Protein AF-0000000068938867 (afdb_homodimer)

Solvent-accessible surface area (backbone atoms only — not comparable to full-atom values): 76776 Å² total; per-residue (Å²): 139,78,79,73,75,76,78,74,71,77,74,72,67,78,72,73,71,65,71,64,71,57,72,64,73,64,85,66,65,51,74,52,27,45,55,46,37,55,18,51,47,44,48,50,47,48,51,47,53,62,70,43,59,88,51,83,60,43,69,61,43,55,37,26,50,50,14,27,51,52,25,36,41,35,75,65,38,91,63,57,52,56,63,55,34,38,8,50,51,53,60,66,67,47,57,41,65,38,52,48,64,66,39,43,43,48,44,40,26,39,58,28,38,71,41,58,48,70,58,45,66,44,36,40,61,42,26,47,46,48,20,45,61,30,34,52,48,29,12,53,48,38,12,51,52,42,53,74,67,52,92,75,79,59,52,70,50,56,25,34,29,54,15,19,38,66,42,19,32,40,35,66,54,48,47,53,50,37,59,72,61,42,48,59,67,64,59,47,46,49,55,51,45,24,25,58,45,15,40,28,42,21,52,53,51,25,51,51,30,47,42,43,50,70,63,44,82,84,49,69,71,52,51,52,49,52,51,50,45,30,54,53,47,10,42,50,52,11,48,52,54,33,53,53,48,53,57,53,51,72,71,54,75,92,46,58,63,56,54,48,45,49,58,54,19,47,36,46,41,48,23,44,44,28,39,72,72,67,67,20,46,25,56,40,13,25,33,38,23,14,42,44,40,26,60,55,42,66,60,67,36,52,72,69,50,40,52,46,46,50,52,48,41,51,43,53,30,49,53,40,50,48,50,48,34,24,49,49,15,24,46,37,30,45,43,48,60,73,32,41,78,57,58,66,41,68,61,52,56,53,50,42,55,49,49,46,49,44,54,53,49,26,38,46,48,36,52,58,70,43,38,70,57,38,40,66,32,55,89,42,54,51,73,69,55,47,51,50,55,48,54,44,64,17,34,38,67,67,28,44,35,52,24,48,43,44,36,68,64,24,66,43,96,68,37,48,50,64,57,16,51,48,42,35,41,48,43,35,46,41,28,48,48,29,34,54,53,39,47,47,42,47,63,56,49,40,57,73,69,58,68,69,64,75,52,72,67,56,49,30,51,46,53,33,50,50,50,50,48,50,53,49,36,49,49,47,55,56,65,64,45,65,41,89,78,50,43,67,58,58,68,68,62,35,44,68,66,30,58,70,55,54,73,47,73,59,79,86,54,61,57,71,63,75,54,61,99,82,70,73,56,68,66,56,53,36,51,50,50,48,26,43,49,32,16,28,52,32,39,50,49,51,35,44,72,50,46,63,44,54,52,73,54,49,52,54,52,50,50,17,45,53,56,23,62,71,38,40,88,81,40,70,83,46,40,55,67,64,45,45,68,64,56,48,79,62,71,60,59,45,59,53,68,37,89,78,50,60,63,67,58,49,53,50,51,51,51,51,47,52,49,51,25,50,50,48,37,46,51,49,47,49,20,48,51,51,22,46,52,51,49,40,68,71,64,44,96,37,70,66,54,52,52,54,46,50,42,52,52,59,55,40,46,59,42,51,50,49,51,52,51,39,50,72,72,40,48,65,59,37,35,52,50,35,31,51,33,50,38,39,37,29,52,50,50,47,52,50,48,55,51,47,38,41,56,42,22,67,42,55,70,52,58,47,51,53,54,50,49,45,53,47,52,40,51,48,45,46,72,73,54,56,85,75,79,78,69,73,72,64,71,62,47,53,75,65,38,69,92,45,47,88,81,138,76,78,74,75,77,77,74,73,76,74,72,67,76,72,72,72,66,72,65,72,59,71,64,73,65,84,67,66,52,74,51,27,46,55,49,38,54,19,51,45,44,47,51,45,48,51,48,52,63,70,43,59,88,53,81,59,43,70,60,45,55,36,25,51,50,13,27,50,53,25,35,41,35,75,65,38,89,62,58,54,56,61,54,33,38,8,50,51,54,60,64,66,49,56,40,65,37,52,48,64,66,40,44,42,50,44,39,26,40,58,28,38,71,43,59,48,70,57,45,65,44,37,40,60,42,26,48,46,48,19,47,61,29,35,52,49,30,12,52,48,39,12,50,52,43,54,74,68,51,89,75,78,58,52,72,50,57,24,34,29,55,16,20,36,66,42,19,31,40,36,65,56,47,45,52,50,37,58,73,60,43,46,60,68,66,60,48,46,48,55,52,44,24,24,57,44,14,40,29,42,23,51,52,51,24,52,50,31,49,42,42,50,70,64,45,83,84,49,70,70,54,52,52,50,52,51,48,44,29,55,52,47,10,41,50,51,10,47,53,53,34,52,54,49,54,56,53,51,71,71,55,76,92,44,59,63,57,55,47,46,49,57,54,20,48,34,47,40,48,24,45,45,27,40,72,73,67,66,19,47,25,57,39,13,25,34,38,23,15,42,44,40,28,60,53,42,65,60,68,36,53,71,70,49,39,51,48,45,49,53,46,39,51,43,52,30,50,53,40,49,48,49,48,33,23,49,50,15,23,45,36,31,46,44,47,61,72,31,40,78,58,58,67,39,66,61,51,57,54,50,44,56,48,48,47,50,43,56,52,49,26,39,46,48,36,52,59,70,43,38,70,56,38,40,66,33,56,89,41,57,51,72,70,54,48,52,50,54,47,54,44,64,16,34,36,67,67,28,42,36,52,26,48,45,44,36,68,64,25,66,44,96,65,37,48,52,66,55,16,52,49,42,34,41,46,45,36,49,42,27,49,49,30,35,54,52,37,46,46,42,46,63,56,49,40,56,73,68,58,68,68,64,74,52,70,67,57,48,31,49,48,53,33,50,50,48,50,47,50,52,50,36,49,48,46,55,57,66,63,45,65,42,87,80,51,43,67,60,58,66,69,61,35,42,68,66,30,58,72,55,53,73,45,73,59,79,84,52,62,56,72,63,75,55,61,100,81,71,75,56,68,64,56,53,36,50,51,49,49,27,42,50,31,16,27,50,32,39,49,49,52,34,44,72,51,46,62,44,54,54,73,55,49,52,55,52,50,50,17,45,53,56,26,62,72,36,40,86,82,40,70,86,44,41,55,68,64,44,46,70,65,56,47,79,63,71,61,60,46,58,53,67,36,89,80,49,60,64,68,58,48,52,49,52,49,49,50,46,51,49,51,24,50,50,49,37,47,49,49,48,51,19,50,52,51,22,46,52,50,49,40,68,71,64,45,97,38,69,66,54,51,50,54,46,49,42,51,52,60,56,39,46,60,42,50,51,49,52,51,52,39,51,73,72,40,46,65,59,37,35,52,51,37,31,52,32,48,39,39,36,31,51,51,50,48,52,50,49,54,50,47,37,41,56,41,23,67,40,57,70,52,58,46,50,54,52,50,48,46,53,49,51,39,52,48,46,46,71,71,54,57,86,74,78,78,69,73,73,63,71,63,47,52,74,66,38,69,92,46,46,88,81

Structure (mmCIF, N/CA/C/O backbone):
data_AF-0000000068938867-model_v1
#
loop_
_entity.id
_entity.type
_entity.pdbx_description
1 polymer '(rape) hypothetical protein'
#
loop_
_atom_site.group_PDB
_atom_site.id
_atom_site.type_symbol
_atom_site.label_atom_id
_atom_site.label_alt_id
_atom_site.label_comp_id
_atom_site.label_asym_id
_atom_site.label_entity_id
_atom_site.label_seq_id
_atom_site.pdbx_PDB_ins_code
_atom_site.Cartn_x
_atom_site.Cartn_y
_atom_site.Cartn_z
_atom_site.occupancy
_atom_site.B_iso_or_equiv
_atom_site.auth_seq_id
_atom_site.auth_comp_id
_atom_site.auth_asym_id
_atom_site.auth_atom_id
_atom_site.pdbx_PDB_model_num
ATOM 1 N N . MET A 1 1 ? 41.25 73.312 55.906 1 23.7 1 MET A N 1
ATOM 2 C CA . MET A 1 1 ? 41.688 72.188 55.125 1 23.7 1 MET A CA 1
ATOM 3 C C . MET A 1 1 ? 40.594 71.062 55.094 1 23.7 1 MET A C 1
ATOM 5 O O . MET A 1 1 ? 40.438 70.312 56.062 1 23.7 1 MET A O 1
ATOM 9 N N . THR A 1 2 ? 39.469 71.438 54.562 1 24.66 2 THR A N 1
ATOM 10 C CA . THR A 1 2 ? 38.062 71.062 54.375 1 24.66 2 THR A CA 1
ATOM 11 C C . THR A 1 2 ? 38 69.75 53.625 1 24.66 2 THR A C 1
ATOM 13 O O . THR A 1 2 ? 38.562 69.562 52.531 1 24.66 2 THR A O 1
ATOM 16 N N . SER A 1 3 ? 37.969 68.625 54.406 1 24.36 3 SER A N 1
ATOM 17 C CA . SER A 1 3 ? 37.969 67.188 54.125 1 24.36 3 SER A CA 1
ATOM 18 C C . SER A 1 3 ? 36.938 66.812 53.062 1 24.36 3 SER A C 1
ATOM 20 O O . SER A 1 3 ? 35.75 67 53.25 1 24.36 3 SER A O 1
ATOM 22 N N . ILE A 1 4 ? 37.188 67.25 51.844 1 25.28 4 ILE A N 1
ATOM 23 C CA . ILE A 1 4 ? 36.375 67.125 50.656 1 25.28 4 ILE A CA 1
ATOM 24 C C . ILE A 1 4 ? 36.031 65.625 50.469 1 25.28 4 ILE A C 1
ATOM 26 O O . ILE A 1 4 ? 36.938 64.812 50.219 1 25.28 4 ILE A O 1
ATOM 30 N N . THR A 1 5 ? 35.125 65.125 51.312 1 25.34 5 THR A N 1
ATOM 31 C CA . THR A 1 5 ? 34.625 63.781 51.375 1 25.34 5 THR A CA 1
ATOM 32 C C . THR A 1 5 ? 34.219 63.281 49.969 1 25.34 5 THR A C 1
ATOM 34 O O . THR A 1 5 ? 33.344 63.875 49.312 1 25.34 5 THR A O 1
ATOM 37 N N . GLU A 1 6 ? 35.219 62.844 49.188 1 24.58 6 GLU A N 1
ATOM 38 C CA . GLU A 1 6 ? 35.156 62.344 47.812 1 24.58 6 GLU A CA 1
ATOM 39 C C . GLU A 1 6 ? 34.031 61.312 47.656 1 24.58 6 GLU A C 1
ATOM 41 O O . GLU A 1 6 ? 33.969 60.312 48.406 1 24.58 6 GLU A O 1
ATOM 46 N N . ALA A 1 7 ? 32.812 61.75 47.281 1 28.41 7 ALA A N 1
ATOM 47 C CA . ALA A 1 7 ? 31.562 61.094 46.938 1 28.41 7 ALA A CA 1
ATOM 48 C C . ALA A 1 7 ? 31.797 59.938 45.969 1 28.41 7 ALA A C 1
ATOM 50 O O . ALA A 1 7 ? 32.219 60.125 44.844 1 28.41 7 ALA A O 1
ATOM 51 N N . ALA A 1 8 ? 32.344 58.812 46.5 1 27.91 8 ALA A N 1
ATOM 52 C CA . ALA A 1 8 ? 32.625 57.531 45.844 1 27.91 8 ALA A CA 1
ATOM 53 C C . ALA A 1 8 ? 31.438 57.094 45 1 27.91 8 ALA A C 1
ATOM 55 O O . ALA A 1 8 ? 30.328 56.938 45.5 1 27.91 8 ALA A O 1
ATOM 56 N N . LEU A 1 9 ? 31.344 57.562 43.781 1 26.31 9 LEU A N 1
ATOM 57 C CA . LEU A 1 9 ? 30.328 57.188 42.781 1 26.31 9 LEU A CA 1
ATOM 58 C C . LEU A 1 9 ? 30.172 55.688 42.688 1 26.31 9 LEU A C 1
ATOM 60 O O . LEU A 1 9 ? 31.156 54.969 42.469 1 26.31 9 LEU A O 1
ATOM 64 N N . PRO A 1 10 ? 29.219 55.094 43.469 1 26.73 10 PRO A N 1
ATOM 65 C CA . PRO A 1 10 ? 29 53.656 43.5 1 26.73 10 PRO A CA 1
ATOM 66 C C . PRO A 1 10 ? 28.969 53.031 42.094 1 26.73 10 PRO A C 1
ATOM 68 O O . PRO A 1 10 ? 28.297 53.594 41.188 1 26.73 10 PRO A O 1
ATOM 71 N N . TYR A 1 11 ? 30.141 52.625 41.531 1 25.41 11 TYR A N 1
ATOM 72 C CA . TYR A 1 11 ? 30.266 51.875 40.312 1 25.41 11 TYR A CA 1
ATOM 73 C C . TYR A 1 11 ? 29.188 50.781 40.219 1 25.41 11 TYR A C 1
ATOM 75 O O . TYR A 1 11 ? 29.141 49.875 41.031 1 25.41 11 TYR A O 1
ATOM 83 N N . MET A 1 12 ? 27.953 51.219 39.938 1 24.48 12 MET A N 1
ATOM 84 C CA . MET A 1 12 ? 26.859 50.281 39.625 1 24.48 12 MET A CA 1
ATOM 85 C C . MET A 1 12 ? 27.344 49.125 38.75 1 24.48 12 MET A C 1
ATOM 87 O O . MET A 1 12 ? 27.875 49.375 37.688 1 24.48 12 MET A O 1
ATOM 91 N N . SER A 1 13 ? 27.953 48.156 39.406 1 25.36 13 SER A N 1
ATOM 92 C CA . SER A 1 13 ? 28.359 46.938 38.719 1 25.36 13 SER A CA 1
ATOM 93 C C . SER A 1 13 ? 27.344 46.531 37.656 1 25.36 13 SER A C 1
ATOM 95 O O . SER A 1 13 ? 26.141 46.531 37.938 1 25.36 13 SER A O 1
ATOM 97 N N . PRO A 1 14 ? 27.688 46.812 36.375 1 25.5 14 PRO A N 1
ATOM 98 C CA . PRO A 1 14 ? 26.766 46.375 35.312 1 25.5 14 PRO A CA 1
ATOM 99 C C . PRO A 1 14 ? 26.156 45 35.562 1 25.5 14 PRO A C 1
ATOM 101 O O . PRO A 1 14 ? 26.891 44.062 35.906 1 25.5 14 PRO A O 1
ATOM 104 N N . GLU A 1 15 ? 25.125 44.938 36.375 1 24.48 15 GLU A N 1
ATOM 105 C CA . GLU A 1 15 ? 24.328 43.719 36.5 1 24.48 15 GLU A CA 1
ATOM 106 C C . GLU A 1 15 ? 24.297 42.969 35.156 1 24.48 15 GLU A C 1
ATOM 108 O O . GLU A 1 15 ? 23.969 43.531 34.125 1 24.48 15 GLU A O 1
ATOM 113 N N . LYS A 1 16 ? 25.266 42.062 35.031 1 27.06 16 LYS A N 1
ATOM 114 C CA . LYS A 1 16 ? 25.312 41.031 34 1 27.06 16 LYS A CA 1
ATOM 115 C C . LYS A 1 16 ? 23.922 40.531 33.656 1 27.06 16 LYS A C 1
ATOM 117 O O . LYS A 1 16 ? 23.281 39.812 34.469 1 27.06 16 LYS A O 1
ATOM 122 N N . THR A 1 17 ? 23.078 41.469 33.219 1 24.31 17 THR A N 1
ATOM 123 C CA . THR A 1 17 ? 21.875 40.906 32.594 1 24.31 17 THR A CA 1
ATOM 124 C C . THR A 1 17 ? 22.219 39.625 31.812 1 24.31 17 THR A C 1
ATOM 126 O O . THR A 1 17 ? 22.906 39.688 30.797 1 24.31 17 THR A O 1
ATOM 129 N N . SER A 1 18 ? 22.781 38.688 32.625 1 22.91 18 SER A N 1
ATOM 130 C CA . SER A 1 18 ? 22.781 37.344 32.062 1 22.91 18 SER A CA 1
ATOM 131 C C . SER A 1 18 ? 21.578 37.125 31.125 1 22.91 18 SER A C 1
ATOM 133 O O . SER A 1 18 ? 20.438 37.188 31.578 1 22.91 18 SER A O 1
ATOM 135 N N . LEU A 1 19 ? 21.578 37.812 30.094 1 22.56 19 LEU A N 1
ATOM 136 C CA . LEU A 1 19 ? 20.688 37.375 29.016 1 22.56 19 LEU A CA 1
ATOM 137 C C . LEU A 1 19 ? 20.516 35.875 29 1 22.56 19 LEU A C 1
ATOM 139 O O . LEU A 1 19 ? 21.422 35.156 28.578 1 22.56 19 LEU A O 1
ATOM 143 N N . SER A 1 20 ? 20.266 35.281 30.234 1 23.83 20 SER A N 1
ATOM 144 C CA . SER A 1 20 ? 19.625 33.969 30.188 1 23.83 20 SER A CA 1
ATOM 145 C C . SER A 1 20 ? 18.797 33.812 28.922 1 23.83 20 SER A C 1
ATOM 147 O O . SER A 1 20 ? 17.766 34.5 28.75 1 23.83 20 SER A O 1
ATOM 149 N N . LEU A 1 21 ? 19.391 33.906 27.891 1 24.53 21 LEU A N 1
ATOM 150 C CA . LEU A 1 21 ? 18.766 33.281 26.75 1 24.53 21 LEU A CA 1
ATOM 151 C C . LEU A 1 21 ? 17.891 32.125 27.188 1 24.53 21 LEU A C 1
ATOM 153 O O . LEU A 1 21 ? 18.391 31.031 27.469 1 24.53 21 LEU A O 1
ATOM 157 N N . SER A 1 22 ? 17.188 32.312 28.344 1 24.19 22 SER A N 1
ATOM 158 C CA . SER A 1 22 ? 16.047 31.469 28.625 1 24.19 22 SER A CA 1
ATOM 159 C C . SER A 1 22 ? 15.445 30.906 27.328 1 24.19 22 SER A C 1
ATOM 161 O O . SER A 1 22 ? 14.891 31.656 26.516 1 24.19 22 SER A O 1
ATOM 163 N N . TYR A 1 23 ? 16.203 30.141 26.781 1 27.12 23 TYR A N 1
ATOM 164 C CA . TYR A 1 23 ? 15.391 29.172 26.078 1 27.12 23 TYR A CA 1
ATOM 165 C C . TYR A 1 23 ? 14.039 28.984 26.766 1 27.12 23 TYR A C 1
ATOM 167 O O . TYR A 1 23 ? 13.961 28.422 27.844 1 27.12 23 TYR A O 1
ATOM 175 N N . SER A 1 24 ? 13.398 30.125 27.188 1 27.84 24 SER A N 1
ATOM 176 C CA . SER A 1 24 ? 12 30.016 27.594 1 27.84 24 SER A CA 1
ATOM 177 C C . SER A 1 24 ? 11.422 28.656 27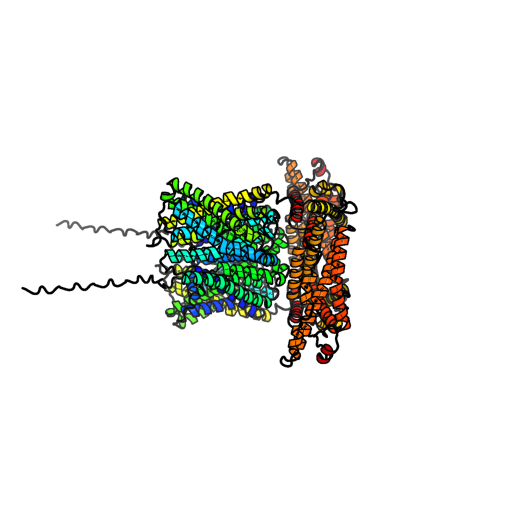.203 1 27.84 24 SER A C 1
ATOM 179 O O . SER A 1 24 ? 11.477 28.266 26.047 1 27.84 24 SER A O 1
ATOM 181 N N . ALA A 1 25 ? 11.508 27.797 28.031 1 33.53 25 ALA A N 1
ATOM 182 C CA . ALA A 1 25 ? 10.688 26.594 28.203 1 33.53 25 ALA A CA 1
ATOM 183 C C . ALA A 1 25 ? 9.266 26.828 27.703 1 33.53 25 ALA A C 1
ATOM 185 O O . ALA A 1 25 ? 8.312 26.766 28.484 1 33.53 25 ALA A O 1
ATOM 186 N N . GLU A 1 26 ? 8.969 28.016 27.344 1 33.62 26 GLU A N 1
ATOM 187 C CA . GLU A 1 26 ? 7.605 28.156 26.844 1 33.62 26 GLU A CA 1
ATOM 188 C C . GLU A 1 26 ? 7.109 26.844 26.219 1 33.62 26 GLU A C 1
ATOM 190 O O . GLU A 1 26 ? 7.871 26.141 25.562 1 33.62 26 GLU A O 1
ATOM 195 N N . SER A 1 27 ? 6.223 26.219 26.922 1 39.31 27 SER A N 1
ATOM 196 C CA . SER A 1 27 ? 5.293 25.125 26.688 1 39.31 27 SER A CA 1
ATOM 197 C C . SER A 1 27 ? 5.047 24.906 25.188 1 39.31 27 SER A C 1
ATOM 199 O O . SER A 1 27 ? 3.941 25.156 24.703 1 39.31 27 SER A O 1
ATOM 201 N N . ASP A 1 28 ? 5.711 25.578 24.281 1 43.09 28 ASP A N 1
ATOM 202 C CA . ASP A 1 28 ? 5.531 25.828 22.844 1 43.09 28 ASP A CA 1
ATOM 203 C C . ASP A 1 28 ? 5.309 24.531 22.078 1 43.09 28 ASP A C 1
ATOM 205 O O . ASP A 1 28 ? 6.18 23.656 22.062 1 43.09 28 ASP A O 1
ATOM 209 N N . SER A 1 29 ? 4.172 24.141 22.219 1 55.78 29 SER A N 1
ATOM 210 C CA . SER A 1 29 ? 3.557 23.109 21.375 1 55.78 29 SER A CA 1
ATOM 211 C C . SER A 1 29 ? 4.121 23.141 19.969 1 55.78 29 SER A C 1
ATOM 213 O O . SER A 1 29 ? 3.902 24.109 19.219 1 55.78 29 SER A O 1
ATOM 215 N N . ARG A 1 30 ? 5.391 22.578 19.734 1 67.38 30 ARG A N 1
ATOM 216 C CA . ARG A 1 30 ? 6 22.484 18.422 1 67.38 30 ARG A CA 1
ATOM 217 C C . ARG A 1 30 ? 5.137 21.656 17.469 1 67.38 30 ARG A C 1
ATOM 219 O O . ARG A 1 30 ? 4.547 20.656 17.875 1 67.38 30 ARG A O 1
ATOM 226 N N . PRO A 1 31 ? 4.875 22.141 16.328 1 74.06 31 PRO A N 1
ATOM 227 C CA . PRO A 1 31 ? 4.059 21.422 15.344 1 74.06 31 PRO A CA 1
ATOM 228 C C . PRO A 1 31 ? 4.547 20 15.102 1 74.06 31 PRO A C 1
ATOM 230 O O . PRO A 1 31 ? 3.77 19.141 14.656 1 74.06 31 PRO A O 1
ATOM 233 N N . VAL A 1 32 ? 5.805 19.734 15.602 1 74.19 32 VAL A N 1
ATOM 234 C CA . VAL A 1 32 ? 6.371 18.406 15.383 1 74.19 32 VAL A CA 1
ATOM 235 C C . VAL A 1 32 ? 5.715 17.406 16.328 1 74.19 32 VAL A C 1
ATOM 237 O O . VAL A 1 32 ? 5.703 16.203 16.062 1 74.19 32 VAL A O 1
ATOM 240 N N . ASP A 1 33 ? 5.074 17.922 17.375 1 74.44 33 ASP A N 1
ATOM 241 C CA . ASP A 1 33 ? 4.438 17.062 18.359 1 74.44 33 ASP A CA 1
ATOM 242 C C . ASP A 1 33 ? 3.168 16.422 17.797 1 74.44 33 ASP A C 1
ATOM 244 O O . ASP A 1 33 ? 2.693 15.406 18.297 1 74.44 33 ASP A O 1
ATOM 248 N N . ALA A 1 34 ? 2.664 17.078 16.719 1 76.38 34 ALA A N 1
ATOM 249 C CA . ALA A 1 34 ? 1.502 16.484 16.062 1 76.38 34 ALA A CA 1
ATOM 250 C C . ALA A 1 34 ? 1.867 15.18 15.375 1 76.38 34 ALA A C 1
ATOM 252 O O . ALA A 1 34 ? 1.06 14.242 15.336 1 76.38 34 ALA A O 1
ATOM 253 N N . VAL A 1 35 ? 3.09 15.117 14.977 1 78.44 35 VAL A N 1
ATOM 254 C CA . VAL A 1 35 ? 3.541 13.93 14.258 1 78.44 35 VAL A CA 1
ATOM 255 C C . VAL A 1 35 ? 3.766 12.781 15.242 1 78.44 35 VAL A C 1
ATOM 257 O O . VAL A 1 35 ? 3.504 11.625 14.922 1 78.44 35 VAL A O 1
ATOM 260 N N . ILE A 1 36 ? 4.086 13.148 16.469 1 80.75 36 ILE A N 1
ATOM 261 C CA . ILE A 1 36 ? 4.344 12.109 17.453 1 80.75 36 ILE A CA 1
ATOM 262 C C . ILE A 1 36 ? 3.025 11.477 17.906 1 80.75 36 ILE A C 1
ATOM 264 O O . ILE A 1 36 ? 2.969 10.281 18.188 1 80.75 36 ILE A O 1
ATOM 268 N N . PHE A 1 37 ? 2.07 12.336 17.969 1 82.44 37 PHE A N 1
ATOM 269 C CA . PHE A 1 37 ? 0.763 11.797 18.328 1 82.44 37 PHE A CA 1
ATOM 270 C C . PHE A 1 37 ? 0.304 10.758 17.312 1 82.44 37 PHE A C 1
ATOM 272 O O . PHE A 1 37 ? -0.214 9.703 17.703 1 82.44 37 PHE A O 1
ATOM 279 N N . ALA A 1 38 ? 0.525 11.078 16.062 1 83.38 38 ALA A N 1
ATOM 280 C CA . ALA A 1 38 ? 0.125 10.148 15.016 1 83.38 38 ALA A CA 1
ATOM 281 C C . ALA A 1 38 ? 0.934 8.859 15.086 1 83.38 38 ALA A C 1
ATOM 283 O O . ALA A 1 38 ? 0.388 7.766 14.914 1 83.38 38 ALA A O 1
ATOM 284 N N . GLY A 1 39 ? 2.246 9 15.367 1 83.81 39 GLY A N 1
ATOM 285 C CA . GLY A 1 39 ? 3.098 7.828 15.477 1 83.81 39 GLY A CA 1
ATOM 286 C C . GLY A 1 39 ? 2.756 6.953 16.672 1 83.81 39 GLY A C 1
ATOM 287 O O . GLY A 1 39 ? 2.639 5.734 16.531 1 83.81 39 GLY A O 1
ATOM 288 N N . VAL A 1 40 ? 2.455 7.543 17.766 1 84.12 40 VAL A N 1
ATOM 289 C CA . VAL A 1 40 ? 2.143 6.812 19 1 84.12 40 VAL A CA 1
ATOM 290 C C . VAL A 1 40 ? 0.775 6.145 18.859 1 84.12 40 VAL A C 1
ATOM 292 O O . VAL A 1 40 ? 0.583 5.012 19.312 1 84.12 40 VAL A O 1
ATOM 295 N N . SER A 1 41 ? -0.136 6.891 18.25 1 88.06 41 SER A N 1
ATOM 296 C CA . SER A 1 41 ? -1.474 6.344 18.047 1 88.06 41 SER A CA 1
ATOM 297 C C . SER A 1 41 ? -1.435 5.102 17.172 1 88.06 41 SER A C 1
ATOM 299 O O . SER A 1 41 ? -2.156 4.133 17.422 1 88.06 41 SER A O 1
ATOM 301 N N . LEU A 1 42 ? -0.582 5.145 16.188 1 88.56 42 LEU A N 1
ATOM 302 C CA . LEU A 1 42 ? -0.492 4.004 15.281 1 88.56 42 LEU A CA 1
ATOM 303 C C . LEU A 1 42 ? 0.146 2.809 15.977 1 88.56 42 LEU A C 1
ATOM 305 O O . LEU A 1 42 ? -0.265 1.666 15.758 1 88.56 42 LEU A O 1
ATOM 309 N N . VAL A 1 43 ? 1.125 3.043 16.875 1 86.75 43 VAL A N 1
ATOM 310 C CA . VAL A 1 43 ? 1.774 1.963 17.609 1 86.75 43 VAL A CA 1
ATOM 311 C C . VAL A 1 43 ? 0.781 1.33 18.578 1 86.75 43 VAL A C 1
ATOM 313 O O . VAL A 1 43 ? 0.675 0.104 18.656 1 86.75 43 VAL A O 1
ATOM 316 N N . LEU A 1 44 ? 0.033 2.229 19.203 1 87.38 44 LEU A N 1
ATOM 317 C CA . LEU A 1 44 ? -0.948 1.731 20.172 1 87.38 44 LEU A CA 1
ATOM 318 C C . LEU A 1 44 ? -2.074 0.987 19.453 1 87.38 44 LEU A C 1
ATOM 320 O O . LEU A 1 44 ? -2.553 -0.038 19.953 1 87.38 44 LEU A O 1
ATOM 324 N N . GLY A 1 45 ? -2.51 1.549 18.359 1 87.25 45 GLY A N 1
ATOM 325 C CA . GLY A 1 45 ? -3.551 0.887 17.594 1 87.25 45 GLY A CA 1
ATOM 326 C C . GLY A 1 45 ? -3.145 -0.488 17.094 1 87.25 45 GLY A C 1
ATOM 327 O O . GLY A 1 45 ? -3.928 -1.438 17.172 1 87.25 45 GLY A O 1
ATOM 328 N N . THR A 1 46 ? -1.901 -0.621 16.641 1 86.75 46 THR A N 1
ATOM 329 C CA . THR A 1 46 ? -1.415 -1.897 16.125 1 86.75 46 THR A CA 1
ATOM 330 C C . THR A 1 46 ? -1.222 -2.896 17.266 1 86.75 46 THR A C 1
ATOM 332 O O . THR A 1 46 ? -1.49 -4.09 17.109 1 86.75 46 THR A O 1
ATOM 335 N N . ALA A 1 47 ? -0.732 -2.426 18.375 1 86.06 47 ALA A N 1
ATOM 336 C CA . ALA A 1 47 ? -0.561 -3.291 19.547 1 86.06 47 ALA A CA 1
ATOM 337 C C . ALA A 1 47 ? -1.903 -3.83 20.031 1 86.06 47 ALA A C 1
ATOM 339 O O . ALA A 1 47 ? -2.018 -5.008 20.375 1 86.06 47 ALA A O 1
ATOM 340 N N . CYS A 1 48 ? -2.924 -2.998 19.969 1 86.12 48 CYS A N 1
ATOM 341 C CA . CYS A 1 48 ? -4.254 -3.41 20.391 1 86.12 48 CYS A CA 1
ATOM 342 C C . CYS A 1 48 ? -4.863 -4.406 19.406 1 86.12 48 CYS A C 1
ATOM 344 O O . CYS A 1 48 ? -5.527 -5.359 19.812 1 86.12 48 CYS A O 1
ATOM 346 N N . ARG A 1 49 ? -4.641 -4.148 18.156 1 82.56 49 ARG A N 1
ATOM 347 C CA . ARG A 1 49 ? -5.16 -5.066 17.156 1 82.56 49 ARG A CA 1
ATOM 348 C C . ARG A 1 49 ? -4.555 -6.457 17.312 1 82.56 49 ARG A C 1
ATOM 350 O O . ARG A 1 49 ? -5.246 -7.465 17.141 1 82.56 49 ARG A O 1
ATOM 357 N N . GLN A 1 50 ? -3.303 -6.52 17.719 1 78.5 50 GLN A N 1
ATOM 358 C CA . GLN A 1 50 ? -2.619 -7.797 17.891 1 78.5 50 GLN A CA 1
ATOM 359 C C . GLN A 1 50 ? -3.078 -8.492 19.172 1 78.5 50 GLN A C 1
ATOM 361 O O . GLN A 1 50 ? -3.258 -9.711 19.203 1 78.5 50 GLN A O 1
ATOM 366 N N . LEU A 1 51 ? -3.244 -7.656 20.156 1 78.12 51 LEU A N 1
ATOM 367 C CA . LEU A 1 51 ? -3.592 -8.219 21.469 1 78.12 51 LEU A CA 1
ATOM 368 C C . LEU A 1 51 ? -5.039 -8.703 21.469 1 78.12 51 LEU A C 1
ATOM 370 O O . LEU A 1 51 ? -5.352 -9.711 22.109 1 78.12 51 LEU A O 1
ATOM 374 N N . PHE A 1 52 ? -5.863 -8.008 20.734 1 75.12 52 PHE A N 1
ATOM 375 C CA . PHE A 1 52 ? -7.281 -8.328 20.781 1 75.12 52 PHE A CA 1
ATOM 376 C C . PHE A 1 52 ? -7.707 -9.133 19.562 1 75.12 52 PHE A C 1
ATOM 378 O O . PHE A 1 52 ? -8.898 -9.219 19.25 1 75.12 52 PHE A O 1
ATOM 385 N N . ASN A 1 53 ? -6.598 -9.609 18.922 1 69.75 53 ASN A N 1
ATOM 386 C CA . ASN A 1 53 ? -6.914 -10.469 17.781 1 69.75 53 ASN A CA 1
ATOM 387 C C . ASN A 1 53 ? -7.609 -11.75 18.219 1 69.75 53 ASN A C 1
ATOM 389 O O . ASN A 1 53 ? -7.109 -12.469 19.094 1 69.75 53 ASN A O 1
ATOM 393 N N . GLY A 1 54 ? -8.859 -11.953 17.922 1 62.47 54 GLY A N 1
ATOM 394 C CA . GLY A 1 54 ? -9.594 -13.148 18.297 1 62.47 54 GLY A CA 1
ATOM 395 C C . GLY A 1 54 ? -10.648 -12.883 19.359 1 62.47 54 GLY A C 1
ATOM 396 O O . GLY A 1 54 ? -11.492 -13.75 19.625 1 62.47 54 GLY A O 1
ATOM 397 N N . THR A 1 55 ? -10.5 -11.672 19.938 1 67.94 55 THR A N 1
ATOM 398 C CA . THR A 1 55 ? -11.5 -11.375 20.969 1 67.94 55 THR A CA 1
ATOM 399 C C . THR A 1 55 ? -12.766 -10.805 20.328 1 67.94 55 THR A C 1
ATOM 401 O O . THR A 1 55 ? -12.758 -10.398 19.172 1 67.94 55 THR A O 1
ATOM 404 N N . ARG A 1 56 ? -13.828 -10.781 21.156 1 68.94 56 ARG A N 1
ATOM 405 C CA . ARG A 1 56 ? -15.156 -10.367 20.703 1 68.94 56 ARG A CA 1
ATOM 406 C C . ARG A 1 56 ? -15.305 -8.852 20.781 1 68.94 56 ARG A C 1
ATOM 408 O O . ARG A 1 56 ? -16.344 -8.305 20.391 1 68.94 56 ARG A O 1
ATOM 415 N N . VAL A 1 57 ? -14.328 -8.117 21.078 1 75 57 VAL A N 1
ATOM 416 C CA . VAL A 1 57 ? -14.438 -6.672 21.203 1 75 57 VAL A CA 1
ATOM 417 C C . VAL A 1 57 ? -14 -6.008 19.906 1 75 57 VAL A C 1
ATOM 419 O O . VAL A 1 57 ? -12.906 -6.289 19.391 1 75 57 VAL A O 1
ATOM 422 N N . PRO A 1 58 ? -14.969 -5.184 19.406 1 77.25 58 PRO A N 1
ATOM 423 C CA . PRO A 1 58 ? -14.602 -4.508 18.156 1 77.25 58 PRO A CA 1
ATOM 424 C C . PRO A 1 58 ? -13.383 -3.598 18.312 1 77.25 58 PRO A C 1
ATOM 426 O O . PRO A 1 58 ? -13.234 -2.934 19.344 1 77.25 58 PRO A O 1
ATOM 429 N N . TYR A 1 59 ? -12.531 -3.596 17.406 1 80.62 59 TYR A N 1
ATOM 430 C CA . TYR A 1 59 ? -11.281 -2.842 17.375 1 80.62 59 TYR A CA 1
ATOM 431 C C . TYR A 1 59 ? -11.539 -1.354 17.578 1 80.62 59 TYR A C 1
ATOM 433 O O . TYR A 1 59 ? -10.797 -0.685 18.312 1 80.62 59 TYR A O 1
ATOM 441 N N . SER A 1 60 ? -12.609 -0.78 17.062 1 80.25 60 SER A N 1
ATOM 442 C CA . SER A 1 60 ? -12.914 0.646 17.125 1 80.25 60 SER A CA 1
ATOM 443 C C . SER A 1 60 ? -13.242 1.074 18.547 1 80.25 60 SER A C 1
ATOM 445 O O . SER A 1 60 ? -12.891 2.182 18.969 1 80.25 60 SER A O 1
ATOM 447 N N . VAL A 1 61 ? -13.852 0.208 19.328 1 82.06 61 VAL A N 1
ATOM 448 C CA . VAL A 1 61 ? -14.219 0.516 20.719 1 82.06 61 VAL A CA 1
ATOM 449 C C . VAL A 1 61 ? -12.953 0.623 21.578 1 82.06 61 VAL A C 1
ATOM 451 O O . VAL A 1 61 ? -12.836 1.527 22.406 1 82.06 61 VAL A O 1
ATOM 454 N N . VAL A 1 62 ? -12.094 -0.263 21.344 1 86.19 62 VAL A N 1
ATOM 455 C CA . VAL A 1 62 ? -10.859 -0.269 22.125 1 86.19 62 VAL A CA 1
ATOM 456 C C . VAL A 1 62 ? -10.062 1.006 21.828 1 86.19 62 VAL A C 1
ATOM 458 O O . VAL A 1 62 ? -9.5 1.606 22.75 1 86.19 62 VAL A O 1
ATOM 461 N N . LEU A 1 63 ? -10.07 1.404 20.625 1 87.75 63 LEU A N 1
ATOM 462 C CA . LEU A 1 63 ? -9.336 2.609 20.25 1 87.75 63 LEU A CA 1
ATOM 463 C C . LEU A 1 63 ? -9.953 3.844 20.891 1 87.75 63 LEU A C 1
ATOM 465 O O . LEU A 1 63 ? -9.242 4.746 21.328 1 87.75 63 LEU A O 1
ATOM 469 N N . LEU A 1 64 ? -11.25 3.861 20.875 1 85.56 64 LEU A N 1
ATOM 470 C CA . LEU A 1 64 ? -11.945 4.984 21.484 1 85.56 64 LEU A CA 1
ATOM 471 C C . LEU A 1 64 ? -11.625 5.07 22.984 1 85.56 64 LEU A C 1
ATOM 473 O O . LEU A 1 64 ? -11.406 6.16 23.516 1 85.56 64 LEU A O 1
ATOM 477 N N . VAL A 1 65 ? -11.586 3.934 23.609 1 87.12 65 VAL A N 1
ATOM 478 C CA . VAL A 1 65 ? -11.297 3.889 25.047 1 87.12 65 VAL A CA 1
ATOM 479 C C . VAL A 1 65 ? -9.859 4.344 25.297 1 87.12 65 VAL A C 1
ATOM 481 O O . VAL A 1 65 ? -9.594 5.074 26.25 1 87.12 65 VAL A O 1
ATOM 484 N N . ILE A 1 66 ? -9.008 3.934 24.453 1 89 66 ILE A N 1
ATOM 485 C CA . ILE A 1 66 ? -7.617 4.359 24.578 1 89 66 ILE A CA 1
ATOM 486 C C . ILE A 1 66 ? -7.523 5.875 24.406 1 89 66 ILE A C 1
ATOM 488 O O . ILE A 1 66 ? -6.777 6.539 25.141 1 89 66 ILE A O 1
ATOM 492 N N . GLY A 1 67 ? -8.242 6.418 23.469 1 88.19 67 GLY A N 1
ATOM 493 C CA . GLY A 1 67 ? -8.273 7.859 23.281 1 88.19 67 GLY A CA 1
ATOM 494 C C . GLY A 1 67 ? -8.789 8.609 24.484 1 88.19 67 GLY A C 1
ATOM 495 O O . GLY A 1 67 ? -8.242 9.656 24.859 1 88.19 67 GLY A O 1
ATOM 496 N N . ILE A 1 68 ? -9.805 8.039 25.109 1 85.69 68 ILE A N 1
ATOM 497 C CA . ILE A 1 68 ? -10.383 8.648 26.297 1 85.69 68 ILE A CA 1
ATOM 498 C C . ILE A 1 68 ? -9.375 8.609 27.438 1 85.69 68 ILE A C 1
ATOM 500 O O . ILE A 1 68 ? -9.211 9.586 28.172 1 85.69 68 ILE A O 1
ATOM 504 N N . VAL A 1 69 ? -8.672 7.508 27.516 1 86.81 69 VAL A N 1
ATOM 505 C CA . VAL A 1 69 ? -7.684 7.348 28.578 1 86.81 69 VAL A CA 1
ATOM 506 C C . VAL A 1 69 ? -6.527 8.32 28.344 1 86.81 69 VAL A C 1
ATOM 508 O O . VAL A 1 69 ? -6.055 8.961 29.297 1 86.81 69 VAL A O 1
ATOM 511 N N . LEU A 1 70 ? -6.098 8.477 27.156 1 85.44 70 LEU A N 1
ATOM 512 C CA . LEU A 1 70 ? -5.016 9.398 26.844 1 85.44 70 LEU A CA 1
ATOM 513 C C . LEU A 1 70 ? -5.434 10.844 27.094 1 85.44 70 LEU A C 1
ATOM 515 O O . LEU A 1 70 ? -4.648 11.641 27.625 1 85.44 70 LEU A O 1
ATOM 519 N N . GLY A 1 71 ? -6.625 11.172 26.656 1 83.31 71 GLY A N 1
ATOM 520 C CA . GLY A 1 71 ? -7.133 12.508 26.891 1 83.31 71 GLY A CA 1
ATOM 521 C C . GLY A 1 71 ? -7.32 12.82 28.375 1 83.31 71 GLY A C 1
ATOM 522 O O . GLY A 1 71 ? -7.027 13.93 28.812 1 83.31 71 GLY A O 1
ATOM 523 N N . SER A 1 72 ? -7.766 11.781 29.141 1 81.62 72 SER A N 1
ATOM 524 C CA . SER A 1 72 ? -7.984 11.961 30.562 1 81.62 72 SER A CA 1
ATOM 525 C C . SER A 1 72 ? -6.66 12.094 31.312 1 81.62 72 SER A C 1
ATOM 527 O O . SER A 1 72 ? -6.57 12.812 32.312 1 81.62 72 SER A O 1
ATOM 529 N N . LEU A 1 73 ? -5.738 11.383 30.859 1 79.44 73 LEU A N 1
ATOM 530 C CA . LEU A 1 73 ? -4.43 11.453 31.5 1 79.44 73 LEU A CA 1
ATOM 531 C C . LEU A 1 73 ? -3.785 12.812 31.25 1 79.44 73 LEU A C 1
ATOM 533 O O . LEU A 1 73 ? -3.123 13.359 32.156 1 79.44 73 LEU A O 1
ATOM 537 N N . GLU A 1 74 ? -3.947 13.367 30.141 1 76.19 74 GLU A N 1
ATOM 538 C CA . GLU A 1 74 ? -3.338 14.656 29.812 1 76.19 74 GLU A CA 1
ATOM 539 C C . GLU A 1 74 ? -4.062 15.797 30.516 1 76.19 74 GLU A C 1
ATOM 541 O O . GLU A 1 74 ? -3.422 16.688 31.094 1 76.19 74 GLU A O 1
ATOM 546 N N . TYR A 1 75 ? -5.383 15.812 30.391 1 68.62 75 TYR A N 1
ATOM 547 C CA . TYR A 1 75 ? -6.137 16.953 30.906 1 68.62 75 TYR A CA 1
ATOM 548 C C . TYR A 1 75 ? -6.516 16.734 32.375 1 68.62 75 TYR A C 1
ATOM 550 O O . TYR A 1 75 ? -6.785 17.703 33.094 1 68.62 75 TYR A O 1
ATOM 558 N N . GLY A 1 76 ? -6.621 15.453 32.781 1 62.88 76 GLY A N 1
ATOM 559 C CA . GLY A 1 76 ? -7.055 15.188 34.125 1 62.88 76 GLY A CA 1
ATOM 560 C C . GLY A 1 76 ? -5.918 15.203 35.125 1 62.88 76 GLY A C 1
ATOM 561 O O . GLY A 1 76 ? -6.125 15.523 36.312 1 62.88 76 GLY A O 1
ATOM 562 N N . THR A 1 77 ? -4.754 14.547 34.75 1 61.69 77 THR A N 1
ATOM 563 C CA . THR A 1 77 ? -3.717 14.375 35.75 1 61.69 77 THR A CA 1
ATOM 564 C C . THR A 1 77 ? -2.689 15.5 35.656 1 61.69 77 THR A C 1
ATOM 566 O O . THR A 1 77 ? -2.527 16.125 34.594 1 61.69 77 THR A O 1
ATOM 569 N N . ASN A 1 78 ? -2.373 16.062 36.688 1 55.69 78 ASN A N 1
ATOM 570 C CA . ASN A 1 78 ? -1.326 17.062 36.844 1 55.69 78 ASN A CA 1
ATOM 571 C C . ASN A 1 78 ? -0.054 16.656 36.094 1 55.69 78 ASN A C 1
ATOM 573 O O . ASN A 1 78 ? 0.866 17.453 35.938 1 55.69 78 ASN A O 1
ATOM 577 N N . HIS A 1 79 ? 0.082 15.359 35.812 1 54.28 79 HIS A N 1
ATOM 578 C CA . HIS A 1 79 ? 1.332 14.906 35.219 1 54.28 79 HIS A CA 1
ATOM 579 C C . HIS A 1 79 ? 1.258 14.945 33.688 1 54.28 79 HIS A C 1
ATOM 581 O O . HIS A 1 79 ? 0.49 14.203 33.094 1 54.28 79 HIS A O 1
ATOM 587 N N . ASN A 1 80 ? 1.495 15.977 33.094 1 61.22 80 ASN A N 1
ATOM 588 C CA . ASN A 1 80 ? 1.489 16.344 31.672 1 61.22 80 ASN A CA 1
ATOM 589 C C . ASN A 1 80 ? 2.242 15.32 30.828 1 61.22 80 ASN A C 1
ATOM 591 O O . ASN A 1 80 ? 3.322 14.867 31.219 1 61.22 80 ASN A O 1
ATOM 595 N N . LEU A 1 81 ? 1.493 14.414 30.156 1 64.81 81 LEU A N 1
ATOM 596 C CA . LEU A 1 81 ? 2.139 13.453 29.266 1 64.81 81 LEU A CA 1
ATOM 597 C C . LEU A 1 81 ? 3.232 14.125 28.438 1 64.81 81 LEU A C 1
ATOM 599 O O . LEU A 1 81 ? 3.631 13.617 27.391 1 64.81 81 LEU A O 1
ATOM 603 N N . GLY A 1 82 ? 3.809 15.18 29.016 1 63.41 82 GLY A N 1
ATOM 604 C CA . GLY A 1 82 ? 4.945 15.875 28.422 1 63.41 82 GLY A CA 1
ATOM 605 C C . GLY A 1 82 ? 4.727 16.25 26.969 1 63.41 82 GLY A C 1
ATOM 606 O O . GLY A 1 82 ? 3.754 16.922 26.641 1 63.41 82 GLY A O 1
ATOM 607 N N . LYS A 1 83 ? 5.434 15.75 26.109 1 67.62 83 LYS A N 1
ATOM 608 C CA . LYS A 1 83 ? 5.449 16.078 24.688 1 67.62 83 LYS A CA 1
ATOM 609 C C . LYS A 1 83 ? 4.293 15.398 23.953 1 67.62 83 LYS A C 1
ATOM 611 O O . LYS A 1 83 ? 3.738 15.961 23 1 67.62 83 LYS A O 1
ATOM 616 N N . ILE A 1 84 ? 3.85 14.281 24.484 1 71.69 84 ILE A N 1
ATOM 617 C CA . ILE A 1 84 ? 2.697 13.602 23.906 1 71.69 84 ILE A CA 1
ATOM 618 C C . ILE A 1 84 ? 1.424 14.383 24.219 1 71.69 84 ILE A C 1
ATOM 620 O O . ILE A 1 84 ? 0.514 14.461 23.391 1 71.69 84 ILE A O 1
ATOM 624 N N . GLY A 1 85 ? 1.509 15.047 25.375 1 72.44 85 GLY A N 1
ATOM 625 C CA . GLY A 1 85 ? 0.371 15.859 25.781 1 72.44 85 GLY A CA 1
ATOM 626 C C . GLY A 1 85 ? 0.18 17.094 24.906 1 72.44 85 GLY A C 1
ATOM 627 O O . GLY A 1 85 ? -0.951 17.438 24.562 1 72.44 85 GLY A O 1
ATOM 628 N N . HIS A 1 86 ? 1.352 17.609 24.438 1 73.75 86 HIS A N 1
ATOM 629 C CA . HIS A 1 86 ? 1.285 18.766 23.547 1 73.75 86 HIS A CA 1
ATOM 630 C C . HIS A 1 86 ? 0.711 18.375 22.188 1 73.75 86 HIS A C 1
ATOM 632 O O . HIS A 1 86 ? -0.051 19.141 21.594 1 73.75 86 HIS A O 1
ATOM 638 N N . GLY A 1 87 ? 1.115 17.203 21.781 1 72.94 87 GLY A N 1
ATOM 639 C CA . GLY A 1 87 ? 0.557 16.703 20.547 1 72.94 87 GLY A CA 1
ATOM 640 C C . GLY A 1 87 ? -0.948 16.516 20.594 1 72.94 87 GLY A C 1
ATOM 641 O O . GLY A 1 87 ? -1.651 16.828 19.625 1 72.94 87 GLY A O 1
ATOM 642 N N . ILE A 1 88 ? -1.38 16.094 21.797 1 75 88 ILE A N 1
ATOM 643 C CA . ILE A 1 88 ? -2.807 15.867 22 1 75 88 ILE A CA 1
ATOM 644 C C . ILE A 1 88 ? -3.551 17.203 21.984 1 75 88 ILE A C 1
ATOM 646 O O . ILE A 1 88 ? -4.648 17.297 21.422 1 75 88 ILE A O 1
ATOM 650 N N . ARG A 1 89 ? -2.91 18.219 22.422 1 73.31 89 ARG A N 1
ATOM 651 C CA . ARG A 1 89 ? -3.541 19.531 22.469 1 73.31 89 ARG A CA 1
ATOM 652 C C . ARG A 1 89 ? -3.666 20.141 21.078 1 73.31 89 ARG A C 1
ATOM 654 O O . ARG A 1 89 ? -4.68 20.75 20.75 1 73.31 89 ARG A O 1
ATOM 661 N N . ILE A 1 90 ? -2.656 19.875 20.25 1 73.38 90 ILE A N 1
ATOM 662 C CA . ILE A 1 90 ? -2.66 20.406 18.875 1 73.38 90 ILE A CA 1
ATOM 663 C C . ILE A 1 90 ? -3.779 19.734 18.078 1 73.38 90 ILE A C 1
ATOM 665 O O . ILE A 1 90 ? -4.508 20.406 17.344 1 73.38 90 ILE A O 1
ATOM 669 N N . TRP A 1 91 ? -3.912 18.484 18.312 1 72.81 91 TRP A N 1
ATOM 670 C CA . TRP A 1 91 ? -4.922 17.734 17.578 1 72.81 91 TRP A CA 1
ATOM 671 C C . TRP A 1 91 ? -6.32 18.062 18.078 1 72.81 91 TRP A C 1
ATOM 673 O O . TRP A 1 91 ? -7.293 18 17.328 1 72.81 91 TRP A O 1
ATOM 683 N N . ASN A 1 92 ? -6.402 18.344 19.344 1 71.06 92 ASN A N 1
ATOM 684 C CA . ASN A 1 92 ? -7.691 18.719 19.922 1 71.06 92 ASN A CA 1
ATOM 685 C C . ASN A 1 92 ? -8.188 20.047 19.375 1 71.06 92 ASN A C 1
ATOM 687 O O . ASN A 1 92 ? -9.398 20.266 19.25 1 71.06 92 ASN A O 1
ATOM 691 N N . ASP A 1 93 ? -7.203 20.875 18.953 1 71.12 93 ASP A N 1
ATOM 692 C CA . ASP A 1 93 ? -7.586 22.203 18.453 1 71.12 93 ASP A CA 1
ATOM 693 C C . ASP A 1 93 ? -7.602 22.234 16.938 1 71.12 93 ASP A C 1
ATOM 695 O O . ASP A 1 93 ? -7.555 23.312 16.328 1 71.12 93 ASP A O 1
ATOM 699 N N . ILE A 1 94 ? -7.68 21.078 16.422 1 73.81 94 ILE A N 1
ATOM 700 C CA . ILE A 1 94 ? -7.652 21 14.961 1 73.81 94 ILE A CA 1
ATOM 701 C C . ILE A 1 94 ? -8.969 21.516 14.391 1 73.81 94 ILE A C 1
ATOM 703 O O . ILE A 1 94 ? -10.023 21.391 15.023 1 73.81 94 ILE A O 1
ATOM 707 N N . ASN A 1 95 ? -8.883 22.266 13.297 1 77.44 95 ASN A N 1
ATOM 708 C CA . ASN A 1 95 ? -10.078 22.688 12.57 1 77.44 95 ASN A CA 1
ATOM 709 C C . ASN A 1 95 ? -10.891 21.5 12.094 1 77.44 95 ASN A C 1
ATOM 711 O O . ASN A 1 95 ? -10.367 20.609 11.414 1 77.44 95 ASN A O 1
ATOM 715 N N . PRO A 1 96 ? -12.188 21.391 12.617 1 78.06 96 PRO A N 1
ATOM 716 C CA . PRO A 1 96 ? -13.039 20.266 12.234 1 78.06 96 PRO A CA 1
ATOM 717 C C . PRO A 1 96 ? -13.125 20.078 10.719 1 78.06 96 PRO A C 1
ATOM 719 O O . PRO A 1 96 ? -13.203 18.938 10.242 1 78.06 96 PRO A O 1
ATOM 722 N N . ASP A 1 97 ? -13.055 21.141 9.969 1 77.44 97 ASP A N 1
ATOM 723 C CA . ASP A 1 97 ? -13.109 21.031 8.516 1 77.44 97 ASP A CA 1
ATOM 724 C C . ASP A 1 97 ? -11.859 20.344 7.969 1 77.44 97 ASP A C 1
ATOM 726 O O . ASP A 1 97 ? -11.922 19.625 6.973 1 77.44 97 ASP A O 1
ATOM 730 N N . LEU A 1 98 ? -10.75 20.594 8.672 1 79.06 98 LEU A N 1
ATOM 731 C CA . LEU A 1 98 ? -9.5 19.953 8.273 1 79.06 98 LEU A CA 1
ATOM 732 C C . LEU A 1 98 ? -9.547 18.453 8.562 1 79.06 98 LEU A C 1
ATOM 734 O O . LEU A 1 98 ? -9.062 17.641 7.762 1 79.06 98 LEU A O 1
ATOM 738 N N . LEU A 1 99 ? -10.156 18.172 9.648 1 79.69 99 LEU A N 1
ATOM 739 C CA . LEU A 1 99 ? -10.281 16.781 10.031 1 79.69 99 LEU A CA 1
ATOM 740 C C . LEU A 1 99 ? -11.117 16 9.016 1 79.69 99 LEU A C 1
ATOM 742 O O . LEU A 1 99 ? -10.727 14.922 8.586 1 79.69 99 LEU A O 1
ATOM 746 N N . LEU A 1 100 ? -12.203 16.625 8.625 1 79.62 100 LEU A N 1
ATOM 747 C CA . LEU A 1 100 ? -13.094 15.992 7.66 1 79.62 100 LEU A CA 1
ATOM 748 C C . LEU A 1 100 ? -12.422 15.898 6.289 1 79.62 100 LEU A C 1
ATOM 750 O O . LEU A 1 100 ? -12.523 14.875 5.613 1 79.62 100 LEU A O 1
ATOM 754 N N . ALA A 1 101 ? -11.711 16.938 5.98 1 83.88 101 ALA A N 1
ATOM 755 C CA . ALA A 1 101 ? -11.109 17 4.652 1 83.88 101 ALA A CA 1
ATOM 756 C C . ALA A 1 101 ? -9.945 16.016 4.523 1 83.88 101 ALA A C 1
ATOM 758 O O . ALA A 1 101 ? -9.664 15.523 3.434 1 83.88 101 ALA A O 1
ATOM 759 N N . VAL A 1 102 ? -9.289 15.711 5.602 1 85 102 VAL A N 1
ATOM 760 C CA . VAL A 1 102 ? -8.086 14.891 5.547 1 85 102 VAL A CA 1
ATOM 761 C C . VAL A 1 102 ? -8.461 13.414 5.625 1 85 102 VAL A C 1
ATOM 763 O O . VAL A 1 102 ? -7.922 12.586 4.887 1 85 102 VAL A O 1
ATOM 766 N N . PHE A 1 103 ? -9.414 13 6.426 1 86.06 103 PHE A N 1
ATOM 767 C CA . PHE A 1 103 ? -9.617 11.586 6.727 1 86.06 103 PHE A CA 1
ATOM 768 C C . PHE A 1 103 ? -10.836 11.039 5.992 1 86.06 103 PHE A C 1
ATOM 770 O O . PHE A 1 103 ? -10.867 9.867 5.617 1 86.06 103 PHE A O 1
ATOM 777 N N . LEU A 1 104 ? -11.797 11.82 5.719 1 85.38 104 LEU A N 1
ATOM 778 C CA . LEU A 1 104 ? -13.078 11.32 5.219 1 85.38 104 LEU A CA 1
ATOM 779 C C . LEU A 1 104 ? -12.945 10.844 3.775 1 85.38 104 LEU A C 1
ATOM 781 O O . LEU A 1 104 ? -13.508 9.812 3.404 1 85.38 104 LEU A O 1
ATOM 785 N N . PRO A 1 105 ? -12.219 11.617 2.959 1 88.44 105 PRO A N 1
ATOM 786 C CA . PRO A 1 105 ? -12.109 11.117 1.586 1 88.44 105 PRO A CA 1
ATOM 787 C C . PRO A 1 105 ? -11.477 9.727 1.512 1 88.44 105 PRO A C 1
ATOM 789 O O . PRO A 1 105 ? -11.898 8.891 0.709 1 88.44 105 PRO A O 1
ATOM 792 N N . ALA A 1 106 ? -10.508 9.5 2.354 1 88.44 106 ALA A N 1
ATOM 793 C CA . ALA A 1 106 ? -9.836 8.203 2.357 1 88.44 106 ALA A CA 1
ATOM 794 C C . ALA A 1 106 ? -10.766 7.105 2.859 1 88.44 106 ALA A C 1
ATOM 796 O O . ALA A 1 106 ? -10.82 6.016 2.283 1 88.44 106 ALA A O 1
ATOM 797 N N . LEU A 1 107 ? -11.516 7.375 3.855 1 86.44 107 LEU A N 1
ATOM 798 C CA . LEU A 1 107 ? -12.398 6.383 4.461 1 86.44 107 LEU A CA 1
ATOM 799 C C . LEU A 1 107 ? -13.586 6.086 3.551 1 86.44 107 LEU A C 1
ATOM 801 O O . LEU A 1 107 ? -13.945 4.922 3.352 1 86.44 107 LEU A O 1
ATOM 805 N N . LEU A 1 108 ? -14.133 7.109 2.967 1 88.62 108 LEU A N 1
ATOM 806 C CA . LEU A 1 108 ? -15.312 6.973 2.115 1 88.62 108 LEU A CA 1
ATOM 807 C C . LEU A 1 108 ? -14.953 6.273 0.806 1 88.62 108 LEU A C 1
ATOM 809 O O . LEU A 1 108 ? -15.711 5.43 0.321 1 88.62 108 LEU A O 1
ATOM 813 N N . PHE A 1 109 ? -13.828 6.625 0.256 1 90.31 109 PHE A N 1
ATOM 814 C CA . PHE A 1 109 ? -13.43 6.008 -1.002 1 90.31 109 PHE A CA 1
ATOM 815 C C . PHE A 1 109 ? -13.156 4.52 -0.814 1 90.31 109 PHE A C 1
ATOM 817 O O . PHE A 1 109 ? -13.586 3.697 -1.623 1 90.31 109 PHE A O 1
ATOM 824 N N . GLU A 1 110 ? -12.43 4.188 0.245 1 88.31 110 GLU A N 1
ATOM 825 C CA . GLU A 1 110 ? -12.117 2.783 0.497 1 88.31 110 GLU A CA 1
ATOM 826 C C . GLU A 1 110 ? -13.383 1.963 0.721 1 88.31 110 GLU A C 1
ATOM 828 O O . GLU A 1 110 ? -13.508 0.854 0.198 1 88.31 110 GLU A O 1
ATOM 833 N N . SER A 1 111 ? -14.305 2.48 1.494 1 84.69 111 SER A N 1
ATOM 834 C CA . SER A 1 111 ? -15.547 1.762 1.783 1 84.69 111 SER A CA 1
ATOM 835 C C . SER A 1 111 ? -16.391 1.582 0.524 1 84.69 111 SER A C 1
ATOM 837 O O . SER A 1 111 ? -16.938 0.505 0.289 1 84.69 111 SER A O 1
ATOM 839 N N . SER A 1 112 ? -16.422 2.621 -0.28 1 87.12 112 SER A N 1
ATOM 840 C CA . SER A 1 112 ? -17.203 2.559 -1.506 1 87.12 112 SER A CA 1
ATOM 841 C C . SER A 1 112 ? -16.531 1.671 -2.549 1 87.12 112 SER A C 1
ATOM 843 O O . SER A 1 112 ? -17.219 0.95 -3.285 1 87.12 112 SER A O 1
ATOM 845 N N . PHE A 1 113 ? -15.242 1.697 -2.543 1 84.56 113 PHE A N 1
ATOM 846 C CA . PHE A 1 113 ? -14.477 0.944 -3.525 1 84.56 113 PHE A CA 1
ATOM 847 C C . PHE A 1 113 ? -14.523 -0.549 -3.227 1 84.56 113 PHE A C 1
ATOM 849 O O . PHE A 1 113 ? -14.461 -1.374 -4.141 1 84.56 113 PHE A O 1
ATOM 856 N N . SER A 1 114 ? -14.68 -0.9 -2.031 1 80.75 114 SER A N 1
ATOM 857 C CA . SER A 1 114 ? -14.648 -2.301 -1.627 1 80.75 114 SER A CA 1
ATOM 858 C C . SER A 1 114 ? -16.016 -2.947 -1.78 1 80.75 114 SER A C 1
ATOM 860 O O . SER A 1 114 ? -16.156 -4.164 -1.627 1 80.75 114 SER A O 1
ATOM 862 N N . MET A 1 115 ? -17.031 -2.227 -2.191 1 82.12 115 MET A N 1
ATOM 863 C CA . MET A 1 115 ? -18.391 -2.754 -2.318 1 82.12 115 MET A CA 1
ATOM 864 C C . MET A 1 115 ? -18.594 -3.393 -3.688 1 82.12 115 MET A C 1
ATOM 866 O O . MET A 1 115 ? -17.922 -3.031 -4.656 1 82.12 115 MET A O 1
ATOM 870 N N . ASP A 1 116 ? -19.469 -4.414 -3.703 1 79.81 116 ASP A N 1
ATOM 871 C CA . ASP A 1 116 ? -19.844 -5.059 -4.961 1 79.81 116 ASP A CA 1
ATOM 872 C C . ASP A 1 116 ? -20.859 -4.211 -5.73 1 79.81 116 ASP A C 1
ATOM 874 O O . ASP A 1 116 ? -21.938 -3.92 -5.227 1 79.81 116 ASP A O 1
ATOM 878 N N . VAL A 1 117 ? -20.609 -3.898 -6.891 1 79.12 117 VAL A N 1
ATOM 879 C CA . VAL A 1 117 ? -21.391 -2.969 -7.688 1 79.12 117 VAL A CA 1
ATOM 880 C C . VAL A 1 117 ? -22.781 -3.557 -7.945 1 79.12 117 VAL A C 1
ATOM 882 O O . VAL A 1 117 ? -23.781 -2.832 -7.957 1 79.12 117 VAL A O 1
ATOM 885 N N . HIS A 1 118 ? -22.812 -4.828 -8.195 1 80.12 118 HIS A N 1
ATOM 886 C CA . HIS A 1 118 ? -24.094 -5.449 -8.492 1 80.12 118 HIS A CA 1
ATOM 887 C C . HIS A 1 118 ? -25.031 -5.379 -7.289 1 80.12 118 HIS A C 1
ATOM 889 O O . HIS A 1 118 ? -26.219 -5.086 -7.438 1 80.12 118 HIS A O 1
ATOM 895 N N . GLN A 1 119 ? -24.484 -5.566 -6.195 1 82.56 119 GLN A N 1
ATOM 896 C CA . GLN A 1 119 ? -25.281 -5.488 -4.984 1 82.56 119 GLN A CA 1
ATOM 897 C C . GLN A 1 119 ? -25.734 -4.055 -4.711 1 82.56 119 GLN A C 1
ATOM 899 O O . GLN A 1 119 ? -26.844 -3.83 -4.227 1 82.56 119 GLN A O 1
ATOM 904 N N . ILE A 1 120 ? -24.906 -3.164 -5.016 1 83.88 120 ILE A N 1
ATOM 905 C CA . ILE A 1 120 ? -25.234 -1.76 -4.809 1 83.88 120 ILE A CA 1
ATOM 906 C C . ILE A 1 120 ? -26.406 -1.373 -5.703 1 83.88 120 ILE A C 1
ATOM 908 O O . ILE A 1 120 ? -27.359 -0.716 -5.25 1 83.88 120 ILE A O 1
ATOM 912 N N . LYS A 1 121 ? -26.312 -1.83 -6.938 1 83.56 121 LYS A N 1
ATOM 913 C CA . LYS A 1 121 ? -27.359 -1.48 -7.891 1 83.56 121 LYS A CA 1
ATOM 914 C C . LYS A 1 121 ? -28.703 -2.059 -7.469 1 83.56 121 LYS A C 1
ATOM 916 O O . LYS A 1 121 ? -29.734 -1.406 -7.617 1 83.56 121 LYS A O 1
ATOM 921 N N . ARG A 1 122 ? -28.672 -3.184 -6.918 1 84.88 122 ARG A N 1
ATOM 922 C CA . ARG A 1 122 ? -29.906 -3.844 -6.52 1 84.88 122 ARG A CA 1
ATOM 923 C C . ARG A 1 122 ? -30.438 -3.262 -5.215 1 84.88 122 ARG A C 1
ATOM 925 O O . ARG A 1 122 ? -31.656 -3.191 -5.008 1 84.88 122 ARG A O 1
ATOM 932 N N . CYS A 1 123 ? -29.531 -2.863 -4.371 1 88.31 123 CYS A N 1
ATOM 933 C CA . CYS A 1 123 ? -29.922 -2.365 -3.062 1 88.31 123 CYS A CA 1
ATOM 934 C C . CYS A 1 123 ? -29.984 -0.842 -3.051 1 88.31 123 CYS A C 1
ATOM 936 O O . CYS A 1 123 ? -30.156 -0.231 -1.995 1 88.31 123 CYS A O 1
ATOM 938 N N . LEU A 1 124 ? -29.844 -0.213 -4.191 1 87.94 124 LEU A N 1
ATOM 939 C CA . LEU A 1 124 ? -29.797 1.243 -4.277 1 87.94 124 LEU A CA 1
ATOM 940 C C . LEU A 1 124 ? -31.094 1.86 -3.783 1 87.94 124 LEU A C 1
ATOM 942 O O . LEU A 1 124 ? -31.078 2.898 -3.115 1 87.94 124 LEU A O 1
ATOM 946 N N . GLY A 1 125 ? -32.219 1.194 -4.141 1 88.88 125 GLY A N 1
ATOM 947 C CA . GLY A 1 125 ? -33.5 1.694 -3.68 1 88.88 125 GLY A CA 1
ATOM 948 C C . GLY A 1 125 ? -33.625 1.709 -2.168 1 88.88 125 GLY A C 1
ATOM 949 O O . GLY A 1 125 ? -34.125 2.682 -1.591 1 88.88 125 GLY A O 1
ATOM 950 N N . GLN A 1 126 ? -33.219 0.709 -1.559 1 92 126 GLN A N 1
ATOM 951 C CA . GLN A 1 126 ? -33.25 0.62 -0.103 1 92 126 GLN A CA 1
ATOM 952 C C . GLN A 1 126 ? -32.281 1.603 0.542 1 92 126 GLN A C 1
ATOM 954 O O . GLN A 1 126 ? -32.594 2.213 1.565 1 92 126 GLN A O 1
ATOM 959 N N . MET A 1 127 ? -31.141 1.748 -0.043 1 90.5 127 MET A N 1
ATOM 960 C CA . MET A 1 127 ? -30.141 2.654 0.49 1 90.5 127 MET A CA 1
ATOM 961 C C . MET A 1 127 ? -30.625 4.102 0.441 1 90.5 127 MET A C 1
ATOM 963 O O . MET A 1 127 ? -30.453 4.848 1.408 1 90.5 127 MET A O 1
ATOM 967 N N . VAL A 1 128 ? -31.25 4.473 -0.654 1 89.88 128 VAL A N 1
ATOM 968 C CA . VAL A 1 128 ? -31.734 5.836 -0.843 1 89.88 128 VAL A CA 1
ATOM 969 C C . VAL A 1 128 ? -32.906 6.105 0.102 1 89.88 128 VAL A C 1
ATOM 971 O O . VAL A 1 128 ? -33.031 7.211 0.628 1 89.88 128 VAL A O 1
ATOM 974 N N . LEU A 1 129 ? -33.688 5.098 0.305 1 91.88 129 LEU A N 1
ATOM 975 C CA . LEU A 1 129 ? -34.844 5.238 1.207 1 91.88 129 LEU A CA 1
ATOM 976 C C . LEU A 1 129 ? -34.375 5.469 2.641 1 91.88 129 LEU A C 1
ATOM 978 O O . LEU A 1 129 ? -34.906 6.309 3.352 1 91.88 129 LEU A O 1
ATOM 982 N N . LEU A 1 130 ? -33.406 4.754 2.998 1 91.69 130 LEU A N 1
ATOM 983 C CA . LEU A 1 130 ? -32.906 4.875 4.359 1 91.69 130 LEU A CA 1
ATOM 984 C C . LEU A 1 130 ? -32.094 6.168 4.527 1 91.69 130 LEU A C 1
ATOM 986 O O . LEU A 1 130 ? -32.156 6.789 5.59 1 91.69 130 LEU A O 1
ATOM 990 N N . ALA A 1 131 ? -31.359 6.598 3.545 1 89.88 131 ALA A N 1
ATOM 991 C CA . ALA A 1 131 ? -30.469 7.75 3.639 1 89.88 131 ALA A CA 1
ATOM 992 C C . ALA A 1 131 ? -31.219 9.047 3.387 1 89.88 131 ALA A C 1
ATOM 994 O O . ALA A 1 131 ? -30.828 10.109 3.867 1 89.88 131 ALA A O 1
ATOM 995 N N . GLY A 1 132 ? -32.25 9.039 2.629 1 89.12 132 GLY A N 1
ATOM 996 C CA . GLY A 1 132 ? -33.031 10.227 2.346 1 89.12 132 GLY A CA 1
ATOM 997 C C . GLY A 1 132 ? -34.156 10.453 3.336 1 89.12 132 GLY A C 1
ATOM 998 O O . GLY A 1 132 ? -33.969 11.094 4.371 1 89.12 132 GLY A O 1
ATOM 999 N N . PRO A 1 133 ? -35.25 9.805 3.037 1 90.25 133 PRO A N 1
ATOM 1000 C CA . PRO A 1 133 ? -36.375 9.945 3.961 1 90.25 133 PRO A CA 1
ATOM 1001 C C . PRO A 1 133 ? -36.094 9.391 5.348 1 90.25 133 PRO A C 1
ATOM 1003 O O . PRO A 1 133 ? -36.594 9.898 6.348 1 90.25 133 PRO A O 1
ATOM 1006 N N . GLY A 1 134 ? -35.344 8.414 5.441 1 91.69 134 GLY A N 1
ATOM 1007 C CA . GLY A 1 134 ? -35 7.836 6.734 1 91.69 134 GLY A CA 1
ATOM 1008 C C . GLY A 1 134 ? -34.25 8.805 7.641 1 91.69 134 GLY A C 1
ATOM 1009 O O . GLY A 1 134 ? -34.594 8.938 8.82 1 91.69 134 GLY A O 1
ATOM 1010 N N . VAL A 1 135 ? -33.25 9.484 7.137 1 91.19 135 VAL A N 1
ATOM 1011 C CA . VAL A 1 135 ? -32.469 10.445 7.918 1 91.19 135 VAL A CA 1
ATOM 1012 C C . VAL A 1 135 ? -33.375 11.617 8.328 1 91.19 135 VAL A C 1
ATOM 1014 O O . VAL A 1 135 ? -33.25 12.133 9.438 1 91.19 135 VAL A O 1
ATOM 1017 N N . LEU A 1 136 ? -34.25 12.039 7.438 1 91.38 136 LEU A N 1
ATOM 1018 C CA . LEU A 1 136 ? -35.188 13.133 7.738 1 91.38 136 LEU A CA 1
ATOM 1019 C C . LEU A 1 136 ? -36.125 12.742 8.867 1 91.38 136 LEU A C 1
ATOM 1021 O O . LEU A 1 136 ? -36.375 13.539 9.773 1 91.38 136 LEU A O 1
ATOM 1025 N N . ILE A 1 137 ? -36.625 11.555 8.789 1 92.94 137 ILE A N 1
ATOM 1026 C CA . ILE A 1 137 ? -37.531 11.07 9.82 1 92.94 137 ILE A CA 1
ATOM 1027 C C . ILE A 1 137 ? -36.781 10.992 11.164 1 92.94 137 ILE A C 1
ATOM 1029 O O . ILE A 1 137 ? -37.312 11.43 12.188 1 92.94 137 ILE A O 1
ATOM 1033 N N . SER A 1 138 ? -35.625 10.445 11.102 1 92.94 138 SER A N 1
ATOM 1034 C CA . SER A 1 138 ? -34.844 10.336 12.336 1 92.94 138 SER A CA 1
ATOM 1035 C C . SER A 1 138 ? -34.531 11.703 12.906 1 92.94 138 SER A C 1
ATOM 1037 O O . SER A 1 138 ? -34.594 11.906 14.125 1 92.94 138 SER A O 1
ATOM 1039 N N . THR A 1 139 ? -34.125 12.68 12.062 1 93.62 139 THR A N 1
ATOM 1040 C CA . THR A 1 139 ? -33.781 14.031 12.492 1 93.62 139 THR A CA 1
ATOM 1041 C C . THR A 1 139 ? -35 14.711 13.148 1 93.62 139 THR A C 1
ATOM 1043 O O . THR A 1 139 ? -34.875 15.32 14.211 1 93.62 139 THR A O 1
ATOM 1046 N N . PHE A 1 140 ? -36.156 14.562 12.562 1 93.06 140 PHE A N 1
ATOM 1047 C CA . PHE A 1 140 ? -37.375 15.195 13.086 1 93.06 140 PHE A CA 1
ATOM 1048 C C . PHE A 1 140 ? -37.812 14.523 14.375 1 93.06 140 PHE A C 1
ATOM 1050 O O . PHE A 1 140 ? -38.312 15.18 15.297 1 93.06 140 PHE A O 1
ATOM 1057 N N . TRP A 1 141 ? -37.625 13.211 14.383 1 94.12 141 TRP A N 1
ATOM 1058 C CA . TRP A 1 141 ? -38.031 12.484 15.594 1 94.12 141 TRP A CA 1
ATOM 1059 C C . TRP A 1 141 ? -37.125 12.859 16.766 1 94.12 141 TRP A C 1
ATOM 1061 O O . TRP A 1 141 ? -37.594 13.148 17.859 1 94.12 141 TRP A O 1
ATOM 1071 N N . ILE A 1 142 ? -35.844 12.867 16.578 1 94.38 142 ILE A N 1
ATOM 1072 C CA . ILE A 1 142 ? -34.906 13.195 17.625 1 94.38 142 ILE A CA 1
ATOM 1073 C C . ILE A 1 142 ? -35.062 14.664 18.031 1 94.38 142 ILE A C 1
ATOM 1075 O O . ILE A 1 142 ? -35.094 14.984 19.219 1 94.38 142 ILE A O 1
ATOM 1079 N N . GLY A 1 143 ? -35.156 15.555 17.016 1 93.94 143 GLY A N 1
ATOM 1080 C CA . GLY A 1 143 ? -35.312 16.969 17.297 1 93.94 143 GLY A CA 1
ATOM 1081 C C . GLY A 1 143 ? -36.562 17.297 18.094 1 93.94 143 GLY A C 1
ATOM 1082 O O . GLY A 1 143 ? -36.531 18.109 19.016 1 93.94 143 GLY A O 1
ATOM 1083 N N . SER A 1 144 ? -37.688 16.594 17.766 1 94.12 144 SER A N 1
ATOM 1084 C CA . SER A 1 144 ? -38.938 16.828 18.469 1 94.12 144 SER A CA 1
ATOM 1085 C C . SER A 1 144 ? -38.875 16.328 19.906 1 94.12 144 SER A C 1
ATOM 1087 O O . SER A 1 144 ? -39.375 16.969 20.828 1 94.12 144 SER A O 1
ATOM 1089 N N . LEU A 1 145 ? -38.281 15.195 20.078 1 93.88 145 LEU A N 1
ATOM 1090 C CA . LEU A 1 145 ? -38.156 14.641 21.422 1 93.88 145 LEU A CA 1
ATOM 1091 C C . LEU A 1 145 ? -37.219 15.508 22.281 1 93.88 145 LEU A C 1
ATOM 1093 O O . LEU A 1 145 ? -37.469 15.664 23.484 1 93.88 145 LEU A O 1
ATOM 1097 N N . LEU A 1 146 ? -36.25 16.078 21.688 1 93.44 146 LEU A N 1
ATOM 1098 C CA . LEU A 1 146 ? -35.312 16.953 22.406 1 93.44 146 LEU A CA 1
ATOM 1099 C C . LEU A 1 146 ? -36 18.234 22.828 1 93.44 146 LEU A C 1
ATOM 1101 O O . LEU A 1 146 ? -35.812 18.719 23.953 1 93.44 146 LEU A O 1
ATOM 1105 N N . LYS A 1 147 ? -36.75 18.875 21.953 1 93.25 147 LYS A N 1
ATOM 1106 C CA . LYS A 1 147 ? -37.469 20.125 22.234 1 93.25 147 LYS A CA 1
ATOM 1107 C C . LYS A 1 147 ? -38.5 19.938 23.344 1 93.25 147 LYS A C 1
ATOM 1109 O O . LYS A 1 147 ? -38.656 20.828 24.188 1 93.25 147 LYS A O 1
ATOM 1114 N N . LEU A 1 148 ? -39.094 18.797 23.422 1 90.88 148 LEU A N 1
ATOM 1115 C CA . LEU A 1 148 ? -40.188 18.578 24.344 1 90.88 148 LEU A CA 1
ATOM 1116 C C . LEU A 1 148 ? -39.656 18.141 25.719 1 90.88 148 LEU A C 1
ATOM 1118 O O . LEU A 1 148 ? -40.344 18.344 26.734 1 90.88 148 LEU A O 1
ATOM 1122 N N . THR A 1 149 ? -38.5 17.453 25.828 1 89.88 149 THR A N 1
ATOM 1123 C CA . THR A 1 149 ? -38.125 16.828 27.078 1 89.88 149 THR A CA 1
ATOM 1124 C C . THR A 1 149 ? -36.906 17.547 27.703 1 89.88 149 THR A C 1
ATOM 1126 O O . THR A 1 149 ? -36.75 17.562 28.922 1 89.88 149 THR A O 1
ATOM 1129 N N . PHE A 1 150 ? -36.031 18.125 26.953 1 88.06 150 PHE A N 1
ATOM 1130 C CA . PHE A 1 150 ? -34.812 18.672 27.516 1 88.06 150 PHE A CA 1
ATOM 1131 C C . PHE A 1 150 ? -35.031 20.078 28.062 1 88.06 150 PHE A C 1
ATOM 1133 O O . PHE A 1 150 ? -35.75 20.875 27.453 1 88.06 150 PHE A O 1
ATOM 1140 N N . PRO A 1 151 ? -34.469 20.406 29.219 1 82.12 151 PRO A N 1
ATOM 1141 C CA . PRO A 1 151 ? -34.719 21.656 29.938 1 82.12 151 PRO A CA 1
ATOM 1142 C C . PRO A 1 151 ? -33.875 22.812 29.438 1 82.12 151 PRO A C 1
ATOM 1144 O O . PRO A 1 151 ? -33.656 23.797 30.172 1 82.12 151 PRO A O 1
ATOM 1147 N N . TYR A 1 152 ? -33.281 22.828 28.328 1 82.12 152 TYR A N 1
ATOM 1148 C CA . TYR A 1 152 ? -32.312 23.844 27.922 1 82.12 152 TYR A CA 1
ATOM 1149 C C . TYR A 1 152 ? -32.969 24.922 27.062 1 82.12 152 TYR A C 1
ATOM 1151 O O . TYR A 1 152 ? -32.312 25.844 26.594 1 82.12 152 TYR A O 1
ATOM 1159 N N . ASN A 1 153 ? -34.219 25.047 26.984 1 81.94 153 ASN A N 1
ATOM 1160 C CA . ASN A 1 153 ? -35 26.031 26.234 1 81.94 153 ASN A CA 1
ATOM 1161 C C . ASN A 1 153 ? -34.469 26.219 24.828 1 81.94 153 ASN A C 1
ATOM 1163 O O . ASN A 1 153 ? -34.312 27.344 24.359 1 81.94 153 ASN A O 1
ATOM 1167 N N . TRP A 1 154 ? -34.062 25.156 24.172 1 87.94 154 TRP A N 1
ATOM 1168 C CA . TRP A 1 154 ? -33.562 25.219 22.797 1 87.94 154 TRP A CA 1
ATOM 1169 C C . TRP A 1 154 ? -34.719 25.484 21.828 1 87.94 154 TRP A C 1
ATOM 1171 O O . TRP A 1 154 ? -35.844 25 22.031 1 87.94 154 TRP A O 1
ATOM 1181 N N . ASP A 1 155 ? -34.438 26.359 20.859 1 88.56 155 ASP A N 1
ATOM 1182 C CA . ASP A 1 155 ? -35.406 26.578 19.797 1 88.56 155 ASP A CA 1
ATOM 1183 C C . ASP A 1 155 ? -35.5 25.344 18.891 1 88.56 155 ASP A C 1
ATOM 1185 O O . ASP A 1 155 ? -34.719 24.406 19.016 1 88.56 155 ASP A O 1
ATOM 1189 N N . TRP A 1 156 ? -36.5 25.312 18.062 1 89.38 156 TRP A N 1
ATOM 1190 C CA . TRP A 1 156 ? -36.719 24.219 17.141 1 89.38 156 TRP A CA 1
ATOM 1191 C C . TRP A 1 156 ? -35.531 24.031 16.203 1 89.38 156 TRP A C 1
ATOM 1193 O O . TRP A 1 156 ? -35.125 22.891 15.914 1 89.38 156 TRP A O 1
ATOM 1203 N N . LYS A 1 157 ? -34.969 25.109 15.789 1 90.06 157 LYS A N 1
ATOM 1204 C CA . LYS A 1 157 ? -33.844 25.031 14.859 1 90.06 157 LYS A CA 1
ATOM 1205 C C . LYS A 1 157 ? -32.625 24.375 15.523 1 90.06 157 LYS A C 1
ATOM 1207 O O . LYS A 1 157 ? -31.938 23.547 14.906 1 90.06 157 LYS A O 1
ATOM 1212 N N . THR A 1 158 ? -32.406 24.688 16.75 1 91.88 158 THR A N 1
ATOM 1213 C CA . THR A 1 158 ? -31.25 24.156 17.484 1 91.88 158 THR A CA 1
ATOM 1214 C C . THR A 1 158 ? -31.453 22.688 17.812 1 91.88 158 THR A C 1
ATOM 1216 O O . THR A 1 158 ? -30.516 21.891 17.734 1 91.88 158 THR A O 1
ATOM 1219 N N . SER A 1 159 ? -32.688 22.328 18.156 1 93.75 159 SER A N 1
ATOM 1220 C CA . SER A 1 159 ? -32.969 20.938 18.469 1 93.75 159 SER A CA 1
ATOM 1221 C C . SER A 1 159 ? -32.875 20.047 17.234 1 93.75 159 SER A C 1
ATOM 1223 O O . SER A 1 159 ? -32.375 18.922 17.312 1 93.75 159 SER A O 1
ATOM 1225 N N . LEU A 1 160 ? -33.312 20.594 16.125 1 93.75 160 LEU A N 1
ATOM 1226 C CA . LEU A 1 160 ? -33.219 19.844 14.875 1 93.75 160 LEU A CA 1
ATOM 1227 C C . LEU A 1 160 ? -31.781 19.75 14.383 1 93.75 160 LEU A C 1
ATOM 1229 O O . LEU A 1 160 ? -31.406 18.797 13.695 1 93.75 160 LEU A O 1
ATOM 1233 N N . LEU A 1 161 ? -31.016 20.75 14.773 1 93.94 161 LEU A N 1
ATOM 1234 C CA . LEU A 1 161 ? -29.594 20.734 14.445 1 93.94 161 LEU A CA 1
ATOM 1235 C C . LEU A 1 161 ? -28.891 19.547 15.109 1 93.94 161 LEU A C 1
ATOM 1237 O O . LEU A 1 161 ? -28.125 18.844 14.469 1 93.94 161 LEU A O 1
ATOM 1241 N N . LEU A 1 162 ? -29.219 19.328 16.375 1 94.06 162 LEU A N 1
ATOM 1242 C CA . LEU A 1 162 ? -28.656 18.188 17.062 1 94.06 162 LEU A CA 1
ATOM 1243 C C . LEU A 1 162 ? -29.188 16.875 16.5 1 94.06 162 LEU A C 1
ATOM 1245 O O . LEU A 1 162 ? -28.453 15.883 16.406 1 94.06 162 LEU A O 1
ATOM 1249 N N . GLY A 1 163 ? -30.422 16.875 16.109 1 93 163 GLY A N 1
ATOM 1250 C CA . GLY A 1 163 ? -30.984 15.703 15.469 1 93 163 GLY A CA 1
ATOM 1251 C C . GLY A 1 163 ? -30.312 15.359 14.148 1 93 163 GLY A C 1
ATOM 1252 O O . GLY A 1 163 ? -30.078 14.188 13.859 1 93 163 GLY A O 1
ATOM 1253 N N . ALA A 1 164 ? -30.047 16.328 13.383 1 93.12 164 ALA A N 1
ATOM 1254 C CA . ALA A 1 164 ? -29.375 16.125 12.102 1 93.12 164 ALA A CA 1
ATOM 1255 C C . ALA A 1 164 ? -27.953 15.602 12.297 1 93.12 164 ALA A C 1
ATOM 1257 O O . ALA A 1 164 ? -27.5 14.727 11.555 1 93.12 164 ALA A O 1
ATOM 1258 N N . LEU A 1 165 ? -27.344 16.141 13.289 1 93 165 LEU A N 1
ATOM 1259 C CA . LEU A 1 165 ? -25.984 15.742 13.602 1 93 165 LEU A CA 1
ATOM 1260 C C . LEU A 1 165 ? -25.922 14.281 14.031 1 93 165 LEU A C 1
ATOM 1262 O O . LEU A 1 165 ? -24.984 13.562 13.703 1 93 165 LEU A O 1
ATOM 1266 N N . LEU A 1 166 ? -26.875 13.828 14.711 1 92.75 166 LEU A N 1
ATOM 1267 C CA . LEU A 1 166 ? -26.906 12.469 15.242 1 92.75 166 LEU A CA 1
ATOM 1268 C C . LEU A 1 166 ? -2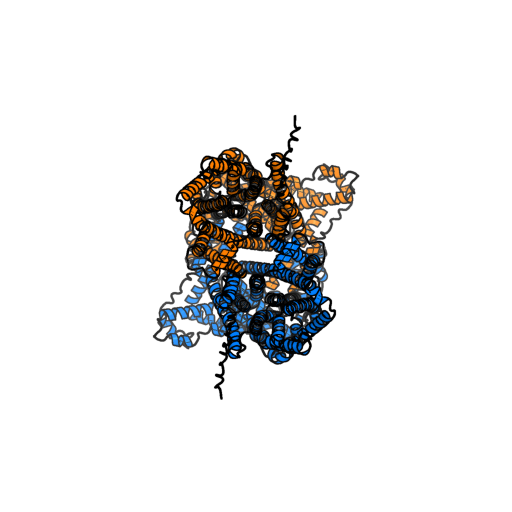7.469 11.5 14.203 1 92.75 166 LEU A C 1
ATOM 1270 O O . LEU A 1 166 ? -27.531 10.297 14.453 1 92.75 166 LEU A O 1
ATOM 1274 N N . GLY A 1 167 ? -27.828 11.992 13.078 1 86.88 167 GLY A N 1
ATOM 1275 C CA . GLY A 1 167 ? -28.328 11.156 12 1 86.88 167 GLY A CA 1
ATOM 1276 C C . GLY A 1 167 ? -27.234 10.406 11.266 1 86.88 167 GLY A C 1
ATOM 1277 O O . GLY A 1 167 ? -27.5 9.383 10.625 1 86.88 167 GLY A O 1
ATOM 1278 N N . ALA A 1 168 ? -25.969 10.812 11.367 1 84.75 168 ALA A N 1
ATOM 1279 C CA . ALA A 1 168 ? -24.844 10.18 10.688 1 84.75 168 ALA A CA 1
ATOM 1280 C C . ALA A 1 168 ? -24.391 8.922 11.43 1 84.75 168 ALA A C 1
ATOM 1282 O O . ALA A 1 168 ? -24.141 8.953 12.633 1 84.75 168 ALA A O 1
ATOM 1283 N N . THR A 1 169 ? -24.406 7.777 10.734 1 86.94 169 THR A N 1
ATOM 1284 C CA . THR A 1 169 ? -24.016 6.512 11.344 1 86.94 169 THR A CA 1
ATOM 1285 C C . THR A 1 169 ? -22.688 6.012 10.766 1 86.94 169 THR A C 1
ATOM 1287 O O . THR A 1 169 ? -22.312 6.395 9.656 1 86.94 169 THR A O 1
ATOM 1290 N N . ASP A 1 170 ? -21.922 5.355 11.547 1 82.31 170 ASP A N 1
ATOM 1291 C CA . ASP A 1 170 ? -20.672 4.738 11.133 1 82.31 170 ASP A CA 1
ATOM 1292 C C . ASP A 1 170 ? -20.594 3.283 11.586 1 82.31 170 ASP A C 1
ATOM 1294 O O . ASP A 1 170 ? -20.047 2.986 12.648 1 82.31 170 ASP A O 1
ATOM 1298 N N . PRO A 1 171 ? -21 2.43 10.742 1 74.88 171 PRO A N 1
ATOM 1299 C CA . PRO A 1 171 ? -21.047 1.032 11.18 1 74.88 171 PRO A CA 1
ATOM 1300 C C . PRO A 1 171 ? -19.766 0.268 10.875 1 74.88 171 PRO A C 1
ATOM 1302 O O . PRO A 1 171 ? -19.812 -0.926 10.562 1 74.88 171 PRO A O 1
ATOM 1305 N N . VAL A 1 172 ? -18.641 0.897 10.836 1 72.62 172 VAL A N 1
ATOM 1306 C CA . VAL A 1 172 ? -17.391 0.25 10.445 1 72.62 172 VAL A CA 1
ATOM 1307 C C . VAL A 1 172 ? -17.156 -0.975 11.32 1 72.62 172 VAL A C 1
ATOM 1309 O O . VAL A 1 172 ? -16.75 -2.031 10.828 1 72.62 172 VAL A O 1
ATOM 1312 N N . ALA A 1 173 ? -17.516 -0.896 12.586 1 68.62 173 ALA A N 1
ATOM 1313 C CA . ALA A 1 173 ? -17.281 -1.985 13.539 1 68.62 173 ALA A CA 1
ATOM 1314 C C . ALA A 1 173 ? -18.219 -3.158 13.258 1 68.62 173 ALA A C 1
ATOM 1316 O O . ALA A 1 173 ? -17.797 -4.316 13.289 1 68.62 173 ALA A O 1
ATOM 1317 N N . VAL A 1 174 ? -19.375 -2.844 12.938 1 77.12 174 VAL A N 1
ATOM 1318 C CA . VAL A 1 174 ? -20.375 -3.879 12.75 1 77.12 174 VAL A CA 1
ATOM 1319 C C . VAL A 1 174 ? -20.156 -4.574 11.406 1 77.12 174 VAL A C 1
ATOM 1321 O O . VAL A 1 174 ? -20.297 -5.793 11.297 1 77.12 174 VAL A O 1
ATOM 1324 N N . VAL A 1 175 ? -19.766 -3.801 10.484 1 78.31 175 VAL A N 1
ATOM 1325 C CA . VAL A 1 175 ? -19.562 -4.363 9.156 1 78.31 175 VAL A CA 1
ATOM 1326 C C . VAL A 1 175 ? -18.375 -5.328 9.18 1 78.31 175 VAL A C 1
ATOM 1328 O O . VAL A 1 175 ? -18.422 -6.402 8.578 1 78.31 175 VAL A O 1
ATOM 1331 N N . ALA A 1 176 ? -17.438 -4.98 9.867 1 69.94 176 ALA A N 1
ATOM 1332 C CA . ALA A 1 176 ? -16.281 -5.859 10 1 69.94 176 ALA A CA 1
ATOM 1333 C C . ALA A 1 176 ? -16.656 -7.164 10.695 1 69.94 176 ALA A C 1
ATOM 1335 O O . ALA A 1 176 ? -16.219 -8.242 10.289 1 69.94 176 ALA A O 1
ATOM 1336 N N . LEU A 1 177 ? -17.484 -7.078 11.641 1 71.44 177 LEU A N 1
ATOM 1337 C CA . LEU A 1 177 ? -17.938 -8.25 12.391 1 71.44 177 LEU A CA 1
ATOM 1338 C C . LEU A 1 177 ? -18.812 -9.133 11.516 1 71.44 177 LEU A C 1
ATOM 1340 O O . LEU A 1 177 ? -18.719 -10.367 11.578 1 71.44 177 LEU A O 1
ATOM 1344 N N . LEU A 1 178 ? -19.594 -8.469 10.75 1 75.25 178 LEU A N 1
ATOM 1345 C CA . LEU A 1 178 ? -20.484 -9.219 9.867 1 75.25 178 LEU A CA 1
ATOM 1346 C C . LEU A 1 178 ? -19.688 -9.977 8.805 1 75.25 178 LEU A C 1
ATOM 1348 O O . LEU A 1 178 ? -20.016 -11.117 8.484 1 75.25 178 LEU A O 1
ATOM 1352 N N . LYS A 1 179 ? -18.672 -9.367 8.367 1 70.94 179 LYS A N 1
ATOM 1353 C CA . LYS A 1 179 ? -17.828 -10.008 7.371 1 70.94 179 LYS A CA 1
ATOM 1354 C C . LYS A 1 179 ? -17.062 -11.18 7.973 1 70.94 179 LYS A C 1
ATOM 1356 O O . LYS A 1 179 ? -16.938 -12.234 7.344 1 70.94 179 LYS A O 1
ATOM 1361 N N . GLU A 1 180 ? -16.703 -11 9.195 1 66.62 180 GLU A N 1
ATOM 1362 C CA . GLU A 1 180 ? -15.969 -12.047 9.906 1 66.62 180 GLU A CA 1
ATOM 1363 C C . GLU A 1 180 ? -16.859 -13.25 10.188 1 66.62 180 GLU A C 1
ATOM 1365 O O . GLU A 1 180 ? -16.406 -14.398 10.125 1 66.62 180 GLU A O 1
ATOM 1370 N N . LEU A 1 181 ? -18.094 -12.93 10.398 1 65 181 LEU A N 1
ATOM 1371 C CA . LEU A 1 181 ? -19.031 -13.992 10.766 1 65 181 LEU A CA 1
ATOM 1372 C C . LEU A 1 181 ? -19.656 -14.609 9.531 1 65 181 LEU A C 1
ATOM 1374 O O . LEU A 1 181 ? -20.422 -15.578 9.633 1 65 181 LEU A O 1
ATOM 1378 N N . GLY A 1 182 ? -19.219 -14.07 8.375 1 64.25 182 GLY A N 1
ATOM 1379 C CA . GLY A 1 182 ? -19.703 -14.617 7.121 1 64.25 182 GLY A CA 1
ATOM 1380 C C . GLY A 1 182 ? -21.172 -14.312 6.867 1 64.25 182 GLY A C 1
ATOM 1381 O O . GLY A 1 182 ? -21.906 -15.141 6.316 1 64.25 182 GLY A O 1
ATOM 1382 N N . ALA A 1 183 ? -21.562 -13.18 7.363 1 70.5 183 ALA A N 1
ATOM 1383 C CA . ALA A 1 183 ? -22.938 -12.773 7.102 1 70.5 183 ALA A CA 1
ATOM 1384 C C . ALA A 1 183 ? -23.156 -12.5 5.617 1 70.5 183 ALA A C 1
ATOM 1386 O O . ALA A 1 183 ? -22.203 -12.414 4.848 1 70.5 183 ALA A O 1
ATOM 1387 N N . SER A 1 184 ? -24.422 -12.484 5.191 1 73.56 184 SER A N 1
ATOM 1388 C CA . SER A 1 184 ? -24.781 -12.312 3.789 1 73.56 184 SER A CA 1
ATOM 1389 C C . SER A 1 184 ? -24.234 -11.008 3.234 1 73.56 184 SER A C 1
ATOM 1391 O O . SER A 1 184 ? -24.172 -10 3.943 1 73.56 184 SER A O 1
ATOM 1393 N N . LYS A 1 185 ? -23.734 -11.047 2.08 1 76.06 185 LYS A N 1
ATOM 1394 C CA . LYS A 1 185 ? -23.203 -9.875 1.387 1 76.06 185 LYS A CA 1
ATOM 1395 C C . LYS A 1 185 ? -24.266 -8.789 1.249 1 76.06 185 LYS A C 1
ATOM 1397 O O . LYS A 1 185 ? -23.953 -7.598 1.293 1 76.06 185 LYS A O 1
ATOM 1402 N N . LYS A 1 186 ? -25.531 -9.266 1.223 1 81.69 186 LYS A N 1
ATOM 1403 C CA . LYS A 1 186 ? -26.641 -8.32 1.094 1 81.69 186 LYS A CA 1
ATOM 1404 C C . LYS A 1 186 ? -26.75 -7.426 2.324 1 81.69 186 LYS A C 1
ATOM 1406 O O . LYS A 1 186 ? -26.844 -6.203 2.199 1 81.69 186 LYS A O 1
ATOM 1411 N N . MET A 1 187 ? -26.688 -8.016 3.436 1 84 187 MET A N 1
ATOM 1412 C CA . MET A 1 187 ? -26.828 -7.277 4.688 1 84 187 MET A CA 1
ATOM 1413 C C . MET A 1 187 ? -25.656 -6.316 4.887 1 84 187 MET A C 1
ATOM 1415 O O . MET A 1 187 ? -25.859 -5.164 5.266 1 84 187 MET A O 1
ATOM 1419 N N . THR A 1 188 ? -24.484 -6.758 4.543 1 83.75 188 THR A N 1
ATOM 1420 C CA . THR A 1 188 ? -23.297 -5.922 4.699 1 83.75 188 THR A CA 1
ATOM 1421 C C . THR A 1 188 ? -23.344 -4.734 3.738 1 83.75 188 THR A C 1
ATOM 1423 O O . THR A 1 188 ? -22.969 -3.621 4.105 1 83.75 188 THR A O 1
ATOM 1426 N N . THR A 1 189 ? -23.875 -4.957 2.613 1 86.31 189 THR A N 1
ATOM 1427 C CA . THR A 1 189 ? -23.953 -3.906 1.604 1 86.31 189 THR A CA 1
ATOM 1428 C C . THR A 1 189 ? -25 -2.863 1.987 1 86.31 189 THR A C 1
ATOM 1430 O O . THR A 1 189 ? -24.781 -1.662 1.812 1 86.31 189 THR A O 1
ATOM 1433 N N . ILE A 1 190 ? -26.078 -3.312 2.541 1 88.88 190 ILE A N 1
ATOM 1434 C CA . ILE A 1 190 ? -27.156 -2.395 2.91 1 88.88 190 ILE A CA 1
ATOM 1435 C C . ILE A 1 190 ? -26.703 -1.516 4.074 1 88.88 190 ILE A C 1
ATOM 1437 O O . ILE A 1 190 ? -26.906 -0.3 4.059 1 88.88 190 ILE A O 1
ATOM 1441 N N . ILE A 1 191 ? -26.078 -2.15 5.035 1 89 191 ILE A N 1
ATOM 1442 C CA . ILE A 1 191 ? -25.625 -1.42 6.219 1 89 191 ILE A CA 1
ATOM 1443 C C . ILE A 1 191 ? -24.516 -0.445 5.836 1 89 191 ILE A C 1
ATOM 1445 O O . ILE A 1 191 ? -24.547 0.726 6.223 1 89 191 ILE A O 1
ATOM 1449 N N . ASP A 1 192 ? -23.594 -0.905 5.062 1 87.69 192 ASP A N 1
ATOM 1450 C CA . ASP A 1 192 ? -22.484 -0.077 4.613 1 87.69 192 ASP A CA 1
ATOM 1451 C C . ASP A 1 192 ? -22.969 1.026 3.672 1 87.69 192 ASP A C 1
ATOM 1453 O O . ASP A 1 192 ? -22.5 2.166 3.758 1 87.69 192 ASP A O 1
ATOM 1457 N N . GLY A 1 193 ? -23.828 0.663 2.773 1 87.62 193 GLY A N 1
ATOM 1458 C CA . GLY A 1 193 ? -24.375 1.63 1.831 1 87.62 193 GLY A CA 1
ATOM 1459 C C . GLY A 1 193 ? -25.203 2.709 2.496 1 87.62 193 GLY A C 1
ATOM 1460 O O . GLY A 1 193 ? -25.125 3.881 2.125 1 87.62 193 GLY A O 1
ATOM 1461 N N . GLU A 1 194 ? -25.984 2.314 3.451 1 89.88 194 GLU A N 1
ATOM 1462 C CA . GLU A 1 194 ? -26.75 3.293 4.215 1 89.88 194 GLU A CA 1
ATOM 1463 C C . GLU A 1 194 ? -25.828 4.285 4.922 1 89.88 194 GLU A C 1
ATOM 1465 O O . GLU A 1 194 ? -26.062 5.492 4.883 1 89.88 194 GLU A O 1
ATOM 1470 N N . SER A 1 195 ? -24.844 3.766 5.547 1 89.19 195 SER A N 1
ATOM 1471 C CA . SER A 1 195 ? -23.938 4.605 6.312 1 89.19 195 SER A CA 1
ATOM 1472 C C . SER A 1 195 ? -23.219 5.605 5.41 1 89.19 195 SER A C 1
ATOM 1474 O O . SER A 1 195 ? -23.078 6.777 5.766 1 89.19 195 SER A O 1
ATOM 1476 N N . LEU A 1 196 ? -22.812 5.16 4.281 1 87.19 196 LEU A N 1
ATOM 1477 C CA . LEU A 1 196 ? -22.109 6.012 3.332 1 87.19 196 LEU A CA 1
ATOM 1478 C C . LEU A 1 196 ? -22.984 7.156 2.857 1 87.19 196 LEU A C 1
ATOM 1480 O O . LEU A 1 196 ? -22.547 8.305 2.805 1 87.19 196 LEU A O 1
ATOM 1484 N N . MET A 1 197 ? -24.188 6.836 2.574 1 88.81 197 MET A N 1
ATOM 1485 C CA . MET A 1 197 ? -25.109 7.836 2.041 1 88.81 197 MET A CA 1
ATOM 1486 C C . MET A 1 197 ? -25.641 8.734 3.15 1 88.81 197 MET A C 1
ATOM 1488 O O . MET A 1 197 ? -25.812 9.938 2.951 1 88.81 197 MET A O 1
ATOM 1492 N N . ASN A 1 198 ? -25.922 8.141 4.266 1 91.06 198 ASN A N 1
ATOM 1493 C CA . ASN A 1 198 ? -26.469 8.914 5.371 1 91.06 198 ASN A CA 1
ATOM 1494 C C . ASN A 1 198 ? -25.469 9.945 5.883 1 91.06 198 ASN A C 1
ATOM 1496 O O . ASN A 1 198 ? -25.844 11.023 6.332 1 91.06 198 ASN A O 1
ATOM 1500 N N . ASP A 1 199 ? -24.141 9.617 5.789 1 88.12 199 ASP A N 1
ATOM 1501 C CA . ASP A 1 199 ? -23.109 10.586 6.148 1 88.12 199 ASP A CA 1
ATOM 1502 C C . ASP A 1 199 ? -23.219 11.852 5.297 1 88.12 199 ASP A C 1
ATOM 1504 O O . ASP A 1 199 ? -23.203 12.961 5.828 1 88.12 199 ASP A O 1
ATOM 1508 N N . GLY A 1 200 ? -23.406 11.648 4.062 1 86.25 200 GLY A N 1
ATOM 1509 C CA . GLY A 1 200 ? -23.516 12.773 3.15 1 86.25 200 GLY A CA 1
ATOM 1510 C C . GLY A 1 200 ? -24.781 13.586 3.35 1 86.25 200 GLY A C 1
ATOM 1511 O O . GLY A 1 200 ? -24.734 14.812 3.424 1 86.25 200 GLY A O 1
ATOM 1512 N N . VAL A 1 201 ? -25.828 12.961 3.566 1 89.44 201 VAL A N 1
ATOM 1513 C CA . VAL A 1 201 ? -27.125 13.617 3.686 1 89.44 201 VAL A CA 1
ATOM 1514 C C . VAL A 1 201 ? -27.234 14.328 5.035 1 89.44 201 VAL A C 1
ATOM 1516 O O . VAL A 1 201 ? -27.75 15.438 5.121 1 89.44 201 VAL A O 1
ATOM 1519 N N . SER A 1 202 ? -26.75 13.656 6.004 1 90.88 202 SER A N 1
ATOM 1520 C CA . SER A 1 202 ? -26.797 14.25 7.332 1 90.88 202 SER A CA 1
ATOM 1521 C C . SER A 1 202 ? -25.984 15.539 7.391 1 90.88 202 SER A C 1
ATOM 1523 O O . SER A 1 202 ? -26.375 16.5 8.055 1 90.88 202 SER A O 1
ATOM 1525 N N . VAL A 1 203 ? -24.891 15.57 6.75 1 88.38 203 VAL A N 1
ATOM 1526 C CA . VAL A 1 203 ? -24.047 16.766 6.738 1 88.38 203 VAL A CA 1
ATOM 1527 C C . VAL A 1 203 ? -24.75 17.891 6.004 1 88.38 203 VAL A C 1
ATOM 1529 O O . VAL A 1 203 ? -24.672 19.047 6.41 1 88.38 203 VAL A O 1
ATOM 1532 N N . VAL A 1 204 ? -25.484 17.562 4.934 1 89.81 204 VAL A N 1
ATOM 1533 C CA . VAL A 1 204 ? -26.219 18.562 4.168 1 89.81 204 VAL A CA 1
ATOM 1534 C C . VAL A 1 204 ? -27.359 19.141 5.016 1 89.81 204 VAL A C 1
ATOM 1536 O O . VAL A 1 204 ? -27.562 20.359 5.051 1 89.81 204 VAL A O 1
ATOM 1539 N N . ILE A 1 205 ? -28.062 18.281 5.688 1 91.25 205 ILE A N 1
ATOM 1540 C CA . ILE A 1 205 ? -29.156 18.719 6.543 1 91.25 205 ILE A CA 1
ATOM 1541 C C . ILE A 1 205 ? -28.609 19.547 7.707 1 91.25 205 ILE A C 1
ATOM 1543 O O . ILE A 1 205 ? -29.203 20.547 8.102 1 91.25 205 ILE A O 1
ATOM 1547 N N . PHE A 1 206 ? -27.547 19.078 8.234 1 91.62 206 PHE A N 1
ATOM 1548 C CA . PHE A 1 206 ? -26.875 19.797 9.312 1 91.62 206 PHE A CA 1
ATOM 1549 C C . PHE A 1 206 ? -26.5 21.203 8.867 1 91.62 206 PHE A C 1
ATOM 1551 O O . PHE A 1 206 ? -26.734 22.188 9.594 1 91.62 206 PHE A O 1
ATOM 1558 N N . GLN A 1 207 ? -25.891 21.312 7.695 1 88.62 207 GLN A N 1
ATOM 1559 C CA . GLN A 1 207 ? -25.469 22.609 7.188 1 88.62 207 GLN A CA 1
ATOM 1560 C C . GLN A 1 207 ? -26.672 23.531 6.961 1 88.62 207 GLN A C 1
ATOM 1562 O O . GLN A 1 207 ? -26.594 24.734 7.176 1 88.62 207 GLN A O 1
ATOM 1567 N N . LEU A 1 208 ? -27.703 22.953 6.531 1 89.12 208 LEU A N 1
ATOM 1568 C CA . LEU A 1 208 ? -28.938 23.719 6.324 1 89.12 208 LEU A CA 1
ATOM 1569 C C . LEU A 1 208 ? -29.453 24.281 7.645 1 89.12 208 LEU A C 1
ATOM 1571 O O . LEU A 1 208 ? -29.734 25.484 7.734 1 89.12 208 LEU A O 1
ATOM 1575 N N . PHE A 1 209 ? -29.516 23.469 8.664 1 91.06 209 PHE A N 1
ATOM 1576 C CA . PHE A 1 209 ? -30.031 23.922 9.953 1 91.06 209 PHE A CA 1
ATOM 1577 C C . PHE A 1 209 ? -29.062 24.875 10.625 1 91.06 209 PHE A C 1
ATOM 1579 O O . PHE A 1 209 ? -29.484 25.812 11.32 1 91.06 209 PHE A O 1
ATOM 1586 N N . LEU A 1 210 ? -27.828 24.578 10.453 1 89.56 210 LEU A N 1
ATOM 1587 C CA . LEU A 1 210 ? -26.844 25.5 11.008 1 89.56 210 LEU A CA 1
ATOM 1588 C C . LEU A 1 210 ? -26.984 26.891 10.398 1 89.56 210 LEU A C 1
ATOM 1590 O O . LEU A 1 210 ? -26.922 27.891 11.109 1 89.56 210 LEU A O 1
ATOM 1594 N N . LYS A 1 211 ? -27.172 26.953 9.086 1 87.12 211 LYS A N 1
ATOM 1595 C CA . LYS A 1 211 ? -27.406 28.219 8.414 1 87.12 211 LYS A CA 1
ATOM 1596 C C . LYS A 1 211 ? -28.672 28.906 8.922 1 87.12 211 LYS A C 1
ATOM 1598 O O . LYS A 1 211 ? -28.719 30.125 9.062 1 87.12 211 LYS A O 1
ATOM 1603 N N . MET A 1 212 ? -29.641 28.156 9.234 1 88.31 212 MET A N 1
ATOM 1604 C CA . MET A 1 212 ? -30.906 28.688 9.75 1 88.31 212 MET A CA 1
ATOM 1605 C C . MET A 1 212 ? -30.734 29.234 11.156 1 88.31 212 MET A C 1
ATOM 1607 O O . MET A 1 212 ? -31.312 30.266 11.508 1 88.31 212 MET A O 1
ATOM 1611 N N . VAL A 1 213 ? -29.969 28.484 11.922 1 89 213 VAL A N 1
ATOM 1612 C CA . VAL A 1 213 ? -29.719 28.922 13.289 1 89 213 VAL A CA 1
ATOM 1613 C C . VAL A 1 213 ? -28.891 30.203 13.289 1 89 213 VAL A C 1
ATOM 1615 O O . VAL A 1 213 ? -29.062 31.062 14.156 1 89 213 VAL A O 1
ATOM 1618 N N . MET A 1 214 ? -28.031 30.328 12.305 1 86.62 214 MET A N 1
ATOM 1619 C CA . MET A 1 214 ? -27.156 31.5 12.203 1 86.62 214 MET A CA 1
ATOM 1620 C C . MET A 1 214 ? -27.906 32.656 11.578 1 86.62 214 MET A C 1
ATOM 1622 O O . MET A 1 214 ? -27.312 33.688 11.273 1 86.62 214 MET A O 1
ATOM 1626 N N . GLY A 1 215 ? -29.125 32.594 11.312 1 80.56 215 GLY A N 1
ATOM 1627 C CA . GLY A 1 215 ? -29.953 33.719 10.953 1 80.56 215 GLY A CA 1
ATOM 1628 C C . GLY A 1 215 ? -30.312 33.781 9.484 1 80.56 215 GLY A C 1
ATOM 1629 O O . GLY A 1 215 ? -30.969 34.719 9.031 1 80.56 215 GLY A O 1
ATOM 1630 N N . SER A 1 216 ? -29.797 32.812 8.742 1 76.94 216 SER A N 1
ATOM 1631 C CA . SER A 1 216 ? -30.094 32.875 7.32 1 76.94 216 SER A CA 1
ATOM 1632 C C . SER A 1 216 ? -31.578 32.594 7.066 1 76.94 216 SER A C 1
ATOM 1634 O O . SER A 1 216 ? -32.25 31.922 7.867 1 76.94 216 SER A O 1
ATOM 1636 N N . THR A 1 217 ? -32.156 33.25 6.102 1 68 217 THR A N 1
ATOM 1637 C CA . THR A 1 217 ? -33.594 33.25 5.785 1 68 217 THR A CA 1
ATOM 1638 C C . THR A 1 217 ? -34.094 31.859 5.5 1 68 217 THR A C 1
ATOM 1640 O O . THR A 1 217 ? -33.406 31.047 4.867 1 68 217 THR A O 1
ATOM 1643 N N . SER A 1 218 ? -35.125 31.469 6.191 1 70.62 218 SER A N 1
ATOM 1644 C CA . SER A 1 218 ? -35.75 30.156 6.211 1 70.62 218 SER A CA 1
ATOM 1645 C C . SER A 1 218 ? -36.844 30.031 5.164 1 70.62 218 SER A C 1
ATOM 1647 O O . SER A 1 218 ? -38 29.703 5.488 1 70.62 218 SER A O 1
ATOM 1649 N N . ASP A 1 219 ? -36.594 30.5 3.82 1 81.06 219 ASP A N 1
ATOM 1650 C CA . ASP A 1 219 ? -37.656 30.297 2.854 1 81.06 219 ASP A CA 1
ATOM 1651 C C . ASP A 1 219 ? -37.625 28.875 2.299 1 81.06 219 ASP A C 1
ATOM 1653 O O . ASP A 1 219 ? -36.562 28.25 2.225 1 81.06 219 ASP A O 1
ATOM 1657 N N . TRP A 1 220 ? -38.906 28.25 2.119 1 82.5 220 TRP A N 1
ATOM 1658 C CA . TRP A 1 220 ? -39.062 26.906 1.599 1 82.5 220 TRP A CA 1
ATOM 1659 C C . TRP A 1 220 ? -38.312 26.734 0.269 1 82.5 220 TRP A C 1
ATOM 1661 O O . TRP A 1 220 ? -37.75 25.688 -0.005 1 82.5 220 TRP A O 1
ATOM 1671 N N . GLY A 1 221 ? -38.406 27.688 -0.543 1 81.5 221 GLY A N 1
ATOM 1672 C CA . GLY A 1 221 ? -37.688 27.641 -1.811 1 81.5 221 GLY A CA 1
ATOM 1673 C C . GLY A 1 221 ? -36.188 27.516 -1.646 1 81.5 221 GLY A C 1
ATOM 1674 O O . GLY A 1 221 ? -35.531 26.766 -2.381 1 81.5 221 GLY A O 1
ATOM 1675 N N . PHE A 1 222 ? -35.781 28.109 -0.587 1 83.81 222 PHE A N 1
ATOM 1676 C CA . PHE A 1 222 ? -34.344 28.062 -0.297 1 83.81 222 PHE A CA 1
ATOM 1677 C C . PHE A 1 222 ? -33.938 26.672 0.186 1 83.81 222 PHE A C 1
ATOM 1679 O O . PHE A 1 222 ? -32.875 26.156 -0.203 1 83.81 222 PHE A O 1
ATOM 1686 N N . ILE A 1 223 ? -34.781 26.094 0.923 1 84.5 223 ILE A N 1
ATOM 1687 C CA . ILE A 1 223 ? -34.5 24.781 1.494 1 84.5 223 ILE A CA 1
ATOM 1688 C C . ILE A 1 223 ? -34.406 23.734 0.383 1 84.5 223 ILE A C 1
ATOM 1690 O O . ILE A 1 223 ? -33.469 22.953 0.312 1 84.5 223 ILE A O 1
ATOM 1694 N N . ILE A 1 224 ? -35.312 23.75 -0.455 1 86 224 ILE A N 1
ATOM 1695 C CA . ILE A 1 224 ? -35.406 22.766 -1.526 1 86 224 ILE A CA 1
ATOM 1696 C C . ILE A 1 224 ? -34.25 22.969 -2.498 1 86 224 ILE A C 1
ATOM 1698 O O . ILE A 1 224 ? -33.656 22 -2.99 1 86 224 ILE A O 1
ATOM 1702 N N . LYS A 1 225 ? -34 24.156 -2.799 1 86.94 225 LYS A N 1
ATOM 1703 C CA . LYS A 1 225 ? -32.906 24.453 -3.703 1 86.94 225 LYS A CA 1
ATOM 1704 C C . LYS A 1 225 ? -31.562 24.016 -3.104 1 86.94 225 LYS A C 1
ATOM 1706 O O . LYS A 1 225 ? -30.734 23.438 -3.797 1 86.94 225 LYS A O 1
ATOM 1711 N N . PHE A 1 226 ? -31.453 24.281 -1.819 1 86.81 226 PHE A N 1
ATOM 1712 C CA . PHE A 1 226 ? -30.219 23.922 -1.131 1 86.81 226 PHE A CA 1
ATOM 1713 C C . PHE A 1 226 ? -30.016 22.406 -1.111 1 86.81 226 PHE A C 1
ATOM 1715 O O . PHE A 1 226 ? -28.922 21.922 -1.399 1 86.81 226 PHE A O 1
ATOM 1722 N N . LEU A 1 227 ? -31.047 21.734 -0.842 1 86.81 227 LEU A N 1
ATOM 1723 C CA . LEU A 1 227 ? -30.984 20.281 -0.762 1 86.81 227 LEU A CA 1
ATOM 1724 C C . LEU A 1 227 ? -30.766 19.672 -2.143 1 86.81 227 LEU A C 1
ATOM 1726 O O . LEU A 1 227 ? -29.922 18.781 -2.303 1 86.81 227 LEU A O 1
ATOM 1730 N N . ALA A 1 228 ? -31.453 20.109 -3.119 1 88.31 228 ALA A N 1
ATOM 1731 C CA . ALA A 1 228 ? -31.344 19.594 -4.477 1 88.31 228 ALA A CA 1
ATOM 1732 C C . ALA A 1 228 ? -29.953 19.875 -5.062 1 88.31 228 ALA A C 1
ATOM 1734 O O . ALA A 1 228 ? -29.359 19.016 -5.707 1 88.31 228 ALA A O 1
ATOM 1735 N N . GLN A 1 229 ? -29.531 21.016 -4.812 1 89.56 229 GLN A N 1
ATOM 1736 C CA . GLN A 1 229 ? -28.234 21.406 -5.328 1 89.56 229 GLN A CA 1
ATOM 1737 C C . GLN A 1 229 ? -27.109 20.562 -4.695 1 89.56 229 GLN A C 1
ATOM 1739 O O . GLN A 1 229 ? -26.172 20.156 -5.375 1 89.56 229 GLN A O 1
ATOM 1744 N N . ASN A 1 230 ? -27.234 20.328 -3.434 1 90 230 ASN A N 1
ATOM 1745 C CA . ASN A 1 230 ? -26.203 19.562 -2.742 1 90 230 ASN A CA 1
ATOM 1746 C C . ASN A 1 230 ? -26.25 18.094 -3.123 1 90 230 ASN A C 1
ATOM 1748 O O . ASN A 1 230 ? -25.203 17.453 -3.314 1 90 230 ASN A O 1
ATOM 1752 N N . LEU A 1 231 ? -27.375 17.547 -3.273 1 87.44 231 LEU A N 1
ATOM 1753 C CA . LEU A 1 231 ? -27.5 16.125 -3.576 1 87.44 231 LEU A CA 1
ATOM 1754 C C . LEU A 1 231 ? -27.156 15.852 -5.035 1 87.44 231 LEU A C 1
ATOM 1756 O O . LEU A 1 231 ? -26.281 15.031 -5.324 1 87.44 231 LEU A O 1
ATOM 1760 N N . PHE A 1 232 ? -27.75 16.625 -5.949 1 90.94 232 PHE A N 1
ATOM 1761 C CA . PHE A 1 232 ? -27.547 16.359 -7.371 1 90.94 232 PHE A CA 1
ATOM 1762 C C . PHE A 1 232 ? -26.203 16.938 -7.836 1 90.94 232 PHE A C 1
ATOM 1764 O O . PHE A 1 232 ? -25.562 16.406 -8.734 1 90.94 232 PHE A O 1
ATOM 1771 N N . GLY A 1 233 ? -25.891 18.047 -7.27 1 91.88 233 GLY A N 1
ATOM 1772 C CA . GLY A 1 233 ? -24.578 18.609 -7.598 1 91.88 233 GLY A CA 1
ATOM 1773 C C . GLY A 1 233 ? -23.422 17.734 -7.172 1 91.88 233 GLY A C 1
ATOM 1774 O O . GLY A 1 233 ? -22.469 17.547 -7.93 1 91.88 233 GLY A O 1
ATOM 1775 N N . ALA A 1 234 ? -23.547 17.172 -5.988 1 93.5 234 ALA A N 1
ATOM 1776 C CA . ALA A 1 234 ? -22.484 16.297 -5.469 1 93.5 234 ALA A CA 1
ATOM 1777 C C . ALA A 1 234 ? -22.359 15.031 -6.301 1 93.5 234 ALA A C 1
ATOM 1779 O O . ALA A 1 234 ? -21.266 14.617 -6.656 1 93.5 234 ALA A O 1
ATOM 1780 N N . VAL A 1 235 ? -23.469 14.406 -6.68 1 91.69 235 VAL A N 1
ATOM 1781 C CA . VAL A 1 235 ? -23.484 13.18 -7.477 1 91.69 235 VAL A CA 1
ATOM 1782 C C . VAL A 1 235 ? -22.953 13.469 -8.875 1 91.69 235 VAL A C 1
ATOM 1784 O O . VAL A 1 235 ? -22.172 12.68 -9.43 1 91.69 235 VAL A O 1
ATOM 1787 N N . GLY A 1 236 ? -23.328 14.602 -9.414 1 94.12 236 GLY A N 1
ATOM 1788 C CA . GLY A 1 236 ? -22.875 14.992 -10.742 1 94.12 236 GLY A CA 1
ATOM 1789 C C . GLY A 1 236 ? -21.375 15.18 -10.82 1 94.12 236 GLY A C 1
ATOM 1790 O O . GLY A 1 236 ? -20.719 14.68 -11.75 1 94.12 236 GLY A O 1
ATOM 1791 N N . ILE A 1 237 ? -20.828 15.836 -9.82 1 94.5 237 ILE A N 1
ATOM 1792 C CA . ILE A 1 237 ? -19.391 16.062 -9.781 1 94.5 237 ILE A CA 1
ATOM 1793 C C . ILE A 1 237 ? -18.656 14.734 -9.562 1 94.5 237 ILE A C 1
ATOM 1795 O O . ILE A 1 237 ? -17.609 14.492 -10.164 1 94.5 237 ILE A O 1
ATOM 1799 N N . GLY A 1 238 ? -19.203 13.898 -8.68 1 93.94 238 GLY A N 1
ATOM 1800 C CA . GLY A 1 238 ? -18.625 12.586 -8.453 1 93.94 238 GLY A CA 1
ATOM 1801 C C . GLY A 1 238 ? -18.547 11.742 -9.703 1 93.94 238 GLY A C 1
ATOM 1802 O O . GLY A 1 238 ? -17.516 11.117 -9.977 1 93.94 238 GLY A O 1
ATOM 1803 N N . VAL A 1 239 ? -19.562 11.781 -10.547 1 92.88 239 VAL A N 1
ATOM 1804 C CA . VAL A 1 239 ? -19.609 11.008 -11.781 1 92.88 239 VAL A CA 1
ATOM 1805 C C . VAL A 1 239 ? -18.641 11.609 -12.805 1 92.88 239 VAL A C 1
ATOM 1807 O O . VAL A 1 239 ? -17.969 10.875 -13.531 1 92.88 239 VAL A O 1
ATOM 1810 N N . ALA A 1 240 ? -18.594 12.906 -12.859 1 94.25 240 ALA A N 1
ATOM 1811 C CA . ALA A 1 240 ? -17.703 13.578 -13.797 1 94.25 240 ALA A CA 1
ATOM 1812 C C . ALA A 1 240 ? -16.25 13.227 -13.516 1 94.25 240 ALA A C 1
ATOM 1814 O O . ALA A 1 240 ? -15.492 12.898 -14.438 1 94.25 240 ALA A O 1
ATOM 1815 N N . PHE A 1 241 ? -15.898 13.281 -12.25 1 92.44 241 PHE A N 1
ATOM 1816 C CA . PHE A 1 241 ? -14.531 12.93 -11.883 1 92.44 241 PHE A CA 1
ATOM 1817 C C . PHE A 1 241 ? -14.281 11.438 -12.062 1 92.44 241 PHE A C 1
ATOM 1819 O O . PHE A 1 241 ? -13.156 11.016 -12.352 1 92.44 241 PHE A O 1
ATOM 1826 N N . GLY A 1 242 ? -15.336 10.617 -11.844 1 90.25 242 GLY A N 1
ATOM 1827 C CA . GLY A 1 242 ? -15.219 9.195 -12.102 1 90.25 242 GLY A CA 1
ATOM 1828 C C . GLY A 1 242 ? -14.922 8.875 -13.555 1 90.25 242 GLY A C 1
ATOM 1829 O O . GLY A 1 242 ? -14.008 8.109 -13.859 1 90.25 242 GLY A O 1
ATOM 1830 N N . ILE A 1 243 ? -15.539 9.547 -14.461 1 89.5 243 ILE A N 1
ATOM 1831 C CA . ILE A 1 243 ? -15.367 9.344 -15.898 1 89.5 243 ILE A CA 1
ATOM 1832 C C . ILE A 1 243 ? -13.984 9.812 -16.328 1 89.5 243 ILE A C 1
ATOM 1834 O O . ILE A 1 243 ? -13.281 9.102 -17.062 1 89.5 243 ILE A O 1
ATOM 1838 N N . THR A 1 244 ? -13.617 10.969 -15.828 1 89.06 244 THR A N 1
ATOM 1839 C CA . THR A 1 244 ? -12.32 11.523 -16.188 1 89.06 244 THR A CA 1
ATOM 1840 C C . THR A 1 244 ? -11.195 10.633 -15.68 1 89.06 244 THR A C 1
ATOM 1842 O O . THR A 1 244 ? -10.18 10.453 -16.359 1 89.06 244 THR A O 1
ATOM 1845 N N . SER A 1 245 ? -11.352 10.133 -14.531 1 88.06 245 SER A N 1
ATOM 1846 C CA . SER A 1 245 ? -10.312 9.289 -13.938 1 88.06 245 SER A CA 1
ATOM 1847 C C . SER A 1 245 ? -10.18 7.969 -14.688 1 88.06 245 SER A C 1
ATOM 1849 O O . SER A 1 245 ? -9.07 7.484 -14.906 1 88.06 245 SER A O 1
ATOM 1851 N N . VAL A 1 246 ? -11.32 7.363 -15.094 1 82 246 VAL A N 1
ATOM 1852 C CA . VAL A 1 246 ? -11.281 6.102 -15.828 1 82 246 VAL A CA 1
ATOM 1853 C C . VAL A 1 246 ? -10.648 6.324 -17.203 1 82 246 VAL A C 1
ATOM 1855 O O . VAL A 1 246 ? -9.898 5.473 -17.688 1 82 246 VAL A O 1
ATOM 1858 N N . PHE A 1 247 ? -10.93 7.41 -17.75 1 82.25 247 PHE A N 1
ATOM 1859 C CA . PHE A 1 247 ? -10.32 7.766 -19.016 1 82.25 247 PHE A CA 1
ATOM 1860 C C . PHE A 1 247 ? -8.812 7.922 -18.875 1 82.25 247 PHE A C 1
ATOM 1862 O O . PHE A 1 247 ? -8.055 7.496 -19.75 1 82.25 247 PHE A O 1
ATOM 1869 N N . TRP A 1 248 ? -8.398 8.539 -17.828 1 83.19 248 TRP A N 1
ATOM 1870 C CA . TRP A 1 248 ? -6.98 8.719 -17.547 1 83.19 248 TRP A CA 1
ATOM 1871 C C . TRP A 1 248 ? -6.297 7.379 -17.328 1 83.19 248 TRP A C 1
ATOM 1873 O O . TRP A 1 248 ? -5.18 7.156 -17.797 1 83.19 248 TRP A O 1
ATOM 1883 N N . LEU A 1 249 ? -6.918 6.469 -16.656 1 80.44 249 LEU A N 1
ATOM 1884 C CA . LEU A 1 249 ? -6.34 5.176 -16.297 1 80.44 249 LEU A CA 1
ATOM 1885 C C . LEU A 1 249 ? -6.188 4.301 -17.547 1 80.44 249 LEU A C 1
ATOM 1887 O O . LEU A 1 249 ? -5.34 3.404 -17.578 1 80.44 249 LEU A O 1
ATOM 1891 N N . ARG A 1 250 ? -7.043 4.539 -18.531 1 74.38 250 ARG A N 1
ATOM 1892 C CA . ARG A 1 250 ? -6.949 3.781 -19.766 1 74.38 250 ARG A CA 1
ATOM 1893 C C . ARG A 1 250 ? -5.637 4.066 -20.484 1 74.38 250 ARG A C 1
ATOM 1895 O O . ARG A 1 250 ? -5.141 3.225 -21.234 1 74.38 250 ARG A O 1
ATOM 1902 N N . PHE A 1 251 ? -5.078 5.207 -20.156 1 75.38 251 PHE A N 1
ATOM 1903 C CA . PHE A 1 251 ? -3.838 5.594 -20.812 1 75.38 251 PHE A CA 1
ATOM 1904 C C . PHE A 1 251 ? -2.627 5.145 -20 1 75.38 251 PHE A C 1
ATOM 1906 O O . PHE A 1 251 ? -1.489 5.258 -20.469 1 75.38 251 PHE A O 1
ATOM 1913 N N . VAL A 1 252 ? -2.889 4.785 -18.844 1 74.31 252 VAL A N 1
ATOM 1914 C CA . VAL A 1 252 ? -1.782 4.348 -18 1 74.31 252 VAL A CA 1
ATOM 1915 C C . VAL A 1 252 ? -1.547 2.85 -18.203 1 74.31 252 VAL A C 1
ATOM 1917 O O . VAL A 1 252 ? -2.465 2.043 -18.031 1 74.31 252 VAL A O 1
ATOM 1920 N N . PHE A 1 253 ? -0.36 2.457 -18.719 1 68.12 253 PHE A N 1
ATOM 1921 C CA . PHE A 1 253 ? -0.077 1.051 -18.984 1 68.12 253 PHE A CA 1
ATOM 1922 C C . PHE A 1 253 ? 0.816 0.467 -17.891 1 68.12 253 PHE A C 1
ATOM 1924 O O . PHE A 1 253 ? 1.962 0.89 -17.734 1 68.12 253 PHE A O 1
ATOM 1931 N N . ASN A 1 254 ? 0.351 -0.414 -17.125 1 66.25 254 ASN A N 1
ATOM 1932 C CA . ASN A 1 254 ? 1.048 -1.347 -16.234 1 66.25 254 ASN A CA 1
ATOM 1933 C C . ASN A 1 254 ? 1.9 -0.614 -15.211 1 66.25 254 ASN A C 1
ATOM 1935 O O . ASN A 1 254 ? 3.043 -1.001 -14.953 1 66.25 254 ASN A O 1
ATOM 1939 N N . ASP A 1 255 ? 1.592 0.572 -14.789 1 77.06 255 ASP A N 1
ATOM 1940 C CA . ASP A 1 255 ? 2.289 1.254 -13.703 1 77.06 255 ASP A CA 1
ATOM 1941 C C . ASP A 1 255 ? 1.415 1.332 -12.453 1 77.06 255 ASP A C 1
ATOM 1943 O O . ASP A 1 255 ? 0.529 2.184 -12.359 1 77.06 255 ASP A O 1
ATOM 1947 N N . ILE A 1 256 ? 1.771 0.507 -11.547 1 80.69 256 ILE A N 1
ATOM 1948 C CA . ILE A 1 256 ? 0.97 0.352 -10.336 1 80.69 256 ILE A CA 1
ATOM 1949 C C . ILE A 1 256 ? 1.029 1.635 -9.516 1 80.69 256 ILE A C 1
ATOM 1951 O O . ILE A 1 256 ? 0.025 2.053 -8.93 1 80.69 256 ILE A O 1
ATOM 1955 N N . VAL A 1 257 ? 2.125 2.32 -9.539 1 81.12 257 VAL A N 1
ATOM 1956 C CA . VAL A 1 257 ? 2.316 3.512 -8.719 1 81.12 257 VAL A CA 1
ATOM 1957 C C . VAL A 1 257 ? 1.443 4.648 -9.242 1 81.12 257 VAL A C 1
ATOM 1959 O O . VAL A 1 257 ? 0.782 5.344 -8.469 1 81.12 257 VAL A O 1
ATOM 1962 N N . VAL A 1 258 ? 1.375 4.766 -10.57 1 83.19 258 VAL A N 1
ATOM 1963 C CA . VAL A 1 258 ? 0.583 5.832 -11.164 1 83.19 258 VAL A CA 1
ATOM 1964 C C . VAL A 1 258 ? -0.904 5.547 -10.969 1 83.19 258 VAL A C 1
ATOM 1966 O O . VAL A 1 258 ? -1.685 6.457 -10.688 1 83.19 258 VAL A O 1
ATOM 1969 N N . GLN A 1 259 ? -1.218 4.305 -11.07 1 85.38 259 GLN A N 1
ATOM 1970 C CA . GLN A 1 259 ? -2.621 3.932 -10.922 1 85.38 259 GLN A CA 1
ATOM 1971 C C . GLN A 1 259 ? -3.117 4.219 -9.508 1 85.38 259 GLN A C 1
ATOM 1973 O O . GLN A 1 259 ? -4.188 4.805 -9.328 1 85.38 259 GLN A O 1
ATOM 1978 N N . ILE A 1 260 ? -2.367 3.893 -8.5 1 85.75 260 ILE A N 1
ATOM 1979 C CA . ILE A 1 260 ? -2.75 4.109 -7.109 1 85.75 260 ILE A CA 1
ATOM 1980 C C . ILE A 1 260 ? -2.762 5.605 -6.805 1 85.75 260 ILE A C 1
ATOM 1982 O O . ILE A 1 260 ? -3.674 6.102 -6.141 1 85.75 260 ILE A O 1
ATOM 1986 N N . THR A 1 261 ? -1.845 6.355 -7.371 1 87.44 261 THR A N 1
ATOM 1987 C CA . THR A 1 261 ? -1.74 7.781 -7.098 1 87.44 261 THR A CA 1
ATOM 1988 C C . THR A 1 261 ? -2.902 8.539 -7.73 1 87.44 261 THR A C 1
ATOM 1990 O O . THR A 1 261 ? -3.389 9.523 -7.168 1 87.44 261 THR A O 1
ATOM 1993 N N . VAL A 1 262 ? -3.299 8.07 -8.844 1 87.81 262 VAL A N 1
ATOM 1994 C CA . VAL A 1 262 ? -4.426 8.719 -9.508 1 87.81 262 VAL A CA 1
ATOM 1995 C C . VAL A 1 262 ? -5.684 8.555 -8.664 1 87.81 262 VAL A C 1
ATOM 1997 O O . VAL A 1 262 ? -6.434 9.516 -8.461 1 87.81 262 VAL A O 1
ATOM 2000 N N . THR A 1 263 ? -5.898 7.344 -8.164 1 88.62 263 THR A N 1
ATOM 2001 C CA . THR A 1 263 ? -7.078 7.113 -7.34 1 88.62 263 THR A CA 1
ATOM 2002 C C . THR A 1 263 ? -7.023 7.949 -6.066 1 88.62 263 THR A C 1
ATOM 2004 O O . THR A 1 263 ? -8.031 8.523 -5.648 1 88.62 263 THR A O 1
ATOM 2007 N N . LEU A 1 264 ? -5.891 8.031 -5.469 1 89.62 264 LEU A N 1
ATOM 2008 C CA . LEU A 1 264 ? -5.719 8.805 -4.242 1 89.62 264 LEU A CA 1
ATOM 2009 C C . LEU A 1 264 ? -5.898 10.297 -4.512 1 89.62 264 LEU A C 1
ATOM 2011 O O . LEU A 1 264 ? -6.641 10.969 -3.797 1 89.62 264 LEU A O 1
ATOM 2015 N N . SER A 1 265 ? -5.262 10.836 -5.523 1 89.31 265 SER A N 1
ATOM 2016 C CA . SER A 1 265 ? -5.281 12.266 -5.832 1 89.31 265 SER A CA 1
ATOM 2017 C C . SER A 1 265 ? -6.672 12.719 -6.262 1 89.31 265 SER A C 1
ATOM 2019 O O . SER A 1 265 ? -7.129 13.797 -5.875 1 89.31 265 SER A O 1
ATOM 2021 N N . VAL A 1 266 ? -7.359 11.898 -7.012 1 89.25 266 VAL A N 1
ATOM 2022 C CA . VAL A 1 266 ? -8.672 12.281 -7.516 1 89.25 266 VAL A CA 1
ATOM 2023 C C . VAL A 1 266 ? -9.68 12.312 -6.367 1 89.25 266 VAL A C 1
ATOM 2025 O O . VAL A 1 266 ? -10.586 13.148 -6.352 1 89.25 266 VAL A O 1
ATOM 2028 N N . SER A 1 267 ? -9.523 11.367 -5.438 1 90.75 267 SER A N 1
ATOM 2029 C CA . SER A 1 267 ? -10.43 11.352 -4.297 1 90.75 267 SER A CA 1
ATOM 2030 C C . SER A 1 267 ? -10.328 12.648 -3.498 1 90.75 267 SER A C 1
ATOM 2032 O O . SER A 1 267 ? -11.344 13.25 -3.146 1 90.75 267 SER A O 1
ATOM 2034 N N . TYR A 1 268 ? -9.164 13.156 -3.279 1 88.56 268 TYR A N 1
ATOM 2035 C CA . TYR A 1 268 ? -8.977 14.383 -2.514 1 88.56 268 TYR A CA 1
ATOM 2036 C C . TYR A 1 268 ? -9.328 15.609 -3.35 1 88.56 268 TYR A C 1
ATOM 2038 O O . TYR A 1 268 ? -9.945 16.547 -2.85 1 88.56 268 TYR A O 1
ATOM 2046 N N . PHE A 1 269 ? -8.969 15.547 -4.562 1 87.5 269 PHE A N 1
ATOM 2047 C CA . PHE A 1 269 ? -9.266 16.672 -5.445 1 87.5 269 PHE A CA 1
ATOM 2048 C C . PHE A 1 269 ? -10.766 16.797 -5.664 1 87.5 269 PHE A C 1
ATOM 2050 O O . PHE A 1 269 ? -11.289 17.922 -5.754 1 87.5 269 PHE A O 1
ATOM 2057 N N . ALA A 1 270 ? -11.445 15.672 -5.824 1 90.75 270 ALA A N 1
ATOM 2058 C CA . ALA A 1 270 ? -12.898 15.695 -5.996 1 90.75 270 ALA A CA 1
ATOM 2059 C C . ALA A 1 270 ? -13.586 16.25 -4.75 1 90.75 270 ALA A C 1
ATOM 2061 O O . ALA A 1 270 ? -14.531 17.031 -4.855 1 90.75 270 ALA A O 1
ATOM 2062 N N . TYR A 1 271 ? -13.164 15.812 -3.551 1 89.06 271 TYR A N 1
ATOM 2063 C CA . TYR A 1 271 ? -13.719 16.328 -2.301 1 89.06 271 TYR A CA 1
ATOM 2064 C C . TYR A 1 271 ? -13.586 17.844 -2.219 1 89.06 271 TYR A C 1
ATOM 2066 O O . TYR A 1 271 ? -14.555 18.531 -1.911 1 89.06 271 TYR A O 1
ATOM 2074 N N . TYR A 1 272 ? -12.477 18.344 -2.557 1 86.06 272 TYR A N 1
ATOM 2075 C CA . TYR A 1 272 ? -12.195 19.766 -2.414 1 86.06 272 TYR A CA 1
ATOM 2076 C C . TYR A 1 272 ? -12.953 20.578 -3.461 1 86.06 272 TYR A C 1
ATOM 2078 O O . TYR A 1 272 ? -13.438 21.672 -3.174 1 86.06 272 TYR A O 1
ATOM 2086 N N . THR A 1 273 ? -12.961 20.078 -4.68 1 87.12 273 THR A N 1
ATOM 2087 C CA . THR A 1 273 ? -13.672 20.797 -5.738 1 87.12 273 THR A CA 1
ATOM 2088 C C . THR A 1 273 ? -15.156 20.906 -5.406 1 87.12 273 THR A C 1
ATOM 2090 O O . THR A 1 273 ? -15.766 21.953 -5.633 1 87.12 273 THR A O 1
ATOM 2093 N N . ALA A 1 274 ? -15.672 19.828 -4.859 1 90.38 274 ALA A N 1
ATOM 2094 C CA . ALA A 1 274 ? -17.094 19.844 -4.504 1 90.38 274 ALA A CA 1
ATOM 2095 C C . ALA A 1 274 ? -17.344 20.781 -3.324 1 90.38 274 ALA A C 1
ATOM 2097 O O . ALA A 1 274 ? -18.219 21.641 -3.387 1 90.38 274 ALA A O 1
ATOM 2098 N N . GLN A 1 275 ? -16.578 20.703 -2.275 1 83.38 275 GLN A N 1
ATOM 2099 C CA . GLN A 1 275 ? -16.812 21.438 -1.037 1 83.38 275 GLN A CA 1
ATOM 2100 C C . GLN A 1 275 ? -16.453 22.906 -1.195 1 83.38 275 GLN A C 1
ATOM 2102 O O . GLN A 1 275 ? -17.219 23.797 -0.785 1 83.38 275 GLN A O 1
ATOM 2107 N N . GLU A 1 276 ? -15.312 23.25 -1.788 1 77.81 276 GLU A N 1
ATOM 2108 C CA . GLU A 1 276 ? -14.805 24.625 -1.767 1 77.81 276 GLU A CA 1
ATOM 2109 C C . GLU A 1 276 ? -15.203 25.375 -3.033 1 77.81 276 GLU A C 1
ATOM 2111 O O . GLU A 1 276 ? -15.547 26.562 -2.975 1 77.81 276 GLU A O 1
ATOM 2116 N N . TRP A 1 277 ? -15.156 24.703 -4.164 1 80.12 277 TRP A N 1
ATOM 2117 C CA . TRP A 1 277 ? -15.414 25.422 -5.41 1 80.12 277 TRP A CA 1
ATOM 2118 C C . TRP A 1 277 ? -16.906 25.391 -5.758 1 80.12 277 TRP A C 1
ATOM 2120 O O . TRP A 1 277 ? -17.469 26.406 -6.152 1 80.12 277 TRP A O 1
ATOM 2130 N N . ALA A 1 278 ? -17.547 24.25 -5.586 1 86.19 278 ALA A N 1
ATOM 2131 C CA . ALA A 1 278 ? -18.938 24.125 -5.996 1 86.19 278 ALA A CA 1
ATOM 2132 C C . ALA A 1 278 ? -19.875 24.359 -4.816 1 86.19 278 ALA A C 1
ATOM 2134 O O . ALA A 1 278 ? -21.078 24.625 -5.004 1 86.19 278 ALA A O 1
ATOM 2135 N N . GLY A 1 279 ? -19.391 24.328 -3.586 1 83.31 279 GLY A N 1
ATOM 2136 C CA . GLY A 1 279 ? -20.219 24.547 -2.408 1 83.31 279 GLY A CA 1
ATOM 2137 C C . GLY A 1 279 ? -21.188 23.406 -2.139 1 83.31 279 GLY A C 1
ATOM 2138 O O . GLY A 1 279 ? -22.297 23.641 -1.663 1 83.31 279 GLY A O 1
ATOM 2139 N N . VAL A 1 280 ? -20.875 22.25 -2.652 1 89.62 280 VAL A N 1
ATOM 2140 C CA . VAL A 1 280 ? -21.703 21.078 -2.412 1 89.62 280 VAL A CA 1
ATOM 2141 C C . VAL A 1 280 ? -20.969 20.125 -1.467 1 89.62 280 VAL A C 1
ATOM 2143 O O . VAL A 1 280 ? -19.812 20.344 -1.127 1 89.62 280 VAL A O 1
ATOM 2146 N N . THR A 1 281 ? -21.719 19.172 -0.994 1 88 281 THR A N 1
ATOM 2147 C CA . THR A 1 281 ? -21.141 18.25 -0.021 1 88 281 THR A CA 1
ATOM 2148 C C . THR A 1 281 ? -20.062 17.391 -0.669 1 88 281 THR A C 1
ATOM 2150 O O . THR A 1 281 ? -20.281 16.781 -1.721 1 88 281 THR A O 1
ATOM 2153 N N . GLY A 1 282 ? -18.875 17.406 -0.155 1 89.38 282 GLY A N 1
ATOM 2154 C CA . GLY A 1 282 ? -17.766 16.594 -0.653 1 89.38 282 GLY A CA 1
ATOM 2155 C C . GLY A 1 282 ? -17.922 15.117 -0.338 1 89.38 282 GLY A C 1
ATOM 2156 O O . GLY A 1 282 ? -17.375 14.266 -1.038 1 89.38 282 GLY A O 1
ATOM 2157 N N . ILE A 1 283 ? -18.719 14.734 0.691 1 89.06 283 ILE A N 1
ATOM 2158 C CA . ILE A 1 283 ? -18.875 13.367 1.164 1 89.06 283 ILE A CA 1
ATOM 2159 C C . ILE A 1 283 ? -19.609 12.539 0.117 1 89.06 283 ILE A C 1
ATOM 2161 O O . ILE A 1 283 ? -19.141 11.477 -0.301 1 89.06 283 ILE A O 1
ATOM 2165 N N . LEU A 1 284 ? -20.719 13.078 -0.381 1 90.31 284 LEU A N 1
ATOM 2166 C CA . LEU A 1 284 ? -21.5 12.367 -1.385 1 90.31 284 LEU A CA 1
ATOM 2167 C C . LEU A 1 284 ? -20.734 12.281 -2.705 1 90.31 284 LEU A C 1
ATOM 2169 O O . LEU A 1 284 ? -20.922 11.32 -3.463 1 90.31 284 LEU A O 1
ATOM 2173 N N . THR A 1 285 ? -19.938 13.273 -2.941 1 94 285 THR A N 1
ATOM 2174 C CA . THR A 1 285 ? -19.141 13.297 -4.164 1 94 285 THR A CA 1
ATOM 2175 C C . THR A 1 285 ? -18.109 12.156 -4.164 1 94 285 THR A C 1
ATOM 2177 O O . THR A 1 285 ? -18.016 11.414 -5.137 1 94 285 THR A O 1
ATOM 2180 N N . VAL A 1 286 ? -17.375 12.008 -3.07 1 92.94 286 VAL A N 1
ATOM 2181 C CA . VAL A 1 286 ? -16.344 10.977 -2.977 1 92.94 286 VAL A CA 1
ATOM 2182 C C . VAL A 1 286 ? -16.984 9.594 -2.957 1 92.94 286 VAL A C 1
ATOM 2184 O O . VAL A 1 286 ? -16.453 8.641 -3.52 1 92.94 286 VAL A O 1
ATOM 2187 N N . MET A 1 287 ? -18.109 9.477 -2.322 1 91.12 287 MET A N 1
ATOM 2188 C CA . MET A 1 287 ? -18.844 8.211 -2.314 1 91.12 287 MET A CA 1
ATOM 2189 C C . MET A 1 287 ? -19.234 7.797 -3.729 1 91.12 287 MET A C 1
ATOM 2191 O O . MET A 1 287 ? -19.062 6.641 -4.117 1 91.12 287 MET A O 1
ATOM 2195 N N . THR A 1 288 ? -19.75 8.75 -4.477 1 91.5 288 THR A N 1
ATOM 2196 C CA . THR A 1 288 ? -20.156 8.477 -5.852 1 91.5 288 THR A CA 1
ATOM 2197 C C . THR A 1 288 ? -18.938 8.109 -6.707 1 91.5 288 THR A C 1
ATOM 2199 O O . THR A 1 288 ? -19.016 7.223 -7.559 1 91.5 288 THR A O 1
ATOM 2202 N N . LEU A 1 289 ? -17.891 8.805 -6.441 1 92.75 289 LEU A N 1
ATOM 2203 C CA . LEU A 1 289 ? -16.656 8.508 -7.133 1 92.75 289 LEU A CA 1
ATOM 2204 C C . LEU A 1 289 ? -16.188 7.086 -6.82 1 92.75 289 LEU A C 1
ATOM 2206 O O . LEU A 1 289 ? -15.82 6.336 -7.727 1 92.75 289 LEU A O 1
ATOM 2210 N N . GLY A 1 290 ? -16.172 6.73 -5.531 1 89.56 290 GLY A N 1
ATOM 2211 C CA . GLY A 1 290 ? -15.773 5.391 -5.121 1 89.56 290 GLY A CA 1
ATOM 2212 C C . GLY A 1 290 ? -16.641 4.301 -5.723 1 89.56 290 GLY A C 1
ATOM 2213 O O . GLY A 1 290 ? -16.125 3.264 -6.152 1 89.56 290 GLY A O 1
ATOM 2214 N N . MET A 1 291 ? -17.922 4.531 -5.801 1 86.94 291 MET A N 1
ATOM 2215 C CA . MET A 1 291 ? -18.844 3.564 -6.387 1 86.94 291 MET A CA 1
ATOM 2216 C C . MET A 1 291 ? -18.594 3.41 -7.883 1 86.94 291 MET A C 1
ATOM 2218 O O . MET A 1 291 ? -18.703 2.307 -8.422 1 86.94 291 MET A O 1
ATOM 2222 N N . PHE A 1 292 ? -18.297 4.492 -8.469 1 86.81 292 PHE A N 1
ATOM 2223 C CA . PHE A 1 292 ? -18 4.461 -9.891 1 86.81 292 PHE A CA 1
ATOM 2224 C C . PHE A 1 292 ? -16.734 3.648 -10.156 1 86.81 292 PHE A C 1
ATOM 2226 O O . PHE A 1 292 ? -16.688 2.854 -11.102 1 86.81 292 PHE A O 1
ATOM 2233 N N . PHE A 1 293 ? -15.742 3.793 -9.359 1 84.25 293 PHE A N 1
ATOM 2234 C CA . PHE A 1 293 ? -14.5 3.047 -9.484 1 84.25 293 PHE A CA 1
ATOM 2235 C C . PHE A 1 293 ? -14.727 1.56 -9.25 1 84.25 293 PHE A C 1
ATOM 2237 O O . PHE A 1 293 ? -14.117 0.716 -9.906 1 84.25 293 PHE A O 1
ATOM 2244 N N . ALA A 1 294 ? -15.578 1.3 -8.289 1 81.94 294 ALA A N 1
ATOM 2245 C CA . ALA A 1 294 ? -15.883 -0.1 -8.008 1 81.94 294 ALA A CA 1
ATOM 2246 C C . ALA A 1 294 ? -16.5 -0.789 -9.219 1 81.94 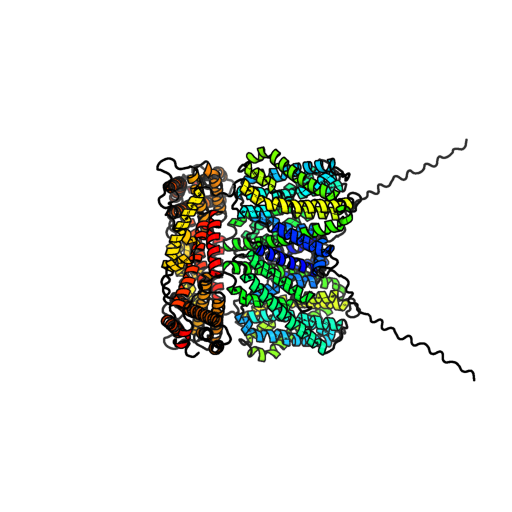294 ALA A C 1
ATOM 2248 O O . ALA A 1 294 ? -16.219 -1.963 -9.484 1 81.94 294 ALA A O 1
ATOM 2249 N N . ALA A 1 295 ? -17.188 -0.056 -9.984 1 77 295 ALA A N 1
ATOM 2250 C CA . ALA A 1 295 ? -17.875 -0.61 -11.148 1 77 295 ALA A CA 1
ATOM 2251 C C . ALA A 1 295 ? -16.906 -0.782 -12.32 1 77 295 ALA A C 1
ATOM 2253 O O . ALA A 1 295 ? -16.938 -1.796 -13.023 1 77 295 ALA A O 1
ATOM 2254 N N . PHE A 1 296 ? -15.93 0.104 -12.422 1 74 296 PHE A N 1
ATOM 2255 C CA . PHE A 1 296 ? -15.117 0.095 -13.633 1 74 296 PHE A CA 1
ATOM 2256 C C . PHE A 1 296 ? -13.688 -0.354 -13.328 1 74 296 PHE A C 1
ATOM 2258 O O . PHE A 1 296 ? -12.961 -0.769 -14.227 1 74 296 PHE A O 1
ATOM 2265 N N . ALA A 1 297 ? -13.227 -0.206 -12.109 1 66.38 297 ALA A N 1
ATOM 2266 C CA . ALA A 1 297 ? -11.844 -0.511 -11.75 1 66.38 297 ALA A CA 1
ATOM 2267 C C . ALA A 1 297 ? -11.625 -2.018 -11.648 1 66.38 297 ALA A C 1
ATOM 2269 O O . ALA A 1 297 ? -10.516 -2.506 -11.891 1 66.38 297 ALA A O 1
ATOM 2270 N N . ARG A 1 298 ? -12.664 -2.75 -11.359 1 68.94 298 ARG A N 1
ATOM 2271 C CA . ARG A 1 298 ? -12.477 -4.18 -11.141 1 68.94 298 ARG A CA 1
ATOM 2272 C C . ARG A 1 298 ? -11.906 -4.855 -12.383 1 68.94 298 ARG A C 1
ATOM 2274 O O . ARG A 1 298 ? -11.078 -5.766 -12.273 1 68.94 298 ARG A O 1
ATOM 2281 N N . THR A 1 299 ? -12.305 -4.355 -13.508 1 68.31 299 THR A N 1
ATOM 2282 C CA . THR A 1 299 ? -11.859 -5.004 -14.742 1 68.31 299 THR A CA 1
ATOM 2283 C C . THR A 1 299 ? -10.695 -4.246 -15.367 1 68.31 299 THR A C 1
ATOM 2285 O O . THR A 1 299 ? -10 -4.77 -16.234 1 68.31 299 THR A O 1
ATOM 2288 N N . ALA A 1 300 ? -10.555 -3.008 -14.859 1 67.81 300 ALA A N 1
ATOM 2289 C CA . ALA A 1 300 ? -9.477 -2.209 -15.438 1 67.81 300 ALA A CA 1
ATOM 2290 C C . ALA A 1 300 ? -8.125 -2.598 -14.844 1 67.81 300 ALA A C 1
ATOM 2292 O O . ALA A 1 300 ? -7.09 -2.418 -15.484 1 67.81 300 ALA A O 1
ATOM 2293 N N . PHE A 1 301 ? -8.18 -3.102 -13.641 1 67.25 301 PHE A N 1
ATOM 2294 C CA . PHE A 1 301 ? -6.941 -3.449 -12.969 1 67.25 301 PHE A CA 1
ATOM 2295 C C . PHE A 1 301 ? -6.652 -4.941 -13.094 1 67.25 301 PHE A C 1
ATOM 2297 O O . PHE A 1 301 ? -7.555 -5.766 -12.938 1 67.25 301 PHE A O 1
ATOM 2304 N N . LYS A 1 302 ? -5.48 -5.168 -13.609 1 67.81 302 LYS A N 1
ATOM 2305 C CA . LYS A 1 302 ? -5.066 -6.566 -13.703 1 67.81 302 LYS A CA 1
ATOM 2306 C C . LYS A 1 302 ? -4.746 -7.133 -12.32 1 67.81 302 LYS A C 1
ATOM 2308 O O . LYS A 1 302 ? -4.59 -6.379 -11.352 1 67.81 302 LYS A O 1
ATOM 2313 N N . GLY A 1 303 ? -4.816 -8.383 -12.188 1 64.81 303 GLY A N 1
ATOM 2314 C CA . GLY A 1 303 ? -4.762 -9.156 -10.961 1 64.81 303 GLY A CA 1
ATOM 2315 C C . GLY A 1 303 ? -3.779 -8.602 -9.945 1 64.81 303 GLY A C 1
ATOM 2316 O O . GLY A 1 303 ? -4.156 -8.281 -8.812 1 64.81 303 GLY A O 1
ATOM 2317 N N . ASP A 1 304 ? -2.498 -8.297 -10.25 1 68.19 304 ASP A N 1
ATOM 2318 C CA . ASP A 1 304 ? -1.5 -7.859 -9.281 1 68.19 304 ASP A CA 1
ATOM 2319 C C . ASP A 1 304 ? -1.715 -6.398 -8.891 1 68.19 304 ASP A C 1
ATOM 2321 O O . ASP A 1 304 ? -1.57 -6.031 -7.727 1 68.19 304 ASP A O 1
ATOM 2325 N N . SER A 1 305 ? -2.127 -5.641 -9.906 1 74.44 305 SER A N 1
ATOM 2326 C CA . SER A 1 305 ? -2.35 -4.223 -9.648 1 74.44 305 SER A CA 1
ATOM 2327 C C . SER A 1 305 ? -3.588 -4.004 -8.789 1 74.44 305 SER A C 1
ATOM 2329 O O . SER A 1 305 ? -3.605 -3.119 -7.93 1 74.44 305 SER A O 1
ATOM 2331 N N . TYR A 1 306 ? -4.465 -4.938 -8.961 1 75.75 306 TYR A N 1
ATOM 2332 C CA . TYR A 1 306 ? -5.699 -4.824 -8.188 1 75.75 306 TYR A CA 1
ATOM 2333 C C . TYR A 1 306 ? -5.465 -5.172 -6.727 1 75.75 306 TYR A C 1
ATOM 2335 O O . TYR A 1 306 ? -5.965 -4.484 -5.832 1 75.75 306 TYR A O 1
ATOM 2343 N N . GLN A 1 307 ? -4.645 -6.137 -6.516 1 78.69 307 GLN A N 1
ATOM 2344 C CA . GLN A 1 307 ? -4.359 -6.551 -5.145 1 78.69 307 GLN A CA 1
ATOM 2345 C C . GLN A 1 307 ? -3.549 -5.488 -4.406 1 78.69 307 GLN A C 1
ATOM 2347 O O . GLN A 1 307 ? -3.801 -5.207 -3.232 1 78.69 307 GLN A O 1
ATOM 2352 N N . SER A 1 308 ? -2.645 -4.906 -5.145 1 81.19 308 SER A N 1
ATOM 2353 C CA . SER A 1 308 ? -1.816 -3.871 -4.535 1 81.19 308 SER A CA 1
ATOM 2354 C C . SER A 1 308 ? -2.637 -2.623 -4.223 1 81.19 308 SER A C 1
ATOM 2356 O O . SER A 1 308 ? -2.443 -1.991 -3.182 1 81.19 308 SER A O 1
ATOM 2358 N N . LEU A 1 309 ? -3.533 -2.334 -5.145 1 83.56 309 LEU A N 1
ATOM 2359 C CA . LEU A 1 309 ? -4.414 -1.188 -4.945 1 83.56 309 LEU A CA 1
ATOM 2360 C C . LEU A 1 309 ? -5.328 -1.408 -3.744 1 83.56 309 LEU A C 1
ATOM 2362 O O . LEU A 1 309 ? -5.5 -0.51 -2.918 1 83.56 309 LEU A O 1
ATOM 2366 N N . HIS A 1 310 ? -5.766 -2.611 -3.643 1 83.56 310 HIS A N 1
ATOM 2367 C CA . HIS A 1 310 ? -6.664 -2.936 -2.539 1 83.56 310 HIS A CA 1
ATOM 2368 C C . HIS A 1 310 ? -5.934 -2.9 -1.203 1 83.56 310 HIS A C 1
ATOM 2370 O O . HIS A 1 310 ? -6.438 -2.342 -0.227 1 83.56 310 HIS A O 1
ATOM 2376 N N . HIS A 1 311 ? -4.797 -3.432 -1.168 1 82.94 311 HIS A N 1
ATOM 2377 C CA . HIS A 1 311 ? -4.02 -3.447 0.068 1 82.94 311 HIS A CA 1
ATOM 2378 C C . HIS A 1 311 ? -3.615 -2.037 0.48 1 82.94 311 HIS A C 1
ATOM 2380 O O . HIS A 1 311 ? -3.59 -1.716 1.671 1 82.94 311 HIS A O 1
ATOM 2386 N N . PHE A 1 312 ? -3.336 -1.25 -0.505 1 86.75 312 PHE A N 1
ATOM 2387 C CA . PHE A 1 312 ? -2.957 0.13 -0.219 1 86.75 312 PHE A CA 1
ATOM 2388 C C . PHE A 1 312 ? -4.109 0.882 0.434 1 86.75 312 PHE A C 1
ATOM 2390 O O . PHE A 1 312 ? -3.924 1.553 1.451 1 86.75 312 PHE A O 1
ATOM 2397 N N . TRP A 1 313 ? -5.258 0.787 -0.146 1 87.62 313 TRP A N 1
ATOM 2398 C CA . TRP A 1 313 ? -6.41 1.513 0.375 1 87.62 313 TRP A CA 1
ATOM 2399 C C . TRP A 1 313 ? -6.848 0.948 1.723 1 87.62 313 TRP A C 1
ATOM 2401 O O . TRP A 1 313 ? -7.316 1.688 2.59 1 87.62 313 TRP A O 1
ATOM 2411 N N . GLU A 1 314 ? -6.684 -0.321 1.867 1 86.75 314 GLU A N 1
ATOM 2412 C CA . GLU A 1 314 ? -6.969 -0.916 3.17 1 86.75 314 GLU A CA 1
ATOM 2413 C C . GLU A 1 314 ? -6.055 -0.341 4.25 1 86.75 314 GLU A C 1
ATOM 2415 O O . GLU A 1 314 ? -6.5 -0.083 5.371 1 86.75 314 GLU A O 1
ATOM 2420 N N . MET A 1 315 ? -4.871 -0.119 3.898 1 88 315 MET A N 1
ATOM 2421 C CA . MET A 1 315 ? -3.906 0.444 4.836 1 88 315 MET A CA 1
ATOM 2422 C C . MET A 1 315 ? -4.246 1.894 5.164 1 88 315 MET A C 1
ATOM 2424 O O . MET A 1 315 ? -4.195 2.301 6.324 1 88 315 MET A O 1
ATOM 2428 N N . VAL A 1 316 ? -4.539 2.623 4.141 1 88.56 316 VAL A N 1
ATOM 2429 C CA . VAL A 1 316 ? -4.883 4.031 4.328 1 88.56 316 VAL A CA 1
ATOM 2430 C C . VAL A 1 316 ? -6.121 4.148 5.211 1 88.56 316 VAL A C 1
ATOM 2432 O O . VAL A 1 316 ? -6.184 5.008 6.094 1 88.56 316 VAL A O 1
ATOM 2435 N N . ALA A 1 317 ? -7.074 3.258 4.945 1 87.81 317 ALA A N 1
ATOM 2436 C CA . ALA A 1 317 ? -8.297 3.254 5.75 1 87.81 317 ALA A CA 1
ATOM 2437 C C . ALA A 1 317 ? -7.992 2.873 7.195 1 87.81 317 ALA A C 1
ATOM 2439 O O . ALA A 1 317 ? -8.562 3.447 8.125 1 87.81 317 ALA A O 1
ATOM 2440 N N . TYR A 1 318 ? -7.145 1.917 7.398 1 87 318 TYR A N 1
ATOM 2441 C CA . TYR A 1 318 ? -6.766 1.493 8.742 1 87 318 TYR A CA 1
ATOM 2442 C C . TYR A 1 318 ? -6.102 2.633 9.508 1 87 318 TYR A C 1
ATOM 2444 O O . TYR A 1 318 ? -6.406 2.859 10.68 1 87 318 TYR A O 1
ATOM 2452 N N . ILE A 1 319 ? -5.211 3.336 8.859 1 88.31 319 ILE A N 1
ATOM 2453 C CA . ILE A 1 319 ? -4.5 4.453 9.469 1 88.31 319 ILE A CA 1
ATOM 2454 C C . ILE A 1 319 ? -5.484 5.559 9.828 1 88.31 319 ILE A C 1
ATOM 2456 O O . ILE A 1 319 ? -5.461 6.086 10.945 1 88.31 319 ILE A O 1
ATOM 2460 N N . ALA A 1 320 ? -6.324 5.871 8.883 1 87.38 320 ALA A N 1
ATOM 2461 C CA . ALA A 1 320 ? -7.312 6.926 9.102 1 87.38 320 ALA A CA 1
ATOM 2462 C C . ALA A 1 320 ? -8.258 6.559 10.234 1 87.38 320 ALA A C 1
ATOM 2464 O O . ALA A 1 320 ? -8.539 7.383 11.109 1 87.38 320 ALA A O 1
ATOM 2465 N N . ASN A 1 321 ? -8.695 5.316 10.273 1 84.25 321 ASN A N 1
ATOM 2466 C CA . ASN A 1 321 ? -9.617 4.855 11.305 1 84.25 321 ASN A CA 1
ATOM 2467 C C . ASN A 1 321 ? -8.969 4.883 12.688 1 84.25 321 ASN A C 1
ATOM 2469 O O . ASN A 1 321 ? -9.594 5.297 13.664 1 84.25 321 ASN A O 1
ATOM 2473 N N . THR A 1 322 ? -7.793 4.426 12.727 1 87.69 322 THR A N 1
ATOM 2474 C CA . THR A 1 322 ? -7.078 4.395 14 1 87.69 322 THR A CA 1
ATOM 2475 C C . THR A 1 322 ? -6.891 5.805 14.547 1 87.69 322 THR A C 1
ATOM 2477 O O . THR A 1 322 ? -7.148 6.059 15.727 1 87.69 322 THR A O 1
ATOM 2480 N N . LEU A 1 323 ? -6.527 6.754 13.727 1 87.12 323 LEU A N 1
ATOM 2481 C CA . LEU A 1 323 ? -6.27 8.125 14.156 1 87.12 323 LEU A CA 1
ATOM 2482 C C . LEU A 1 323 ? -7.574 8.836 14.516 1 87.12 323 LEU A C 1
ATOM 2484 O O . LEU A 1 323 ? -7.645 9.531 15.539 1 87.12 323 LEU A O 1
ATOM 2488 N N . VAL A 1 324 ? -8.594 8.625 13.695 1 84.44 324 VAL A N 1
ATOM 2489 C CA . VAL A 1 324 ? -9.867 9.32 13.891 1 84.44 324 VAL A CA 1
ATOM 2490 C C . VAL A 1 324 ? -10.516 8.852 15.188 1 84.44 324 VAL A C 1
ATOM 2492 O O . VAL A 1 324 ? -11.039 9.672 15.953 1 84.44 324 VAL A O 1
ATOM 2495 N N . PHE A 1 325 ? -10.516 7.594 15.5 1 85 325 PHE A N 1
ATOM 2496 C CA . PHE A 1 325 ? -11.172 7.078 16.688 1 85 325 PHE A CA 1
ATOM 2497 C C . PHE A 1 325 ? -10.398 7.457 17.953 1 85 325 PHE A C 1
ATOM 2499 O O . PHE A 1 325 ? -11 7.773 18.984 1 85 325 PHE A O 1
ATOM 2506 N N . ILE A 1 326 ? -9.117 7.398 17.922 1 87.25 326 ILE A N 1
ATOM 2507 C CA . ILE A 1 326 ? -8.336 7.828 19.078 1 87.25 326 ILE A CA 1
ATOM 2508 C C . ILE A 1 326 ? -8.539 9.32 19.312 1 87.25 326 ILE A C 1
ATOM 2510 O O . ILE A 1 326 ? -8.719 9.758 20.453 1 87.25 326 ILE A O 1
ATOM 2514 N N . LEU A 1 327 ? -8.492 10.078 18.234 1 84.31 327 LEU A N 1
ATOM 2515 C CA . LEU A 1 327 ? -8.727 11.516 18.344 1 84.31 327 LEU A CA 1
ATOM 2516 C C . LEU A 1 327 ? -10.117 11.805 18.891 1 84.31 327 LEU A C 1
ATOM 2518 O O . LEU A 1 327 ? -10.281 12.719 19.719 1 84.31 327 LEU A O 1
ATOM 2522 N N . SER A 1 328 ? -11.109 11.047 18.391 1 83.19 328 SER A N 1
ATOM 2523 C CA . SER A 1 328 ? -12.469 11.195 18.906 1 83.19 328 SER A CA 1
ATOM 2524 C C . SER A 1 328 ? -12.531 10.922 20.406 1 83.19 328 SER A C 1
ATOM 2526 O O . SER A 1 328 ? -13.25 11.609 21.125 1 83.19 328 SER A O 1
ATOM 2528 N N . GLY A 1 329 ? -11.828 9.93 20.812 1 83.75 329 GLY A N 1
ATOM 2529 C CA . GLY A 1 329 ? -11.766 9.656 22.25 1 83.75 329 GLY A CA 1
ATOM 2530 C C . GLY A 1 329 ? -11.148 10.781 23.047 1 83.75 329 GLY A C 1
ATOM 2531 O O . GLY A 1 329 ? -11.641 11.125 24.125 1 83.75 329 GLY A O 1
ATOM 2532 N N . VAL A 1 330 ? -10.133 11.375 22.531 1 83.69 330 VAL A N 1
ATOM 2533 C CA . VAL A 1 330 ? -9.453 12.477 23.203 1 83.69 330 VAL A CA 1
ATOM 2534 C C . VAL A 1 330 ? -10.391 13.68 23.297 1 83.69 330 VAL A C 1
ATOM 2536 O O . VAL A 1 330 ? -10.453 14.352 24.328 1 83.69 330 VAL A O 1
ATOM 2539 N N . ILE A 1 331 ? -11.094 13.984 22.203 1 78.38 331 ILE A N 1
ATOM 2540 C CA . ILE A 1 331 ? -12.008 15.117 22.156 1 78.38 331 ILE A CA 1
ATOM 2541 C C . ILE A 1 331 ? -13.125 14.922 23.188 1 78.38 331 ILE A C 1
ATOM 2543 O O . ILE A 1 331 ? -13.531 15.875 23.844 1 78.38 331 ILE A O 1
ATOM 2547 N N . ILE A 1 332 ? -13.594 13.695 23.281 1 77.5 332 ILE A N 1
ATOM 2548 C CA . ILE A 1 332 ? -14.641 13.367 24.234 1 77.5 332 ILE A CA 1
ATOM 2549 C C . ILE A 1 332 ? -14.133 13.602 25.656 1 77.5 332 ILE A C 1
ATOM 2551 O O . ILE A 1 332 ? -14.844 14.172 26.484 1 77.5 332 ILE A O 1
ATOM 2555 N N . ALA A 1 333 ? -12.953 13.172 25.891 1 81.12 333 ALA A N 1
ATOM 2556 C CA . ALA A 1 333 ? -12.375 13.32 27.219 1 81.12 333 ALA A CA 1
ATOM 2557 C C . ALA A 1 333 ? -12.195 14.789 27.594 1 81.12 333 ALA A C 1
ATOM 2559 O O . ALA A 1 333 ? -12.477 15.195 28.719 1 81.12 333 ALA A O 1
ATOM 2560 N N . VAL A 1 334 ? -11.711 15.578 26.625 1 75.19 334 VAL A N 1
ATOM 2561 C CA . VAL A 1 334 ? -11.469 17 26.875 1 75.19 334 VAL A CA 1
ATOM 2562 C C . VAL A 1 334 ? -12.797 17.719 27.062 1 75.19 334 VAL A C 1
ATOM 2564 O O . VAL A 1 334 ? -12.906 18.625 27.906 1 75.19 334 VAL A O 1
ATOM 2567 N N . GLY A 1 335 ? -13.781 17.375 26.188 1 69.81 335 GLY A N 1
ATOM 2568 C CA . GLY A 1 335 ? -15.102 17.969 26.328 1 69.81 335 GLY A CA 1
ATOM 2569 C C . GLY A 1 335 ? -15.719 17.719 27.688 1 69.81 335 GLY A C 1
ATOM 2570 O O . GLY A 1 335 ? -16.359 18.609 28.25 1 69.81 335 GLY A O 1
ATOM 2571 N N . ASP A 1 336 ? -15.461 16.578 28.219 1 67.62 336 ASP A N 1
ATOM 2572 C CA . ASP A 1 336 ? -16.016 16.188 29.516 1 67.62 336 ASP A CA 1
ATOM 2573 C C . ASP A 1 336 ? -15.344 16.969 30.656 1 67.62 336 ASP A C 1
ATOM 2575 O O . ASP A 1 336 ? -16.016 17.406 31.594 1 67.62 336 ASP A O 1
ATOM 2579 N N . PHE A 1 337 ? -14.039 17.188 30.484 1 65.94 337 PHE A N 1
ATOM 2580 C CA . PHE A 1 337 ? -13.297 17.844 31.547 1 65.94 337 PHE A CA 1
ATOM 2581 C C . PHE A 1 337 ? -13.531 19.344 31.516 1 65.94 337 PHE A C 1
ATOM 2583 O O . PHE A 1 337 ? -13.523 20.016 32.562 1 65.94 337 PHE A O 1
ATOM 2590 N N . SER A 1 338 ? -13.641 19.781 30.203 1 60.47 338 SER A N 1
ATOM 2591 C CA . SER A 1 338 ? -13.875 21.219 30.078 1 60.47 338 SER A CA 1
ATOM 2592 C C . SER A 1 338 ? -15.266 21.609 30.594 1 60.47 338 SER A C 1
ATOM 2594 O O . SER A 1 338 ? -15.484 22.75 31 1 60.47 338 SER A O 1
ATOM 2596 N N . SER A 1 339 ? -16.188 20.625 30.438 1 60.06 339 SER A N 1
ATOM 2597 C CA . SER A 1 339 ? -17.547 20.891 30.859 1 60.06 339 SER A CA 1
ATOM 2598 C C . SER A 1 339 ? -17.766 20.5 32.312 1 60.06 339 SER A C 1
ATOM 2600 O O . SER A 1 339 ? -18.844 20.031 32.719 1 60.06 339 SER A O 1
ATOM 2602 N N . ARG A 1 340 ? -16.719 20.406 33.094 1 56.16 340 ARG A N 1
ATOM 2603 C CA . ARG A 1 340 ? -16.812 20 34.5 1 56.16 340 ARG A CA 1
ATOM 2604 C C . ARG A 1 340 ? -17.969 20.703 35.188 1 56.16 340 ARG A C 1
ATOM 2606 O O . ARG A 1 340 ? -18.641 20.109 36.031 1 56.16 340 ARG A O 1
ATOM 2613 N N . LYS A 1 341 ? -18.125 21.969 34.844 1 51.5 341 LYS A N 1
ATOM 2614 C CA . LYS A 1 341 ? -19.25 22.625 35.469 1 51.5 341 LYS A CA 1
ATOM 2615 C C . LYS A 1 341 ? -20.578 22 35.062 1 51.5 341 LYS A C 1
ATOM 2617 O O . LYS A 1 341 ? -21.484 21.859 35.906 1 51.5 341 LYS A O 1
ATOM 2622 N N . ILE A 1 342 ? -20.672 21.578 33.875 1 51.25 342 ILE A N 1
ATOM 2623 C CA . ILE A 1 342 ? -21.922 21.031 33.344 1 51.25 342 ILE A CA 1
ATOM 2624 C C . ILE A 1 342 ? -22.031 19.547 33.719 1 51.25 342 ILE A C 1
ATOM 2626 O O . ILE A 1 342 ? -23.109 19.062 34.062 1 51.25 342 ILE A O 1
ATOM 2630 N N . THR A 1 343 ? -20.828 18.828 33.688 1 54.53 343 THR A N 1
ATOM 2631 C CA . THR A 1 343 ? -20.766 17.391 33.938 1 54.53 343 THR A CA 1
ATOM 2632 C C . THR A 1 343 ? -21.047 17.078 35.375 1 54.53 343 THR A C 1
ATOM 2634 O O . THR A 1 343 ? -21.516 15.984 35.719 1 54.53 343 THR A O 1
ATOM 2637 N N . TYR A 1 344 ? -20.656 18.062 36.281 1 47.81 344 TYR A N 1
ATOM 2638 C CA . TYR A 1 344 ? -20.859 17.812 37.719 1 47.81 344 TYR A CA 1
ATOM 2639 C C . TYR A 1 344 ? -22.344 17.75 38.031 1 47.81 344 TYR A C 1
ATOM 2641 O O . TYR A 1 344 ? -22.734 17.312 39.125 1 47.81 344 TYR A O 1
ATOM 2649 N N . GLU A 1 345 ? -23.094 18.328 37.125 1 55.56 345 GLU A N 1
ATOM 2650 C CA . GLU A 1 345 ? -24.484 18.203 37.531 1 55.56 345 GLU A CA 1
ATOM 2651 C C . GLU A 1 345 ? -25.094 16.875 37.094 1 55.56 345 GLU A C 1
ATOM 2653 O O . GLU A 1 345 ? -25.062 16.531 35.906 1 55.56 345 GLU A O 1
ATOM 2658 N N . GLY A 1 346 ? -24.875 15.711 37.844 1 60.81 346 GLY A N 1
ATOM 2659 C CA . GLY A 1 346 ? -25.469 14.391 37.75 1 60.81 346 GLY A CA 1
ATOM 2660 C C . GLY A 1 346 ? -26.641 14.328 36.781 1 60.81 346 GLY A C 1
ATOM 2661 O O . GLY A 1 346 ? -26.859 13.312 36.125 1 60.81 346 GLY A O 1
ATOM 2662 N N . ALA A 1 347 ? -27.234 15.477 36.5 1 71.38 347 ALA A N 1
ATOM 2663 C CA . ALA A 1 347 ? -28.422 15.531 35.656 1 71.38 347 ALA A CA 1
ATOM 2664 C C . ALA A 1 347 ? -28.078 15.414 34.188 1 71.38 347 ALA A C 1
ATOM 2666 O O . ALA A 1 347 ? -28.844 14.852 33.375 1 71.38 347 ALA A O 1
ATOM 2667 N N . SER A 1 348 ? -26.891 15.836 33.844 1 79.25 348 SER A N 1
ATOM 2668 C CA . SER A 1 348 ? -26.484 15.797 32.438 1 79.25 348 SER A CA 1
ATOM 2669 C C . SER A 1 348 ? -26.25 14.367 31.984 1 79.25 348 SER A C 1
ATOM 2671 O O . SER A 1 348 ? -26.531 14.023 30.828 1 79.25 348 SER A O 1
ATOM 2673 N N . TRP A 1 349 ? -25.875 13.508 32.906 1 82.62 349 TRP A N 1
ATOM 2674 C CA . TRP A 1 349 ? -25.672 12.109 32.531 1 82.62 349 TRP A CA 1
ATOM 2675 C C . TRP A 1 349 ? -27.016 11.406 32.312 1 82.62 349 TRP A C 1
ATOM 2677 O O . TRP A 1 349 ? -27.125 10.539 31.453 1 82.62 349 TRP A O 1
ATOM 2687 N N . GLY A 1 350 ? -27.875 11.82 33.156 1 86.25 350 GLY A N 1
ATOM 2688 C CA . GLY A 1 350 ? -29.203 11.273 32.969 1 86.25 350 GLY A CA 1
ATOM 2689 C C . GLY A 1 350 ? -29.797 11.617 31.609 1 86.25 350 GLY A C 1
ATOM 2690 O O . GLY A 1 350 ? -30.438 10.781 30.969 1 86.25 350 GLY A O 1
ATOM 2691 N N . PHE A 1 351 ? -29.547 12.828 31.156 1 89.38 351 PHE A N 1
ATOM 2692 C CA . PHE A 1 351 ? -30.078 13.258 29.875 1 89.38 351 PHE A CA 1
ATOM 2693 C C . PHE A 1 351 ? -29.312 12.586 28.734 1 89.38 351 PHE A C 1
ATOM 2695 O O . PHE A 1 351 ? -29.875 12.375 27.641 1 89.38 351 PHE A O 1
ATOM 2702 N N . LEU A 1 352 ? -28.031 12.25 29.016 1 91 352 LEU A N 1
ATOM 2703 C CA . LEU A 1 352 ? -27.281 11.516 28 1 91 352 LEU A CA 1
ATOM 2704 C C . LEU A 1 352 ? -27.875 10.133 27.781 1 91 352 LEU A C 1
ATOM 2706 O O . LEU A 1 352 ? -28.016 9.695 26.625 1 91 352 LEU A O 1
ATOM 2710 N N . PHE A 1 353 ? -28.234 9.453 28.844 1 93 353 PHE A N 1
ATOM 2711 C CA . PHE A 1 353 ? -28.844 8.133 28.734 1 93 353 PHE A CA 1
ATOM 2712 C C . PHE A 1 353 ? -30.219 8.211 28.078 1 93 353 PHE A C 1
ATOM 2714 O O . PHE A 1 353 ? -30.609 7.312 27.328 1 93 353 PHE A O 1
ATOM 2721 N N . LEU A 1 354 ? -30.859 9.273 28.406 1 93.25 354 LEU A N 1
ATOM 2722 C CA . LEU A 1 354 ? -32.156 9.477 27.781 1 93.25 354 LEU A CA 1
ATOM 2723 C C . LEU A 1 354 ? -32 9.719 26.281 1 93.25 354 LEU A C 1
ATOM 2725 O O . LEU A 1 354 ? -32.781 9.203 25.484 1 93.25 354 LEU A O 1
ATOM 2729 N N . LEU A 1 355 ? -31.062 10.555 25.922 1 94.31 355 LEU A N 1
ATOM 2730 C CA . LEU A 1 355 ? -30.812 10.805 24.516 1 94.31 355 LEU A CA 1
ATOM 2731 C C . LEU A 1 355 ? -30.438 9.516 23.781 1 94.31 355 LEU A C 1
ATOM 2733 O O . LEU A 1 355 ? -30.812 9.312 22.625 1 94.31 355 LEU A O 1
ATOM 2737 N N . TYR A 1 356 ? -29.641 8.672 24.453 1 95.38 356 TYR A N 1
ATOM 2738 C CA . TYR A 1 356 ? -29.266 7.383 23.891 1 95.38 356 TYR A CA 1
ATOM 2739 C C . TYR A 1 356 ? -30.516 6.547 23.594 1 95.38 356 TYR A C 1
ATOM 2741 O O . TYR A 1 356 ? -30.609 5.922 22.547 1 95.38 356 TYR A O 1
ATOM 2749 N N . LEU A 1 357 ? -31.391 6.535 24.5 1 94.94 357 LEU A N 1
ATOM 2750 C CA . LEU A 1 357 ? -32.625 5.812 24.312 1 94.94 357 LEU A CA 1
ATOM 2751 C C . LEU A 1 357 ? -33.438 6.414 23.172 1 94.94 357 LEU A C 1
ATOM 2753 O O . LEU A 1 357 ? -34.062 5.684 22.391 1 94.94 357 LEU A O 1
ATOM 2757 N N . TYR A 1 358 ? -33.438 7.703 23.078 1 94.56 358 TYR A N 1
ATOM 2758 C CA . TYR A 1 358 ? -34.188 8.375 22.016 1 94.56 358 TYR A CA 1
ATOM 2759 C C . TYR A 1 358 ? -33.594 8.047 20.641 1 94.56 358 TYR A C 1
ATOM 2761 O O . TYR A 1 358 ? -34.312 7.887 19.672 1 94.56 358 TYR A O 1
ATOM 2769 N N . VAL A 1 359 ? -32.281 8.031 20.562 1 94.56 359 VAL A N 1
ATOM 2770 C CA . VAL A 1 359 ? -31.625 7.715 19.297 1 94.56 359 VAL A CA 1
ATOM 2771 C C . VAL A 1 359 ? -31.984 6.293 18.875 1 94.56 359 VAL A C 1
ATOM 2773 O O . VAL A 1 359 ? -32.25 6.043 17.703 1 94.56 359 VAL A O 1
ATOM 2776 N N . GLN A 1 360 ? -32.031 5.363 19.859 1 93.88 360 GLN A N 1
ATOM 2777 C CA . GLN A 1 360 ? -32.406 3.982 19.547 1 93.88 360 GLN A CA 1
ATOM 2778 C C . GLN A 1 360 ? -33.875 3.881 19.125 1 93.88 360 GLN A C 1
ATOM 2780 O O . GLN A 1 360 ? -34.219 3.148 18.188 1 93.88 360 GLN A O 1
ATOM 2785 N N . LEU A 1 361 ? -34.656 4.602 19.812 1 93.5 361 LEU A N 1
ATOM 2786 C CA . LEU A 1 361 ? -36.094 4.582 19.5 1 93.5 361 LEU A CA 1
ATOM 2787 C C . LEU A 1 361 ? -36.344 5.215 18.141 1 93.5 361 LEU A C 1
ATOM 2789 O O . LEU A 1 361 ? -37.25 4.773 17.406 1 93.5 361 LEU A O 1
ATOM 2793 N N . SER A 1 362 ? -35.656 6.258 17.906 1 93.75 362 SER A N 1
ATOM 2794 C CA . SER A 1 362 ? -35.812 6.922 16.625 1 93.75 362 SER A CA 1
ATOM 2795 C C . SER A 1 362 ? -35.406 6 15.469 1 93.75 362 SER A C 1
ATOM 2797 O O . SER A 1 362 ? -36.062 5.984 14.422 1 93.75 362 SER A O 1
ATOM 2799 N N . ARG A 1 363 ? -34.344 5.242 15.609 1 93.06 363 ARG A N 1
ATOM 2800 C CA . ARG A 1 363 ? -33.906 4.305 14.586 1 93.06 363 ARG A CA 1
ATOM 2801 C C . ARG A 1 363 ? -34.906 3.182 14.398 1 93.06 363 ARG A C 1
ATOM 2803 O O . ARG A 1 363 ? -35.188 2.766 13.273 1 93.06 363 ARG A O 1
ATOM 2810 N N . CYS A 1 364 ? -35.469 2.707 15.508 1 93.25 364 CYS A N 1
ATOM 2811 C CA . CYS A 1 364 ? -36.5 1.671 15.445 1 93.25 364 CYS A CA 1
ATOM 2812 C C . CYS A 1 364 ? -37.75 2.176 14.727 1 93.25 364 CYS A C 1
ATOM 2814 O O . CYS A 1 364 ? -38.312 1.467 13.906 1 93.25 364 CYS A O 1
ATOM 2816 N N . ALA A 1 365 ? -38.062 3.338 15.07 1 93 365 ALA A N 1
ATOM 2817 C CA . ALA A 1 365 ? -39.25 3.93 14.453 1 93 365 ALA A CA 1
ATOM 2818 C C . ALA A 1 365 ? -39 4.176 12.961 1 93 365 ALA A C 1
ATOM 2820 O O . ALA A 1 365 ? -39.906 3.941 12.141 1 93 365 ALA A O 1
ATOM 2821 N N . MET A 1 366 ? -37.906 4.668 12.656 1 93.5 366 MET A N 1
ATOM 2822 C CA . MET A 1 366 ? -37.562 4.953 11.258 1 93.5 366 MET A CA 1
ATOM 2823 C C . MET A 1 366 ? -37.594 3.678 10.422 1 93.5 366 MET A C 1
ATOM 2825 O O . MET A 1 366 ? -38.188 3.645 9.352 1 93.5 366 MET A O 1
ATOM 2829 N N . VAL A 1 367 ? -36.906 2.604 10.891 1 92.81 367 VAL A N 1
ATOM 2830 C CA . VAL A 1 367 ? -36.844 1.342 10.164 1 92.81 367 VAL A CA 1
ATOM 2831 C C . VAL A 1 367 ? -38.25 0.702 10.141 1 92.81 367 VAL A C 1
ATOM 2833 O O . VAL A 1 367 ? -38.625 0.101 9.133 1 92.81 367 VAL A O 1
ATOM 2836 N N . GLY A 1 368 ? -39 0.893 11.258 1 91.94 368 GLY A N 1
ATOM 2837 C CA . GLY A 1 368 ? -40.344 0.358 11.32 1 91.94 368 GLY A CA 1
ATOM 2838 C C . GLY A 1 368 ? -41.312 1.017 10.344 1 91.94 368 GLY A C 1
ATOM 2839 O O . GLY A 1 368 ? -42.094 0.336 9.68 1 91.94 368 GLY A O 1
ATOM 2840 N N . ILE A 1 369 ? -41.188 2.262 10.195 1 93.25 369 ILE A N 1
ATOM 2841 C CA . ILE A 1 369 ? -42.062 3.012 9.297 1 93.25 369 ILE A CA 1
ATOM 2842 C C . ILE A 1 369 ? -41.719 2.688 7.848 1 93.25 369 ILE A C 1
ATOM 2844 O O . ILE A 1 369 ? -42.594 2.568 7 1 93.25 369 ILE A O 1
ATOM 2848 N N . LEU A 1 370 ? -40.5 2.512 7.586 1 94.31 370 LEU A N 1
ATOM 2849 C CA . LEU A 1 370 ? -40.031 2.295 6.219 1 94.31 370 LEU A CA 1
ATOM 2850 C C . LEU A 1 370 ? -40 0.808 5.883 1 94.31 370 LEU A C 1
ATOM 2852 O O . LEU A 1 370 ? -39.719 0.427 4.75 1 94.31 370 LEU A O 1
ATOM 2856 N N . TYR A 1 371 ? -40.344 -0.047 6.789 1 93.31 371 TYR A N 1
ATOM 2857 C CA . TYR A 1 371 ? -40.188 -1.492 6.652 1 93.31 371 TYR A CA 1
ATOM 2858 C C . TYR A 1 371 ? -41 -2.002 5.465 1 93.31 371 TYR A C 1
ATOM 2860 O O . TYR A 1 371 ? -40.5 -2.811 4.672 1 93.31 371 TYR A O 1
ATOM 2868 N N . PRO A 1 372 ? -42.219 -1.518 5.281 1 91.69 372 PRO A N 1
ATOM 2869 C CA . PRO A 1 372 ? -43 -2.033 4.141 1 91.69 372 PRO A CA 1
ATOM 2870 C C . PRO A 1 372 ? -42.344 -1.671 2.797 1 91.69 372 PRO A C 1
ATOM 2872 O O . PRO A 1 372 ? -42.438 -2.455 1.847 1 91.69 372 PRO A O 1
ATOM 2875 N N . LEU A 1 373 ? -41.75 -0.632 2.766 1 92.56 373 LEU A N 1
ATOM 2876 C CA . LEU A 1 373 ? -41.094 -0.218 1.535 1 92.56 373 LEU A CA 1
ATOM 2877 C C . LEU A 1 373 ? -39.781 -0.955 1.356 1 92.56 373 LEU A C 1
ATOM 2879 O O . LEU A 1 373 ? -39.375 -1.29 0.232 1 92.56 373 LEU A O 1
ATOM 2883 N N . LEU A 1 374 ? -39.125 -1.182 2.477 1 92.31 374 LEU A N 1
ATOM 2884 C CA . LEU A 1 374 ? -37.844 -1.874 2.434 1 92.31 374 LEU A CA 1
ATOM 2885 C C . LEU A 1 374 ? -38.031 -3.334 2.037 1 92.31 374 LEU A C 1
ATOM 2887 O O . LEU A 1 374 ? -37.156 -3.934 1.432 1 92.31 374 LEU A O 1
ATOM 2891 N N . ARG A 1 375 ? -39.094 -3.887 2.328 1 90.31 375 ARG A N 1
ATOM 2892 C CA . ARG A 1 375 ? -39.406 -5.277 1.992 1 90.31 375 ARG A CA 1
ATOM 2893 C C . ARG A 1 375 ? -39.688 -5.426 0.506 1 90.31 375 ARG A C 1
ATOM 2895 O O . ARG A 1 375 ? -39.406 -6.473 -0.087 1 90.31 375 ARG A O 1
ATOM 2902 N N . ARG A 1 376 ? -40.125 -4.402 -0.083 1 87.06 376 ARG A N 1
ATOM 2903 C CA . ARG A 1 376 ? -40.562 -4.488 -1.472 1 87.06 376 ARG A CA 1
ATOM 2904 C C . ARG A 1 376 ? -39.469 -4.078 -2.426 1 87.06 376 ARG A C 1
ATOM 2906 O O . ARG A 1 376 ? -39.406 -4.562 -3.559 1 87.06 376 ARG A O 1
ATOM 2913 N N . PHE A 1 377 ? -38.656 -3.293 -1.933 1 85.19 377 PHE A N 1
ATOM 2914 C CA . PHE A 1 377 ? -37.625 -2.787 -2.809 1 85.19 377 PHE A CA 1
ATOM 2915 C C . PHE A 1 377 ? -36.375 -3.676 -2.74 1 85.19 377 PHE A C 1
ATOM 2917 O O . PHE A 1 377 ? -36.062 -4.215 -1.681 1 85.19 377 PHE A O 1
ATOM 2924 N N . GLY A 1 378 ? -35.719 -3.881 -3.9 1 78.56 378 GLY A N 1
ATOM 2925 C CA . GLY A 1 378 ? -34.469 -4.586 -3.979 1 78.56 378 GLY A CA 1
ATOM 2926 C C . GLY A 1 378 ? -34.562 -6.059 -3.633 1 78.56 378 GLY A C 1
ATOM 2927 O O . GLY A 1 378 ? -35.469 -6.754 -4.137 1 78.56 378 GLY A O 1
ATOM 2928 N N . TYR A 1 379 ? -33.594 -6.684 -2.799 1 77.19 379 TYR A N 1
ATOM 2929 C CA . TYR A 1 379 ? -33.562 -8.086 -2.402 1 77.19 379 TYR A CA 1
ATOM 2930 C C . TYR A 1 379 ? -34.562 -8.359 -1.284 1 77.19 379 TYR A C 1
ATOM 2932 O O . TYR A 1 379 ? -34.812 -9.516 -0.954 1 77.19 379 TYR A O 1
ATOM 2940 N N . GLY A 1 380 ? -35.25 -7.301 -0.88 1 81.69 380 GLY A N 1
ATOM 2941 C CA . GLY A 1 380 ? -36.156 -7.457 0.251 1 81.69 380 GLY A CA 1
ATOM 2942 C C . GLY A 1 380 ? -35.438 -7.598 1.576 1 81.69 380 GLY A C 1
ATOM 2943 O O . GLY A 1 380 ? -34.219 -7.852 1.606 1 81.69 380 GLY A O 1
ATOM 2944 N N . LEU A 1 381 ? -36 -7.176 2.686 1 85.44 381 LEU A N 1
ATOM 2945 C CA . LEU A 1 381 ? -35.406 -7.25 4.023 1 85.44 381 LEU A CA 1
ATOM 2946 C C . LEU A 1 381 ? -36.312 -8.07 4.953 1 85.44 381 LEU A C 1
ATOM 2948 O O . LEU A 1 381 ? -37.5 -7.824 5.047 1 85.44 381 LEU A O 1
ATOM 2952 N N . ASP A 1 382 ? -35.688 -9.086 5.457 1 86.19 382 ASP A N 1
ATOM 2953 C CA . ASP A 1 382 ? -36.406 -9.906 6.422 1 86.19 382 ASP A CA 1
ATOM 2954 C C . ASP A 1 382 ? -36.469 -9.227 7.789 1 86.19 382 ASP A C 1
ATOM 2956 O O . ASP A 1 382 ? -35.75 -8.258 8.039 1 86.19 382 ASP A O 1
ATOM 2960 N N . TRP A 1 383 ? -37.344 -9.734 8.594 1 87.62 383 TRP A N 1
ATOM 2961 C CA . TRP A 1 383 ? -37.562 -9.133 9.906 1 87.62 383 TRP A CA 1
ATOM 2962 C C . TRP A 1 383 ? -36.312 -9.297 10.766 1 87.62 383 TRP A C 1
ATOM 2964 O O . TRP A 1 383 ? -35.969 -8.406 11.555 1 87.62 383 TRP A O 1
ATOM 2974 N N . LYS A 1 384 ? -35.625 -10.367 10.602 1 87.25 384 LYS A N 1
ATOM 2975 C CA . LYS A 1 384 ? -34.375 -10.57 11.359 1 87.25 384 LYS A CA 1
ATOM 2976 C C . LYS A 1 384 ? -33.312 -9.602 10.914 1 87.25 384 LYS A C 1
ATOM 2978 O O . LYS A 1 384 ? -32.562 -9.055 11.742 1 87.25 384 LYS A O 1
ATOM 2983 N N . GLU A 1 385 ? -33.312 -9.406 9.633 1 88.69 385 GLU A N 1
ATOM 2984 C CA . GLU A 1 385 ? -32.312 -8.484 9.078 1 88.69 385 GLU A CA 1
ATOM 2985 C C . GLU A 1 385 ? -32.594 -7.043 9.484 1 88.69 385 GLU A C 1
ATOM 2987 O O . GLU A 1 385 ? -31.688 -6.242 9.656 1 88.69 385 GLU A O 1
ATOM 2992 N N . SER A 1 386 ? -33.906 -6.766 9.633 1 91.06 386 SER A N 1
ATOM 2993 C CA . SER A 1 386 ? -34.281 -5.414 10.023 1 91.06 386 SER A CA 1
ATOM 2994 C C . SER A 1 386 ? -33.875 -5.105 11.453 1 91.06 386 SER A C 1
ATOM 2996 O O . SER A 1 386 ? -33.562 -3.961 11.781 1 91.06 386 SER A O 1
ATOM 2998 N N . ILE A 1 387 ? -33.812 -6.062 12.25 1 90.81 387 ILE A N 1
ATOM 2999 C CA . ILE A 1 387 ? -33.406 -5.883 13.641 1 90.81 387 ILE A CA 1
ATOM 3000 C C . ILE A 1 387 ? -31.906 -5.586 13.703 1 90.81 387 ILE A C 1
ATOM 3002 O O . ILE A 1 387 ? -31.469 -4.719 14.461 1 90.81 387 ILE A O 1
ATOM 3006 N N . ILE A 1 388 ? -31.234 -6.309 12.891 1 89.31 388 ILE A N 1
ATOM 3007 C CA . ILE A 1 388 ? -29.797 -6.086 12.852 1 89.31 388 ILE A CA 1
ATOM 3008 C C . ILE A 1 388 ? -29.5 -4.707 12.266 1 89.31 388 ILE A C 1
ATOM 3010 O O . ILE A 1 388 ? -28.578 -4.02 12.711 1 89.31 388 ILE A O 1
ATOM 3014 N N . LEU A 1 389 ? -30.266 -4.348 11.312 1 90.75 389 LEU A N 1
ATOM 3015 C CA . LEU A 1 389 ? -30.109 -3.031 10.703 1 90.75 389 LEU A CA 1
ATOM 3016 C C . LEU A 1 389 ? -30.344 -1.928 11.727 1 90.75 389 LEU A C 1
ATOM 3018 O O . LEU A 1 389 ? -29.625 -0.924 11.75 1 90.75 389 LEU A O 1
ATOM 3022 N N . THR A 1 390 ? -31.312 -2.086 12.523 1 91.25 390 THR A N 1
ATOM 3023 C CA . THR A 1 390 ? -31.656 -1.108 13.555 1 91.25 390 THR A CA 1
ATOM 3024 C C . THR A 1 390 ? -30.547 -1.037 14.609 1 91.25 390 THR A C 1
ATOM 3026 O O . THR A 1 390 ? -30.219 0.048 15.086 1 91.25 390 THR A O 1
ATOM 3029 N N . TRP A 1 391 ? -29.938 -2.16 14.859 1 90 391 TRP A N 1
ATOM 3030 C CA . TRP A 1 391 ? -28.953 -2.232 15.93 1 90 391 TRP A CA 1
ATOM 3031 C C . TRP A 1 391 ? -27.578 -1.808 15.422 1 90 391 TRP A C 1
ATOM 3033 O O . TRP A 1 391 ? -26.688 -1.48 16.219 1 90 391 TRP A O 1
ATOM 3043 N N . SER A 1 392 ? -27.391 -1.747 14.133 1 87.25 392 SER A N 1
ATOM 3044 C CA . SER A 1 392 ? -26.094 -1.454 13.531 1 87.25 392 SER A CA 1
ATOM 3045 C C . SER A 1 392 ? -25.906 0.047 13.344 1 87.25 392 SER A C 1
ATOM 3047 O O . SER A 1 392 ? -24.875 0.483 12.82 1 87.25 392 SER A O 1
ATOM 3049 N N . GLY A 1 393 ? -26.797 0.867 13.859 1 86.62 393 GLY A N 1
ATOM 3050 C CA . GLY A 1 393 ? -26.719 2.309 13.688 1 86.62 393 GLY A CA 1
ATOM 3051 C C . GLY A 1 393 ? -25.766 2.969 14.672 1 86.62 393 GLY A C 1
ATOM 3052 O O . GLY A 1 393 ? -26.172 3.799 15.484 1 86.62 393 GLY A O 1
ATOM 3053 N N . LEU A 1 394 ? -24.469 2.699 14.555 1 88.06 394 LEU A N 1
ATOM 3054 C CA . LEU A 1 394 ? -23.469 3.303 15.422 1 88.06 394 LEU A CA 1
ATOM 3055 C C . LEU A 1 394 ? -23.094 4.699 14.945 1 88.06 394 LEU A C 1
ATOM 3057 O O . LEU A 1 394 ? -23.219 5.004 13.75 1 88.06 394 LEU A O 1
ATOM 3061 N N . ARG A 1 395 ? -22.812 5.52 15.852 1 88.44 395 ARG A N 1
ATOM 3062 C CA . ARG A 1 395 ? -22.375 6.863 15.5 1 88.44 395 ARG A CA 1
ATOM 3063 C C . ARG A 1 395 ? -20.844 6.961 15.547 1 88.44 395 ARG A C 1
ATOM 3065 O O . ARG A 1 395 ? -20.188 6.176 16.219 1 88.44 395 ARG A O 1
ATOM 3072 N N . GLY A 1 396 ? -20.312 7.848 14.719 1 80.94 396 GLY A N 1
ATOM 3073 C CA . GLY A 1 396 ? -18.859 7.828 14.609 1 80.94 396 GLY A CA 1
ATOM 3074 C C . GLY A 1 396 ? -18.25 9.211 14.477 1 80.94 396 GLY A C 1
ATOM 3075 O O . GLY A 1 396 ? -18.703 10.164 15.117 1 80.94 396 GLY A O 1
ATOM 3076 N N . ALA A 1 397 ? -17.188 9.266 13.609 1 76.5 397 ALA A N 1
ATOM 3077 C CA . ALA A 1 397 ? -16.281 10.406 13.5 1 76.5 397 ALA A CA 1
ATOM 3078 C C . ALA A 1 397 ? -16.984 11.609 12.867 1 76.5 397 ALA A C 1
ATOM 3080 O O . ALA A 1 397 ? -16.719 12.758 13.234 1 76.5 397 ALA A O 1
ATOM 3081 N N . VAL A 1 398 ? -17.906 11.398 11.992 1 84.5 398 VAL A N 1
ATOM 3082 C CA . VAL A 1 398 ? -18.578 12.492 11.297 1 84.5 398 VAL A CA 1
ATOM 3083 C C . VAL A 1 398 ? -19.438 13.273 12.273 1 84.5 398 VAL A C 1
ATOM 3085 O O . VAL A 1 398 ? -19.422 14.508 12.281 1 84.5 398 VAL A O 1
ATOM 3088 N N . SER A 1 399 ? -20.156 12.578 13.133 1 90 399 SER A N 1
ATOM 3089 C CA . SER A 1 399 ? -20.984 13.242 14.133 1 90 399 SER A CA 1
ATOM 3090 C C . SER A 1 399 ? -20.141 14.086 15.086 1 90 399 SER A C 1
ATOM 3092 O O . SER A 1 399 ? -20.516 15.203 15.438 1 90 399 SER A O 1
ATOM 3094 N N . LEU A 1 400 ? -19.094 13.539 15.445 1 84.81 400 LEU A N 1
ATOM 3095 C CA . LEU A 1 400 ? -18.219 14.242 16.375 1 84.81 400 LEU A CA 1
ATOM 3096 C C . LEU A 1 400 ? -17.609 15.477 15.719 1 84.81 400 LEU A C 1
ATOM 3098 O O . LEU A 1 400 ? -17.469 16.516 16.359 1 84.81 400 LEU A O 1
ATOM 3102 N N . SER A 1 401 ? -17.234 15.344 14.508 1 83.25 401 SER A N 1
ATOM 3103 C CA . SER A 1 401 ? -16.672 16.484 13.773 1 83.25 401 SER A CA 1
ATOM 3104 C C . SER A 1 401 ? -17.703 17.609 13.633 1 83.25 401 SER A C 1
ATOM 3106 O O . SER A 1 401 ? -17.359 18.781 13.727 1 83.25 401 SER A O 1
ATOM 3108 N N . LEU A 1 402 ? -18.922 17.234 13.383 1 88.56 402 LEU A N 1
ATOM 3109 C CA . LEU A 1 402 ? -19.984 18.234 13.258 1 88.56 402 LEU A CA 1
ATOM 3110 C C . LEU A 1 402 ? -20.234 18.922 14.602 1 88.56 402 LEU A C 1
ATOM 3112 O O . LEU A 1 402 ? -20.484 20.125 14.641 1 88.56 402 LEU A O 1
ATOM 3116 N N . ALA A 1 403 ? -20.141 18.125 15.656 1 89.44 403 ALA A N 1
ATOM 3117 C CA . ALA A 1 403 ? -20.312 18.703 16.984 1 89.44 403 ALA A CA 1
ATOM 3118 C C . ALA A 1 403 ? -19.203 19.688 17.297 1 89.44 403 ALA A C 1
ATOM 3120 O O . ALA A 1 403 ? -19.438 20.734 17.906 1 89.44 403 ALA A O 1
ATOM 3121 N N . LEU A 1 404 ? -18.047 19.375 16.891 1 83 404 LEU A N 1
ATOM 3122 C CA . LEU A 1 404 ? -16.906 20.25 17.078 1 83 404 LEU A CA 1
ATOM 3123 C C . LEU A 1 404 ? -17.062 21.531 16.281 1 83 404 LEU A C 1
ATOM 3125 O O . LEU A 1 404 ? -16.656 22.609 16.719 1 83 404 LEU A O 1
ATOM 3129 N N . SER A 1 405 ? -17.625 21.406 15.148 1 85.12 405 SER A N 1
ATOM 3130 C CA . SER A 1 405 ? -17.891 22.578 14.32 1 85.12 405 SER A CA 1
ATOM 3131 C C . SER A 1 405 ? -18.875 23.516 14.992 1 85.12 405 SER A C 1
ATOM 3133 O O . SER A 1 405 ? -18.734 24.75 14.898 1 85.12 405 SER A O 1
ATOM 3135 N N . VAL A 1 406 ? -19.828 22.953 15.633 1 88.5 406 VAL A N 1
ATOM 3136 C CA . VAL A 1 406 ? -20.812 23.766 16.344 1 88.5 406 VAL A CA 1
ATOM 3137 C C . VAL A 1 406 ? -20.141 24.469 17.531 1 88.5 406 VAL A C 1
ATOM 3139 O O . VAL A 1 406 ? -20.391 25.656 17.781 1 88.5 406 VAL A O 1
ATOM 3142 N N . LYS A 1 407 ? -19.344 23.766 18.219 1 84.81 407 LYS A N 1
ATOM 3143 C CA . LYS A 1 407 ? -18.641 24.344 19.359 1 84.81 407 LYS A CA 1
ATOM 3144 C C . LYS A 1 407 ? -17.75 25.5 18.922 1 84.81 407 LYS A C 1
ATOM 3146 O O . LYS A 1 407 ? -17.672 26.531 19.594 1 84.81 407 LYS A O 1
ATOM 3151 N N . GLN A 1 408 ? -17.109 25.312 17.812 1 80.81 408 GLN A N 1
ATOM 3152 C CA . GLN A 1 408 ? -16.219 26.344 17.297 1 80.81 408 GLN A CA 1
ATOM 3153 C C . GLN A 1 408 ? -17 27.562 16.797 1 80.81 408 GLN A C 1
ATOM 3155 O O . GLN A 1 408 ? -16.5 28.688 16.859 1 80.81 408 GLN A O 1
ATOM 3160 N N . SER A 1 409 ? -18.156 27.297 16.297 1 80.5 409 SER A N 1
ATOM 3161 C CA . SER A 1 409 ? -19 28.375 15.789 1 80.5 409 SER A CA 1
ATOM 3162 C C . SER A 1 409 ? -19.828 28.984 16.906 1 80.5 409 SER A C 1
ATOM 3164 O O . SER A 1 409 ? -20.594 29.922 16.672 1 80.5 409 SER A O 1
ATOM 3166 N N . SER A 1 410 ? -19.594 28.469 18.062 1 80.62 410 SER A N 1
ATOM 3167 C CA . SER A 1 410 ? -20.359 28.969 19.188 1 80.62 410 SER A CA 1
ATOM 3168 C C . SER A 1 410 ? -19.719 30.203 19.797 1 80.62 410 SER A C 1
ATOM 3170 O O . SER A 1 410 ? -18.578 30.547 19.469 1 80.62 410 SER A O 1
ATOM 3172 N N . GLY A 1 411 ? -20.375 30.906 20.594 1 74 411 GLY A N 1
ATOM 3173 C CA . GLY A 1 411 ? -19.875 32.125 21.234 1 74 411 GLY A CA 1
ATOM 3174 C C . GLY A 1 411 ? -20.344 33.406 20.562 1 74 411 GLY A C 1
ATOM 3175 O O . GLY A 1 411 ? -19.703 34.438 20.672 1 74 411 GLY A O 1
ATOM 3176 N N . ASN A 1 412 ? -21.312 33.125 19.703 1 78.31 412 ASN A N 1
ATOM 3177 C CA . ASN A 1 412 ? -21.906 34.281 19.031 1 78.31 412 ASN A CA 1
ATOM 3178 C C . ASN A 1 412 ? -23.344 34.5 19.5 1 78.31 412 ASN A C 1
ATOM 3180 O O . ASN A 1 412 ? -23.797 33.875 20.469 1 78.31 412 ASN A O 1
ATOM 3184 N N . SER A 1 413 ? -23.922 35.5 19 1 75.88 413 SER A N 1
ATOM 3185 C CA . SER A 1 413 ? -25.25 35.906 19.422 1 75.88 413 SER A CA 1
ATOM 3186 C C . SER A 1 413 ? -26.281 34.844 19.109 1 75.88 413 SER A C 1
ATOM 3188 O O . SER A 1 413 ? -27.359 34.781 19.719 1 75.88 413 SER A O 1
ATOM 3190 N N . TYR A 1 414 ? -26 33.906 18.266 1 81.12 414 TYR A N 1
ATOM 3191 C CA . TYR A 1 414 ? -27 32.938 17.828 1 81.12 414 TYR A CA 1
ATOM 3192 C C . TYR A 1 414 ? -26.875 31.641 18.594 1 81.12 414 TYR A C 1
ATOM 3194 O O . TYR A 1 414 ? -27.891 31 18.922 1 81.12 414 TYR A O 1
ATOM 3202 N N . ILE A 1 415 ? -25.672 31.234 18.891 1 85.94 415 ILE A N 1
ATOM 3203 C CA . ILE A 1 415 ? -25.406 30 19.609 1 85.94 415 ILE A CA 1
ATOM 3204 C C . ILE A 1 415 ? -24.531 30.297 20.844 1 85.94 415 ILE A C 1
ATOM 3206 O O . ILE A 1 415 ? -23.406 30.75 20.703 1 85.94 415 ILE A O 1
ATOM 3210 N N . SER A 1 416 ? -25.078 30.109 21.922 1 84.81 416 SER A N 1
ATOM 3211 C CA . SER A 1 416 ? -24.328 30.328 23.156 1 84.81 416 SER A CA 1
ATOM 3212 C C . SER A 1 416 ? -23.188 29.328 23.312 1 84.81 416 SER A C 1
ATOM 3214 O O . SER A 1 416 ? -23.234 28.234 22.75 1 84.81 416 SER A O 1
ATOM 3216 N N . SER A 1 417 ? -22.141 29.688 23.938 1 82.88 417 SER A N 1
ATOM 3217 C CA . SER A 1 417 ? -20.984 28.828 24.172 1 82.88 417 SER A CA 1
ATOM 3218 C C . SER A 1 417 ? -21.375 27.594 24.969 1 82.88 417 SER A C 1
ATOM 3220 O O . SER A 1 417 ? -20.812 26.516 24.781 1 82.88 417 SER A O 1
ATOM 3222 N N . GLU A 1 418 ? -22.359 27.734 25.781 1 82.69 418 GLU A N 1
ATOM 3223 C CA . GLU A 1 418 ? -22.828 26.609 26.594 1 82.69 418 GLU A CA 1
ATOM 3224 C C . GLU A 1 418 ? -23.5 25.547 25.719 1 82.69 418 GLU A C 1
ATOM 3226 O O . GLU A 1 418 ? -23.328 24.344 25.953 1 82.69 418 GLU A O 1
ATOM 3231 N N . THR A 1 419 ? -24.234 26.031 24.766 1 86.56 419 THR A N 1
ATOM 3232 C CA . THR A 1 419 ? -24.906 25.109 23.859 1 86.56 419 THR A CA 1
ATOM 3233 C C . THR A 1 419 ? -23.891 24.328 23.047 1 86.56 419 THR A C 1
ATOM 3235 O O . THR A 1 419 ? -24.078 23.125 22.797 1 86.56 419 THR A O 1
ATOM 3238 N N . GLY A 1 420 ? -22.844 24.984 22.656 1 85.94 420 GLY A N 1
ATOM 3239 C CA . GLY A 1 420 ? -21.812 24.297 21.906 1 85.94 420 GLY A CA 1
ATOM 3240 C C . GLY A 1 420 ? -21.125 23.203 22.703 1 85.94 420 GLY A C 1
ATOM 3241 O O . GLY A 1 420 ? -20.859 22.125 22.188 1 85.94 420 GLY A O 1
ATOM 3242 N N . THR A 1 421 ? -20.875 23.5 23.938 1 83.38 421 THR A N 1
ATOM 3243 C CA . THR A 1 421 ? -20.219 22.516 24.797 1 83.38 421 THR A CA 1
ATOM 3244 C C . THR A 1 421 ? -21.156 21.359 25.094 1 83.38 421 THR A C 1
ATOM 3246 O O . THR A 1 421 ? -20.719 20.219 25.219 1 83.38 421 THR A O 1
ATOM 3249 N N . ARG A 1 422 ? -22.406 21.688 25.234 1 85.75 422 ARG A N 1
ATOM 3250 C CA . ARG A 1 422 ? -23.391 20.625 25.484 1 85.75 422 ARG A CA 1
ATOM 3251 C C . ARG A 1 422 ? -23.547 19.719 24.266 1 85.75 422 ARG A C 1
ATOM 3253 O O . ARG A 1 422 ? -23.734 18.516 24.422 1 85.75 422 ARG A O 1
ATOM 3260 N N . PHE A 1 423 ? -23.469 20.297 23.094 1 89.38 423 PHE A N 1
ATOM 3261 C CA . PHE A 1 423 ? -23.531 19.516 21.875 1 89.38 423 PHE A CA 1
ATOM 3262 C C . PHE A 1 423 ? -22.391 18.5 21.812 1 89.38 423 PHE A C 1
ATOM 3264 O O . PHE A 1 423 ? -22.594 17.344 21.438 1 89.38 423 PHE A O 1
ATOM 3271 N N . LEU A 1 424 ? -21.25 18.969 22.203 1 86.31 424 LEU A N 1
ATOM 3272 C CA . LEU A 1 424 ? -20.078 18.109 22.156 1 86.31 424 LEU A CA 1
ATOM 3273 C C . LEU A 1 424 ? -20.203 17 23.203 1 86.31 424 LEU A C 1
ATOM 3275 O O . LEU A 1 424 ? -19.828 15.852 22.938 1 86.31 424 LEU A O 1
ATOM 3279 N N . PHE A 1 425 ? -20.703 17.328 24.312 1 84.88 425 PHE A N 1
ATOM 3280 C CA . PHE A 1 425 ? -20.875 16.344 25.375 1 84.88 425 PHE A CA 1
ATOM 3281 C C . PHE A 1 425 ? -21.891 15.289 24.984 1 84.88 425 PHE A C 1
ATOM 3283 O O . PHE A 1 425 ? -21.641 14.094 25.141 1 84.88 425 PHE A O 1
ATOM 3290 N N . PHE A 1 426 ? -22.984 15.703 24.5 1 89.62 426 PHE A N 1
ATOM 3291 C CA . PHE A 1 426 ? -24.047 14.766 24.141 1 89.62 426 PHE A CA 1
ATOM 3292 C C . PHE A 1 426 ? -23.609 13.898 22.953 1 89.62 426 PHE A C 1
ATOM 3294 O O . PHE A 1 426 ? -23.828 12.688 22.969 1 89.62 426 PHE A O 1
ATOM 3301 N N . THR A 1 427 ? -23 14.5 21.953 1 91.44 427 THR A N 1
ATOM 3302 C CA . THR A 1 427 ? -22.578 13.742 20.781 1 91.44 427 THR A CA 1
ATOM 3303 C C . THR A 1 427 ? -21.453 12.766 21.141 1 91.44 427 THR A C 1
ATOM 3305 O O . THR A 1 427 ? -21.453 11.617 20.688 1 91.44 427 THR A O 1
ATOM 3308 N N . GLY A 1 428 ? -20.469 13.289 21.922 1 86.94 428 GLY A N 1
ATOM 3309 C CA . GLY A 1 428 ? -19.406 12.406 22.375 1 86.94 428 GLY A CA 1
ATOM 3310 C C . GLY A 1 428 ? -19.922 11.242 23.203 1 86.94 428 GLY A C 1
ATOM 3311 O O . GLY A 1 428 ? -19.438 10.117 23.062 1 86.94 428 GLY A O 1
ATOM 3312 N N . GLY A 1 429 ? -20.844 11.523 24.031 1 88.06 429 GLY A N 1
ATOM 3313 C CA . GLY A 1 429 ? -21.438 10.469 24.844 1 88.06 429 GLY A CA 1
ATOM 3314 C C . GLY A 1 429 ? -22.203 9.445 24.031 1 88.06 429 GLY A C 1
ATOM 3315 O O . GLY A 1 429 ? -22.125 8.25 24.297 1 88.06 429 GLY A O 1
ATOM 3316 N N . ILE A 1 430 ? -22.922 9.898 23.047 1 92.44 430 ILE A N 1
ATOM 3317 C CA . ILE A 1 430 ? -23.703 9 22.203 1 92.44 430 ILE A CA 1
ATOM 3318 C C . ILE A 1 430 ? -22.766 8.125 21.375 1 92.44 430 ILE A C 1
ATOM 3320 O O . ILE A 1 430 ? -23.031 6.934 21.172 1 92.44 430 ILE A O 1
ATOM 3324 N N . VAL A 1 431 ? -21.719 8.734 20.828 1 89.38 431 VAL A N 1
ATOM 3325 C CA . VAL A 1 431 ? -20.75 7.969 20.062 1 89.38 431 VAL A CA 1
ATOM 3326 C C . VAL A 1 431 ? -20.125 6.883 20.938 1 89.38 431 VAL A C 1
ATOM 3328 O O . VAL A 1 431 ? -20 5.73 20.516 1 89.38 431 VAL A O 1
ATOM 3331 N N . PHE A 1 432 ? -19.891 7.23 22.141 1 87.69 432 PHE A N 1
ATOM 3332 C CA . PHE A 1 432 ? -19.297 6.289 23.078 1 87.69 432 PHE A CA 1
ATOM 3333 C C . PHE A 1 432 ? -20.266 5.164 23.406 1 87.69 432 PHE A C 1
ATOM 3335 O O . PHE A 1 432 ? -19.906 3.986 23.344 1 87.69 432 PHE A O 1
ATOM 3342 N N . LEU A 1 433 ? -21.438 5.52 23.734 1 90.94 433 LEU A N 1
ATOM 3343 C CA . LEU A 1 433 ? -22.422 4.535 24.172 1 90.94 433 LEU A CA 1
ATOM 3344 C C . LEU A 1 433 ? -22.812 3.623 23.016 1 90.94 433 LEU A C 1
ATOM 3346 O O . LEU A 1 433 ? -22.984 2.414 23.203 1 90.94 433 LEU A O 1
ATOM 3350 N N . THR A 1 434 ? -22.984 4.137 21.828 1 91.56 434 THR A N 1
ATOM 3351 C CA . THR A 1 434 ? -23.375 3.32 20.688 1 91.56 434 THR A CA 1
ATOM 3352 C C . THR A 1 434 ? -22.266 2.35 20.297 1 91.56 434 THR A C 1
ATOM 3354 O O . THR A 1 434 ? -22.531 1.206 19.922 1 91.56 434 THR A O 1
ATOM 3357 N N . LEU A 1 435 ? -21.062 2.77 20.391 1 87.06 435 LEU A N 1
ATOM 3358 C CA . LEU A 1 435 ? -19.938 1.908 20.031 1 87.06 435 LEU A CA 1
ATOM 3359 C C . LEU A 1 435 ? -19.719 0.82 21.078 1 87.06 435 LEU A C 1
ATOM 3361 O O . LEU A 1 435 ? -19.453 -0.333 20.734 1 87.06 435 LEU A O 1
ATOM 3365 N N . VAL A 1 436 ? -19.875 1.164 22.344 1 85.69 436 VAL A N 1
ATOM 3366 C CA . VAL A 1 436 ? -19.594 0.223 23.422 1 85.69 436 VAL A CA 1
ATOM 3367 C C . VAL A 1 436 ? -20.75 -0.749 23.578 1 85.69 436 VAL A C 1
ATOM 3369 O O . VAL A 1 436 ? -20.547 -1.957 23.719 1 85.69 436 VAL A O 1
ATOM 3372 N N . VAL A 1 437 ? -21.906 -0.223 23.547 1 89.81 437 VAL A N 1
ATOM 3373 C CA . VAL A 1 437 ? -23.078 -1.066 23.812 1 89.81 437 VAL A CA 1
ATOM 3374 C C . VAL A 1 437 ? -23.5 -1.774 22.531 1 89.81 437 VAL A C 1
ATOM 3376 O O . VAL A 1 437 ? -23.516 -3.006 22.469 1 89.81 437 VAL A O 1
ATOM 3379 N N . ASN A 1 438 ? -23.797 -1.021 21.5 1 89.81 438 ASN A N 1
ATOM 3380 C CA . ASN A 1 438 ? -24.281 -1.621 20.266 1 89.81 438 ASN A CA 1
ATOM 3381 C C . ASN A 1 438 ? -23.188 -2.375 19.531 1 89.81 438 ASN A C 1
ATOM 3383 O O . ASN A 1 438 ? -23.438 -3.42 18.922 1 89.81 438 ASN A O 1
ATOM 3387 N N . GLY A 1 439 ? -22 -1.848 19.5 1 82.44 439 GLY A N 1
ATOM 3388 C CA . GLY A 1 439 ? -20.906 -2.502 18.812 1 82.44 439 GLY A CA 1
ATOM 3389 C C . GLY A 1 439 ? -20.531 -3.842 19.422 1 82.44 439 GLY A C 1
ATOM 3390 O O . GLY A 1 439 ? -20.344 -4.82 18.703 1 82.44 439 GLY A O 1
ATOM 3391 N N . SER A 1 440 ? -20.578 -3.988 20.75 1 82.94 440 SER A N 1
ATOM 3392 C CA . SER A 1 440 ? -20.172 -5.215 21.422 1 82.94 440 SER A CA 1
ATOM 3393 C C . SER A 1 440 ? -21.312 -6.215 21.5 1 82.94 440 SER A C 1
ATOM 3395 O O . SER A 1 440 ? -21.094 -7.426 21.562 1 82.94 440 SER A O 1
ATOM 3397 N N . THR A 1 441 ? -22.484 -5.785 21.344 1 87.12 441 THR A N 1
ATOM 3398 C CA . THR A 1 441 ? -23.625 -6.68 21.516 1 87.12 441 THR A CA 1
ATOM 3399 C C . THR A 1 441 ? -24.172 -7.141 20.172 1 87.12 441 THR A C 1
ATOM 3401 O O . THR A 1 441 ? -25.094 -7.949 20.125 1 87.12 441 THR A O 1
ATOM 3404 N N . THR A 1 442 ? -23.656 -6.633 19.172 1 84.94 442 THR A N 1
ATOM 3405 C CA . THR A 1 442 ? -24.141 -7.031 17.859 1 84.94 442 THR A CA 1
ATOM 3406 C C . THR A 1 442 ? -23.859 -8.516 17.609 1 84.94 442 THR A C 1
ATOM 3408 O O . THR A 1 442 ? -24.688 -9.203 17 1 84.94 442 THR A O 1
ATOM 3411 N N . GLN A 1 443 ? -22.719 -9.031 18.031 1 81.12 443 GLN A N 1
ATOM 3412 C CA . GLN A 1 443 ? -22.406 -10.445 17.844 1 81.12 443 GLN A CA 1
ATOM 3413 C C . GLN A 1 443 ? -23.375 -11.328 18.609 1 81.12 443 GLN A C 1
ATOM 3415 O O . GLN A 1 443 ? -23.781 -12.391 18.125 1 81.12 443 GLN A O 1
ATOM 3420 N N . PHE A 1 444 ? -23.719 -10.875 19.797 1 83.62 444 PHE A N 1
ATOM 3421 C CA . PHE A 1 444 ? -24.672 -11.617 20.609 1 83.62 444 PHE A CA 1
ATOM 3422 C C . PHE A 1 444 ? -26.047 -11.633 19.953 1 83.62 444 PHE A C 1
ATOM 3424 O O . PHE A 1 444 ? -26.75 -12.648 19.984 1 83.62 444 PHE A O 1
ATOM 3431 N N . LEU A 1 445 ? -26.344 -10.547 19.375 1 86.81 445 LEU A N 1
ATOM 3432 C CA . LEU A 1 445 ? -27.625 -10.445 18.703 1 86.81 445 LEU A CA 1
ATOM 3433 C C . LEU A 1 445 ? -27.688 -11.359 17.484 1 86.81 445 LEU A C 1
ATOM 3435 O O . LEU A 1 445 ? -28.719 -11.953 17.188 1 86.81 445 LEU A O 1
ATOM 3439 N N . LEU A 1 446 ? -26.641 -11.461 16.797 1 83 446 LEU A N 1
ATOM 3440 C CA . LEU A 1 446 ? -26.578 -12.328 15.625 1 83 446 LEU A CA 1
ATOM 3441 C C . LEU A 1 446 ? -26.734 -13.789 16.016 1 83 446 LEU A C 1
ATOM 3443 O O . LEU A 1 446 ? -27.375 -14.57 15.312 1 83 446 LEU A O 1
ATOM 3447 N N . HIS A 1 447 ? -26.188 -14.148 17.188 1 81.19 447 HIS A N 1
ATOM 3448 C CA . HIS A 1 447 ? -26.297 -15.516 17.688 1 81.19 447 HIS A CA 1
ATOM 3449 C C . HIS A 1 447 ? -27.719 -15.812 18.172 1 81.19 447 HIS A C 1
ATOM 3451 O O . HIS A 1 447 ? -28.219 -16.922 17.984 1 81.19 447 HIS A O 1
ATOM 3457 N N . LEU A 1 448 ? -28.203 -14.82 18.766 1 85.06 448 LEU A N 1
ATOM 3458 C CA . LEU A 1 448 ? -29.562 -14.992 19.297 1 85.06 448 LEU A CA 1
ATOM 3459 C C . LEU A 1 448 ? -30.562 -15.18 18.156 1 85.06 448 LEU A C 1
ATOM 3461 O O . LEU A 1 448 ? -31.516 -15.945 18.297 1 85.06 448 LEU A O 1
ATOM 3465 N N . LEU A 1 449 ? -30.297 -14.531 17.047 1 84.69 449 LEU A N 1
ATOM 3466 C CA . LEU A 1 449 ? -31.203 -14.609 15.906 1 84.69 449 LEU A CA 1
ATOM 3467 C C . LEU A 1 449 ? -30.844 -15.781 15.008 1 84.69 449 LEU A C 1
ATOM 3469 O O . LEU A 1 449 ? -31.5 -16.016 13.984 1 84.69 449 LEU A O 1
ATOM 3473 N N . ARG A 1 450 ? -29.766 -16.625 15.305 1 76.56 450 ARG A N 1
ATOM 3474 C CA . ARG A 1 450 ? -29.344 -17.828 14.617 1 76.56 450 ARG A CA 1
ATOM 3475 C C . ARG A 1 450 ? -28.953 -17.531 13.172 1 76.56 450 ARG A C 1
ATOM 3477 O O . ARG A 1 450 ? -29.312 -18.281 12.266 1 76.56 450 ARG A O 1
ATOM 3484 N N . MET A 1 451 ? -28.484 -16.484 12.938 1 72.31 451 MET A N 1
ATOM 3485 C CA . MET A 1 451 ? -28.078 -16.109 11.586 1 72.31 451 MET A CA 1
ATOM 3486 C C . MET A 1 451 ? -26.656 -16.578 11.289 1 72.31 451 MET A C 1
ATOM 3488 O O . MET A 1 451 ? -26.219 -16.547 10.141 1 72.31 451 MET A O 1
ATOM 3492 N N . ASN A 1 452 ? -25.922 -17.141 12.227 1 65.12 452 ASN A N 1
ATOM 3493 C CA . ASN A 1 452 ? -24.547 -17.594 12.047 1 65.12 452 ASN A CA 1
ATOM 3494 C C . ASN A 1 452 ? -24.469 -19.094 11.781 1 65.12 452 ASN A C 1
ATOM 3496 O O . ASN A 1 452 ? -23.391 -19.656 11.68 1 65.12 452 ASN A O 1
ATOM 3500 N N . THR A 1 453 ? -25.562 -19.75 11.617 1 63.81 453 THR A N 1
ATOM 3501 C CA . THR A 1 453 ? -25.5 -21.203 11.516 1 63.81 453 THR A CA 1
ATOM 3502 C C . THR A 1 453 ? -25.406 -21.641 10.055 1 63.81 453 THR A C 1
ATOM 3504 O O . THR A 1 453 ? -25.938 -20.969 9.164 1 63.81 453 THR A O 1
ATOM 3507 N N . LEU A 1 454 ? -24.438 -22.547 9.828 1 64.62 454 LEU A N 1
ATOM 3508 C CA . LEU A 1 454 ? -24.25 -23.156 8.508 1 64.62 454 LEU A CA 1
ATOM 3509 C C . LEU A 1 454 ? -25.453 -24.016 8.141 1 64.62 454 LEU A C 1
ATOM 3511 O O . LEU A 1 454 ? -26 -24.734 8.984 1 64.62 454 LEU A O 1
ATOM 3515 N N . THR A 1 455 ? -25.969 -23.734 7.008 1 66.94 455 THR A N 1
ATOM 3516 C CA . THR A 1 455 ? -27.062 -24.562 6.512 1 66.94 455 THR A CA 1
ATOM 3517 C C . THR A 1 455 ? -26.625 -26.016 6.402 1 66.94 455 THR A C 1
ATOM 3519 O O . THR A 1 455 ? -25.422 -26.312 6.359 1 66.94 455 THR A O 1
ATOM 3522 N N . GLY A 1 456 ? -27.422 -26.938 6.598 1 64.25 456 GLY A N 1
ATOM 3523 C CA . GLY A 1 456 ? -27.125 -28.359 6.516 1 64.25 456 GLY A CA 1
ATOM 3524 C C . GLY A 1 456 ? -26.344 -28.734 5.27 1 64.25 456 GLY A C 1
ATOM 3525 O O . GLY A 1 456 ? -25.406 -29.531 5.336 1 64.25 456 GLY A O 1
ATOM 3526 N N . THR A 1 457 ? -26.656 -28.109 4.184 1 67.88 457 THR A N 1
ATOM 3527 C CA . THR A 1 457 ? -25.984 -28.406 2.932 1 67.88 457 THR A CA 1
ATOM 3528 C C . THR A 1 457 ? -24.531 -27.922 2.979 1 67.88 457 THR A C 1
ATOM 3530 O O . THR A 1 457 ? -23.625 -28.609 2.5 1 67.88 457 THR A O 1
ATOM 3533 N N . LYS A 1 458 ? -24.344 -26.828 3.545 1 73.19 458 LYS A N 1
ATOM 3534 C CA . LYS A 1 458 ? -23 -26.281 3.623 1 73.19 458 LYS A CA 1
ATOM 3535 C C . LYS A 1 458 ? -22.125 -27.125 4.555 1 73.19 458 LYS A C 1
ATOM 3537 O O . LYS A 1 458 ? -20.922 -27.266 4.316 1 73.19 458 LYS A O 1
ATOM 3542 N N . LYS A 1 459 ? -22.781 -27.75 5.496 1 74.44 459 LYS A N 1
ATOM 3543 C CA . LYS A 1 459 ? -22.047 -28.609 6.41 1 74.44 459 LYS A CA 1
ATOM 3544 C C . LYS A 1 459 ? -21.578 -29.891 5.707 1 74.44 459 LYS A C 1
ATOM 3546 O O . LYS A 1 459 ? -20.484 -30.375 5.949 1 74.44 459 LYS A O 1
ATOM 3551 N N . ARG A 1 460 ? -22.422 -30.312 4.859 1 72.94 460 ARG A N 1
ATOM 3552 C CA . ARG A 1 460 ? -22.062 -31.531 4.125 1 72.94 460 ARG A CA 1
ATOM 3553 C C . ARG A 1 460 ? -20.906 -31.266 3.166 1 72.94 460 ARG A C 1
ATOM 3555 O O . ARG A 1 460 ? -20.016 -32.094 3.016 1 72.94 460 ARG A O 1
ATOM 3562 N N . ILE A 1 461 ? -20.953 -30.172 2.553 1 76.12 461 ILE A N 1
ATOM 3563 C CA . ILE A 1 461 ? -19.891 -29.828 1.627 1 76.12 461 ILE A CA 1
ATOM 3564 C C . ILE A 1 461 ? -18.578 -29.625 2.396 1 76.12 461 ILE A C 1
ATOM 3566 O O . ILE A 1 461 ? -17.5 -29.969 1.909 1 76.12 461 ILE A O 1
ATOM 3570 N N . LEU A 1 462 ? -18.766 -29.125 3.572 1 77.88 462 LEU A N 1
ATOM 3571 C CA . LEU A 1 462 ? -17.594 -28.922 4.414 1 77.88 462 LEU A CA 1
ATOM 3572 C C . LEU A 1 462 ? -16.969 -30.266 4.797 1 77.88 462 LEU A C 1
ATOM 3574 O O . LEU A 1 462 ? -15.742 -30.406 4.762 1 77.88 462 LEU A O 1
ATOM 3578 N N . GLU A 1 463 ? -17.797 -31.156 5.094 1 76 463 GLU A N 1
ATOM 3579 C CA . GLU A 1 463 ? -17.297 -32.469 5.477 1 76 463 GLU A CA 1
ATOM 3580 C C . GLU A 1 463 ? -16.672 -33.188 4.285 1 76 463 GLU A C 1
ATOM 3582 O O . GLU A 1 463 ? -15.664 -33.906 4.438 1 76 463 GLU A O 1
ATOM 3587 N N . TYR A 1 464 ? -17.297 -32.906 3.189 1 77.25 464 TYR A N 1
ATOM 3588 C CA . TYR A 1 464 ? -16.734 -33.5 1.977 1 77.25 464 TYR A CA 1
ATOM 3589 C C . TYR A 1 464 ? -15.383 -32.875 1.655 1 77.25 464 TYR A C 1
ATOM 3591 O O . TYR A 1 464 ? -14.453 -33.594 1.255 1 77.25 464 TYR A O 1
ATOM 3599 N N . THR A 1 465 ? -15.266 -31.625 1.735 1 82.19 465 THR A N 1
ATOM 3600 C CA . THR A 1 465 ? -14.016 -30.938 1.437 1 82.19 465 THR A CA 1
ATOM 3601 C C . THR A 1 465 ? -12.922 -31.359 2.406 1 82.19 465 THR A C 1
ATOM 3603 O O . THR A 1 465 ? -11.75 -31.469 2.021 1 82.19 465 THR A O 1
ATOM 3606 N N . LYS A 1 466 ? -13.359 -31.641 3.59 1 80.94 466 LYS A N 1
ATOM 3607 C CA . LYS A 1 466 ? -12.398 -32.094 4.586 1 80.94 466 LYS A CA 1
ATOM 3608 C C . LYS A 1 466 ? -11.82 -33.469 4.203 1 80.94 466 LYS A C 1
ATOM 3610 O O . LYS A 1 466 ? -10.633 -33.719 4.391 1 80.94 466 LYS A O 1
ATOM 3615 N N . PHE A 1 467 ? -12.688 -34.219 3.652 1 78.12 467 PHE A N 1
ATOM 3616 C CA . PHE A 1 467 ? -12.234 -35.531 3.197 1 78.12 467 PHE A CA 1
ATOM 3617 C C . PHE A 1 467 ? -11.281 -35.406 2.02 1 78.12 467 PHE A C 1
ATOM 3619 O O . PHE A 1 467 ? -10.273 -36.094 1.95 1 78.12 467 PHE A O 1
ATOM 3626 N N . GLU A 1 468 ? -11.648 -34.562 1.137 1 81.44 468 GLU A N 1
ATOM 3627 C CA . GLU A 1 468 ? -10.789 -34.344 -0.02 1 81.44 468 GLU A CA 1
ATOM 3628 C C . GLU A 1 468 ? -9.453 -33.719 0.395 1 81.44 468 GLU A C 1
ATOM 3630 O O . GLU A 1 468 ? -8.438 -33.938 -0.263 1 81.44 468 GLU A O 1
ATOM 3635 N N . MET A 1 469 ? -9.477 -33 1.43 1 85.75 469 MET A N 1
ATOM 3636 C CA . MET A 1 469 ? -8.25 -32.406 1.955 1 85.75 469 MET A CA 1
ATOM 3637 C C . MET A 1 469 ? -7.293 -33.5 2.434 1 85.75 469 MET A C 1
ATOM 3639 O O . MET A 1 469 ? -6.078 -33.375 2.262 1 85.75 469 MET A O 1
ATOM 3643 N N . MET A 1 470 ? -7.84 -34.531 2.982 1 84.12 470 MET A N 1
ATOM 3644 C CA . MET A 1 470 ? -7.031 -35.656 3.436 1 84.12 470 MET A CA 1
ATOM 3645 C C . MET A 1 470 ? -6.363 -36.375 2.256 1 84.12 470 MET A C 1
ATOM 3647 O O . MET A 1 470 ? -5.184 -36.719 2.318 1 84.12 470 MET A O 1
ATOM 3651 N N . ASN A 1 471 ? -7.121 -36.469 1.191 1 81.81 471 ASN A N 1
ATOM 3652 C CA . ASN A 1 471 ? -6.574 -37.094 -0.01 1 81.81 471 ASN A CA 1
ATOM 3653 C C . ASN A 1 471 ? -5.492 -36.219 -0.649 1 81.81 471 ASN A C 1
ATOM 3655 O O . ASN A 1 471 ? -4.492 -36.75 -1.147 1 81.81 471 ASN A O 1
ATOM 3659 N N . THR A 1 472 ? -5.773 -35 -0.654 1 84.62 472 THR A N 1
ATOM 3660 C CA . THR A 1 472 ? -4.797 -34.094 -1.217 1 84.62 472 THR A CA 1
ATOM 3661 C C . THR A 1 472 ? -3.531 -34.062 -0.364 1 84.62 472 THR A C 1
ATOM 3663 O O . THR A 1 472 ? -2.422 -33.938 -0.891 1 84.62 472 THR A O 1
ATOM 3666 N N . ALA A 1 473 ? -3.746 -34.125 0.954 1 86.38 473 ALA A N 1
ATOM 3667 C CA . ALA A 1 473 ? -2.596 -34.188 1.854 1 86.38 473 ALA A CA 1
ATOM 3668 C C . ALA A 1 473 ? -1.757 -35.438 1.599 1 86.38 473 ALA A C 1
ATOM 3670 O O . ALA A 1 473 ? -0.526 -35.344 1.574 1 86.38 473 ALA A O 1
ATOM 3671 N N . PHE A 1 474 ? -2.422 -36.469 1.325 1 83.69 474 PHE A N 1
ATOM 3672 C CA . PHE A 1 474 ? -1.735 -37.719 1.073 1 83.69 474 PHE A CA 1
ATOM 3673 C C . PHE A 1 474 ? -1.003 -37.688 -0.263 1 83.69 474 PHE A C 1
ATOM 3675 O O . PHE A 1 474 ? 0.119 -38.188 -0.377 1 83.69 474 PHE A O 1
ATOM 3682 N N . LYS A 1 475 ? -1.624 -37.094 -1.226 1 83.25 475 LYS A N 1
ATOM 3683 C CA . LYS A 1 475 ? -0.983 -36.969 -2.531 1 83.25 475 LYS A CA 1
ATOM 3684 C C . LYS A 1 475 ? 0.24 -36.062 -2.451 1 83.25 475 LYS A C 1
ATOM 3686 O O . LYS A 1 475 ? 1.255 -36.312 -3.102 1 83.25 475 LYS A O 1
ATOM 3691 N N . ALA A 1 476 ? 0.051 -35 -1.725 1 82.06 476 ALA A N 1
ATOM 3692 C CA . ALA A 1 476 ? 1.186 -34.094 -1.547 1 82.06 476 ALA A CA 1
ATOM 3693 C C . ALA A 1 476 ? 2.344 -34.812 -0.847 1 82.06 476 ALA A C 1
ATOM 3695 O O . ALA A 1 476 ? 3.508 -34.594 -1.193 1 82.06 476 ALA A O 1
ATOM 3696 N N . PHE A 1 477 ? 2.016 -35.625 0.143 1 82.19 477 PHE A N 1
ATOM 3697 C CA . PHE A 1 477 ? 3.01 -36.406 0.864 1 82.19 477 PHE A CA 1
ATOM 3698 C C . PHE A 1 477 ? 3.709 -37.375 -0.073 1 82.19 477 PHE A C 1
ATOM 3700 O O . PHE A 1 477 ? 4.934 -37.531 -0.023 1 82.19 477 PHE A O 1
ATOM 3707 N N . GLU A 1 478 ? 2.939 -37.875 -0.959 1 77.19 478 GLU A N 1
ATOM 3708 C CA . GLU A 1 478 ? 3.484 -38.844 -1.895 1 77.19 478 GLU A CA 1
ATOM 3709 C C . GLU A 1 478 ? 4.371 -38.188 -2.941 1 77.19 478 GLU A C 1
ATOM 3711 O O . GLU A 1 478 ? 5.375 -38.75 -3.371 1 77.19 478 GLU A O 1
ATOM 3716 N N . ASN A 1 479 ? 3.949 -37.031 -3.322 1 73.12 479 ASN A N 1
ATOM 3717 C CA . ASN A 1 479 ? 4.691 -36.312 -4.344 1 73.12 479 ASN A CA 1
ATOM 3718 C C . ASN A 1 479 ? 6.047 -35.844 -3.82 1 73.12 479 ASN A C 1
ATOM 3720 O O . ASN A 1 479 ? 7.008 -35.719 -4.586 1 73.12 479 ASN A O 1
ATOM 3724 N N . LEU A 1 480 ? 6.039 -35.25 -2.627 1 69.94 480 LEU A N 1
ATOM 3725 C CA . LEU A 1 480 ? 7.32 -34.812 -2.084 1 69.94 480 LEU A CA 1
ATOM 3726 C C . LEU A 1 480 ? 8.32 -35.969 -2.035 1 69.94 480 LEU A C 1
ATOM 3728 O O . LEU A 1 480 ? 9.523 -35.75 -2.211 1 69.94 480 LEU A O 1
ATOM 3732 N N . GLY A 1 481 ? 7.734 -37.094 -2.271 1 61.34 481 GLY A N 1
ATOM 3733 C CA . GLY A 1 481 ? 8.555 -38.281 -2.373 1 61.34 481 GLY A CA 1
ATOM 3734 C C . GLY A 1 481 ? 9.727 -38.312 -1.411 1 61.34 481 GLY A C 1
ATOM 3735 O O . GLY A 1 481 ? 9.789 -37.469 -0.494 1 61.34 481 GLY A O 1
ATOM 3736 N N . ASP A 1 482 ? 10.562 -39.25 -1.406 1 58.72 482 ASP A N 1
ATOM 3737 C CA . ASP A 1 482 ? 11.742 -39.469 -0.579 1 58.72 482 ASP A CA 1
ATOM 3738 C C . ASP A 1 482 ? 12.883 -38.531 -0.979 1 58.72 482 ASP A C 1
ATOM 3740 O O . ASP A 1 482 ? 13.148 -38.344 -2.168 1 58.72 482 ASP A O 1
ATOM 3744 N N . ASP A 1 483 ? 12.938 -37.344 -0.232 1 63.22 483 ASP A N 1
ATOM 3745 C CA . ASP A 1 483 ? 14.109 -36.531 -0.468 1 63.22 483 ASP A CA 1
ATOM 3746 C C . ASP A 1 483 ? 15.398 -37.344 -0.328 1 63.22 483 ASP A C 1
ATOM 3748 O O . ASP A 1 483 ? 15.547 -38.125 0.607 1 63.22 483 ASP A O 1
ATOM 3752 N N . GLU A 1 484 ? 16.094 -37.531 -1.396 1 59.88 484 GLU A N 1
ATOM 3753 C CA . GLU A 1 484 ? 17.344 -38.281 -1.411 1 59.88 484 GLU A CA 1
ATOM 3754 C C . GLU A 1 484 ? 18.234 -37.906 -0.23 1 59.88 484 GLU A C 1
ATOM 3756 O O . GLU A 1 484 ? 18.938 -38.781 0.316 1 59.88 484 GLU A O 1
ATOM 3761 N N . GLU A 1 485 ? 18.078 -36.688 0.284 1 67.44 485 GLU A N 1
ATOM 3762 C CA . GLU A 1 485 ? 19.078 -36.219 1.254 1 67.44 485 GLU A CA 1
ATOM 3763 C C . GLU A 1 485 ? 18.609 -36.5 2.684 1 67.44 485 GLU A C 1
ATOM 3765 O O . GLU A 1 485 ? 19.391 -36.938 3.523 1 67.44 485 GLU A O 1
ATOM 3770 N N . LEU A 1 486 ? 17.297 -36.281 2.984 1 71.81 486 LEU A N 1
ATOM 3771 C CA . LEU A 1 486 ? 16.844 -36.375 4.371 1 71.81 486 LEU A CA 1
ATOM 3772 C C . LEU A 1 486 ? 16.156 -37.688 4.637 1 71.81 486 LEU A C 1
ATOM 3774 O O . LEU A 1 486 ? 16.016 -38.094 5.789 1 71.81 486 LEU A O 1
ATOM 3778 N N . GLY A 1 487 ? 15.938 -38.5 3.652 1 65.5 487 GLY A N 1
ATOM 3779 C CA . GLY A 1 487 ? 15.305 -39.781 3.875 1 65.5 487 GLY A CA 1
ATOM 3780 C C . GLY A 1 487 ? 13.797 -39.75 3.75 1 65.5 487 GLY A C 1
ATOM 3781 O O . GLY A 1 487 ? 13.25 -38.875 3.068 1 65.5 487 GLY A O 1
ATOM 3782 N N . SER A 1 488 ? 13.133 -40.844 4.301 1 71.44 488 SER A N 1
ATOM 3783 C CA . SER A 1 488 ? 11.688 -41 4.137 1 71.44 488 SER A CA 1
ATOM 3784 C C . SER A 1 488 ? 10.938 -40.594 5.398 1 71.44 488 SER A C 1
ATOM 3786 O O . SER A 1 488 ? 11.492 -40.625 6.496 1 71.44 488 SER A O 1
ATOM 3788 N N . ALA A 1 489 ? 9.898 -39.906 5.285 1 75.25 489 ALA A N 1
ATOM 3789 C CA . ALA A 1 489 ? 9.023 -39.531 6.398 1 75.25 489 ALA A CA 1
ATOM 3790 C C . ALA A 1 489 ? 7.828 -40.5 6.469 1 75.25 489 ALA A C 1
ATOM 3792 O O . ALA A 1 489 ? 7.418 -41.062 5.453 1 75.25 489 ALA A O 1
ATOM 3793 N N . ASP A 1 490 ? 7.465 -40.812 7.715 1 78.62 490 ASP A N 1
ATOM 3794 C CA . ASP A 1 490 ? 6.305 -41.656 7.945 1 78.62 490 ASP A CA 1
ATOM 3795 C C . ASP A 1 490 ? 5.016 -40.844 7.938 1 78.62 490 ASP A C 1
ATOM 3797 O O . ASP A 1 490 ? 4.922 -39.812 8.602 1 78.62 490 ASP A O 1
ATOM 3801 N N . TRP A 1 491 ? 4.09 -41.312 7.145 1 82.81 491 TRP A N 1
ATOM 3802 C CA . TRP A 1 491 ? 2.809 -40.625 6.98 1 82.81 491 TRP A CA 1
ATOM 3803 C C . TRP A 1 491 ? 2.068 -40.531 8.312 1 82.81 491 TRP A C 1
ATOM 3805 O O . TRP A 1 491 ? 1.463 -39.5 8.617 1 82.81 491 TRP A O 1
ATOM 3815 N N . HIS A 1 492 ? 2.234 -41.5 9.148 1 80.25 492 HIS A N 1
ATOM 3816 C CA . HIS A 1 492 ? 1.506 -41.531 10.414 1 80.25 492 HIS A CA 1
ATOM 3817 C C . HIS A 1 492 ? 2.029 -40.5 11.383 1 80.25 492 HIS A C 1
ATOM 3819 O O . HIS A 1 492 ? 1.256 -39.875 12.133 1 80.25 492 HIS A O 1
ATOM 3825 N N . THR A 1 493 ? 3.246 -40.281 11.273 1 81 493 THR A N 1
ATOM 3826 C CA . THR A 1 493 ? 3.834 -39.281 12.141 1 81 493 THR A CA 1
ATOM 3827 C C . THR A 1 493 ? 3.459 -37.875 11.672 1 81 493 THR A C 1
ATOM 3829 O O . THR A 1 493 ? 3.223 -36.969 12.484 1 81 493 THR A O 1
ATOM 3832 N N . VAL A 1 494 ? 3.406 -37.781 10.352 1 83.44 494 VAL A N 1
ATOM 3833 C CA . VAL A 1 494 ? 3.031 -36.5 9.781 1 83.44 494 VAL A CA 1
ATOM 3834 C C . VAL A 1 494 ? 1.583 -36.188 10.141 1 83.44 494 VAL A C 1
ATOM 3836 O O . VAL A 1 494 ? 1.268 -35.062 10.523 1 83.44 494 VAL A O 1
ATOM 3839 N N . LEU A 1 495 ? 0.757 -37.188 10.062 1 82.5 495 LEU A N 1
ATOM 3840 C CA . LEU A 1 495 ? -0.659 -37.031 10.375 1 82.5 495 LEU A CA 1
ATOM 3841 C C . LEU A 1 495 ? -0.859 -36.688 11.844 1 82.5 495 LEU A C 1
ATOM 3843 O O . LEU A 1 495 ? -1.798 -35.969 12.195 1 82.5 495 LEU A O 1
ATOM 3847 N N . GLY A 1 496 ? 0.026 -37.156 12.727 1 78.69 496 GLY A N 1
ATOM 3848 C CA . GLY A 1 496 ? -0.041 -36.844 14.148 1 78.69 496 GLY A CA 1
ATOM 3849 C C . GLY A 1 496 ? 0.206 -35.406 14.477 1 78.69 496 GLY A C 1
ATOM 3850 O O . GLY A 1 496 ? -0.29 -34.906 15.484 1 78.69 496 GLY A O 1
ATOM 3851 N N . HIS A 1 497 ? 0.837 -34.812 13.531 1 79.81 497 HIS A N 1
ATOM 3852 C CA . HIS A 1 497 ? 1.18 -33.438 13.781 1 79.81 497 HIS A CA 1
ATOM 3853 C C . HIS A 1 497 ? 0.17 -32.5 13.133 1 79.81 497 HIS A C 1
ATOM 3855 O O . HIS A 1 497 ? 0.291 -31.266 13.25 1 79.81 497 HIS A O 1
ATOM 3861 N N . ILE A 1 498 ? -0.78 -33.062 12.469 1 84.75 498 ILE A N 1
ATOM 3862 C CA . ILE A 1 498 ? -1.845 -32.281 11.859 1 84.75 498 ILE A CA 1
ATOM 3863 C C . ILE A 1 498 ? -3.189 -32.656 12.469 1 84.75 498 ILE A C 1
ATOM 3865 O O . ILE A 1 498 ? -3.945 -33.438 11.875 1 84.75 498 ILE A O 1
ATOM 3869 N N . PRO A 1 499 ? -3.467 -32.062 13.562 1 78.94 499 PRO A N 1
ATOM 3870 C CA . PRO A 1 499 ? -4.688 -32.469 14.266 1 78.94 499 PRO A CA 1
ATOM 3871 C C . PRO A 1 499 ? -5.949 -32.219 13.445 1 78.94 499 PRO A C 1
ATOM 3873 O O . PRO A 1 499 ? -6.949 -32.938 13.609 1 78.94 499 PRO A O 1
ATOM 3876 N N . SER A 1 500 ? -5.988 -31.234 12.617 1 78.38 500 SER A N 1
ATOM 3877 C CA . SER A 1 500 ? -7.172 -30.922 11.82 1 78.38 500 SER A CA 1
ATOM 3878 C C . SER A 1 500 ? -7.523 -32.062 10.891 1 78.38 500 SER A C 1
ATOM 3880 O O . SER A 1 500 ? -8.695 -32.312 10.586 1 78.38 500 SER A O 1
ATOM 3882 N N . LEU A 1 501 ? -6.531 -32.781 10.414 1 77.69 501 LEU A N 1
ATOM 3883 C CA . LEU A 1 501 ? -6.766 -33.875 9.5 1 77.69 501 LEU A CA 1
ATOM 3884 C C . LEU A 1 501 ? -7.059 -35.156 10.266 1 77.69 501 LEU A C 1
ATOM 3886 O O . LEU A 1 501 ? -7.785 -36.031 9.781 1 77.69 501 LEU A O 1
ATOM 3890 N N . LYS A 1 502 ? -6.418 -35.219 11.469 1 70.88 502 LYS A N 1
ATOM 3891 C CA . LYS A 1 502 ? -6.598 -36.438 12.266 1 70.88 502 LYS A CA 1
ATOM 3892 C C . LYS A 1 502 ? -8.055 -36.625 12.672 1 70.88 502 LYS A C 1
ATOM 3894 O O . LYS A 1 502 ? -8.562 -37.75 12.688 1 70.88 502 LYS A O 1
ATOM 3899 N N . LYS A 1 503 ? -8.641 -35.5 12.984 1 63.72 503 LYS A N 1
ATOM 3900 C CA . LYS A 1 503 ? -10.031 -35.562 13.398 1 63.72 503 LYS A CA 1
ATOM 3901 C C . LYS A 1 503 ? -10.938 -35.969 12.234 1 63.72 503 LYS A C 1
ATOM 3903 O O . LYS A 1 503 ? -12.078 -36.406 12.445 1 63.72 503 LYS A O 1
ATOM 3908 N N . LEU A 1 504 ? -10.477 -35.875 11.039 1 62.91 504 LEU A N 1
ATOM 3909 C CA . LEU A 1 504 ? -11.297 -36.031 9.844 1 62.91 504 LEU A CA 1
ATOM 3910 C C . LEU A 1 504 ? -11.305 -37.5 9.406 1 62.91 504 LEU A C 1
ATOM 3912 O O . LEU A 1 504 ? -11.953 -37.875 8.422 1 62.91 504 LEU A O 1
ATOM 3916 N N . GLN A 1 505 ? -10.516 -38.375 10.008 1 55.22 505 GLN A N 1
ATOM 3917 C CA . GLN A 1 505 ? -10.477 -39.75 9.555 1 55.22 505 GLN A CA 1
ATOM 3918 C C . GLN A 1 505 ? -11.883 -40.344 9.477 1 55.22 505 GLN A C 1
ATOM 3920 O O . GLN A 1 505 ? -12.039 -41.531 9.188 1 55.22 505 GLN A O 1
ATOM 3925 N N . GLY A 1 506 ? -12.844 -39.469 9.633 1 50.78 506 GLY A N 1
ATOM 3926 C CA . GLY A 1 506 ? -14.133 -40.156 9.586 1 50.78 506 GLY A CA 1
ATOM 3927 C C . GLY A 1 506 ? -14.57 -40.5 8.18 1 50.78 506 GLY A C 1
ATOM 3928 O O . GLY A 1 506 ? -13.859 -40.219 7.215 1 50.78 506 GLY A O 1
ATOM 3929 N N . GLU A 1 507 ? -15.875 -41.156 7.941 1 53.66 507 GLU A N 1
ATOM 3930 C CA . GLU A 1 507 ? -16.562 -41.844 6.848 1 53.66 507 GLU A CA 1
ATOM 3931 C C . GLU A 1 507 ? -16.781 -40.906 5.664 1 53.66 507 GLU A C 1
ATOM 3933 O O . GLU A 1 507 ? -17.047 -39.719 5.848 1 53.66 507 GLU A O 1
ATOM 3938 N N . GLN A 1 508 ? -16.188 -41.219 4.512 1 55.41 508 GLN A N 1
ATOM 3939 C CA . GLN A 1 508 ? -16.469 -40.625 3.207 1 55.41 508 GLN A CA 1
ATOM 3940 C C . GLN A 1 508 ? -17.938 -40.25 3.064 1 55.41 508 GLN A C 1
ATOM 3942 O O . GLN A 1 508 ? -18.797 -41.125 3.031 1 55.41 508 GLN A O 1
ATOM 3947 N N . VAL A 1 509 ? -18.453 -39.312 3.738 1 54.44 509 VAL A N 1
ATOM 3948 C CA . VAL A 1 509 ? -19.859 -39 3.496 1 54.44 509 VAL A CA 1
ATOM 3949 C C . VAL A 1 509 ? -20 -38.344 2.133 1 54.44 509 VAL A C 1
ATOM 3951 O O . VAL A 1 509 ? -19.359 -37.344 1.855 1 54.44 509 VAL A O 1
ATOM 3954 N N . ASN A 1 510 ? -20.172 -39.094 1.104 1 54.03 510 ASN A N 1
ATOM 3955 C CA . ASN A 1 510 ? -20.562 -38.438 -0.152 1 54.03 510 ASN A CA 1
ATOM 3956 C C . ASN A 1 510 ? -21.625 -37.375 0.064 1 54.03 510 ASN A C 1
ATOM 3958 O O . ASN A 1 510 ? -22.688 -37.656 0.631 1 54.03 510 ASN A O 1
ATOM 3962 N N . PRO A 1 511 ? -21.266 -36.188 0.219 1 53.41 511 PRO A N 1
ATOM 3963 C CA . PRO A 1 511 ? -22.203 -35.094 0.54 1 53.41 511 PRO A CA 1
ATOM 3964 C C . PRO A 1 511 ? -23.641 -35.406 0.119 1 53.41 511 PRO A C 1
ATOM 3966 O O . PRO A 1 511 ? -24.578 -35 0.797 1 53.41 511 PRO A O 1
ATOM 3969 N N . HIS A 1 512 ? -23.938 -35.688 -1.249 1 51.03 512 HIS A N 1
ATOM 3970 C CA . HIS A 1 512 ? -25.297 -35.75 -1.792 1 51.03 512 HIS A CA 1
ATOM 3971 C C . HIS A 1 512 ? -25.828 -37.188 -1.749 1 51.03 512 HIS A C 1
ATOM 3973 O O . HIS A 1 512 ? -26.828 -37.469 -2.389 1 51.03 512 HIS A O 1
ATOM 3979 N N . ASP A 1 513 ? -25.172 -38.094 -1.377 1 48.38 513 ASP A N 1
ATOM 3980 C CA . ASP A 1 513 ? -25.812 -39.406 -1.357 1 48.38 513 ASP A CA 1
ATOM 3981 C C . ASP A 1 513 ? -27.094 -39.375 -0.526 1 48.38 513 ASP A C 1
ATOM 3983 O O . ASP A 1 513 ? -27.891 -40.344 -0.555 1 48.38 513 ASP A O 1
ATOM 3987 N N . GLY A 1 514 ? -27.109 -38.688 0.552 1 45.75 514 GLY A N 1
ATOM 3988 C CA . GLY A 1 514 ? -28.312 -38.969 1.321 1 45.75 514 GLY A CA 1
ATOM 3989 C C . GLY A 1 514 ? -29.594 -38.656 0.558 1 45.75 514 GLY A C 1
ATOM 3990 O O . GLY A 1 514 ? -30.672 -38.562 1.152 1 45.75 514 GLY A O 1
ATOM 3991 N N . CYS A 1 515 ? -29.578 -37.812 -0.518 1 42 515 CYS A N 1
ATOM 3992 C CA . CYS A 1 515 ? -30.922 -37.719 -1.08 1 42 515 CYS A CA 1
ATOM 3993 C C . CYS A 1 515 ? -31.391 -39.062 -1.611 1 42 515 CYS A C 1
ATOM 3995 O O . CYS A 1 515 ? -30.75 -39.656 -2.488 1 42 515 CYS A O 1
ATOM 3997 N N . GLU A 1 516 ? -31.984 -39.875 -0.92 1 40.78 516 GLU A N 1
ATOM 3998 C CA . GLU A 1 516 ? -32.812 -40.938 -1.479 1 40.78 516 GLU A CA 1
ATOM 3999 C C . GLU A 1 516 ? -33.25 -40.625 -2.908 1 40.78 516 GLU A C 1
ATOM 4001 O O . GLU A 1 516 ? -33.344 -39.438 -3.279 1 40.78 516 GLU A O 1
ATOM 4006 N N . ALA A 1 517 ? -33.469 -41.625 -3.854 1 42.72 517 ALA A N 1
ATOM 4007 C CA . ALA A 1 517 ? -33.812 -41.656 -5.281 1 42.72 517 ALA A CA 1
ATOM 4008 C C . ALA A 1 517 ? -34.438 -40.344 -5.715 1 42.72 517 ALA A C 1
ATOM 4010 O O . ALA A 1 517 ? -34.156 -39.844 -6.805 1 42.72 517 ALA A O 1
ATOM 4011 N N . GLY A 1 518 ? -35.75 -39.906 -5.316 1 44.81 518 GLY A N 1
ATOM 4012 C CA . GLY A 1 518 ? -36.875 -39.125 -5.793 1 44.81 518 GLY A CA 1
ATOM 4013 C C . GLY A 1 518 ? -36.75 -37.656 -5.406 1 44.81 518 GLY A C 1
ATOM 4014 O O . GLY A 1 518 ? -37.125 -36.75 -6.188 1 44.81 518 GLY A O 1
ATOM 4015 N N . ASN A 1 519 ? -36.75 -37.094 -4.121 1 49.19 519 ASN A N 1
ATOM 4016 C CA . ASN A 1 519 ? -37.094 -35.75 -3.705 1 49.19 519 ASN A CA 1
ATOM 4017 C C . ASN A 1 519 ? -35.844 -34.875 -3.562 1 49.19 519 ASN A C 1
ATOM 4019 O O . ASN A 1 519 ? -35.219 -34.844 -2.504 1 49.19 519 ASN A O 1
ATOM 4023 N N . VAL A 1 520 ? -35.125 -34.531 -4.504 1 56.66 520 VAL A N 1
ATOM 4024 C CA . VAL A 1 520 ? -34.031 -33.562 -4.52 1 56.66 520 VAL A CA 1
ATOM 4025 C C . VAL A 1 520 ? -34.438 -32.281 -3.818 1 56.66 520 VAL A C 1
ATOM 4027 O O . VAL A 1 520 ? -35.406 -31.641 -4.215 1 56.66 520 VAL A O 1
ATOM 4030 N N . ASP A 1 521 ? -34 -32.031 -2.633 1 67.06 521 ASP A N 1
ATOM 4031 C CA . ASP A 1 521 ? -34.25 -30.812 -1.889 1 67.06 521 ASP A CA 1
ATOM 4032 C C . ASP A 1 521 ? -33.844 -29.578 -2.701 1 67.06 521 ASP A C 1
ATOM 4034 O O . ASP A 1 521 ? -32.719 -29.516 -3.207 1 67.06 521 ASP A O 1
ATOM 4038 N N . PRO A 1 522 ? -34.781 -28.797 -3.111 1 73.06 522 PRO A N 1
ATOM 4039 C CA . PRO A 1 522 ? -34.531 -27.594 -3.906 1 73.06 522 PRO A CA 1
ATOM 4040 C C . PRO A 1 522 ? -33.406 -26.719 -3.334 1 73.06 522 PRO A C 1
ATOM 4042 O O . PRO A 1 522 ? -32.75 -26 -4.078 1 73.06 522 PRO A O 1
ATOM 4045 N N . ARG A 1 523 ? -33.125 -26.969 -2.104 1 73.25 523 ARG A N 1
ATOM 4046 C CA . ARG A 1 523 ? -32.094 -26.156 -1.478 1 73.25 523 ARG A CA 1
ATOM 4047 C C . ARG A 1 523 ? -30.703 -26.625 -1.901 1 73.25 523 ARG A C 1
ATOM 4049 O O . ARG A 1 523 ? -29.781 -25.812 -2.043 1 73.25 523 ARG A O 1
ATOM 4056 N N . ASN A 1 524 ? -30.656 -27.828 -2.18 1 77.44 524 ASN A N 1
ATOM 4057 C CA . ASN A 1 524 ? -29.375 -28.391 -2.609 1 77.44 524 ASN A CA 1
ATOM 4058 C C . ASN A 1 524 ? -29.062 -28 -4.051 1 77.44 524 ASN A C 1
ATOM 4060 O O . ASN A 1 524 ? -27.906 -27.719 -4.383 1 77.44 524 ASN A O 1
ATOM 4064 N N . ILE A 1 525 ? -30.141 -27.969 -4.828 1 82.5 525 ILE A N 1
ATOM 4065 C CA . ILE A 1 525 ? -29.953 -27.594 -6.227 1 82.5 525 ILE A CA 1
ATOM 4066 C C . ILE A 1 525 ? -29.516 -26.125 -6.312 1 82.5 525 ILE A C 1
ATOM 4068 O O . ILE A 1 525 ? -28.656 -25.781 -7.113 1 82.5 525 ILE A O 1
ATOM 4072 N N . MET A 1 526 ? -30.125 -25.406 -5.414 1 84 526 MET A N 1
ATOM 4073 C CA . MET A 1 526 ? -29.797 -23.984 -5.387 1 84 526 MET A CA 1
ATOM 4074 C C . MET A 1 526 ? -28.344 -23.766 -5.008 1 84 526 MET A C 1
ATOM 4076 O O . MET A 1 526 ? -27.656 -22.938 -5.613 1 84 526 MET A O 1
ATOM 4080 N N . ASP A 1 527 ? -27.922 -24.516 -4.121 1 81.44 527 ASP A N 1
ATOM 4081 C CA . ASP A 1 527 ? -26.531 -24.375 -3.662 1 81.44 527 ASP A CA 1
ATOM 4082 C C . ASP A 1 527 ? -25.547 -24.766 -4.758 1 81.44 527 ASP A C 1
ATOM 4084 O O . ASP A 1 527 ? -24.516 -24.109 -4.934 1 81.44 527 ASP A O 1
ATOM 4088 N N . ILE A 1 528 ? -25.844 -25.781 -5.465 1 84.12 528 ILE A N 1
ATOM 4089 C CA . ILE A 1 528 ? -24.938 -26.234 -6.523 1 84.12 528 ILE A CA 1
ATOM 4090 C C . ILE A 1 528 ? -24.969 -25.25 -7.691 1 84.12 528 ILE A C 1
ATOM 4092 O O . ILE A 1 528 ? -23.953 -25.016 -8.344 1 84.12 528 ILE A O 1
ATOM 4096 N N . ARG A 1 529 ? -26.203 -24.688 -7.887 1 89.5 529 ARG A N 1
ATOM 4097 C CA . ARG A 1 529 ? -26.297 -23.656 -8.922 1 89.5 529 ARG A CA 1
ATOM 4098 C C . ARG A 1 529 ? -25.406 -22.469 -8.594 1 89.5 529 ARG A C 1
ATOM 4100 O O . ARG A 1 529 ? -24.734 -21.922 -9.477 1 89.5 529 ARG A O 1
ATOM 4107 N N . ILE A 1 530 ? -25.391 -22.172 -7.336 1 86.31 530 ILE A N 1
ATOM 4108 C CA . ILE A 1 530 ? -24.578 -21.047 -6.891 1 86.31 530 ILE A CA 1
ATOM 4109 C C . ILE A 1 530 ? -23.094 -21.375 -7.074 1 86.31 530 ILE A C 1
ATOM 4111 O O . ILE A 1 530 ? -22.328 -20.531 -7.57 1 86.31 530 ILE A O 1
ATOM 4115 N N . ARG A 1 531 ? -22.734 -22.5 -6.777 1 87 531 ARG A N 1
ATOM 4116 C CA . ARG A 1 531 ? -21.344 -22.922 -6.914 1 87 531 ARG A CA 1
ATOM 4117 C C . ARG A 1 531 ? -20.938 -22.984 -8.383 1 87 531 ARG A C 1
ATOM 4119 O O . ARG A 1 531 ? -19.797 -22.641 -8.727 1 87 531 ARG A O 1
ATOM 4126 N N . PHE A 1 532 ? -21.812 -23.406 -9.156 1 90.31 532 PHE A N 1
ATOM 4127 C CA . PHE A 1 532 ? -21.547 -23.453 -10.586 1 90.31 532 PHE A CA 1
ATOM 4128 C C . PHE A 1 532 ? -21.328 -22.062 -11.156 1 90.31 532 PHE A C 1
ATOM 4130 O O . PHE A 1 532 ? -20.391 -21.828 -11.906 1 90.31 532 PHE A O 1
ATOM 4137 N N . LEU A 1 533 ? -22.188 -21.203 -10.789 1 92 533 LEU A N 1
ATOM 4138 C CA . LEU A 1 533 ? -22.109 -19.844 -11.312 1 92 533 LEU A CA 1
ATOM 4139 C C . LEU A 1 533 ? -20.875 -19.125 -10.789 1 92 533 LEU A C 1
ATOM 4141 O O . LEU A 1 533 ? -20.281 -18.297 -11.484 1 92 533 LEU A O 1
ATOM 4145 N N . ASN A 1 534 ? -20.516 -19.5 -9.602 1 89.19 534 ASN A N 1
ATOM 4146 C CA . ASN A 1 534 ? -19.266 -18.969 -9.086 1 89.19 534 ASN A CA 1
ATOM 4147 C C . ASN A 1 534 ? -18.062 -19.5 -9.875 1 89.19 534 ASN A C 1
ATOM 4149 O O . ASN A 1 534 ? -17.078 -18.781 -10.07 1 89.19 534 ASN A O 1
ATOM 4153 N N . GLY A 1 535 ? -18.141 -20.688 -10.234 1 90.38 535 GLY A N 1
ATOM 4154 C CA . GLY A 1 535 ? -17.109 -21.266 -11.086 1 90.38 535 GLY A CA 1
ATOM 4155 C C . GLY A 1 535 ? -17.016 -20.594 -12.445 1 90.38 535 GLY A C 1
ATOM 4156 O O . GLY A 1 535 ? -15.922 -20.391 -12.969 1 90.38 535 GLY A O 1
ATOM 4157 N N . VAL A 1 536 ? -18.188 -20.219 -12.938 1 93.44 536 VAL A N 1
ATOM 4158 C CA . VAL A 1 536 ? -18.234 -19.531 -14.219 1 93.44 536 VAL A CA 1
ATOM 4159 C C . VAL A 1 536 ? -17.594 -18.141 -14.086 1 93.44 536 VAL A C 1
ATOM 4161 O O . VAL A 1 536 ? -16.828 -17.719 -14.961 1 93.44 536 VAL A O 1
ATOM 4164 N N . GLN A 1 537 ? -17.906 -17.516 -13.039 1 90.81 537 GLN A N 1
ATOM 4165 C CA . GLN A 1 537 ? -17.328 -16.203 -12.789 1 90.81 537 GLN A CA 1
ATOM 4166 C C . GLN A 1 537 ? -15.812 -16.281 -12.664 1 90.81 537 GLN A C 1
ATOM 4168 O O . GLN A 1 537 ? -15.094 -15.414 -13.172 1 90.81 537 GLN A O 1
ATOM 4173 N N . ALA A 1 538 ? -15.375 -17.234 -11.977 1 89.81 538 ALA A N 1
ATOM 4174 C CA . ALA A 1 538 ? -13.938 -17.438 -11.812 1 89.81 538 ALA A CA 1
ATOM 4175 C C . ALA A 1 538 ? -13.258 -17.688 -13.156 1 89.81 538 ALA A C 1
ATOM 4177 O O . ALA A 1 538 ? -12.141 -17.219 -13.391 1 89.81 538 ALA A O 1
ATOM 4178 N N . ALA A 1 539 ? -13.898 -18.422 -13.992 1 90.56 539 ALA A N 1
ATOM 4179 C CA . ALA A 1 539 ? -13.359 -18.688 -15.32 1 90.56 539 ALA A CA 1
ATOM 4180 C C . ALA A 1 539 ? -13.258 -17.406 -16.141 1 90.56 539 ALA A C 1
ATOM 4182 O O . ALA A 1 539 ? -12.312 -17.219 -16.906 1 90.56 539 ALA A O 1
ATOM 4183 N N . TYR A 1 540 ? -14.266 -16.547 -15.977 1 90.69 540 TYR A N 1
ATOM 4184 C CA . TYR A 1 540 ? -14.211 -15.273 -16.656 1 90.69 540 TYR A CA 1
ATOM 4185 C C . TYR A 1 540 ? -13.023 -14.445 -16.188 1 90.69 540 TYR A C 1
ATOM 4187 O O . TYR A 1 540 ? -12.352 -13.797 -17 1 90.69 540 TYR A O 1
ATOM 4195 N N . TRP A 1 541 ? -12.742 -14.531 -14.969 1 84 541 TRP A N 1
ATOM 4196 C CA . TRP A 1 541 ? -11.609 -13.797 -14.414 1 84 541 TRP A CA 1
ATOM 4197 C C . TRP A 1 541 ? -10.289 -14.336 -14.953 1 84 541 TRP A C 1
ATOM 4199 O O . TRP A 1 541 ? -9.383 -13.562 -15.273 1 84 541 TRP A O 1
ATOM 4209 N N . GLU A 1 542 ? -10.219 -15.547 -15.008 1 83.94 542 GLU A N 1
ATOM 4210 C CA . GLU A 1 542 ? -9.008 -16.156 -15.547 1 83.94 542 GLU A CA 1
ATOM 4211 C C . GLU A 1 542 ? -8.805 -15.781 -17.016 1 83.94 542 GLU A C 1
ATOM 4213 O O . GLU A 1 542 ? -7.668 -15.547 -17.438 1 83.94 542 GLU A O 1
ATOM 4218 N N . MET A 1 543 ? -9.906 -15.719 -17.766 1 86.25 543 MET A N 1
ATOM 4219 C CA . MET A 1 543 ? -9.812 -15.352 -19.172 1 86.25 543 MET A CA 1
ATOM 4220 C C . MET A 1 543 ? -9.398 -13.891 -19.328 1 86.25 543 MET A C 1
ATOM 4222 O O . MET A 1 543 ? -8.711 -13.539 -20.281 1 86.25 543 MET A O 1
ATOM 4226 N N . LEU A 1 544 ? -9.859 -13.117 -18.422 1 82 544 LEU A N 1
ATOM 4227 C CA . LEU A 1 544 ? -9.477 -11.711 -18.438 1 82 544 LEU A CA 1
ATOM 4228 C C . LEU A 1 544 ? -7.996 -11.547 -18.109 1 82 544 LEU A C 1
ATOM 4230 O O . LEU A 1 544 ? -7.297 -10.773 -18.766 1 82 544 LEU A O 1
ATOM 4234 N N . ASP A 1 545 ? -7.535 -12.305 -17.203 1 75.88 545 ASP A N 1
ATOM 4235 C CA . ASP A 1 545 ? -6.133 -12.227 -16.797 1 75.88 545 ASP A CA 1
ATOM 4236 C C . ASP A 1 545 ? -5.215 -12.734 -17.906 1 75.88 545 ASP A C 1
ATOM 4238 O O . ASP A 1 545 ? -4.105 -12.219 -18.078 1 75.88 545 ASP A O 1
ATOM 4242 N N . ASP A 1 546 ? -5.766 -13.688 -18.641 1 74 546 ASP A N 1
ATOM 4243 C CA . ASP A 1 546 ? -4.992 -14.25 -19.734 1 74 546 ASP A CA 1
ATOM 4244 C C . ASP A 1 546 ? -5.074 -13.359 -20.969 1 74 546 ASP A C 1
ATOM 4246 O O . ASP A 1 546 ? -4.332 -13.555 -21.938 1 74 546 ASP A O 1
ATOM 4250 N N . GLY A 1 547 ? -5.977 -12.328 -20.953 1 72.38 547 GLY A N 1
ATOM 4251 C CA . GLY A 1 547 ? -6.113 -11.398 -22.062 1 72.38 547 GLY A CA 1
ATOM 4252 C C . GLY A 1 547 ? -6.965 -11.945 -23.188 1 72.38 547 GLY A C 1
ATOM 4253 O O . GLY A 1 547 ? -6.906 -11.445 -24.312 1 72.38 547 GLY A O 1
ATOM 4254 N N . ARG A 1 548 ? -7.715 -12.992 -22.922 1 76.56 548 ARG A N 1
ATOM 4255 C CA . ARG A 1 548 ? -8.547 -13.594 -23.953 1 76.56 548 ARG A CA 1
ATOM 4256 C C . ARG A 1 548 ? -9.797 -12.758 -24.203 1 76.56 548 ARG A C 1
ATOM 4258 O O . ARG A 1 548 ? -10.398 -12.836 -25.281 1 76.56 548 ARG A O 1
ATOM 4265 N N . ILE A 1 549 ? -10.195 -12.047 -23.188 1 81 549 ILE A N 1
ATOM 4266 C CA . ILE A 1 549 ? -11.375 -11.195 -23.328 1 81 549 ILE A CA 1
ATOM 4267 C C . ILE A 1 549 ? -11.016 -9.758 -22.969 1 81 549 ILE A C 1
ATOM 4269 O O . ILE A 1 549 ? -10.055 -9.516 -22.234 1 81 549 ILE A O 1
ATOM 4273 N N . THR A 1 550 ? -11.719 -8.891 -23.609 1 78.06 550 THR A N 1
ATOM 4274 C CA . THR A 1 550 ? -11.516 -7.469 -23.328 1 78.06 550 THR A CA 1
ATOM 4275 C C . THR A 1 550 ? -12.227 -7.062 -22.047 1 78.06 550 THR A C 1
ATOM 4277 O O . THR A 1 550 ? -13.07 -7.801 -21.531 1 78.06 550 THR A O 1
ATOM 4280 N N . GLN A 1 551 ? -11.875 -5.969 -21.531 1 78.38 551 GLN A N 1
ATOM 4281 C CA . GLN A 1 551 ? -12.453 -5.453 -20.297 1 78.38 551 GLN A CA 1
ATOM 4282 C C . GLN A 1 551 ? -13.945 -5.195 -20.453 1 78.38 551 GLN A C 1
ATOM 4284 O O . GLN A 1 551 ? -14.727 -5.508 -19.547 1 78.38 551 GLN A O 1
ATOM 4289 N N . GLY A 1 552 ? -14.32 -4.625 -21.562 1 79.44 552 GLY A N 1
ATOM 4290 C CA . GLY A 1 552 ? -15.727 -4.359 -21.812 1 79.44 552 GLY A CA 1
ATOM 4291 C C . GLY A 1 552 ? -16.578 -5.617 -21.844 1 79.44 552 GLY A C 1
ATOM 4292 O O . GLY A 1 552 ? -17.656 -5.664 -21.266 1 79.44 552 GLY A O 1
ATOM 4293 N N . THR A 1 553 ? -16.047 -6.668 -22.422 1 86.62 553 THR A N 1
ATOM 4294 C CA . THR A 1 553 ? -16.766 -7.941 -22.531 1 86.62 553 THR A CA 1
ATOM 4295 C C . THR A 1 553 ? -16.844 -8.625 -21.172 1 86.62 553 THR A C 1
ATOM 4297 O O . THR A 1 553 ? -17.859 -9.242 -20.844 1 86.62 553 THR A O 1
ATOM 4300 N N . ALA A 1 554 ? -15.781 -8.5 -20.422 1 87.12 554 ALA A N 1
ATOM 4301 C CA . ALA A 1 554 ? -15.75 -9.133 -19.109 1 87.12 554 ALA A CA 1
ATOM 4302 C C . ALA A 1 554 ? -16.812 -8.539 -18.188 1 87.12 554 ALA A C 1
ATOM 4304 O O . ALA A 1 554 ? -17.453 -9.258 -17.422 1 87.12 554 ALA A O 1
ATOM 4305 N N . ASN A 1 555 ? -17.016 -7.238 -18.359 1 84.19 555 ASN A N 1
ATOM 4306 C CA . ASN A 1 555 ? -18.016 -6.578 -17.531 1 84.19 555 ASN A CA 1
ATOM 4307 C C . ASN A 1 555 ? -19.422 -7.082 -17.844 1 84.19 555 ASN A C 1
ATOM 4309 O O . ASN A 1 555 ? -20.219 -7.312 -16.922 1 84.19 555 ASN A O 1
ATOM 4313 N N . VAL A 1 556 ? -19.688 -7.309 -19.062 1 88 556 VAL A N 1
ATOM 4314 C CA . VAL A 1 556 ? -21 -7.777 -19.469 1 88 556 VAL A CA 1
ATOM 4315 C C . VAL A 1 556 ? -21.219 -9.219 -19 1 88 556 VAL A C 1
ATOM 4317 O O . VAL A 1 556 ? -22.297 -9.57 -18.531 1 88 556 VAL A O 1
ATOM 4320 N N . LEU A 1 557 ? -20.188 -9.961 -19.125 1 91.62 557 LEU A N 1
ATOM 4321 C CA . LEU A 1 557 ? -20.266 -11.359 -18.719 1 91.62 557 LEU A CA 1
ATOM 4322 C C . LEU A 1 557 ? -20.453 -11.484 -17.203 1 91.62 557 LEU A C 1
ATOM 4324 O O . LEU A 1 557 ? -21.281 -12.258 -16.734 1 91.62 557 LEU A O 1
ATOM 4328 N N . MET A 1 558 ? -19.766 -10.711 -16.5 1 88.94 558 MET A N 1
ATOM 4329 C CA . MET A 1 558 ? -19.859 -10.75 -15.047 1 88.94 558 MET A CA 1
ATOM 4330 C C . MET A 1 558 ? -21.219 -10.289 -14.57 1 88.94 558 MET A C 1
ATOM 4332 O O . MET A 1 558 ? -21.766 -10.836 -13.609 1 88.94 558 MET A O 1
ATOM 4336 N N . GLN A 1 559 ? -21.719 -9.32 -15.25 1 86.69 559 GLN A N 1
ATOM 4337 C CA . GLN A 1 559 ? -23.047 -8.828 -14.906 1 86.69 559 GLN A CA 1
ATOM 4338 C C . GLN A 1 559 ? -24.109 -9.891 -15.156 1 86.69 559 GLN A C 1
ATOM 4340 O O . GLN A 1 559 ? -25.062 -10.008 -14.391 1 86.69 559 GLN A O 1
ATOM 4345 N N . SER A 1 560 ? -23.922 -10.602 -16.188 1 90.81 560 SER A N 1
ATOM 4346 C CA . SER A 1 560 ? -24.891 -11.656 -16.5 1 90.81 560 SER A CA 1
ATOM 4347 C C . SER A 1 560 ? -24.891 -12.742 -15.422 1 90.81 560 SER A C 1
ATOM 4349 O O . SER A 1 560 ? -25.938 -13.273 -15.07 1 90.81 560 SER A O 1
ATOM 4351 N N . VAL A 1 561 ? -23.734 -13.062 -14.906 1 91.5 561 VAL A N 1
ATOM 4352 C CA . VAL A 1 561 ? -23.641 -14.078 -13.867 1 91.5 561 VAL A CA 1
ATOM 4353 C C . VAL A 1 561 ? -24.281 -13.562 -12.578 1 91.5 561 VAL A C 1
ATOM 4355 O O . VAL A 1 561 ? -24.953 -14.305 -11.875 1 91.5 561 VAL A O 1
ATOM 4358 N N . ASP A 1 562 ? -24.078 -12.328 -12.312 1 87.06 562 ASP A N 1
ATOM 4359 C CA . ASP A 1 562 ? -24.656 -11.742 -11.109 1 87.06 562 ASP A CA 1
ATOM 4360 C C . ASP A 1 562 ? -26.188 -11.734 -11.172 1 87.06 562 ASP A C 1
ATOM 4362 O O . ASP A 1 562 ? -26.859 -12 -10.172 1 87.06 562 ASP A O 1
ATOM 4366 N N . GLU A 1 563 ? -26.672 -11.438 -12.32 1 86.94 563 GLU A N 1
ATOM 4367 C CA . GLU A 1 563 ? -28.125 -11.453 -12.5 1 86.94 563 GLU A CA 1
ATOM 4368 C C . GLU A 1 563 ? -28.672 -12.875 -12.367 1 86.94 563 GLU A C 1
ATOM 4370 O O . GLU A 1 563 ? -29.766 -13.07 -11.828 1 86.94 563 GLU A O 1
ATOM 4375 N N . ALA A 1 564 ? -27.891 -13.773 -12.836 1 89.5 564 ALA A N 1
ATOM 4376 C CA . ALA A 1 564 ? -28.312 -15.164 -12.734 1 89.5 564 ALA A CA 1
ATOM 4377 C C . ALA A 1 564 ? -28.281 -15.648 -11.281 1 89.5 564 ALA A C 1
ATOM 4379 O O . ALA A 1 564 ? -29.109 -16.453 -10.867 1 89.5 564 ALA A O 1
ATOM 4380 N N . LEU A 1 565 ? -27.375 -15.172 -10.539 1 87.12 565 LEU A N 1
ATOM 4381 C CA . LEU A 1 565 ? -27.25 -15.539 -9.133 1 87.12 565 LEU A CA 1
ATOM 4382 C C . LEU A 1 565 ? -28.438 -15.031 -8.328 1 87.12 565 LEU A C 1
ATOM 4384 O O . LEU A 1 565 ? -28.844 -15.664 -7.348 1 87.12 565 LEU A O 1
ATOM 4388 N N . ASP A 1 566 ? -28.984 -14.008 -8.797 1 82.06 566 ASP A N 1
ATOM 4389 C CA . ASP A 1 566 ? -30.141 -13.453 -8.109 1 82.06 566 ASP A CA 1
ATOM 4390 C C . ASP A 1 566 ? -31.391 -14.289 -8.375 1 82.06 566 ASP A C 1
ATOM 4392 O O . ASP A 1 566 ? -32.312 -14.32 -7.555 1 82.06 566 ASP A O 1
ATOM 4396 N N . LEU A 1 567 ? -31.391 -14.984 -9.484 1 83.06 567 LEU A N 1
ATOM 4397 C CA . LEU A 1 567 ? -32.594 -15.711 -9.891 1 83.06 567 LEU A CA 1
ATOM 4398 C C . LEU A 1 567 ? -32.438 -17.203 -9.617 1 83.06 567 LEU A C 1
ATOM 4400 O O . LEU A 1 567 ? -33.312 -18 -10 1 83.06 567 LEU A O 1
ATOM 4404 N N . VAL A 1 568 ? -31.359 -17.578 -8.977 1 84.31 568 VAL A N 1
ATOM 4405 C CA . VAL A 1 568 ? -31.047 -19 -8.805 1 84.31 568 VAL A CA 1
ATOM 4406 C C . VAL A 1 568 ? -32.125 -19.672 -7.953 1 84.31 568 VAL A C 1
ATOM 4408 O O . VAL A 1 568 ? -32.344 -20.875 -8.086 1 84.31 568 VAL A O 1
ATOM 4411 N N . SER A 1 569 ? -32.812 -18.922 -7.012 1 78.25 569 SER A N 1
ATOM 4412 C CA . SER A 1 569 ? -33.812 -19.516 -6.117 1 78.25 569 SER A CA 1
ATOM 4413 C C . SER A 1 569 ? -35.094 -19.828 -6.855 1 78.25 569 SER A C 1
ATOM 4415 O O . SER A 1 569 ? -35.844 -20.734 -6.469 1 78.25 569 SER A O 1
ATOM 4417 N N . THR A 1 570 ? -35.344 -19.125 -7.984 1 77.62 570 THR A N 1
ATOM 4418 C CA . THR A 1 570 ? -36.656 -19.25 -8.617 1 77.62 570 THR A CA 1
ATOM 4419 C C . THR A 1 570 ? -36.531 -19.953 -9.969 1 77.62 570 THR A C 1
ATOM 4421 O O . THR A 1 570 ? -37.469 -20.641 -10.406 1 77.62 570 THR A O 1
ATOM 4424 N N . GLU A 1 571 ? -35.344 -19.688 -10.562 1 83.38 571 GLU A N 1
ATOM 4425 C CA . GLU A 1 571 ? -35.25 -20.203 -11.922 1 83.38 571 GLU A CA 1
ATOM 4426 C C . GLU A 1 571 ? -33.969 -21 -12.117 1 83.38 571 GLU A C 1
ATOM 4428 O O . GLU A 1 571 ? -33.062 -20.984 -11.258 1 83.38 571 GLU A O 1
ATOM 4433 N N . SER A 1 572 ? -34 -21.797 -13.141 1 86.12 572 SER A N 1
ATOM 4434 C CA . SER A 1 572 ? -32.812 -22.531 -13.547 1 86.12 572 SER A CA 1
ATOM 4435 C C . SER A 1 572 ? -31.719 -21.594 -14.031 1 86.12 572 SER A C 1
ATOM 4437 O O . SER A 1 572 ? -31.906 -20.391 -14.078 1 86.12 572 SER A O 1
ATOM 4439 N N . LEU A 1 573 ? -30.594 -22.188 -14.312 1 87.88 573 LEU A N 1
ATOM 4440 C CA . LEU A 1 573 ? -29.469 -21.391 -14.773 1 87.88 573 LEU A CA 1
ATOM 4441 C C . LEU A 1 573 ? -29.844 -20.547 -15.984 1 87.88 573 LEU A C 1
ATOM 4443 O O . LEU A 1 573 ? -30.344 -21.078 -16.984 1 87.88 573 LEU A O 1
ATOM 4447 N N . CYS A 1 574 ? -29.891 -19.172 -15.844 1 86.12 574 CYS A N 1
ATOM 4448 C CA . CYS A 1 574 ? -30.297 -18.297 -16.922 1 86.12 574 CYS A CA 1
ATOM 4449 C C . CYS A 1 574 ? -29.266 -17.203 -17.172 1 86.12 574 CYS A C 1
ATOM 4451 O O . CYS A 1 574 ? -29.609 -16.047 -17.406 1 86.12 574 CYS A O 1
ATOM 4453 N N . ASP A 1 575 ? -28.031 -17.562 -17.125 1 89 575 ASP A N 1
ATOM 4454 C CA . ASP A 1 575 ? -27.016 -16.531 -17.312 1 89 575 ASP A CA 1
ATOM 4455 C C . ASP A 1 575 ? -26.922 -16.109 -18.781 1 89 575 ASP A C 1
ATOM 4457 O O . ASP A 1 575 ? -26.438 -15.023 -19.094 1 89 575 ASP A O 1
ATOM 4461 N N . TRP A 1 576 ? -27.422 -16.906 -19.734 1 90.12 576 TRP A N 1
ATOM 4462 C CA . TRP A 1 576 ? -27.406 -16.562 -21.156 1 90.12 576 TRP A CA 1
ATOM 4463 C C . TRP A 1 576 ? -28.484 -15.523 -21.469 1 90.12 576 TRP A C 1
ATOM 4465 O O . TRP A 1 576 ? -28.328 -14.719 -22.391 1 90.12 576 TRP A O 1
ATOM 4475 N N . ARG A 1 577 ? -29.547 -15.523 -20.703 1 84.12 577 ARG A N 1
ATOM 4476 C CA . ARG A 1 577 ? -30.656 -14.602 -20.938 1 84.12 577 ARG A CA 1
ATOM 4477 C C . ARG A 1 577 ? -30.172 -13.156 -20.844 1 84.12 577 ARG A C 1
ATOM 4479 O O . ARG A 1 577 ? -30.641 -12.297 -21.594 1 84.12 577 ARG A O 1
ATOM 4486 N N . GLY A 1 578 ? -29.266 -12.914 -19.953 1 83.31 578 GLY A N 1
ATOM 4487 C CA . GLY A 1 578 ? -28.734 -11.57 -19.812 1 83.31 578 GLY A CA 1
ATOM 4488 C C . GLY A 1 578 ? -27.797 -11.18 -20.953 1 83.31 578 GLY A C 1
ATOM 4489 O O . GLY A 1 578 ? -27.562 -9.992 -21.188 1 83.31 578 GLY A O 1
ATOM 4490 N N . LEU A 1 579 ? -27.297 -12.18 -21.703 1 90.38 579 LEU A N 1
ATOM 4491 C CA . LEU A 1 579 ? -26.312 -11.922 -22.75 1 90.38 579 LEU A CA 1
ATOM 4492 C C . LEU A 1 579 ? -26.984 -11.883 -24.109 1 90.38 579 LEU A C 1
ATOM 4494 O O . LEU A 1 579 ? -26.391 -11.398 -25.094 1 90.38 579 LEU A O 1
ATOM 4498 N N . LYS A 1 580 ? -28.219 -12.25 -24.25 1 85.69 580 LYS A N 1
ATOM 4499 C CA . LYS A 1 580 ? -28.938 -12.383 -25.516 1 85.69 580 LYS A CA 1
ATOM 4500 C C . LYS A 1 580 ? -29.078 -11.031 -26.219 1 85.69 580 LYS A C 1
ATOM 4502 O O . LYS A 1 580 ? -28.828 -10.922 -27.422 1 85.69 580 LYS A O 1
ATOM 4507 N N . PRO A 1 581 ? -29.312 -10.023 -25.375 1 82.25 581 PRO A N 1
ATOM 4508 C CA . PRO A 1 581 ? -29.438 -8.734 -26.047 1 82.25 581 PRO A CA 1
ATOM 4509 C C . PRO A 1 581 ? -28.125 -8.227 -26.625 1 82.25 581 PRO A C 1
ATOM 4511 O O . PRO A 1 581 ? -28.125 -7.402 -27.531 1 82.25 581 PRO A O 1
ATOM 4514 N N . CYS A 1 582 ? -27.047 -8.688 -26.078 1 81.12 582 CYS A N 1
ATOM 4515 C CA . CYS A 1 582 ? -25.734 -8.242 -26.547 1 81.12 582 CYS A CA 1
ATOM 4516 C C . CYS A 1 582 ? -25.312 -9.008 -27.797 1 81.12 582 CYS A C 1
ATOM 4518 O O . CYS A 1 582 ? -24.438 -8.555 -28.547 1 81.12 582 CYS A O 1
ATOM 4520 N N . VAL A 1 583 ? -25.844 -10.125 -28.047 1 80.62 583 VAL A N 1
ATOM 4521 C CA . VAL A 1 583 ? -25.469 -10.969 -29.172 1 80.62 583 VAL A CA 1
ATOM 4522 C C . VAL A 1 583 ? -26.391 -10.703 -30.359 1 80.62 583 VAL A C 1
ATOM 4524 O O . VAL A 1 583 ? -25.969 -10.766 -31.516 1 80.62 583 VAL A O 1
ATOM 4527 N N . ARG A 1 584 ? -27.609 -10.25 -30.016 1 73.38 584 ARG A N 1
ATOM 4528 C CA . ARG A 1 584 ? -28.562 -10.023 -31.109 1 73.38 584 ARG A CA 1
ATOM 4529 C C . ARG A 1 584 ? -28.422 -8.609 -31.672 1 73.38 584 ARG A C 1
ATOM 4531 O O . ARG A 1 584 ? -28.078 -7.676 -30.938 1 73.38 584 ARG A O 1
ATOM 4538 N N . PHE A 1 585 ? -28.266 -8.469 -32.938 1 64.25 585 PHE A N 1
ATOM 4539 C CA . PHE A 1 585 ? -28.156 -7.18 -33.625 1 64.25 585 PHE A CA 1
ATOM 4540 C C . PHE A 1 585 ? -29.453 -6.387 -33.469 1 64.25 585 PHE A C 1
ATOM 4542 O O . PHE A 1 585 ? -30.531 -6.867 -33.812 1 64.25 585 PHE A O 1
ATOM 4549 N N . PRO A 1 586 ? -29.281 -5.262 -32.688 1 58.75 586 PRO A N 1
ATOM 4550 C CA . PRO A 1 586 ? -30.5 -4.484 -32.469 1 58.75 586 PRO A CA 1
ATOM 4551 C C . PRO A 1 586 ? -31.156 -4.043 -33.781 1 58.75 586 PRO A C 1
ATOM 4553 O O . PRO A 1 586 ? -30.469 -3.932 -34.812 1 58.75 586 PRO A O 1
ATOM 4556 N N . LYS A 1 587 ? -32.406 -3.961 -33.875 1 54.81 587 LYS A N 1
ATOM 4557 C CA . LYS A 1 587 ? -33.219 -3.543 -35.031 1 54.81 587 LYS A CA 1
ATOM 4558 C C . LYS A 1 587 ? -32.812 -2.16 -35.5 1 54.81 587 LYS A C 1
ATOM 4560 O O . LYS A 1 587 ? -32.969 -1.84 -36.688 1 54.81 587 LYS A O 1
ATOM 4565 N N . TYR A 1 588 ? -32.156 -1.392 -34.625 1 55.47 588 TYR A N 1
ATOM 4566 C CA . TYR A 1 588 ? -31.859 -0.027 -35.031 1 55.47 588 TYR A CA 1
ATOM 4567 C C . TYR A 1 588 ? -30.766 -0.007 -36.094 1 55.47 588 TYR A C 1
ATOM 4569 O O . TYR A 1 588 ? -30.609 0.983 -36.812 1 55.47 588 TYR A O 1
ATOM 4577 N N . TYR A 1 589 ? -29.953 -0.975 -36.156 1 56.31 589 TYR A N 1
ATOM 4578 C CA . TYR A 1 589 ? -28.906 -1.007 -37.156 1 56.31 589 TYR A CA 1
ATOM 4579 C C . TYR A 1 589 ? -29.516 -1.01 -38.562 1 56.31 589 TYR A C 1
ATOM 4581 O O . TYR A 1 589 ? -28.859 -0.588 -39.531 1 56.31 589 TYR A O 1
ATOM 4589 N N . LYS A 1 590 ? -30.797 -1.351 -38.594 1 54.31 590 LYS A N 1
ATOM 4590 C CA . LYS A 1 590 ? -31.5 -1.197 -39.844 1 54.31 590 LYS A CA 1
ATOM 4591 C C . LYS A 1 590 ? -31.609 0.273 -40.25 1 54.31 590 LYS A C 1
ATOM 4593 O O . LYS A 1 590 ? -31.531 0.61 -41.438 1 54.31 590 LYS A O 1
ATOM 4598 N N . PHE A 1 591 ? -31.781 0.983 -39.156 1 54.69 591 PHE A N 1
ATOM 4599 C CA . PHE A 1 591 ? -31.953 2.402 -39.438 1 54.69 591 PHE A CA 1
ATOM 4600 C C . PHE A 1 591 ? -30.625 3.053 -39.781 1 54.69 591 PHE A C 1
ATOM 4602 O O . PHE A 1 591 ? -30.578 4.078 -40.469 1 54.69 591 PHE A O 1
ATOM 4609 N N . LEU A 1 592 ? -29.625 2.615 -39.188 1 55.16 592 LEU A N 1
ATOM 4610 C CA . LEU A 1 592 ? -28.312 3.207 -39.469 1 55.16 592 LEU A CA 1
ATOM 4611 C C . LEU A 1 592 ? -27.891 2.957 -40.906 1 55.16 592 LEU A C 1
ATOM 4613 O O . LEU A 1 592 ? -26.938 3.576 -41.406 1 55.16 592 LEU A O 1
ATOM 4617 N N . GLN A 1 593 ? -28.422 1.929 -41.5 1 53.09 593 GLN A N 1
ATOM 4618 C CA . GLN A 1 593 ? -28.156 1.698 -42.938 1 53.09 593 GLN A CA 1
ATOM 4619 C C . GLN A 1 593 ? -28.766 2.799 -43.781 1 53.09 593 GLN A C 1
ATOM 4621 O O . GLN A 1 593 ? -28.625 2.787 -45 1 53.09 593 GLN A O 1
ATOM 4626 N N . SER A 1 594 ? -29.344 3.654 -43 1 52.12 594 SER A N 1
ATOM 4627 C CA . SER A 1 594 ? -29.859 4.75 -43.844 1 52.12 594 SER A CA 1
ATOM 4628 C C . SER A 1 594 ? -28.719 5.574 -44.438 1 52.12 594 SER A C 1
ATOM 4630 O O . SER A 1 594 ? -27.594 5.527 -43.938 1 52.12 594 SER A O 1
ATOM 4632 N N . ARG A 1 595 ? -28.953 6.117 -45.625 1 53.78 595 ARG A N 1
ATOM 4633 C CA . ARG A 1 595 ? -28.141 6.867 -46.594 1 53.78 595 ARG A CA 1
ATOM 4634 C C . ARG A 1 595 ? -27.344 7.957 -45.875 1 53.78 595 ARG A C 1
ATOM 4636 O O . ARG A 1 595 ? -26.453 8.57 -46.469 1 53.78 595 ARG A O 1
ATOM 4643 N N . ILE A 1 596 ? -27.562 8.266 -44.688 1 56.06 596 ILE A N 1
ATOM 4644 C CA . ILE A 1 596 ? -26.938 9.484 -44.188 1 56.06 596 ILE A CA 1
ATOM 4645 C C . ILE A 1 596 ? -25.594 9.141 -43.531 1 56.06 596 ILE A C 1
ATOM 4647 O O . ILE A 1 596 ? -24.656 9.945 -43.562 1 56.06 596 ILE A O 1
ATOM 4651 N N . ILE A 1 597 ? -25.5 8.055 -43 1 61.5 597 ILE A N 1
ATOM 4652 C CA . ILE A 1 597 ? -24.266 7.781 -42.281 1 61.5 597 ILE A CA 1
ATOM 4653 C C . ILE A 1 597 ? -23.297 7.039 -43.219 1 61.5 597 ILE A C 1
ATOM 4655 O O . ILE A 1 597 ? -23.688 6.09 -43.906 1 61.5 597 ILE A O 1
ATOM 4659 N N . PRO A 1 598 ? -22.141 7.602 -43.375 1 66.19 598 PRO A N 1
ATOM 4660 C CA . PRO A 1 598 ? -21.172 6.984 -44.25 1 66.19 598 PRO A CA 1
ATOM 4661 C C . PRO A 1 598 ? -21.062 5.477 -44.062 1 66.19 598 PRO A C 1
ATOM 4663 O O . PRO A 1 598 ? -21.047 4.996 -42.938 1 66.19 598 PRO A O 1
ATOM 4666 N N . ARG A 1 599 ? -21.156 4.805 -45.094 1 61.84 599 ARG A N 1
ATOM 4667 C CA . ARG A 1 599 ? -21.188 3.346 -45.156 1 61.84 599 ARG A CA 1
ATOM 4668 C C . ARG A 1 599 ? -19.984 2.736 -44.438 1 61.84 599 ARG A C 1
ATOM 4670 O O . ARG A 1 599 ? -20.094 1.667 -43.844 1 61.84 599 ARG A O 1
ATOM 4677 N N . LYS A 1 600 ? -18.906 3.441 -44.406 1 70 600 LYS A N 1
ATOM 4678 C CA . LYS A 1 600 ? -17.703 2.908 -43.781 1 70 600 LYS A CA 1
ATOM 4679 C C . LYS A 1 600 ? -17.859 2.844 -42.281 1 70 600 LYS A C 1
ATOM 4681 O O . LYS A 1 600 ? -17.391 1.896 -41.625 1 70 600 LYS A O 1
ATOM 4686 N N . LEU A 1 601 ? -18.562 3.746 -41.812 1 73.88 601 LEU A N 1
ATOM 4687 C CA . LEU A 1 601 ? -18.75 3.785 -40.344 1 73.88 601 LEU A CA 1
ATOM 4688 C C . LEU A 1 601 ? -19.75 2.717 -39.906 1 73.88 601 LEU A C 1
ATOM 4690 O O . LEU A 1 601 ? -19.578 2.102 -38.844 1 73.88 601 LEU A O 1
ATOM 4694 N N . VAL A 1 602 ? -20.719 2.559 -40.844 1 70.38 602 VAL A N 1
ATOM 4695 C CA . VAL A 1 602 ? -21.719 1.555 -40.5 1 70.38 602 VAL A CA 1
ATOM 4696 C C . VAL A 1 602 ? -21.094 0.163 -40.531 1 70.38 602 VAL A C 1
ATOM 4698 O O . VAL A 1 602 ? -21.359 -0.67 -39.688 1 70.38 602 VAL A O 1
ATOM 4701 N N . SER A 1 603 ? -20.25 0.028 -41.531 1 69.75 603 SER A N 1
ATOM 4702 C CA . SER A 1 603 ? -19.578 -1.265 -41.625 1 69.75 603 SER A CA 1
ATOM 4703 C C . SER A 1 603 ? -18.656 -1.49 -40.438 1 69.75 603 SER A C 1
ATOM 4705 O O . SER A 1 603 ? -18.594 -2.6 -39.906 1 69.75 603 SER A O 1
ATOM 4707 N N . TYR A 1 604 ? -18.109 -0.46 -39.969 1 72.94 604 TYR A N 1
ATOM 4708 C CA . TYR A 1 604 ? -17.203 -0.564 -38.844 1 72.94 604 TYR A CA 1
ATOM 4709 C C . TYR A 1 604 ? -17.969 -0.907 -37.562 1 72.94 604 TYR A C 1
ATOM 4711 O O . TYR A 1 604 ? -17.531 -1.746 -36.781 1 72.94 604 TYR A O 1
ATOM 4719 N N . LEU A 1 605 ? -19.047 -0.375 -37.438 1 73.44 605 LEU A N 1
ATOM 4720 C CA . LEU A 1 605 ? -19.844 -0.589 -36.25 1 73.44 605 LEU A CA 1
ATOM 4721 C C . LEU A 1 605 ? -20.438 -1.996 -36.219 1 73.44 605 LEU A C 1
ATOM 4723 O O . LEU A 1 605 ? -20.547 -2.617 -35.156 1 73.44 605 LEU A O 1
ATOM 4727 N N . ILE A 1 606 ? -20.75 -2.441 -37.406 1 71.5 606 ILE A N 1
ATOM 4728 C CA . ILE A 1 606 ? -21.312 -3.783 -37.5 1 71.5 606 ILE A CA 1
ATOM 4729 C C . ILE A 1 606 ? -20.234 -4.82 -37.188 1 71.5 606 ILE A C 1
ATOM 4731 O O . ILE A 1 606 ? -20.5 -5.793 -36.469 1 71.5 606 ILE A O 1
ATOM 4735 N N . VAL A 1 607 ? -19.141 -4.539 -37.656 1 74.88 607 VAL A N 1
ATOM 4736 C CA . VAL A 1 607 ? -18.062 -5.484 -37.438 1 74.88 607 VAL A CA 1
ATOM 4737 C C . VAL A 1 607 ? -17.672 -5.48 -35.938 1 74.88 607 VAL A C 1
ATOM 4739 O O . VAL A 1 607 ? -17.406 -6.535 -35.375 1 74.88 607 VAL A O 1
ATOM 4742 N N . GLU A 1 608 ? -17.75 -4.391 -35.344 1 77.81 608 GLU A N 1
ATOM 4743 C CA . GLU A 1 608 ? -17.406 -4.289 -33.938 1 77.81 608 GLU A CA 1
ATOM 4744 C C . GLU A 1 608 ? -18.422 -5.027 -33.062 1 77.81 608 GLU A C 1
ATOM 4746 O O . GLU A 1 608 ? -18.047 -5.684 -32.094 1 77.81 608 GLU A O 1
ATOM 4751 N N . ARG A 1 609 ? -19.609 -4.875 -33.469 1 80.31 609 ARG A N 1
ATOM 4752 C CA . ARG A 1 609 ? -20.656 -5.551 -32.719 1 80.31 609 ARG A CA 1
ATOM 4753 C C . ARG A 1 609 ? -20.594 -7.062 -32.906 1 80.31 609 ARG A C 1
ATOM 4755 O O . ARG A 1 609 ? -20.828 -7.828 -31.984 1 80.31 609 ARG A O 1
ATOM 4762 N N . LEU A 1 610 ? -20.344 -7.387 -34.156 1 80.19 610 LEU A N 1
ATOM 4763 C CA . LEU A 1 610 ? -20.219 -8.812 -34.438 1 80.19 610 LEU A CA 1
ATOM 4764 C C . LEU A 1 610 ? -19.031 -9.406 -33.688 1 80.19 610 LEU A C 1
ATOM 4766 O O . LEU A 1 610 ? -19.109 -10.523 -33.188 1 80.19 610 LEU A O 1
ATOM 4770 N N . GLU A 1 611 ? -18.031 -8.688 -33.625 1 82.06 611 GLU A N 1
ATOM 4771 C CA . GLU A 1 611 ? -16.859 -9.148 -32.875 1 82.06 611 GLU A CA 1
ATOM 4772 C C . GLU A 1 611 ? -17.141 -9.305 -31.391 1 82.06 611 GLU A C 1
ATOM 4774 O O . GLU A 1 611 ? -16.75 -10.297 -30.781 1 82.06 611 GLU A O 1
ATOM 4779 N N . SER A 1 612 ? -17.781 -8.359 -30.875 1 86.06 612 SER A N 1
ATOM 4780 C CA . SER A 1 612 ? -18.109 -8.406 -29.453 1 86.06 612 SER A CA 1
ATOM 4781 C C . SER A 1 612 ? -19.031 -9.57 -29.141 1 86.06 612 SER A C 1
ATOM 4783 O O . SER A 1 612 ? -18.891 -10.227 -28.109 1 86.06 612 SER A O 1
ATOM 4785 N N . ALA A 1 613 ? -19.953 -9.797 -30.078 1 87.75 613 ALA A N 1
ATOM 4786 C CA . ALA A 1 613 ? -20.891 -10.898 -29.875 1 87.75 613 ALA A CA 1
ATOM 4787 C C . ALA A 1 613 ? -20.172 -12.25 -29.922 1 87.75 613 ALA A C 1
ATOM 4789 O O . ALA A 1 613 ? -20.516 -13.172 -29.188 1 87.75 613 ALA A O 1
ATOM 4790 N N . CYS A 1 614 ? -19.219 -12.328 -30.781 1 85.69 614 CYS A N 1
ATOM 4791 C CA . CYS A 1 614 ? -18.453 -13.57 -30.891 1 85.69 614 CYS A CA 1
ATOM 4792 C C . CYS A 1 614 ? -17.594 -13.789 -29.672 1 85.69 614 CYS A C 1
ATOM 4794 O O . CYS A 1 614 ? -17.469 -14.914 -29.172 1 85.69 614 CYS A O 1
ATOM 4796 N N . TYR A 1 615 ? -17.047 -12.695 -29.141 1 87.25 615 TYR A N 1
ATOM 4797 C CA . TYR A 1 615 ? -16.25 -12.812 -27.922 1 87.25 615 TYR A CA 1
ATOM 4798 C C . TYR A 1 615 ? -17.109 -13.266 -26.75 1 87.25 615 TYR A C 1
ATOM 4800 O O . TYR A 1 615 ? -16.703 -14.125 -25.969 1 87.25 615 TYR A O 1
ATOM 4808 N N . ILE A 1 616 ? -18.25 -12.734 -26.703 1 91.25 616 ILE A N 1
ATOM 4809 C CA . ILE A 1 616 ? -19.141 -13.031 -25.594 1 91.25 616 ILE A CA 1
ATOM 4810 C C . ILE A 1 616 ? -19.578 -14.5 -25.656 1 91.25 616 ILE A C 1
ATOM 4812 O O . ILE A 1 616 ? -19.531 -15.211 -24.656 1 91.25 616 ILE A O 1
ATOM 4816 N N . SER A 1 617 ? -19.938 -14.953 -26.859 1 90.06 617 SER A N 1
ATOM 4817 C CA . SER A 1 617 ? -20.422 -16.312 -27.016 1 90.06 617 SER A CA 1
ATOM 4818 C C . SER A 1 617 ? -19.312 -17.328 -26.812 1 90.06 617 SER A C 1
ATOM 4820 O O . SER A 1 617 ? -19.516 -18.375 -26.188 1 90.06 617 SER A O 1
ATOM 4822 N N . SER A 1 618 ? -18.188 -17.031 -27.312 1 89.62 618 SER A N 1
ATOM 4823 C CA . SER A 1 618 ? -17.062 -17.953 -27.141 1 89.62 618 SER A CA 1
ATOM 4824 C C . SER A 1 618 ? -16.641 -18.031 -25.672 1 89.62 618 SER A C 1
ATOM 4826 O O . SER A 1 618 ? -16.344 -19.109 -25.172 1 89.62 618 SER A O 1
ATOM 4828 N N . ALA A 1 619 ? -16.547 -16.891 -25 1 91.06 619 ALA A N 1
ATOM 4829 C CA . ALA A 1 619 ? -16.172 -16.859 -23.578 1 91.06 619 ALA A CA 1
ATOM 4830 C C . ALA A 1 619 ? -17.203 -17.578 -22.719 1 91.06 619 ALA A C 1
ATOM 4832 O O . ALA A 1 619 ? -16.844 -18.266 -21.766 1 91.06 619 ALA A O 1
ATOM 4833 N N . PHE A 1 620 ? -18.453 -17.359 -23.125 1 93.56 620 PHE A N 1
ATOM 4834 C CA . PHE A 1 620 ? -19.531 -18.016 -22.406 1 93.56 620 PHE A CA 1
ATOM 4835 C C . PHE A 1 620 ? -19.406 -19.531 -22.484 1 93.56 620 PHE A C 1
ATOM 4837 O O . PHE A 1 620 ? -19.484 -20.219 -21.469 1 93.56 620 PHE A O 1
ATOM 4844 N N . LEU A 1 621 ? -19.156 -20.031 -23.641 1 91.88 621 LEU A N 1
ATOM 4845 C CA . LEU A 1 621 ? -19.062 -21.484 -23.844 1 91.88 621 LEU A CA 1
ATOM 4846 C C . LEU A 1 621 ? -17.828 -22.047 -23.156 1 91.88 621 LEU A C 1
ATOM 4848 O O . LEU A 1 621 ? -17.891 -23.109 -22.531 1 91.88 621 LEU A O 1
ATOM 4852 N N . ARG A 1 622 ? -16.828 -21.359 -23.219 1 90 622 ARG A N 1
ATOM 4853 C CA . ARG A 1 622 ? -15.594 -21.828 -22.578 1 90 622 ARG A CA 1
ATOM 4854 C C . ARG A 1 622 ? -15.734 -21.812 -21.062 1 90 622 ARG A C 1
ATOM 4856 O O . ARG A 1 622 ? -15.305 -22.75 -20.391 1 90 622 ARG A O 1
ATOM 4863 N N . ALA A 1 623 ? -16.25 -20.75 -20.516 1 93 623 ALA A N 1
ATOM 4864 C CA . ALA A 1 623 ? -16.422 -20.641 -19.062 1 93 623 ALA A CA 1
ATOM 4865 C C . ALA A 1 623 ? -17.328 -21.75 -18.547 1 93 623 ALA A C 1
ATOM 4867 O O . ALA A 1 623 ? -17.047 -22.344 -17.5 1 93 623 ALA A O 1
ATOM 4868 N N . HIS A 1 624 ? -18.391 -22.016 -19.297 1 93.19 624 HIS A N 1
ATOM 4869 C CA . HIS A 1 624 ? -19.312 -23.062 -18.875 1 93.19 624 HIS A CA 1
ATOM 4870 C C . HIS A 1 624 ? -18.656 -24.438 -18.969 1 93.19 624 HIS A C 1
ATOM 4872 O O . HIS A 1 624 ? -18.891 -25.297 -18.125 1 93.19 624 HIS A O 1
ATOM 4878 N N . ARG A 1 625 ? -17.875 -24.656 -19.953 1 91.12 625 ARG A N 1
ATOM 4879 C CA . ARG A 1 625 ? -17.156 -25.906 -20.062 1 91.12 625 ARG A CA 1
ATOM 4880 C C . ARG A 1 625 ? -16.188 -26.109 -18.906 1 91.12 625 ARG A C 1
ATOM 4882 O O . ARG A 1 625 ? -16.125 -27.188 -18.312 1 91.12 625 ARG A O 1
ATOM 4889 N N . ILE A 1 626 ? -15.469 -25.094 -18.547 1 90.31 626 ILE A N 1
ATOM 4890 C CA . ILE A 1 626 ? -14.5 -25.156 -17.469 1 90.31 626 ILE A CA 1
ATOM 4891 C C . ILE A 1 626 ? -15.234 -25.406 -16.141 1 90.31 626 ILE A C 1
ATOM 4893 O O . ILE A 1 626 ? -14.805 -26.219 -15.328 1 90.31 626 ILE A O 1
ATOM 4897 N N . ALA A 1 627 ? -16.312 -24.641 -15.961 1 92.75 627 ALA A N 1
ATOM 4898 C CA . ALA A 1 627 ? -17.078 -24.766 -14.719 1 92.75 627 ALA A CA 1
ATOM 4899 C C . ALA A 1 627 ? -17.672 -26.172 -14.594 1 92.75 627 ALA A C 1
ATOM 4901 O O . ALA A 1 627 ? -17.734 -26.734 -13.492 1 92.75 627 ALA A O 1
ATOM 4902 N N . ARG A 1 628 ? -18.125 -26.766 -15.734 1 91.69 628 ARG A N 1
ATOM 4903 C CA . ARG A 1 628 ? -18.656 -28.125 -15.719 1 91.69 628 ARG A CA 1
ATOM 4904 C C . ARG A 1 628 ? -17.594 -29.141 -15.328 1 91.69 628 ARG A C 1
ATOM 4906 O O . ARG A 1 628 ? -17.844 -30.031 -14.531 1 91.69 628 ARG A O 1
ATOM 4913 N N . GLN A 1 629 ? -16.422 -28.953 -15.867 1 88.88 629 GLN A N 1
ATOM 4914 C CA . GLN A 1 629 ? -15.328 -29.875 -15.562 1 88.88 629 GLN A CA 1
ATOM 4915 C C . GLN A 1 629 ? -14.914 -29.766 -14.102 1 88.88 629 GLN A C 1
ATOM 4917 O O . GLN A 1 629 ? -14.633 -30.781 -13.453 1 88.88 629 GLN A O 1
ATOM 4922 N N . GLN A 1 630 ? -14.891 -28.609 -13.609 1 87.81 630 GLN A N 1
ATOM 4923 C CA . GLN A 1 630 ? -14.5 -28.406 -12.219 1 87.81 630 GLN A CA 1
ATOM 4924 C C . GLN A 1 630 ? -15.547 -28.969 -11.258 1 87.81 630 GLN A C 1
ATOM 4926 O O . GLN A 1 630 ? -15.203 -29.547 -10.227 1 87.81 630 GLN A O 1
ATOM 4931 N N . LEU A 1 631 ? -16.797 -28.703 -11.609 1 87.25 631 LEU A N 1
ATOM 4932 C CA . LEU A 1 631 ? -17.875 -29.203 -10.766 1 87.25 631 LEU A CA 1
ATOM 4933 C C . LEU A 1 631 ? -17.891 -30.734 -10.766 1 87.25 631 LEU A C 1
ATOM 4935 O O . LEU A 1 631 ? -18.094 -31.359 -9.727 1 87.25 631 LEU A O 1
ATOM 4939 N N . HIS A 1 632 ? -17.656 -31.266 -11.922 1 84.69 632 HIS A N 1
ATOM 4940 C CA . HIS A 1 632 ? -17.609 -32.719 -12.039 1 84.69 632 HIS A CA 1
ATOM 4941 C C . HIS A 1 632 ? -16.406 -33.312 -11.281 1 84.69 632 HIS A C 1
ATOM 4943 O O . HIS A 1 632 ? -16.5 -34.375 -10.688 1 84.69 632 HIS A O 1
ATOM 4949 N N . GLY A 1 633 ? -15.344 -32.625 -11.352 1 79.88 633 GLY A N 1
ATOM 4950 C CA . GLY A 1 633 ? -14.156 -33.062 -10.625 1 79.88 633 GLY A CA 1
ATOM 4951 C C . GLY A 1 633 ? -14.32 -33 -9.117 1 79.88 633 GLY A C 1
ATOM 4952 O O . GLY A 1 633 ? -13.75 -33.812 -8.391 1 79.88 633 GLY A O 1
ATOM 4953 N N . PHE A 1 634 ? -15.117 -32.094 -8.672 1 79.44 634 PHE A N 1
ATOM 4954 C CA . PHE A 1 634 ? -15.281 -31.875 -7.234 1 79.44 634 PHE A CA 1
ATOM 4955 C C . PHE A 1 634 ? -16.359 -32.781 -6.664 1 79.44 634 PHE A C 1
ATOM 4957 O O . PHE A 1 634 ? -16.172 -33.406 -5.605 1 79.44 634 PHE A O 1
ATOM 4964 N N . LEU A 1 635 ? -17.578 -32.844 -7.297 1 77.25 635 LEU A N 1
ATOM 4965 C CA . LEU A 1 635 ? -18.719 -33.562 -6.746 1 77.25 635 LEU A CA 1
ATOM 4966 C C . LEU A 1 635 ? -18.797 -34.969 -7.316 1 77.25 635 LEU A C 1
ATOM 4968 O O . LEU A 1 635 ? -19.516 -35.812 -6.797 1 77.25 635 LEU A O 1
ATOM 4972 N N . GLY A 1 636 ? -17.922 -35.219 -8.258 1 72.19 636 GLY A N 1
ATOM 4973 C CA . GLY A 1 636 ? -17.984 -36.531 -8.867 1 72.19 636 GLY A CA 1
ATOM 4974 C C . GLY A 1 636 ? -19.266 -36.781 -9.625 1 72.19 636 GLY A C 1
ATOM 4975 O O . GLY A 1 636 ? -19.844 -35.875 -10.203 1 72.19 636 GLY A O 1
ATOM 4976 N N . ASN A 1 637 ? -19.812 -38.031 -9.688 1 70.25 637 ASN A N 1
ATOM 4977 C CA . ASN A 1 637 ? -21 -38.438 -10.445 1 70.25 637 ASN A CA 1
ATOM 4978 C C . ASN A 1 637 ? -22.266 -38.344 -9.594 1 70.25 637 ASN A C 1
ATOM 4980 O O . ASN A 1 637 ? -22.859 -39.344 -9.258 1 70.25 637 ASN A O 1
ATOM 4984 N N . SER A 1 638 ? -22.484 -37.125 -9 1 76.31 638 SER A N 1
ATOM 4985 C CA . SER A 1 638 ? -23.703 -36.938 -8.227 1 76.31 638 SER A CA 1
ATOM 4986 C C . SER A 1 638 ? -24.875 -36.531 -9.125 1 76.31 638 SER A C 1
ATOM 4988 O O . SER A 1 638 ? -24.672 -35.906 -10.172 1 76.31 638 SER A O 1
ATOM 4990 N N . ASP A 1 639 ? -26.078 -36.906 -8.82 1 77.69 639 ASP A N 1
ATOM 4991 C CA . ASP A 1 639 ? -27.281 -36.625 -9.602 1 77.69 639 ASP A CA 1
ATOM 4992 C C . ASP A 1 639 ? -27.547 -35.125 -9.648 1 77.69 639 ASP A C 1
ATOM 4994 O O . ASP A 1 639 ? -27.938 -34.594 -10.688 1 77.69 639 ASP A O 1
ATOM 4998 N N . ILE A 1 640 ? -27.25 -34.5 -8.578 1 80.31 640 ILE A N 1
ATOM 4999 C CA . ILE A 1 640 ? -27.516 -33.062 -8.523 1 80.31 640 ILE A CA 1
ATOM 5000 C C . ILE A 1 640 ? -26.562 -32.312 -9.445 1 80.31 640 ILE A C 1
ATOM 5002 O O . ILE A 1 640 ? -26.938 -31.359 -10.133 1 80.31 640 ILE A O 1
ATOM 5006 N N . ALA A 1 641 ? -25.359 -32.812 -9.484 1 84.44 641 ALA A N 1
ATOM 5007 C CA . ALA A 1 641 ? -24.375 -32.188 -10.367 1 84.44 641 ALA A CA 1
ATOM 5008 C C . ALA A 1 641 ? -24.75 -32.375 -11.836 1 84.44 641 ALA A C 1
ATOM 5010 O O . ALA A 1 641 ? -24.609 -31.469 -12.648 1 84.44 641 ALA A O 1
ATOM 5011 N N . SER A 1 642 ? -25.297 -33.562 -12.109 1 85.75 642 SER A N 1
ATOM 5012 C CA . SER A 1 642 ? -25.688 -33.844 -13.484 1 85.75 642 SER A CA 1
ATOM 5013 C C . SER A 1 642 ? -26.859 -33 -13.914 1 85.75 642 SER A C 1
ATOM 5015 O O . SER A 1 642 ? -26.969 -32.594 -15.078 1 85.75 642 SER A O 1
ATOM 5017 N N . PHE A 1 643 ? -27.672 -32.719 -12.914 1 86.94 643 PHE A N 1
ATOM 5018 C CA . PHE A 1 643 ? -28.828 -31.859 -13.203 1 86.94 643 PHE A CA 1
ATOM 5019 C C . PHE A 1 643 ? -28.391 -30.453 -13.602 1 86.94 643 PHE A C 1
ATOM 5021 O O . PHE A 1 643 ? -28.875 -29.906 -14.594 1 86.94 643 PHE A O 1
ATOM 5028 N N . VAL A 1 644 ? -27.547 -29.891 -12.852 1 90.19 644 VAL A N 1
ATOM 5029 C CA . VAL A 1 644 ? -27.078 -28.531 -13.117 1 90.19 644 VAL A CA 1
ATOM 5030 C C . VAL A 1 644 ? -26.25 -28.5 -14.391 1 90.19 644 VAL A C 1
ATOM 5032 O O . VAL A 1 644 ? -26.297 -27.547 -15.164 1 90.19 644 VAL A O 1
ATOM 5035 N N . ILE A 1 645 ? -25.484 -29.578 -14.688 1 91.31 645 ILE A N 1
ATOM 5036 C CA . ILE A 1 645 ? -24.672 -29.672 -15.898 1 91.31 645 ILE A CA 1
ATOM 5037 C C . ILE A 1 645 ? -25.578 -29.734 -17.125 1 91.31 645 ILE A C 1
ATOM 5039 O O . ILE A 1 645 ? -25.281 -29.109 -18.156 1 91.31 645 ILE A O 1
ATOM 5043 N N . ASN A 1 646 ? -26.672 -30.391 -16.969 1 90.19 646 ASN A N 1
ATOM 5044 C CA . ASN A 1 646 ? -27.625 -30.438 -18.078 1 90.19 646 ASN A CA 1
ATOM 5045 C C . ASN A 1 646 ? -28.25 -29.078 -18.344 1 90.19 646 ASN A C 1
ATOM 5047 O O . ASN A 1 646 ? -28.5 -28.719 -19.5 1 90.19 646 ASN A O 1
ATOM 5051 N N . GLU A 1 647 ? -28.5 -28.406 -17.25 1 91.94 647 GLU A N 1
ATOM 5052 C CA . GLU A 1 647 ? -29.031 -27.047 -17.406 1 91.94 647 GLU A CA 1
ATOM 5053 C C . GLU A 1 647 ? -28.031 -26.156 -18.141 1 91.94 647 GLU A C 1
ATOM 5055 O O . GLU A 1 647 ? -28.422 -25.328 -18.969 1 91.94 647 GLU A O 1
ATOM 5060 N N . SER A 1 648 ? -26.781 -26.266 -17.797 1 93.25 648 SER A N 1
ATOM 5061 C CA . SER A 1 648 ? -25.734 -25.469 -18.422 1 93.25 648 SER A CA 1
ATOM 5062 C C . SER A 1 648 ? -25.578 -25.812 -19.906 1 93.25 648 SER A C 1
ATOM 5064 O O . SER A 1 648 ? -25.359 -24.938 -20.734 1 93.25 648 SER A O 1
ATOM 5066 N N . GLU A 1 649 ? -25.75 -27.109 -20.281 1 92 649 GLU A N 1
ATOM 5067 C CA . GLU A 1 649 ? -25.609 -27.547 -21.656 1 92 649 GLU A CA 1
ATOM 5068 C C . GLU A 1 649 ? -26.766 -27.016 -22.516 1 92 649 GLU A C 1
ATOM 5070 O O . GLU A 1 649 ? -26.562 -26.656 -23.672 1 92 649 GLU A O 1
ATOM 5075 N N . VAL A 1 650 ? -27.891 -26.938 -21.906 1 90.69 650 VAL A N 1
ATOM 5076 C CA . VAL A 1 650 ? -29.047 -26.406 -22.641 1 90.69 650 VAL A CA 1
ATOM 5077 C C . VAL A 1 650 ? -28.859 -24.922 -22.906 1 90.69 650 VAL A C 1
ATOM 5079 O O . VAL A 1 650 ? -29.188 -24.438 -24 1 90.69 650 VAL A O 1
ATOM 5082 N N . GLU A 1 651 ? -28.312 -24.234 -21.969 1 90.25 651 GLU A N 1
ATOM 5083 C CA . GLU A 1 651 ? -28.062 -22.797 -22.141 1 90.25 651 GLU A CA 1
ATOM 5084 C C . GLU A 1 651 ? -26.969 -22.547 -23.172 1 90.25 651 GLU A C 1
ATOM 5086 O O . GLU A 1 651 ? -26.984 -21.516 -23.859 1 90.25 651 GLU A O 1
ATOM 5091 N N . GLY A 1 652 ? -26.047 -23.453 -23.297 1 90.56 652 GLY A N 1
ATOM 5092 C CA . GLY A 1 652 ? -24.922 -23.297 -24.203 1 90.56 652 GLY A CA 1
ATOM 5093 C C . GLY A 1 652 ? -25.281 -23.578 -25.656 1 90.56 652 GLY A C 1
ATOM 5094 O O . GLY A 1 652 ? -24.562 -23.172 -26.578 1 90.56 652 GLY A O 1
ATOM 5095 N N . GLU A 1 653 ? -26.469 -24.172 -25.891 1 90.38 653 GLU A N 1
ATOM 5096 C CA . GLU A 1 653 ? -26.859 -24.562 -27.25 1 90.38 653 GLU A CA 1
ATOM 5097 C C . GLU A 1 653 ? -27.156 -23.328 -28.109 1 90.38 653 GLU A C 1
ATOM 5099 O O . GLU A 1 653 ? -26.797 -23.297 -29.281 1 90.38 653 GLU A O 1
ATOM 5104 N N . GLU A 1 654 ? -27.719 -22.406 -27.484 1 88.06 654 GLU A N 1
ATOM 5105 C CA . GLU A 1 654 ? -28.016 -21.188 -28.234 1 88.06 654 GLU A CA 1
ATOM 5106 C C . GLU A 1 654 ? -26.75 -20.438 -28.609 1 88.06 654 GLU A C 1
ATOM 5108 O O . GLU A 1 654 ? -26.641 -19.891 -29.703 1 88.06 654 GLU A O 1
ATOM 5113 N N . ALA A 1 655 ? -25.875 -20.391 -27.688 1 90.31 655 ALA A N 1
ATOM 5114 C CA . ALA A 1 655 ? -24.609 -19.719 -27.953 1 90.31 655 ALA A CA 1
ATOM 5115 C C . ALA A 1 655 ? -23.812 -20.469 -29.016 1 90.31 655 ALA A C 1
ATOM 5117 O O . ALA A 1 655 ? -23.172 -19.859 -29.875 1 90.31 655 ALA A O 1
ATOM 5118 N N . LYS A 1 656 ? -23.875 -21.797 -29.016 1 89.31 656 LYS A N 1
ATOM 5119 C CA . LYS A 1 656 ? -23.203 -22.609 -30.016 1 89.31 656 LYS A CA 1
ATOM 5120 C C . LYS A 1 656 ? -23.797 -22.406 -31.391 1 89.31 656 LYS A C 1
ATOM 5122 O O . LYS A 1 656 ? -23.062 -22.312 -32.375 1 89.31 656 LYS A O 1
ATOM 5127 N N . GLN A 1 657 ? -25.062 -22.328 -31.438 1 87.44 657 GLN A N 1
ATOM 5128 C CA . GLN A 1 657 ? -25.75 -22.109 -32.719 1 87.44 657 GLN A CA 1
ATOM 5129 C C . GLN A 1 657 ? -25.391 -20.75 -33.312 1 87.44 657 GLN A C 1
ATOM 5131 O O . GLN A 1 657 ? -25.219 -20.625 -34.531 1 87.44 657 GLN A O 1
ATOM 5136 N N . PHE A 1 658 ? -25.266 -19.828 -32.469 1 87.44 658 PHE A N 1
ATOM 5137 C CA . PHE A 1 658 ? -24.891 -18.516 -32.938 1 87.44 658 PHE A CA 1
ATOM 5138 C C . PHE A 1 658 ? -23.5 -18.531 -33.562 1 87.44 658 PHE A C 1
ATOM 5140 O O . PHE A 1 658 ? -23.281 -17.969 -34.625 1 87.44 658 PHE A O 1
ATOM 5147 N N . LEU A 1 659 ? -22.562 -19.125 -32.906 1 87.06 659 LEU A N 1
ATOM 5148 C CA . LEU A 1 659 ? -21.203 -19.188 -33.406 1 87.06 659 LEU A CA 1
ATOM 5149 C C . LEU A 1 659 ? -21.125 -20 -34.719 1 87.06 659 LEU A C 1
ATOM 5151 O O . LEU A 1 659 ? -20.344 -19.672 -35.594 1 87.06 659 LEU A O 1
ATOM 5155 N N . GLU A 1 660 ? -21.984 -21.016 -34.781 1 85 660 GLU A N 1
ATOM 5156 C CA . GLU A 1 660 ? -22.031 -21.812 -36.031 1 85 660 GLU A CA 1
ATOM 5157 C C . GLU A 1 660 ? -22.609 -21 -37.188 1 85 660 GLU A C 1
ATOM 5159 O O . GLU A 1 660 ? -22.156 -21.141 -38.312 1 85 660 GLU A O 1
ATOM 5164 N N . ASP A 1 661 ? -23.531 -20.219 -36.812 1 82.62 661 ASP A N 1
ATOM 5165 C CA . ASP A 1 661 ? -24.109 -19.344 -37.844 1 82.62 661 ASP A CA 1
ATOM 5166 C C . ASP A 1 661 ? -23.078 -18.328 -38.344 1 82.62 661 ASP A C 1
ATOM 5168 O O . ASP A 1 661 ? -23.047 -18.016 -39.531 1 82.62 661 ASP A O 1
ATOM 5172 N N . VAL A 1 662 ? -22.297 -17.844 -37.438 1 82.88 662 VAL A N 1
ATOM 5173 C CA . VAL A 1 662 ? -21.281 -16.875 -37.844 1 82.88 662 VAL A CA 1
ATOM 5174 C C . VAL A 1 662 ? -20.156 -17.562 -38.625 1 82.88 662 VAL A C 1
ATOM 5176 O O . VAL A 1 662 ? -19.609 -17 -39.562 1 82.88 662 VAL A O 1
ATOM 5179 N N . ARG A 1 663 ? -19.812 -18.781 -38.188 1 81.88 663 ARG A N 1
ATOM 5180 C CA . ARG A 1 663 ? -18.781 -19.547 -38.875 1 81.88 663 ARG A CA 1
ATOM 5181 C C . ARG A 1 663 ? -19.188 -19.797 -40.344 1 81.88 663 ARG A C 1
ATOM 5183 O O . ARG A 1 663 ? -18.344 -19.734 -41.25 1 81.88 663 ARG A O 1
ATOM 5190 N N . ASP A 1 664 ? -20.453 -19.969 -40.562 1 79.69 664 ASP A N 1
ATOM 5191 C CA . ASP A 1 664 ? -20.953 -20.25 -41.906 1 79.69 664 ASP A CA 1
ATOM 5192 C C . ASP A 1 664 ? -21.062 -18.969 -42.719 1 79.69 664 ASP A C 1
ATOM 5194 O O . ASP A 1 664 ? -20.75 -18.969 -43.906 1 79.69 664 ASP A O 1
ATOM 5198 N N . SER A 1 665 ? -21.344 -17.922 -42.031 1 76.5 665 SER A N 1
ATOM 5199 C CA . SER A 1 665 ? -21.594 -16.672 -42.75 1 76.5 665 SER A CA 1
ATOM 5200 C C . SER A 1 665 ? -20.328 -15.836 -42.875 1 76.5 665 SER A C 1
ATOM 5202 O O . SER A 1 665 ? -20.078 -15.227 -43.906 1 76.5 665 SER A O 1
ATOM 5204 N N . PHE A 1 666 ? -19.562 -15.773 -41.75 1 78.44 666 PHE A N 1
ATOM 5205 C CA . PHE A 1 666 ? -18.391 -14.898 -41.719 1 78.44 666 PHE A CA 1
ATOM 5206 C C . PHE A 1 666 ? -17.203 -15.617 -41.094 1 78.44 666 PHE A C 1
ATOM 5208 O O . PHE A 1 666 ? -16.703 -15.211 -40.031 1 78.44 666 PHE A O 1
ATOM 5215 N N . PRO A 1 667 ? -16.594 -16.516 -41.75 1 77.31 667 PRO A N 1
ATOM 5216 C CA . PRO A 1 667 ? -15.477 -17.234 -41.156 1 77.31 667 PRO A CA 1
ATOM 5217 C C . PRO A 1 667 ? -14.258 -16.344 -40.938 1 77.31 667 PRO A C 1
ATOM 5219 O O . PRO A 1 667 ? -13.453 -16.594 -40.031 1 77.31 667 PRO A O 1
ATOM 5222 N N . GLN A 1 668 ? -14.156 -15.211 -41.688 1 75.94 668 GLN A N 1
ATOM 5223 C CA . GLN A 1 668 ? -12.992 -14.328 -41.562 1 75.94 668 GLN A CA 1
ATOM 5224 C C . GLN A 1 668 ? -12.984 -13.602 -40.219 1 75.94 668 GLN A C 1
ATOM 5226 O O . GLN A 1 668 ? -11.914 -13.312 -39.688 1 75.94 668 GLN A O 1
ATOM 5231 N N . VAL A 1 669 ? -14.234 -13.383 -39.812 1 77.75 669 VAL A N 1
ATOM 5232 C CA . VAL A 1 669 ? -14.328 -12.672 -38.562 1 77.75 669 VAL A CA 1
ATOM 5233 C C . VAL A 1 669 ? -13.844 -13.562 -37.406 1 77.75 669 VAL A C 1
ATOM 5235 O O . VAL A 1 669 ? -13.109 -13.117 -36.531 1 77.75 669 VAL A O 1
ATOM 5238 N N . LEU A 1 670 ? -14.156 -14.797 -37.531 1 80.56 670 LEU A N 1
ATOM 5239 C CA . LEU A 1 670 ? -13.781 -15.727 -36.469 1 80.56 670 LEU A CA 1
ATOM 5240 C C . LEU A 1 670 ? -12.273 -15.984 -36.469 1 80.56 670 LEU A C 1
ATOM 5242 O O . LEU A 1 670 ? -11.656 -16.109 -35.406 1 80.56 670 LEU A O 1
ATOM 5246 N N . ASN A 1 671 ? -11.727 -15.984 -37.625 1 78.31 671 ASN A N 1
ATOM 5247 C CA . ASN A 1 671 ? -10.289 -16.203 -37.75 1 78.31 671 ASN A CA 1
ATOM 5248 C C . ASN A 1 671 ? -9.492 -15.008 -37.219 1 78.31 671 ASN A C 1
ATOM 5250 O O . ASN A 1 671 ? -8.445 -15.18 -36.594 1 78.31 671 ASN A O 1
ATOM 5254 N N . ALA A 1 672 ? -10.023 -13.891 -37.531 1 78.69 672 ALA A N 1
ATOM 5255 C CA . ALA A 1 672 ? -9.352 -12.68 -37.062 1 78.69 672 ALA A CA 1
ATOM 5256 C C . ALA A 1 672 ? -9.398 -12.594 -35.531 1 78.69 672 ALA A C 1
ATOM 5258 O O . ALA A 1 672 ? -8.438 -12.164 -34.906 1 78.69 672 ALA A O 1
ATOM 5259 N N . LEU A 1 673 ? -10.508 -13.023 -35 1 80.62 673 LEU A N 1
ATOM 5260 C CA . LEU A 1 673 ? -10.664 -12.992 -33.562 1 80.62 673 LEU A CA 1
ATOM 5261 C C . LEU A 1 673 ? -9.742 -14.008 -32.875 1 80.62 673 LEU A C 1
ATOM 5263 O O . LEU A 1 673 ? -9.117 -13.711 -31.875 1 80.62 673 LEU A O 1
ATOM 5267 N N . LYS A 1 674 ? -9.695 -15.117 -33.438 1 82.25 674 LYS A N 1
ATOM 5268 C CA . LYS A 1 674 ? -8.828 -16.172 -32.906 1 82.25 674 LYS A CA 1
ATOM 5269 C C . LYS A 1 674 ? -7.359 -15.758 -32.969 1 82.25 674 LYS A C 1
ATOM 5271 O O . LYS A 1 674 ? -6.594 -16.031 -32.062 1 82.25 674 LYS A O 1
ATOM 5276 N N . THR A 1 675 ? -7.039 -15.078 -34.062 1 81.12 675 THR A N 1
ATOM 5277 C CA . THR A 1 675 ? -5.66 -14.641 -34.219 1 81.12 675 THR A CA 1
ATOM 5278 C C . THR A 1 675 ? -5.297 -13.602 -33.156 1 81.12 675 THR A C 1
ATOM 5280 O O . THR A 1 675 ? -4.195 -13.633 -32.625 1 81.12 675 THR A O 1
ATOM 5283 N N . ARG A 1 676 ? -6.211 -12.797 -32.938 1 82.06 676 ARG A N 1
ATOM 5284 C CA . ARG A 1 676 ? -5.961 -11.773 -31.922 1 82.06 676 ARG A CA 1
ATOM 5285 C C . ARG A 1 676 ? -5.836 -12.391 -30.531 1 82.06 676 ARG A C 1
ATOM 5287 O O . ARG A 1 676 ? -4.973 -11.992 -29.75 1 82.06 676 ARG A O 1
ATOM 5294 N N . GLN A 1 677 ? -6.641 -13.289 -30.219 1 81.38 677 GLN A N 1
ATOM 5295 C CA . GLN A 1 677 ? -6.617 -13.938 -28.906 1 81.38 677 GLN A CA 1
ATOM 5296 C C . GLN A 1 677 ? -5.336 -14.742 -28.719 1 81.38 677 GLN A C 1
ATOM 5298 O O . GLN A 1 677 ? -4.738 -14.719 -27.641 1 81.38 677 GLN A O 1
ATOM 5303 N N . VAL A 1 678 ? -4.984 -15.43 -29.797 1 82.19 678 VAL A N 1
ATOM 5304 C CA . VAL A 1 678 ? -3.795 -16.266 -29.719 1 82.19 678 VAL A CA 1
ATOM 5305 C C . VAL A 1 678 ? -2.549 -15.391 -29.609 1 82.19 678 VAL A C 1
ATOM 5307 O O . VAL A 1 678 ? -1.609 -15.727 -28.891 1 82.19 678 VAL A O 1
ATOM 5310 N N . THR A 1 679 ? -2.6 -14.312 -30.359 1 84.12 679 THR A N 1
ATOM 5311 C CA . THR A 1 679 ? -1.459 -13.406 -30.297 1 84.12 679 THR A CA 1
ATOM 5312 C C . THR A 1 679 ? -1.298 -12.836 -28.891 1 84.12 679 THR A C 1
ATOM 5314 O O . THR A 1 679 ? -0.182 -12.75 -28.375 1 84.12 679 THR A O 1
ATOM 5317 N N . HIS A 1 680 ? -2.377 -12.469 -28.312 1 82.88 680 HIS A N 1
ATOM 5318 C CA . HIS A 1 680 ? -2.33 -11.953 -26.953 1 82.88 680 HIS A CA 1
ATOM 5319 C C . HIS A 1 680 ? -1.849 -13.016 -25.969 1 82.88 680 HIS A C 1
ATOM 5321 O O . HIS A 1 680 ? -1.063 -12.719 -25.062 1 82.88 680 HIS A O 1
ATOM 5327 N N . TYR A 1 681 ? -2.303 -14.156 -26.156 1 81.94 681 TYR A N 1
ATOM 5328 C CA . TYR A 1 681 ? -1.902 -15.266 -25.297 1 81.94 681 TYR A CA 1
ATOM 5329 C C . TYR A 1 681 ? -0.41 -15.547 -25.438 1 81.94 681 TYR A C 1
ATOM 5331 O O . TYR A 1 681 ? 0.274 -15.773 -24.438 1 81.94 681 TYR A O 1
ATOM 5339 N N . VAL A 1 682 ? 0.027 -15.539 -26.625 1 85.06 682 VAL A N 1
ATOM 5340 C CA . VAL A 1 682 ? 1.435 -15.828 -26.875 1 85.06 682 VAL A CA 1
ATOM 5341 C C . VAL A 1 682 ? 2.307 -14.75 -26.25 1 85.06 682 VAL A C 1
ATOM 5343 O O . VAL A 1 682 ? 3.324 -15.047 -25.609 1 85.06 682 VAL A O 1
ATOM 5346 N N . LEU A 1 683 ? 1.89 -13.57 -26.391 1 86.06 683 LEU A N 1
ATOM 5347 C CA . LEU A 1 683 ? 2.66 -12.469 -25.828 1 86.06 683 LEU A CA 1
ATOM 5348 C C . LEU A 1 683 ? 2.676 -12.531 -24.312 1 86.06 683 LEU A C 1
ATOM 5350 O O . LEU A 1 683 ? 3.703 -12.258 -23.688 1 86.06 683 LEU A O 1
ATOM 5354 N N . ASN A 1 684 ? 1.603 -12.883 -23.703 1 82.5 684 ASN A N 1
ATOM 5355 C CA . ASN A 1 684 ? 1.549 -13.016 -22.25 1 82.5 684 ASN A CA 1
ATOM 5356 C C . ASN A 1 684 ? 2.402 -14.188 -21.766 1 82.5 684 ASN A C 1
ATOM 5358 O O . ASN A 1 684 ? 3.023 -14.109 -20.703 1 82.5 684 ASN A O 1
ATOM 5362 N N . HIS A 1 685 ? 2.344 -15.211 -22.531 1 84.12 685 HIS A N 1
ATOM 5363 C CA . HIS A 1 685 ? 3.174 -16.359 -22.203 1 84.12 685 HIS A CA 1
ATOM 5364 C C . HIS A 1 685 ? 4.656 -16.016 -22.312 1 84.12 685 HIS A C 1
ATOM 5366 O O . HIS A 1 685 ? 5.469 -16.5 -21.516 1 84.12 685 HIS A O 1
ATOM 5372 N N . LEU A 1 686 ? 4.934 -15.242 -23.297 1 87.81 686 LEU A N 1
ATOM 5373 C CA . LEU A 1 686 ? 6.32 -14.812 -23.453 1 87.81 686 LEU A CA 1
ATOM 5374 C C . LEU A 1 686 ? 6.75 -13.922 -22.297 1 87.81 686 LEU A C 1
ATOM 5376 O O . LEU A 1 686 ? 7.879 -14.031 -21.812 1 87.81 686 LEU A O 1
ATOM 5380 N N . ASN A 1 687 ? 5.898 -13.086 -21.875 1 85.88 687 ASN A N 1
ATOM 5381 C CA . ASN A 1 687 ? 6.191 -12.258 -20.719 1 85.88 687 ASN A CA 1
ATOM 5382 C C . ASN A 1 687 ? 6.402 -13.102 -19.469 1 85.88 687 ASN A C 1
ATOM 5384 O O . ASN A 1 687 ? 7.285 -12.812 -18.656 1 85.88 687 ASN A O 1
ATOM 5388 N N . GLY A 1 688 ? 5.59 -14.102 -19.328 1 84.62 688 GLY A N 1
ATOM 5389 C CA . GLY A 1 688 ? 5.762 -15.016 -18.219 1 84.62 688 GLY A CA 1
ATOM 5390 C C . GLY A 1 688 ? 7.066 -15.789 -18.281 1 84.62 688 GLY A C 1
ATOM 5391 O O . GLY A 1 688 ? 7.695 -16.031 -17.234 1 84.62 688 GLY A O 1
ATOM 5392 N N . TYR A 1 689 ? 7.426 -16.094 -19.453 1 86 689 TYR A N 1
ATOM 5393 C CA . TYR A 1 689 ? 8.68 -16.812 -19.656 1 86 689 TYR A CA 1
ATOM 5394 C C . TYR A 1 689 ? 9.867 -15.953 -19.234 1 86 689 TYR A C 1
ATOM 5396 O O . TYR A 1 689 ? 10.773 -16.438 -18.547 1 86 689 TYR A O 1
ATOM 5404 N N . ILE A 1 690 ? 9.867 -14.734 -19.625 1 87.25 690 ILE A N 1
ATOM 5405 C CA . ILE A 1 690 ? 10.953 -13.828 -19.281 1 87.25 690 ILE A CA 1
ATOM 5406 C C . ILE A 1 690 ? 10.992 -13.617 -17.766 1 87.25 690 ILE A C 1
ATOM 5408 O O . ILE A 1 690 ? 12.062 -13.617 -17.156 1 87.25 690 ILE A O 1
ATOM 5412 N N . LYS A 1 691 ? 9.852 -13.516 -17.188 1 84.94 691 LYS A N 1
ATOM 5413 C CA . LYS A 1 691 ? 9.781 -13.328 -15.742 1 84.94 691 LYS A CA 1
ATOM 5414 C C . LYS A 1 691 ? 10.305 -14.555 -15.008 1 84.94 691 LYS A C 1
ATOM 5416 O O . LYS A 1 691 ? 10.961 -14.43 -13.969 1 84.94 691 LYS A O 1
ATOM 5421 N N . ASN A 1 692 ? 10.008 -15.641 -15.586 1 84.44 692 ASN A N 1
ATOM 5422 C CA . ASN A 1 692 ? 10.492 -16.875 -14.969 1 84.44 692 ASN A CA 1
ATOM 5423 C C . ASN A 1 692 ? 12.016 -16.984 -15.055 1 84.44 692 ASN A C 1
ATOM 5425 O O . ASN A 1 692 ? 12.656 -17.453 -14.117 1 84.44 692 ASN A O 1
ATOM 5429 N N . LEU A 1 693 ? 12.539 -16.594 -16.188 1 85.38 693 LEU A N 1
ATOM 5430 C CA . LEU A 1 693 ? 13.984 -16.641 -16.344 1 85.38 693 LEU A CA 1
ATOM 5431 C C . LEU A 1 693 ? 14.664 -15.68 -15.359 1 85.38 693 LEU A C 1
ATOM 5433 O O . LEU A 1 693 ? 15.75 -15.969 -14.852 1 85.38 693 LEU A O 1
ATOM 5437 N N . GLU A 1 694 ? 14.008 -14.633 -15.094 1 84.69 694 GLU A N 1
ATOM 5438 C CA . GLU A 1 694 ? 14.531 -13.68 -14.109 1 84.69 694 GLU A CA 1
ATOM 5439 C C . GLU A 1 694 ? 14.406 -14.227 -12.695 1 84.69 694 GLU A C 1
ATOM 5441 O O . GLU A 1 694 ? 15.32 -14.078 -11.883 1 84.69 694 GLU A O 1
ATOM 5446 N N . LYS A 1 695 ? 13.367 -14.859 -12.5 1 81.31 695 LYS A N 1
ATOM 5447 C CA . LYS A 1 695 ? 13.125 -15.406 -11.172 1 81.31 695 LYS A CA 1
ATOM 5448 C C . LYS A 1 695 ? 14.125 -16.516 -10.836 1 81.31 695 LYS A C 1
ATOM 5450 O O . LYS A 1 695 ? 14.586 -16.609 -9.695 1 81.31 695 LYS A O 1
ATOM 5455 N N . VAL A 1 696 ? 14.445 -17.312 -11.891 1 81.75 696 VAL A N 1
ATOM 5456 C CA . VAL A 1 696 ? 15.367 -18.422 -11.672 1 81.75 696 VAL A CA 1
ATOM 5457 C C . VAL A 1 696 ? 16.812 -17.906 -11.711 1 81.75 696 VAL A C 1
ATOM 5459 O O . VAL A 1 696 ? 17.734 -18.625 -11.336 1 81.75 696 VAL A O 1
ATOM 5462 N N . GLY A 1 697 ? 16.969 -16.609 -11.961 1 78.62 697 GLY A N 1
ATOM 5463 C CA . GLY A 1 697 ? 18.281 -15.977 -11.875 1 78.62 697 GLY A CA 1
ATOM 5464 C C . GLY A 1 697 ? 19.125 -16.156 -13.125 1 78.62 697 GLY A C 1
ATOM 5465 O O . GLY A 1 697 ? 20.312 -15.867 -13.125 1 78.62 697 GLY A O 1
ATOM 5466 N N . LEU A 1 698 ? 18.531 -16.672 -14.172 1 80.62 698 LEU A N 1
ATOM 5467 C CA . LEU A 1 698 ? 19.312 -16.953 -15.375 1 80.62 698 LEU A CA 1
ATOM 5468 C C . LEU A 1 698 ? 19.562 -15.664 -16.156 1 80.62 698 LEU A C 1
ATOM 5470 O O . LEU A 1 698 ? 20.562 -15.57 -16.891 1 80.62 698 LEU A O 1
ATOM 5474 N N . LEU A 1 699 ? 18.609 -14.742 -16.047 1 80.94 699 LEU A N 1
ATOM 5475 C CA . LEU A 1 699 ? 18.781 -13.453 -16.703 1 80.94 699 LEU A CA 1
ATOM 5476 C C . LEU A 1 699 ? 18.844 -12.328 -15.664 1 80.94 699 LEU A C 1
ATOM 5478 O O . LEU A 1 699 ? 18.234 -12.43 -14.602 1 80.94 699 LEU A O 1
ATOM 5482 N N . GLN A 1 700 ? 19.688 -11.391 -15.953 1 74.5 700 GLN A N 1
ATOM 5483 C CA . GLN A 1 700 ? 19.828 -10.328 -14.961 1 74.5 700 GLN A CA 1
ATOM 5484 C C . GLN A 1 700 ? 19.578 -8.961 -15.578 1 74.5 700 GLN A C 1
ATOM 5486 O O . GLN A 1 700 ? 19.781 -8.766 -16.781 1 74.5 700 GLN A O 1
ATOM 5491 N N . GLY A 1 701 ? 19.141 -8.094 -14.758 1 69.75 701 GLY A N 1
ATOM 5492 C CA . GLY A 1 701 ? 19.078 -6.645 -14.836 1 69.75 701 GLY A CA 1
ATOM 5493 C C . GLY A 1 701 ? 18.672 -6.141 -16.219 1 69.75 701 GLY A C 1
ATOM 5494 O O . GLY A 1 701 ? 17.5 -6.207 -16.594 1 69.75 701 GLY A O 1
ATOM 5495 N N . LYS A 1 702 ? 19.781 -5.879 -17.141 1 71.56 702 LYS A N 1
ATOM 5496 C CA . LYS A 1 702 ? 19.609 -5.16 -18.406 1 71.56 702 LYS A CA 1
ATOM 5497 C C . LYS A 1 702 ? 19.016 -6.07 -19.469 1 71.56 702 LYS A C 1
ATOM 5499 O O . LYS A 1 702 ? 18.219 -5.621 -20.297 1 71.56 702 LYS A O 1
ATOM 5504 N N . GLU A 1 703 ? 19.391 -7.312 -19.359 1 77.06 703 GLU A N 1
ATOM 5505 C CA . GLU A 1 703 ? 18.859 -8.258 -20.344 1 77.06 703 GLU A CA 1
ATOM 5506 C C . GLU A 1 703 ? 17.344 -8.406 -20.203 1 77.06 703 GLU A C 1
ATOM 5508 O O . GLU A 1 703 ? 16.625 -8.438 -21.203 1 77.06 703 GLU A O 1
ATOM 5513 N N . VAL A 1 704 ? 16.953 -8.445 -19.031 1 80.62 704 VAL A N 1
ATOM 5514 C CA . VAL A 1 704 ? 15.531 -8.641 -18.766 1 80.62 704 VAL A CA 1
ATOM 5515 C C . VAL A 1 704 ? 14.75 -7.395 -19.172 1 80.62 704 VAL A C 1
ATOM 5517 O O . VAL A 1 704 ? 13.672 -7.496 -19.75 1 80.62 704 VAL A O 1
ATOM 5520 N N . SER A 1 705 ? 15.367 -6.25 -18.922 1 76.62 705 SER A N 1
ATOM 5521 C CA . SER A 1 705 ? 14.672 -5.012 -19.234 1 76.62 705 SER A CA 1
ATOM 5522 C C . SER A 1 705 ? 14.508 -4.836 -20.734 1 76.62 705 SER A C 1
ATOM 5524 O O . SER A 1 705 ? 13.453 -4.379 -21.203 1 76.62 705 SER A O 1
ATOM 5526 N N . HIS A 1 706 ? 15.477 -5.227 -21.453 1 77.25 706 HIS A N 1
ATOM 5527 C CA . HIS A 1 706 ? 15.406 -5.113 -22.906 1 77.25 706 HIS A CA 1
ATOM 5528 C C . HIS A 1 706 ? 14.336 -6.039 -23.484 1 77.25 706 HIS A C 1
ATOM 5530 O O . HIS A 1 706 ? 13.562 -5.637 -24.359 1 77.25 706 HIS A O 1
ATOM 5536 N N . LEU A 1 707 ? 14.383 -7.234 -22.953 1 83.19 707 LEU A N 1
ATOM 5537 C CA . LEU A 1 707 ? 13.422 -8.211 -23.453 1 83.19 707 LEU A CA 1
ATOM 5538 C C . LEU A 1 707 ? 12 -7.84 -23.047 1 83.19 707 LEU A C 1
ATOM 5540 O O . LEU A 1 707 ? 11.07 -7.953 -23.844 1 83.19 707 LEU A O 1
ATOM 5544 N N . HIS A 1 708 ? 11.859 -7.398 -21.844 1 81.88 708 HIS A N 1
ATOM 5545 C CA . HIS A 1 708 ? 10.555 -7.004 -21.344 1 81.88 708 HIS A CA 1
ATOM 5546 C C . HIS A 1 708 ? 10 -5.809 -22.125 1 81.88 708 HIS A C 1
ATOM 5548 O O . HIS A 1 708 ? 8.805 -5.762 -22.422 1 81.88 708 HIS A O 1
ATOM 5554 N N . ASP A 1 709 ? 10.883 -4.879 -22.484 1 77.56 709 ASP A N 1
ATOM 5555 C CA . ASP A 1 709 ? 10.445 -3.695 -23.234 1 77.56 709 ASP A CA 1
ATOM 5556 C C . ASP A 1 709 ? 10 -4.066 -24.641 1 77.56 709 ASP A C 1
ATOM 5558 O O . ASP A 1 709 ? 9.047 -3.492 -25.156 1 77.56 709 ASP A O 1
ATOM 5562 N N . ALA A 1 710 ? 10.664 -4.973 -25.172 1 80.94 710 ALA A N 1
ATOM 5563 C CA . ALA A 1 710 ? 10.305 -5.398 -26.531 1 80.94 710 ALA A CA 1
ATOM 5564 C C . ALA A 1 710 ? 8.93 -6.066 -26.547 1 80.94 710 ALA A C 1
ATOM 5566 O O . ALA A 1 710 ? 8.102 -5.766 -27.406 1 80.94 710 ALA A O 1
ATOM 5567 N N . VAL A 1 711 ? 8.719 -6.914 -25.562 1 84.06 711 VAL A N 1
ATOM 5568 C CA . VAL A 1 711 ? 7.453 -7.645 -25.516 1 84.06 711 VAL A CA 1
ATOM 5569 C C . VAL A 1 711 ? 6.32 -6.691 -25.141 1 84.06 711 VAL A C 1
ATOM 5571 O O . VAL A 1 711 ? 5.223 -6.777 -25.688 1 84.06 711 VAL A O 1
ATOM 5574 N N . LEU A 1 712 ? 6.574 -5.754 -24.297 1 79.44 712 LEU A N 1
ATOM 5575 C CA . LEU A 1 712 ? 5.559 -4.805 -23.859 1 79.44 712 LEU A CA 1
ATOM 5576 C C . LEU A 1 712 ? 5.195 -3.842 -24.984 1 79.44 712 LEU A C 1
ATOM 5578 O O . LEU A 1 712 ? 4.039 -3.426 -25.109 1 79.44 712 LEU A O 1
ATOM 5582 N N . SER A 1 713 ? 6.195 -3.496 -25.766 1 81.12 713 SER A N 1
ATOM 5583 C CA . SER A 1 713 ? 5.922 -2.637 -26.922 1 81.12 713 SER A CA 1
ATOM 5584 C C . SER A 1 713 ? 5.004 -3.328 -27.922 1 81.12 713 SER A C 1
ATOM 5586 O O . SER A 1 713 ? 4.129 -2.691 -28.516 1 81.12 713 SER A O 1
ATOM 5588 N N . ASP A 1 714 ? 5.211 -4.594 -28.031 1 84.25 714 ASP A N 1
ATOM 5589 C CA . ASP A 1 714 ? 4.348 -5.352 -28.922 1 84.25 714 ASP A CA 1
ATOM 5590 C C . ASP A 1 714 ? 2.936 -5.473 -28.359 1 84.25 714 ASP A C 1
ATOM 5592 O O . ASP A 1 714 ? 1.953 -5.402 -29.109 1 84.25 714 ASP A O 1
ATOM 5596 N N . LEU A 1 715 ? 2.857 -5.652 -27.094 1 80.44 715 LEU A N 1
ATOM 5597 C CA . LEU A 1 715 ? 1.552 -5.758 -26.453 1 80.44 715 LEU A CA 1
ATOM 5598 C C . LEU A 1 715 ? 0.791 -4.438 -26.562 1 80.44 715 LEU A C 1
ATOM 5600 O O . LEU A 1 715 ? -0.416 -4.434 -26.812 1 80.44 715 LEU A O 1
ATOM 5604 N N . LYS A 1 716 ? 1.554 -3.355 -26.469 1 77.06 716 LYS A N 1
ATOM 5605 C CA . LYS A 1 716 ? 0.94 -2.035 -26.594 1 77.06 716 LYS A CA 1
ATOM 5606 C C . LYS A 1 716 ? 0.444 -1.784 -28.016 1 77.06 716 LYS A C 1
ATOM 5608 O O . LYS A 1 716 ? -0.641 -1.233 -28.203 1 77.06 716 LYS A O 1
ATOM 5613 N N . LYS A 1 717 ? 1.181 -2.215 -28.922 1 77.5 717 LYS A N 1
ATOM 5614 C CA . LYS A 1 717 ? 0.797 -2.053 -30.312 1 77.5 717 LYS A CA 1
ATOM 5615 C C . LYS A 1 717 ? -0.435 -2.889 -30.656 1 77.5 717 LYS A C 1
ATOM 5617 O O . LYS A 1 717 ? -1.304 -2.449 -31.406 1 77.5 717 LYS A O 1
ATOM 5622 N N . LEU A 1 718 ? -0.468 -4.043 -30.031 1 77.5 718 LEU A N 1
ATOM 5623 C CA . LEU A 1 718 ? -1.602 -4.93 -30.281 1 77.5 718 LEU A CA 1
ATOM 5624 C C . LEU A 1 718 ? -2.877 -4.359 -29.672 1 77.5 718 LEU A C 1
ATOM 5626 O O . LEU A 1 718 ? -3.953 -4.457 -30.266 1 77.5 718 LEU A O 1
ATOM 5630 N N . LEU A 1 719 ? -2.768 -3.717 -28.531 1 72.69 719 LEU A N 1
ATOM 5631 C CA . LEU A 1 719 ? -3.938 -3.199 -27.828 1 72.69 719 LEU A CA 1
ATOM 5632 C C . LEU A 1 719 ? -4.418 -1.896 -28.469 1 72.69 719 LEU A C 1
ATOM 5634 O O . LEU A 1 719 ? -5.621 -1.635 -28.516 1 72.69 719 LEU A O 1
ATOM 5638 N N . ARG A 1 720 ? -3.432 -1.151 -29.016 1 66.06 720 ARG A N 1
ATOM 5639 C CA . ARG A 1 720 ? -3.779 0.144 -29.578 1 66.06 720 ARG A CA 1
ATOM 5640 C C . ARG A 1 720 ? -4.312 -0.013 -31 1 66.06 720 ARG A C 1
ATOM 5642 O O . ARG A 1 720 ? -5.258 0.674 -31.391 1 66.06 720 ARG A O 1
ATOM 5649 N N . ASN A 1 721 ? -3.623 -0.855 -31.734 1 65.88 721 ASN A N 1
ATOM 5650 C CA . ASN A 1 721 ? -4.031 -1.023 -33.125 1 65.88 721 ASN A CA 1
ATOM 5651 C C . ASN A 1 721 ? -4.32 -2.486 -33.469 1 65.88 721 ASN A C 1
ATOM 5653 O O . ASN A 1 721 ? -3.465 -3.189 -34 1 65.88 721 ASN A O 1
ATOM 5657 N N . PRO A 1 722 ? -5.578 -2.896 -33 1 63.66 722 PRO A N 1
ATOM 5658 C CA . PRO A 1 722 ? -5.875 -4.293 -33.344 1 63.66 722 PRO A CA 1
ATOM 5659 C C . PRO A 1 722 ? -5.988 -4.531 -34.844 1 63.66 722 PRO A C 1
ATOM 5661 O O . PRO A 1 722 ? -6.336 -3.615 -35.594 1 63.66 722 PRO A O 1
ATOM 5664 N N . PRO A 1 723 ? -5.383 -5.547 -35.312 1 58.22 723 PRO A N 1
ATOM 5665 C CA . PRO A 1 723 ? -5.477 -5.812 -36.75 1 58.22 723 PRO A CA 1
ATOM 5666 C C . PRO A 1 723 ? -6.906 -5.73 -37.281 1 58.22 723 PRO A C 1
ATOM 5668 O O . PRO A 1 723 ? -7.816 -6.332 -36.719 1 58.22 723 PRO A O 1
ATOM 5671 N N . LEU A 1 724 ? -7.211 -4.637 -38.094 1 55.69 724 LEU A N 1
ATOM 5672 C CA . LEU A 1 724 ? -8.531 -4.371 -38.625 1 55.69 724 LEU A CA 1
ATOM 5673 C C . LEU A 1 724 ? -8.93 -5.457 -39.625 1 55.69 724 LEU A C 1
ATOM 5675 O O . LEU A 1 724 ? -8.109 -5.898 -40.438 1 55.69 724 LEU A O 1
ATOM 5679 N N . LEU A 1 725 ? -10.039 -6.129 -39.312 1 59.03 725 LEU A N 1
ATOM 5680 C CA . LEU A 1 725 ? -10.719 -7.051 -40.219 1 59.03 725 LEU A CA 1
ATOM 5681 C C . LEU A 1 725 ? -11.172 -6.328 -41.469 1 59.03 725 LEU A C 1
ATOM 5683 O O . LEU A 1 725 ? -11.883 -5.32 -41.406 1 59.03 725 LEU A O 1
ATOM 5687 N N . THR A 1 726 ? -10.414 -6.188 -42.562 1 51.5 726 THR A N 1
ATOM 5688 C CA . THR A 1 726 ? -11.031 -5.672 -43.781 1 51.5 726 THR A CA 1
ATOM 5689 C C . THR A 1 726 ? -12.109 -6.621 -44.281 1 51.5 726 THR A C 1
ATOM 5691 O O . THR A 1 726 ? -11.828 -7.781 -44.594 1 51.5 726 THR A O 1
ATOM 5694 N N . LEU A 1 727 ? -13.281 -6.492 -43.75 1 53 727 LEU A N 1
ATOM 5695 C CA . LEU A 1 727 ? -14.336 -7.25 -44.406 1 53 727 LEU A CA 1
ATOM 5696 C C . LEU A 1 727 ? -14.406 -6.918 -45.906 1 53 727 LEU A C 1
ATOM 5698 O O . LEU A 1 727 ? -14.359 -5.742 -46.281 1 53 727 LEU A O 1
ATOM 5702 N N . PRO A 1 728 ? -14.156 -7.762 -46.812 1 50.75 728 PRO A N 1
ATOM 5703 C CA . PRO A 1 728 ? -14.391 -7.32 -48.219 1 50.75 728 PRO A CA 1
ATOM 5704 C C . PRO A 1 728 ? -15.633 -6.438 -48.344 1 50.75 728 PRO A C 1
ATOM 5706 O O . PRO A 1 728 ? -16.359 -6.246 -47.375 1 50.75 728 PRO A O 1
ATOM 5709 N N . ASN A 1 729 ? -16.578 -6.516 -49.531 1 46.53 729 ASN A N 1
ATOM 5710 C CA . ASN A 1 729 ? -17.719 -5.742 -50.031 1 46.53 729 ASN A CA 1
ATOM 5711 C C . ASN A 1 729 ? -18.875 -5.75 -49.031 1 46.53 729 ASN A C 1
ATOM 5713 O O . ASN A 1 729 ? -19.625 -6.727 -48.969 1 46.53 729 ASN A O 1
ATOM 5717 N N . ALA A 1 730 ? -18.844 -5.156 -48.062 1 48.19 730 ALA A N 1
ATOM 5718 C CA . ALA A 1 730 ? -19.875 -4.984 -47.031 1 48.19 730 ALA A CA 1
ATOM 5719 C C . ALA A 1 730 ? -21.266 -4.941 -47.656 1 48.19 730 ALA A C 1
ATOM 5721 O O . ALA A 1 730 ? -22.25 -5.301 -47 1 48.19 730 ALA A O 1
ATOM 5722 N N . ASN A 1 731 ? -21.406 -4.309 -48.812 1 46.5 731 ASN A N 1
ATOM 5723 C CA . ASN A 1 731 ? -22.688 -4.195 -49.469 1 46.5 731 ASN A CA 1
ATOM 5724 C C . ASN A 1 731 ? -23.312 -5.566 -49.719 1 46.5 731 ASN A C 1
ATOM 5726 O O . ASN A 1 731 ? -24.531 -5.73 -49.594 1 46.5 731 ASN A O 1
ATOM 5730 N N . ASP A 1 732 ? -22.562 -6.359 -50.312 1 47.59 732 ASP A N 1
ATOM 5731 C CA . ASP A 1 732 ? -23.172 -7.617 -50.719 1 47.59 732 ASP A CA 1
ATOM 5732 C C . ASP A 1 732 ? -23.516 -8.492 -49.531 1 47.59 732 ASP A C 1
ATOM 5734 O O . ASP A 1 732 ? -24.391 -9.359 -49.625 1 47.59 732 ASP A O 1
ATOM 5738 N N . LEU A 1 733 ? -22.891 -8.297 -48.469 1 48.66 733 LEU A N 1
ATOM 5739 C CA . LEU A 1 733 ? -23.062 -9.211 -47.344 1 48.66 733 LEU A CA 1
ATOM 5740 C C . LEU A 1 733 ? -24.328 -8.867 -46.531 1 48.66 733 LEU A C 1
ATOM 5742 O O . LEU A 1 733 ? -24.984 -9.758 -46 1 48.66 733 LEU A O 1
ATOM 5746 N N . ILE A 1 734 ? -24.656 -7.684 -46.438 1 50.78 734 ILE A N 1
ATOM 5747 C CA . ILE A 1 734 ? -25.891 -7.309 -45.75 1 50.78 734 ILE A CA 1
ATOM 5748 C C . ILE A 1 734 ? -27.094 -7.883 -46.5 1 50.78 734 ILE A C 1
ATOM 5750 O O . ILE A 1 734 ? -28.078 -8.273 -45.875 1 50.78 734 ILE A O 1
ATOM 5754 N N . THR A 1 735 ? -27.016 -7.844 -47.812 1 47.09 735 THR A N 1
ATOM 5755 C CA . THR A 1 735 ? -28.172 -8.312 -48.594 1 47.09 735 THR A CA 1
ATOM 5756 C C . THR A 1 735 ? -28.297 -9.828 -48.5 1 47.09 735 THR A C 1
ATOM 5758 O O . THR A 1 735 ? -29.391 -10.375 -48.688 1 47.09 735 THR A O 1
ATOM 5761 N N . THR A 1 736 ? -27.312 -10.547 -48.438 1 46.53 736 THR A N 1
ATOM 5762 C CA . THR A 1 736 ? -27.469 -11.984 -48.625 1 46.53 736 THR A CA 1
ATOM 5763 C C . THR A 1 736 ? -27.469 -12.711 -47.281 1 46.53 736 THR A C 1
ATOM 5765 O O . THR A 1 736 ? -27.828 -13.891 -47.188 1 46.53 736 THR A O 1
ATOM 5768 N N . ASN A 1 737 ? -26.859 -12.258 -46.219 1 50.56 737 ASN A N 1
ATOM 5769 C CA . ASN A 1 737 ? -26.609 -13.18 -45.125 1 50.56 737 ASN A CA 1
ATOM 5770 C C . ASN A 1 737 ? -27.734 -13.164 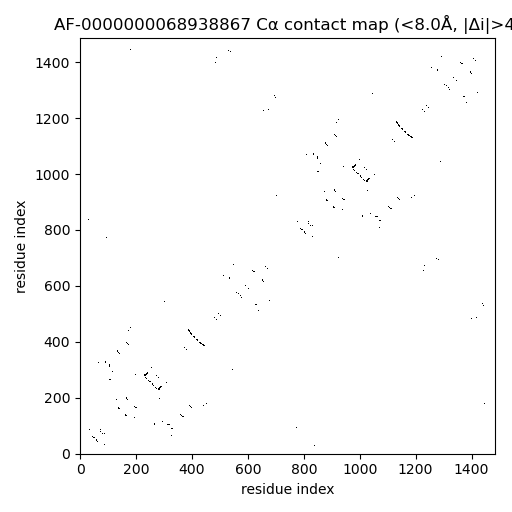-44.094 1 50.56 737 ASN A C 1
ATOM 5772 O O . ASN A 1 737 ? -28.203 -12.094 -43.688 1 50.56 737 ASN A O 1
ATOM 5776 N N . PRO A 1 738 ? -28.406 -14.227 -43.875 1 48.84 738 PRO A N 1
ATOM 5777 C CA . PRO A 1 738 ? -29.594 -14.445 -43.031 1 48.84 738 PRO A CA 1
ATOM 5778 C C . PRO A 1 738 ? -29.422 -13.891 -41.625 1 48.84 738 PRO A C 1
ATOM 5780 O O . PRO A 1 738 ? -30.422 -13.641 -40.938 1 48.84 738 PRO A O 1
ATOM 5783 N N . LEU A 1 739 ? -28.312 -13.953 -41.062 1 51.94 739 LEU A N 1
ATOM 5784 C CA . LEU A 1 739 ? -28.172 -13.469 -39.688 1 51.94 739 LEU A CA 1
ATOM 5785 C C . LEU A 1 739 ? -28.453 -11.969 -39.625 1 51.94 739 LEU A C 1
ATOM 5787 O O . LEU A 1 739 ? -28.891 -11.469 -38.562 1 51.94 739 LEU A O 1
ATOM 5791 N N . LEU A 1 740 ? -28.234 -11.266 -40.781 1 54.53 740 LEU A N 1
ATOM 5792 C CA . LEU A 1 740 ? -28.5 -9.836 -40.875 1 54.53 740 LEU A CA 1
ATOM 5793 C C . LEU A 1 740 ? -29.797 -9.57 -41.625 1 54.53 740 LEU A C 1
ATOM 5795 O O . LEU A 1 740 ? -30.188 -8.414 -41.812 1 54.53 740 LEU A O 1
ATOM 5799 N N . ARG A 1 741 ? -30.406 -10.523 -42.219 1 48.47 741 ARG A N 1
ATOM 5800 C CA . ARG A 1 741 ? -31.641 -10.398 -43 1 48.47 741 ARG A CA 1
ATOM 5801 C C . ARG A 1 741 ? -32.719 -9.695 -42.188 1 48.47 741 ARG A C 1
ATOM 5803 O O . ARG A 1 741 ? -33.531 -8.938 -42.719 1 48.47 741 ARG A O 1
ATOM 5810 N N . PRO A 1 742 ? -32.906 -10.125 -40.906 1 45.09 742 PRO A N 1
ATOM 5811 C CA . PRO A 1 742 ? -34 -9.297 -40.406 1 45.09 742 PRO A CA 1
ATOM 5812 C C . PRO A 1 742 ? -33.656 -7.809 -40.375 1 45.09 742 PRO A C 1
ATOM 5814 O O . PRO A 1 742 ? -34.469 -6.992 -39.938 1 45.09 742 PRO A O 1
ATOM 5817 N N . LEU A 1 743 ? -32.625 -7.449 -40.719 1 40.03 743 LEU A N 1
ATOM 5818 C CA . LEU A 1 743 ? -32.281 -6.031 -40.844 1 40.03 743 LEU A CA 1
ATOM 5819 C C . LEU A 1 743 ? -32.781 -5.488 -42.188 1 40.03 743 LEU A C 1
ATOM 5821 O O . LEU A 1 743 ? -32.594 -6.113 -43.219 1 40.03 743 LEU A O 1
ATOM 5825 N N . MET B 1 1 ? -51.688 83.312 22.359 1 23.69 1 MET B N 1
ATOM 5826 C CA . MET B 1 1 ? -52.062 82.062 21.703 1 23.69 1 MET B CA 1
ATOM 5827 C C . MET B 1 1 ? -50.906 81.562 20.828 1 23.69 1 MET B C 1
ATOM 5829 O O . MET B 1 1 ? -50.812 81.875 19.656 1 23.69 1 MET B O 1
ATOM 5833 N N . THR B 1 2 ? -49.75 81.688 21.297 1 24.94 2 THR B N 1
ATOM 5834 C CA . THR B 1 2 ? -48.344 81.562 20.938 1 24.94 2 THR B CA 1
ATOM 5835 C C . THR B 1 2 ? -48.031 80.188 20.422 1 24.94 2 THR B C 1
ATOM 5837 O O . THR B 1 2 ? -48.344 79.188 21.078 1 24.94 2 THR B O 1
ATOM 5840 N N . SER B 1 3 ? -48.031 80.062 19.078 1 23.73 3 SER B N 1
ATOM 5841 C CA . SER B 1 3 ? -47.938 78.938 18.141 1 23.73 3 SER B CA 1
ATOM 5842 C C . SER B 1 3 ? -46.719 78.062 18.438 1 23.73 3 SER B C 1
ATOM 5844 O O . SER B 1 3 ? -45.594 78.562 18.406 1 23.73 3 SER B O 1
ATOM 5846 N N . ILE B 1 4 ? -46.781 77.312 19.453 1 25.11 4 ILE B N 1
ATOM 5847 C CA . ILE B 1 4 ? -45.781 76.375 19.984 1 25.11 4 ILE B CA 1
ATOM 5848 C C . ILE B 1 4 ? -45.344 75.375 18.891 1 25.11 4 ILE B C 1
ATOM 5850 O O . ILE B 1 4 ? -46.125 74.625 18.391 1 25.11 4 ILE B O 1
ATOM 5854 N N . THR B 1 5 ? -44.562 75.938 17.953 1 24.98 5 THR B N 1
ATOM 5855 C CA . THR B 1 5 ? -44 75.25 16.797 1 24.98 5 THR B CA 1
ATOM 5856 C C . THR B 1 5 ? -43.406 73.938 17.203 1 24.98 5 THR B C 1
ATOM 5858 O O . THR B 1 5 ? -42.531 73.875 18.078 1 24.98 5 THR B O 1
ATOM 5861 N N . GLU B 1 6 ? -44.188 72.812 17.109 1 24.11 6 GLU B N 1
ATOM 5862 C CA . GLU B 1 6 ? -44 71.438 17.406 1 24.11 6 GLU B CA 1
ATOM 5863 C C . GLU B 1 6 ? -42.719 70.875 16.766 1 24.11 6 GLU B C 1
ATOM 5865 O O . GLU B 1 6 ? -42.562 70.938 15.539 1 24.11 6 GLU B O 1
ATOM 5870 N N . ALA B 1 7 ? -41.594 71.125 17.375 1 27.08 7 ALA B N 1
ATOM 5871 C CA . ALA B 1 7 ? -40.219 70.688 17.047 1 27.08 7 ALA B CA 1
ATOM 5872 C C . ALA B 1 7 ? -40.188 69.188 16.672 1 27.08 7 ALA B C 1
ATOM 5874 O O . ALA B 1 7 ? -40.5 68.375 17.5 1 27.08 7 ALA B O 1
ATOM 5875 N N . ALA B 1 8 ? -40.594 68.875 15.445 1 26.52 8 ALA B N 1
ATOM 5876 C CA . ALA B 1 8 ? -40.625 67.562 14.789 1 26.52 8 ALA B CA 1
ATOM 5877 C C . ALA B 1 8 ? -39.312 66.812 15 1 26.52 8 ALA B C 1
ATOM 5879 O O . ALA B 1 8 ? -38.25 67.25 14.625 1 26.52 8 ALA B O 1
ATOM 5880 N N . LEU B 1 9 ? -39.156 66.188 16.094 1 24.73 9 LEU B N 1
ATOM 5881 C CA . LEU B 1 9 ? -38 65.312 16.453 1 24.73 9 LEU B CA 1
ATOM 5882 C C . LEU B 1 9 ? -37.656 64.375 15.328 1 24.73 9 LEU B C 1
ATOM 5884 O O . LEU B 1 9 ? -38.5 63.656 14.828 1 24.73 9 LEU B O 1
ATOM 5888 N N . PRO B 1 10 ? -36.719 64.812 14.469 1 26.3 10 PRO B N 1
ATOM 5889 C CA . PRO B 1 10 ? -36.312 64 13.32 1 26.3 10 PRO B CA 1
ATOM 5890 C C . PRO B 1 10 ? -36.094 62.531 13.68 1 26.3 10 PRO B C 1
ATOM 5892 O O . PRO B 1 10 ? -35.438 62.25 14.703 1 26.3 10 PRO B O 1
ATOM 5895 N N . TYR B 1 11 ? -37.125 61.688 13.57 1 24.95 11 TYR B N 1
ATOM 5896 C CA . TYR B 1 11 ? -37.062 60.219 13.711 1 24.95 11 TYR B CA 1
ATOM 5897 C C . TYR B 1 11 ? -35.844 59.656 13.008 1 24.95 11 TYR B C 1
ATOM 5899 O O . TYR B 1 11 ? -35.719 59.75 11.781 1 24.95 11 TYR B O 1
ATOM 5907 N N . MET B 1 12 ? -34.688 59.969 13.539 1 24.23 12 MET B N 1
ATOM 5908 C CA . MET B 1 12 ? -33.469 59.312 13.055 1 24.23 12 MET B CA 1
ATOM 5909 C C . MET B 1 12 ? -33.688 57.844 12.719 1 24.23 12 MET B C 1
ATOM 5911 O O . MET B 1 12 ? -34.156 57.094 13.57 1 24.23 12 MET B O 1
ATOM 5915 N N . SER B 1 13 ? -34.219 57.656 11.523 1 24.62 13 SER B N 1
ATOM 5916 C CA . SER B 1 13 ? -34.406 56.312 10.984 1 24.62 13 SER B CA 1
ATOM 5917 C C . SER B 1 13 ? -33.25 55.375 11.375 1 24.62 13 SER B C 1
ATOM 5919 O O . SER B 1 13 ? -32.094 55.75 11.289 1 24.62 13 SER B O 1
ATOM 5921 N N . PRO B 1 14 ? -33.5 54.531 12.391 1 24.75 14 PRO B N 1
ATOM 5922 C CA . PRO B 1 14 ? -32.469 53.594 12.797 1 24.75 14 PRO B CA 1
ATOM 5923 C C . PRO B 1 14 ? -31.719 53 11.609 1 24.75 14 PRO B C 1
ATOM 5925 O O . PRO B 1 14 ? -32.344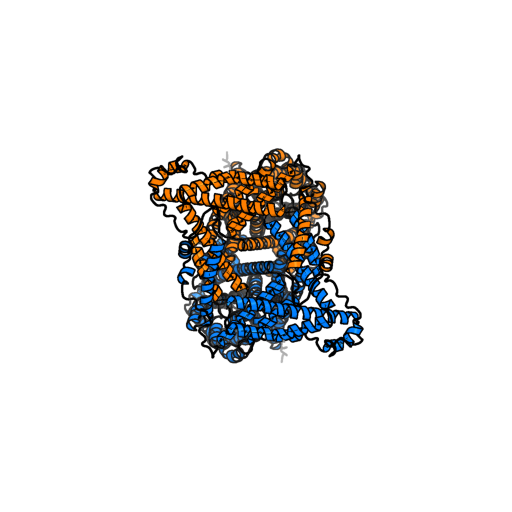 52.531 10.656 1 24.75 14 PRO B O 1
ATOM 5928 N N . GLU B 1 15 ? -30.766 53.719 11.078 1 24.2 15 GLU B N 1
ATOM 5929 C CA . GLU B 1 15 ? -29.859 53.125 10.109 1 24.2 15 GLU B CA 1
ATOM 5930 C C . GLU B 1 15 ? -29.625 51.656 10.383 1 24.2 15 GLU B C 1
ATOM 5932 O O . GLU B 1 15 ? -29.266 51.281 11.5 1 24.2 15 GLU B O 1
ATOM 5937 N N . LYS B 1 16 ? -30.438 50.844 9.742 1 27.02 16 LYS B N 1
ATOM 5938 C CA . LYS B 1 16 ? -30.312 49.406 9.594 1 27.02 16 LYS B CA 1
ATOM 5939 C C . LYS B 1 16 ? -28.859 48.969 9.477 1 27.02 16 LYS B C 1
ATOM 5941 O O . LYS B 1 16 ? -28.219 49.219 8.445 1 27.02 16 LYS B O 1
ATOM 5946 N N . THR B 1 17 ? -28.094 49.344 10.461 1 23.81 17 THR B N 1
ATOM 5947 C CA . THR B 1 17 ? -26.797 48.656 10.477 1 23.81 17 THR B CA 1
ATOM 5948 C C . THR B 1 17 ? -26.953 47.219 10.008 1 23.81 17 THR B C 1
ATOM 5950 O O . THR B 1 17 ? -27.578 46.406 10.703 1 23.81 17 THR B O 1
ATOM 5953 N N . SER B 1 18 ? -27.469 47.156 8.773 1 22.72 18 SER B N 1
ATOM 5954 C CA . SER B 1 18 ? -27.312 45.875 8.109 1 22.72 18 SER B CA 1
ATOM 5955 C C . SER B 1 18 ? -26.031 45.156 8.578 1 22.72 18 SER B C 1
ATOM 5957 O O . SER B 1 18 ? -24.938 45.656 8.344 1 22.72 18 SER B O 1
ATOM 5959 N N . LEU B 1 19 ? -26 44.812 9.75 1 22.5 19 LEU B N 1
ATOM 5960 C CA . LEU B 1 19 ? -25.016 43.812 10.148 1 22.5 19 LEU B CA 1
ATOM 5961 C C . LEU B 1 19 ? -24.719 42.875 9 1 22.5 19 LEU B C 1
ATOM 5963 O O . LEU B 1 19 ? -25.516 42 8.68 1 22.5 19 LEU B O 1
ATOM 5967 N N . SER B 1 20 ? -24.469 43.469 7.789 1 23.64 20 SER B N 1
ATOM 5968 C CA . SER B 1 20 ? -23.703 42.688 6.828 1 23.64 20 SER B CA 1
ATOM 5969 C C . SER B 1 20 ? -22.828 41.656 7.535 1 23.64 20 SER B C 1
ATOM 5971 O O . SER B 1 20 ? -21.875 42.031 8.234 1 23.64 20 SER B O 1
ATOM 5973 N N . LEU B 1 21 ? -23.391 40.875 8.203 1 24.08 21 LEU B N 1
ATOM 5974 C CA . LEU B 1 21 ? -22.656 39.625 8.422 1 24.08 21 LEU B CA 1
ATOM 5975 C C . LEU B 1 21 ? -21.672 39.344 7.293 1 24.08 21 LEU B C 1
ATOM 5977 O O . LEU B 1 21 ? -22.062 38.906 6.219 1 24.08 21 LEU B O 1
ATOM 5981 N N . SER B 1 22 ? -21.047 40.469 6.836 1 24.02 22 SER B N 1
ATOM 5982 C CA . SER B 1 22 ? -19.828 40.281 6.07 1 24.02 22 SER B CA 1
ATOM 5983 C C . SER B 1 22 ? -19.125 38.969 6.445 1 24.02 22 SER B C 1
ATOM 5985 O O . SER B 1 22 ? -18.641 38.844 7.566 1 24.02 22 SER B O 1
ATOM 5987 N N . TYR B 1 23 ? -19.781 38 6.121 1 26.78 23 TYR B N 1
ATOM 5988 C CA . TYR B 1 23 ? -18.844 36.938 5.793 1 26.78 23 TYR B CA 1
ATOM 5989 C C . TYR B 1 23 ? -17.516 37.531 5.32 1 26.78 23 TYR B C 1
ATOM 5991 O O . TYR B 1 23 ? -17.422 38.062 4.215 1 26.78 23 TYR B O 1
ATOM 5999 N N . SER B 1 24 ? -17 38.594 6.027 1 27.11 24 SER B N 1
ATOM 6000 C CA . SER B 1 24 ? -15.625 38.969 5.75 1 27.11 24 SER B CA 1
ATOM 6001 C C . SER B 1 24 ? -14.922 37.906 4.914 1 27.11 24 SER B C 1
ATOM 6003 O O . SER B 1 24 ? -14.875 36.75 5.297 1 27.11 24 SER B O 1
ATOM 6005 N N . ALA B 1 25 ? -14.992 38.031 3.688 1 30.84 25 ALA B N 1
ATOM 6006 C CA . ALA B 1 25 ? -14.094 37.531 2.643 1 30.84 25 ALA B CA 1
ATOM 6007 C C . ALA B 1 25 ? -12.664 37.406 3.162 1 30.84 25 ALA B C 1
ATOM 6009 O O . ALA B 1 25 ? -11.703 37.5 2.389 1 30.84 25 ALA B O 1
ATOM 6010 N N . GLU B 1 26 ? -12.414 37.969 4.324 1 32.88 26 GLU B N 1
ATOM 6011 C CA . GLU B 1 26 ? -11.047 37.812 4.809 1 32.88 26 GLU B CA 1
ATOM 6012 C C . GLU B 1 26 ? -10.398 36.562 4.227 1 32.88 26 GLU B C 1
ATOM 6014 O O . GLU B 1 26 ? -11.055 35.531 4.066 1 32.88 26 GLU B O 1
ATOM 6019 N N . SER B 1 27 ? -9.469 36.781 3.344 1 38.88 27 SER B N 1
ATOM 6020 C CA . SER B 1 27 ? -8.414 36 2.684 1 38.88 27 SER B CA 1
ATOM 6021 C C . SER B 1 27 ? -8.086 34.75 3.467 1 38.88 27 SER B C 1
ATOM 6023 O O . SER B 1 27 ? -6.977 34.594 3.988 1 38.88 27 SER B O 1
ATOM 6025 N N . ASP B 1 28 ? -8.758 34.375 4.508 1 42.78 28 ASP B N 1
ATOM 6026 C CA . ASP B 1 28 ? -8.523 33.438 5.594 1 42.78 28 ASP B CA 1
ATOM 6027 C C . ASP B 1 28 ? -8.148 32.062 5.055 1 42.78 28 ASP B C 1
ATOM 6029 O O . ASP B 1 28 ? -8.945 31.438 4.348 1 42.78 28 ASP B O 1
ATOM 6033 N N . SER B 1 29 ? -6.992 32.031 4.699 1 55.28 29 SER B N 1
ATOM 6034 C CA . SER B 1 29 ? -6.238 30.828 4.43 1 55.28 29 SER B CA 1
ATOM 6035 C C . SER B 1 29 ? -6.73 29.672 5.289 1 55.28 29 SER B C 1
ATOM 6037 O O . SER B 1 29 ? -6.57 29.688 6.512 1 55.28 29 SER B O 1
ATOM 6039 N N . ARG B 1 30 ? -7.938 29.031 4.938 1 66.75 30 ARG B N 1
ATOM 6040 C CA . ARG B 1 30 ? -8.477 27.875 5.652 1 66.75 30 ARG B CA 1
ATOM 6041 C C . ARG B 1 30 ? -7.496 26.719 5.625 1 66.75 30 ARG B C 1
ATOM 6043 O O . ARG B 1 30 ? -6.844 26.469 4.605 1 66.75 30 ARG B O 1
ATOM 6050 N N . PRO B 1 31 ? -7.223 26.141 6.711 1 73.81 31 PRO B N 1
ATOM 6051 C CA . PRO B 1 31 ? -6.301 25.016 6.797 1 73.81 31 PRO B CA 1
ATOM 6052 C C . PRO B 1 31 ? -6.637 23.906 5.805 1 73.81 31 PRO B C 1
ATOM 6054 O O . PRO B 1 31 ? -5.766 23.109 5.449 1 73.81 31 PRO B O 1
ATOM 6057 N N . VAL B 1 32 ? -7.879 24.016 5.211 1 74.38 32 VAL B N 1
ATOM 6058 C CA . VAL B 1 32 ? -8.305 22.984 4.27 1 74.38 32 VAL B CA 1
ATOM 6059 C C . VAL B 1 32 ? -7.602 23.188 2.93 1 74.38 32 VAL B C 1
ATOM 6061 O O . VAL B 1 32 ? -7.469 22.234 2.146 1 74.38 32 VAL B O 1
ATOM 6064 N N . ASP B 1 33 ? -7.062 24.406 2.732 1 74.12 33 ASP B N 1
ATOM 6065 C CA . ASP B 1 33 ? -6.387 24.703 1.475 1 74.12 33 ASP B CA 1
ATOM 6066 C C . ASP B 1 33 ? -5.043 24 1.381 1 74.12 33 ASP B C 1
ATOM 6068 O O . ASP B 1 33 ? -4.5 23.812 0.287 1 74.12 33 ASP B O 1
ATOM 6072 N N . ALA B 1 34 ? -4.555 23.594 2.576 1 76.31 34 ALA B N 1
ATOM 6073 C CA . ALA B 1 34 ? -3.316 22.812 2.57 1 76.31 34 ALA B CA 1
ATOM 6074 C C . ALA B 1 34 ? -3.527 21.438 1.937 1 76.31 34 ALA B C 1
ATOM 6076 O O . ALA B 1 34 ? -2.637 20.922 1.264 1 76.31 34 ALA B O 1
ATOM 6077 N N . VAL B 1 35 ? -4.723 20.969 2.084 1 78.19 35 VAL B N 1
ATOM 6078 C CA . VAL B 1 35 ? -5.027 19.641 1.566 1 78.19 35 VAL B CA 1
ATOM 6079 C C . VAL B 1 35 ? -5.191 19.703 0.049 1 78.19 35 VAL B C 1
ATOM 6081 O O . VAL B 1 35 ? -4.812 18.766 -0.66 1 78.19 35 VAL B O 1
ATOM 6084 N N . ILE B 1 36 ? -5.59 20.875 -0.43 1 80.56 36 ILE B N 1
ATOM 6085 C CA . ILE B 1 36 ? -5.797 21.016 -1.868 1 80.56 36 ILE B CA 1
ATOM 6086 C C . ILE B 1 36 ? -4.445 21.094 -2.578 1 80.56 36 ILE B C 1
ATOM 6088 O O . ILE B 1 36 ? -4.293 20.594 -3.693 1 80.56 36 ILE B O 1
ATOM 6092 N N . PHE B 1 37 ? -3.584 21.766 -1.912 1 82.38 37 PHE B N 1
ATOM 6093 C CA . PHE B 1 37 ? -2.252 21.844 -2.498 1 82.38 37 PHE B CA 1
ATOM 6094 C C . PHE B 1 37 ? -1.648 20.453 -2.674 1 82.38 37 PHE B C 1
ATOM 6096 O O . PHE B 1 37 ? -1.052 20.156 -3.711 1 82.38 37 PHE B O 1
ATOM 6103 N N . ALA B 1 38 ? -1.845 19.641 -1.656 1 83.19 38 ALA B N 1
ATOM 6104 C CA . ALA B 1 38 ? -1.309 18.281 -1.726 1 83.19 38 ALA B CA 1
ATOM 6105 C C . ALA B 1 38 ? -1.997 17.469 -2.822 1 83.19 38 ALA B C 1
ATOM 6107 O O . ALA B 1 38 ? -1.344 16.734 -3.557 1 83.19 38 ALA B O 1
ATOM 6108 N N . GLY B 1 39 ? -3.33 17.656 -2.943 1 83.62 39 GLY B N 1
ATOM 6109 C CA . GLY B 1 39 ? -4.07 16.953 -3.975 1 83.62 39 GLY B CA 1
ATOM 6110 C C . GLY B 1 39 ? -3.709 17.391 -5.379 1 83.62 39 GLY B C 1
ATOM 6111 O O . GLY B 1 39 ? -3.475 16.547 -6.254 1 83.62 39 GLY B O 1
ATOM 6112 N N . VAL B 1 40 ? -3.518 18.656 -5.578 1 83.94 40 VAL B N 1
ATOM 6113 C CA . VAL B 1 40 ? -3.193 19.203 -6.891 1 83.94 40 VAL B CA 1
ATOM 6114 C C . VAL B 1 40 ? -1.766 18.828 -7.273 1 83.94 40 VAL B C 1
ATOM 6116 O O . VAL B 1 40 ? -1.49 18.5 -8.43 1 83.94 40 VAL B O 1
ATOM 6119 N N . SER B 1 41 ? -0.898 18.875 -6.266 1 87.94 41 SER B N 1
ATOM 6120 C CA . SER B 1 41 ? 0.491 18.516 -6.516 1 87.94 41 SER B CA 1
ATOM 6121 C C . SER B 1 41 ? 0.607 17.047 -6.953 1 87.94 41 SER B C 1
ATOM 6123 O O . SER B 1 41 ? 1.405 16.734 -7.836 1 87.94 41 SER B O 1
ATOM 6125 N N . LEU B 1 42 ? -0.199 16.219 -6.355 1 88.5 42 LEU B N 1
ATOM 6126 C CA . LEU B 1 42 ? -0.141 14.805 -6.703 1 88.5 42 LEU B CA 1
ATOM 6127 C C . LEU B 1 42 ? -0.698 14.562 -8.102 1 88.5 42 LEU B C 1
ATOM 6129 O O . LEU B 1 42 ? -0.175 13.734 -8.852 1 88.5 42 LEU B O 1
ATOM 6133 N N . VAL B 1 43 ? -1.729 15.328 -8.508 1 86.69 43 VAL B N 1
ATOM 6134 C CA . VAL B 1 43 ? -2.311 15.195 -9.836 1 86.69 43 VAL B CA 1
ATOM 6135 C C . VAL B 1 43 ? -1.31 15.664 -10.891 1 86.69 43 VAL B C 1
ATOM 6137 O O . VAL B 1 43 ? -1.098 14.992 -11.898 1 86.69 43 VAL B O 1
ATOM 6140 N N . LEU B 1 44 ? -0.683 16.781 -10.539 1 87.31 44 LEU B N 1
ATOM 6141 C CA . LEU B 1 44 ? 0.296 17.328 -11.469 1 87.31 44 LEU B CA 1
ATOM 6142 C C . LEU B 1 44 ? 1.516 16.422 -11.57 1 87.31 44 LEU B C 1
ATOM 6144 O O . LEU B 1 44 ? 2.064 16.219 -12.664 1 87.31 44 LEU B O 1
ATOM 6148 N N . GLY B 1 45 ? 1.947 15.93 -10.43 1 87.19 45 GLY B N 1
ATOM 6149 C CA . GLY B 1 45 ? 3.08 15.016 -10.438 1 87.19 45 GLY B CA 1
ATOM 6150 C C . GLY B 1 45 ? 2.824 13.75 -11.234 1 87.19 45 GLY B C 1
ATOM 6151 O O . GLY B 1 45 ? 3.686 13.305 -11.992 1 87.19 45 GLY B O 1
ATOM 6152 N N . THR B 1 46 ? 1.62 13.195 -11.117 1 86.75 46 THR B N 1
ATOM 6153 C CA . THR B 1 46 ? 1.277 11.977 -11.828 1 86.75 46 THR B CA 1
ATOM 6154 C C . THR B 1 46 ? 1.128 12.242 -13.32 1 86.75 46 THR B C 1
ATOM 6156 O O . THR B 1 46 ? 1.512 11.414 -14.148 1 86.75 46 THR B O 1
ATOM 6159 N N . ALA B 1 47 ? 0.548 13.367 -13.656 1 85.88 47 ALA B N 1
ATOM 6160 C CA . ALA B 1 47 ? 0.404 13.742 -15.062 1 85.88 47 ALA B CA 1
ATOM 6161 C C . ALA B 1 47 ? 1.768 13.922 -15.727 1 85.88 47 ALA B C 1
ATOM 6163 O O . ALA B 1 47 ? 1.974 13.492 -16.859 1 85.88 47 ALA B O 1
ATOM 6164 N N . CYS B 1 48 ? 2.705 14.461 -14.984 1 86.06 48 CYS B N 1
ATOM 6165 C CA . CYS B 1 48 ? 4.047 14.68 -15.508 1 86.06 48 CYS B CA 1
ATOM 6166 C C . CYS B 1 48 ? 4.789 13.359 -15.664 1 86.06 48 CYS B C 1
ATOM 6168 O O . CYS B 1 48 ? 5.523 13.164 -16.641 1 86.06 48 CYS B O 1
ATOM 6170 N N . ARG B 1 49 ? 4.598 12.5 -14.711 1 82.44 49 ARG B N 1
ATOM 6171 C CA . ARG B 1 49 ? 5.246 11.195 -14.789 1 82.44 49 ARG B CA 1
ATOM 6172 C C . ARG B 1 49 ? 4.77 10.422 -16.016 1 82.44 49 ARG B C 1
ATOM 6174 O O . ARG B 1 49 ? 5.559 9.742 -16.672 1 82.44 49 ARG B O 1
ATOM 6181 N N . GLN B 1 50 ? 3.518 10.586 -16.375 1 78.56 50 GLN B N 1
ATOM 6182 C CA . GLN B 1 50 ? 2.949 9.883 -17.531 1 78.56 50 GLN B CA 1
ATOM 6183 C C . GLN B 1 50 ? 3.408 10.516 -18.828 1 78.56 50 GLN B C 1
ATOM 6185 O O . GLN B 1 50 ? 3.701 9.812 -19.797 1 78.56 50 GLN B O 1
ATOM 6190 N N . LEU B 1 51 ? 3.443 11.812 -18.766 1 78.25 51 LEU B N 1
ATOM 6191 C CA . LEU B 1 51 ? 3.781 12.531 -19.984 1 78.25 51 LEU B CA 1
ATOM 6192 C C . LEU B 1 51 ? 5.266 12.383 -20.312 1 78.25 51 LEU B C 1
ATOM 6194 O O . LEU B 1 51 ? 5.641 12.297 -21.484 1 78.25 51 LEU B O 1
ATOM 6198 N N . PHE B 1 52 ? 6.047 12.289 -19.266 1 75.19 52 PHE B N 1
ATOM 6199 C CA . PHE B 1 52 ? 7.488 12.273 -19.484 1 75.19 52 PHE B CA 1
ATOM 6200 C C . PHE B 1 52 ? 8.039 10.859 -19.359 1 75.19 52 PHE B C 1
ATOM 6202 O O . PHE B 1 52 ? 9.242 10.672 -19.188 1 75.19 52 PHE B O 1
ATOM 6209 N N . ASN B 1 53 ? 7.012 9.961 -19.391 1 70.06 53 ASN B N 1
ATOM 6210 C CA . ASN B 1 53 ? 7.461 8.57 -19.359 1 70.06 53 ASN B CA 1
ATOM 6211 C C . ASN B 1 53 ? 8.242 8.203 -20.609 1 70.06 53 ASN B C 1
ATOM 6213 O O . ASN B 1 53 ? 7.758 8.406 -21.734 1 70.06 53 ASN B O 1
ATOM 6217 N N . GLY B 1 54 ? 9.516 7.961 -20.531 1 62.53 54 GLY B N 1
ATOM 6218 C CA . GLY B 1 54 ? 10.336 7.605 -21.688 1 62.53 54 GLY B CA 1
ATOM 6219 C C . GLY B 1 54 ? 11.32 8.695 -22.078 1 62.53 54 GLY B C 1
ATOM 6220 O O . GLY B 1 54 ? 12.219 8.461 -22.891 1 62.53 54 GLY B O 1
ATOM 6221 N N . THR B 1 55 ? 11.016 9.883 -21.484 1 67.5 55 THR B N 1
ATOM 6222 C CA . THR B 1 55 ? 11.938 10.961 -21.828 1 67.5 55 THR B CA 1
ATOM 6223 C C . THR B 1 55 ? 13.172 10.93 -20.938 1 67.5 55 THR B C 1
ATOM 6225 O O . THR B 1 55 ? 13.18 10.258 -19.906 1 67.5 55 THR B O 1
ATOM 6228 N N . ARG B 1 56 ? 14.195 11.688 -21.359 1 68.75 56 ARG B N 1
ATOM 6229 C CA . ARG B 1 56 ? 15.5 11.711 -20.703 1 68.75 56 ARG B CA 1
ATOM 6230 C C . ARG B 1 56 ? 15.5 12.695 -19.547 1 68.75 56 ARG B C 1
ATOM 6232 O O . ARG B 1 56 ? 16.5 12.828 -18.828 1 68.75 56 ARG B O 1
ATOM 6239 N N . VAL B 1 57 ? 14.445 13.305 -19.203 1 74.81 57 VAL B N 1
ATOM 6240 C CA . VAL B 1 57 ? 14.422 14.289 -18.125 1 74.81 57 VAL B CA 1
ATOM 6241 C C . VAL B 1 57 ? 13.984 13.625 -16.828 1 74.81 57 VAL B C 1
ATOM 6243 O O . VAL B 1 57 ? 12.945 12.953 -16.781 1 74.81 57 VAL B O 1
ATOM 6246 N N . PRO B 1 58 ? 14.914 13.82 -15.844 1 77.06 58 PRO B N 1
ATOM 6247 C CA . PRO B 1 58 ? 14.539 13.211 -14.555 1 77.06 58 PRO B CA 1
ATOM 6248 C C . PRO B 1 58 ? 13.242 13.781 -13.992 1 77.06 58 PRO B C 1
ATOM 6250 O O . PRO B 1 58 ? 12.984 14.977 -14.109 1 77.06 58 PRO B O 1
ATOM 6253 N N . TYR B 1 59 ? 12.43 12.977 -13.477 1 80.56 59 TYR B N 1
ATOM 6254 C CA . TYR B 1 59 ? 11.117 13.297 -12.914 1 80.56 59 TYR B CA 1
ATOM 6255 C C . TYR B 1 59 ? 11.227 14.383 -11.859 1 80.56 59 TYR B C 1
ATOM 6257 O O . TYR B 1 59 ? 10.391 15.289 -11.805 1 80.56 59 TYR B O 1
ATOM 6265 N N . SER B 1 60 ? 12.266 14.422 -11.031 1 80.19 60 SER B N 1
ATOM 6266 C CA . SER B 1 60 ? 12.43 15.367 -9.938 1 80.19 60 SER B CA 1
ATOM 6267 C C . SER B 1 60 ? 12.656 16.781 -10.453 1 80.19 60 SER B C 1
ATOM 6269 O O . SER B 1 60 ? 12.188 17.75 -9.852 1 80.19 60 SER B O 1
ATOM 6271 N N . VAL B 1 61 ? 13.312 16.922 -11.594 1 81.94 61 VAL B N 1
ATOM 6272 C CA . VAL B 1 61 ? 13.586 18.234 -12.172 1 81.94 61 VAL B CA 1
ATOM 6273 C C . VAL B 1 61 ? 12.281 18.859 -12.672 1 81.94 61 VAL B C 1
ATOM 6275 O O . VAL B 1 61 ? 12.039 20.062 -12.477 1 81.94 61 VAL B O 1
ATOM 6278 N N . VAL B 1 62 ? 11.516 18.062 -13.273 1 86.12 62 VAL B N 1
ATOM 6279 C CA . VAL B 1 62 ? 10.25 18.562 -13.805 1 86.12 62 VAL B CA 1
ATOM 6280 C C . VAL B 1 62 ? 9.352 19.047 -12.664 1 86.12 62 VAL B C 1
ATOM 6282 O O . VAL B 1 62 ? 8.695 20.078 -12.773 1 86.12 62 VAL B O 1
ATOM 6285 N N . LEU B 1 63 ? 9.375 18.328 -11.602 1 87.62 63 LEU B N 1
ATOM 6286 C CA . LEU B 1 63 ? 8.555 18.703 -10.453 1 87.62 63 LEU B CA 1
ATOM 6287 C C . LEU B 1 63 ? 9.031 20.016 -9.844 1 87.62 63 LEU B C 1
ATOM 6289 O O . LEU B 1 63 ? 8.211 20.844 -9.438 1 87.62 63 LEU B O 1
ATOM 6293 N N . LEU B 1 64 ? 10.32 20.125 -9.758 1 85.38 64 LEU B N 1
ATOM 6294 C CA . LEU B 1 64 ? 10.883 21.359 -9.227 1 85.38 64 LEU B CA 1
ATOM 6295 C C . LEU B 1 64 ? 10.484 22.562 -10.078 1 85.38 64 LEU B C 1
ATOM 6297 O O . LEU B 1 64 ? 10.141 23.625 -9.555 1 85.38 64 LEU B O 1
ATOM 6301 N N . VAL B 1 65 ? 10.523 22.359 -11.367 1 87 65 VAL B N 1
ATOM 6302 C CA . VAL B 1 65 ? 10.172 23.438 -12.297 1 87 65 VAL B CA 1
ATOM 6303 C C . VAL B 1 65 ? 8.695 23.781 -12.156 1 87 65 VAL B C 1
ATOM 6305 O O . VAL B 1 65 ? 8.32 24.953 -12.18 1 87 65 VAL B O 1
ATOM 6308 N N . ILE B 1 66 ? 7.914 22.797 -12 1 88.88 66 ILE B N 1
ATOM 6309 C CA . ILE B 1 66 ? 6.488 23.016 -11.805 1 88.88 66 ILE B CA 1
ATOM 6310 C C . ILE B 1 66 ? 6.262 23.797 -10.508 1 88.88 66 ILE B C 1
ATOM 6312 O O . ILE B 1 66 ? 5.426 24.703 -10.469 1 88.88 66 ILE B O 1
ATOM 6316 N N . GLY B 1 67 ? 6.965 23.453 -9.469 1 88 67 GLY B N 1
ATOM 6317 C CA . GLY B 1 67 ? 6.867 24.188 -8.211 1 88 67 GLY B CA 1
ATOM 6318 C C . GLY B 1 67 ? 7.254 25.641 -8.344 1 88 67 GLY B C 1
ATOM 6319 O O . GLY B 1 67 ? 6.602 26.516 -7.766 1 88 67 GLY B O 1
ATOM 6320 N N . ILE B 1 68 ? 8.305 25.875 -9.125 1 85.62 68 ILE B N 1
ATOM 6321 C CA . ILE B 1 68 ? 8.766 27.25 -9.344 1 85.62 68 ILE B CA 1
ATOM 6322 C C . ILE B 1 68 ? 7.707 28.031 -10.125 1 85.62 68 ILE B C 1
ATOM 6324 O O . ILE B 1 68 ? 7.426 29.188 -9.812 1 85.62 68 ILE B O 1
ATOM 6328 N N . VAL B 1 69 ? 7.113 27.344 -11.07 1 86.69 69 VAL B N 1
ATOM 6329 C CA . VAL B 1 69 ? 6.094 27.984 -11.891 1 86.69 69 VAL B CA 1
ATOM 6330 C C . VAL B 1 69 ? 4.863 28.297 -11.039 1 86.69 69 VAL B C 1
ATOM 6332 O O . VAL B 1 69 ? 4.293 29.391 -11.133 1 86.69 69 VAL B O 1
ATOM 6335 N N . LEU B 1 70 ? 4.48 27.422 -10.195 1 85.38 70 LEU B N 1
ATOM 6336 C CA . LEU B 1 70 ? 3.332 27.625 -9.328 1 85.38 70 LEU B CA 1
ATOM 6337 C C . LEU B 1 70 ? 3.604 28.75 -8.328 1 85.38 70 LEU B C 1
ATOM 6339 O O . LEU B 1 70 ? 2.727 29.578 -8.062 1 85.38 70 LEU B O 1
ATOM 6343 N N . GLY B 1 71 ? 4.777 28.688 -7.75 1 83.12 71 GLY B N 1
ATOM 6344 C CA . GLY B 1 71 ? 5.148 29.75 -6.82 1 83.12 71 GLY B CA 1
ATOM 6345 C C . GLY B 1 71 ? 5.242 31.109 -7.469 1 83.12 71 GLY B C 1
ATOM 6346 O O . GLY B 1 71 ? 4.832 32.125 -6.883 1 83.12 71 GLY B O 1
ATOM 6347 N N . SER B 1 72 ? 5.742 31.125 -8.734 1 81.44 72 SER B N 1
ATOM 6348 C CA . SER B 1 72 ? 5.879 32.406 -9.453 1 81.44 72 SER B CA 1
ATOM 6349 C C . SER B 1 72 ? 4.516 32.938 -9.875 1 81.44 72 SER B C 1
ATOM 6351 O O . SER B 1 72 ? 4.32 34.156 -9.922 1 81.44 72 SER B O 1
ATOM 6353 N N . LEU B 1 73 ? 3.684 32.062 -10.195 1 79.19 73 LEU B N 1
ATOM 6354 C CA . LEU B 1 73 ? 2.348 32.5 -10.594 1 79.19 73 LEU B CA 1
ATOM 6355 C C . LEU B 1 73 ? 1.591 33.062 -9.398 1 79.19 73 LEU B C 1
ATOM 6357 O O . LEU B 1 73 ? 0.842 34.031 -9.547 1 79.19 73 LEU B O 1
ATOM 6361 N N . GLU B 1 74 ? 1.759 32.531 -8.273 1 76.06 74 GLU B N 1
ATOM 6362 C CA . GLU B 1 74 ? 1.049 33 -7.086 1 76.06 74 GLU B CA 1
ATOM 6363 C C . GLU B 1 74 ? 1.63 34.344 -6.582 1 76.06 74 GLU B C 1
ATOM 6365 O O . GLU B 1 74 ? 0.886 35.25 -6.27 1 76.06 74 GLU B O 1
ATOM 6370 N N . TYR B 1 75 ? 2.943 34.375 -6.434 1 68.44 75 TYR B N 1
ATOM 6371 C CA . TYR B 1 75 ? 3.564 35.531 -5.82 1 68.44 75 TYR B CA 1
ATOM 6372 C C . TYR B 1 75 ? 3.893 36.594 -6.867 1 68.44 75 TYR B C 1
ATOM 6374 O O . TYR B 1 75 ? 4.031 37.781 -6.547 1 68.44 75 TYR B O 1
ATOM 6382 N N . GLY B 1 76 ? 4.105 36.125 -8.117 1 62.75 76 GLY B N 1
ATOM 6383 C CA . GLY B 1 76 ? 4.496 37.062 -9.148 1 62.75 76 GLY B CA 1
ATOM 6384 C C . GLY B 1 76 ? 3.316 37.781 -9.797 1 62.75 76 GLY B C 1
ATOM 6385 O O . GLY B 1 76 ? 3.434 38.906 -10.242 1 62.75 76 GLY B O 1
ATOM 6386 N N . THR B 1 77 ? 2.244 36.969 -10.141 1 61.53 77 THR B N 1
ATOM 6387 C CA . THR B 1 77 ? 1.181 37.562 -10.938 1 61.53 77 THR B CA 1
ATOM 6388 C C . THR B 1 77 ? 0.06 38.062 -10.039 1 61.53 77 THR B C 1
ATOM 6390 O O . THR B 1 77 ? -0.109 37.594 -8.914 1 61.53 77 THR B O 1
ATOM 6393 N N . ASN B 1 78 ? -0.345 39.188 -10.258 1 55.53 78 ASN B N 1
ATOM 6394 C CA . ASN B 1 78 ? -1.487 39.812 -9.594 1 55.53 78 ASN B CA 1
ATOM 6395 C C . ASN B 1 78 ? -2.682 38.875 -9.531 1 55.53 78 ASN B C 1
ATOM 6397 O O . ASN B 1 78 ? -3.678 39.156 -8.867 1 55.53 78 ASN B O 1
ATOM 6401 N N . HIS B 1 79 ? -2.682 37.844 -10.383 1 54.09 79 HIS B N 1
ATOM 6402 C CA . HIS B 1 79 ? -3.855 36.969 -10.43 1 54.09 79 HIS B CA 1
ATOM 6403 C C . HIS B 1 79 ? -3.723 35.812 -9.453 1 54.09 79 HIS B C 1
ATOM 6405 O O . HIS B 1 79 ? -2.855 34.938 -9.625 1 54.09 79 HIS B O 1
ATOM 6411 N N . ASN B 1 80 ? -4.043 35.938 -8.266 1 60.97 80 ASN B N 1
ATOM 6412 C CA . ASN B 1 80 ? -4.02 35.062 -7.109 1 60.97 80 ASN B CA 1
ATOM 6413 C C . ASN B 1 80 ? -4.633 33.688 -7.43 1 60.97 80 ASN B C 1
ATOM 6415 O O . ASN B 1 80 ? -5.684 33.625 -8.07 1 60.97 80 ASN B O 1
ATOM 6419 N N . LEU B 1 81 ? -3.768 32.688 -7.711 1 64.44 81 LEU B N 1
ATOM 6420 C CA . LEU B 1 81 ? -4.281 31.344 -7.949 1 64.44 81 LEU B CA 1
ATOM 6421 C C . LEU B 1 81 ? -5.395 31 -6.965 1 64.44 81 LEU B C 1
ATOM 6423 O O . LEU B 1 81 ? -5.691 29.812 -6.746 1 64.44 81 LEU B O 1
ATOM 6427 N N . GLY B 1 82 ? -6.09 32.031 -6.508 1 63.41 82 GLY B N 1
ATOM 6428 C CA . GLY B 1 82 ? -7.258 31.891 -5.656 1 63.41 82 GLY B CA 1
ATOM 6429 C C . GLY B 1 82 ? -7.008 30.984 -4.457 1 63.41 82 GLY B C 1
ATOM 6430 O O . GLY B 1 82 ? -6.09 31.234 -3.67 1 63.41 82 GLY B O 1
ATOM 6431 N N . LYS B 1 83 ? -7.621 29.938 -4.352 1 67.31 83 LYS B N 1
ATOM 6432 C CA . LYS B 1 83 ? -7.598 29.016 -3.219 1 67.31 83 LYS B CA 1
ATOM 6433 C C . LYS B 1 83 ? -6.355 28.141 -3.25 1 67.31 83 LYS B C 1
ATOM 6435 O O . LYS B 1 83 ? -5.812 27.781 -2.203 1 67.31 83 LYS B O 1
ATOM 6440 N N . ILE B 1 84 ? -5.832 27.922 -4.438 1 71.5 84 ILE B N 1
ATOM 6441 C CA . ILE B 1 84 ? -4.598 27.156 -4.559 1 71.5 84 ILE B CA 1
ATOM 6442 C C . ILE B 1 84 ? -3.416 28 -4.078 1 71.5 84 ILE B C 1
ATOM 6444 O O . ILE B 1 84 ? -2.484 27.469 -3.465 1 71.5 84 ILE B O 1
ATOM 6448 N N . GLY B 1 85 ? -3.604 29.312 -4.273 1 71.81 85 GLY B N 1
ATOM 6449 C CA . GLY B 1 85 ? -2.564 30.219 -3.826 1 71.81 85 GLY B CA 1
ATOM 6450 C C . GLY B 1 85 ? -2.449 30.297 -2.314 1 71.81 85 GLY B C 1
ATOM 6451 O O . GLY B 1 85 ? -1.343 30.344 -1.773 1 71.81 85 GLY B O 1
ATOM 6452 N N . HIS B 1 86 ? -3.65 30.141 -1.672 1 73.56 86 HIS B N 1
ATOM 6453 C CA . HIS B 1 86 ? -3.65 30.141 -0.213 1 73.56 86 HIS B CA 1
ATOM 6454 C C . HIS B 1 86 ? -2.984 28.891 0.339 1 73.56 86 HIS B C 1
ATOM 6456 O O . HIS B 1 86 ? -2.271 28.953 1.345 1 73.56 86 HIS B O 1
ATOM 6462 N N . GLY B 1 87 ? -3.258 27.828 -0.361 1 72.38 87 GLY B N 1
ATOM 6463 C CA . GLY B 1 87 ? -2.6 26.594 0.036 1 72.38 87 GLY B CA 1
ATOM 6464 C C . GLY B 1 87 ? -1.088 26.656 -0.071 1 72.38 87 GLY B C 1
ATOM 6465 O O . GLY B 1 87 ? -0.376 26.156 0.802 1 72.38 87 GLY B O 1
ATOM 6466 N N . ILE B 1 88 ? -0.667 27.391 -1.122 1 74.56 88 ILE B N 1
ATOM 6467 C CA . ILE B 1 88 ? 0.764 27.547 -1.36 1 74.56 88 ILE B CA 1
ATOM 6468 C C . ILE B 1 88 ? 1.38 28.406 -0.265 1 74.56 88 ILE B C 1
ATOM 6470 O O . ILE B 1 88 ? 2.486 28.141 0.205 1 74.56 88 ILE B O 1
ATOM 6474 N N . ARG B 1 89 ? 0.615 29.312 0.241 1 72.81 89 ARG B N 1
ATOM 6475 C CA . ARG B 1 89 ? 1.113 30.219 1.275 1 72.81 89 ARG B CA 1
ATOM 6476 C C . ARG B 1 89 ? 1.244 29.5 2.613 1 72.81 89 ARG B C 1
ATOM 6478 O O . ARG B 1 89 ? 2.209 29.703 3.35 1 72.81 89 ARG B O 1
ATOM 6485 N N . ILE B 1 90 ? 0.304 28.594 2.875 1 73 90 ILE B N 1
ATOM 6486 C CA . ILE B 1 90 ? 0.324 27.828 4.121 1 73 90 ILE B CA 1
ATOM 6487 C C . ILE B 1 90 ? 1.534 26.891 4.141 1 73 90 ILE B C 1
ATOM 6489 O O . ILE B 1 90 ? 2.23 26.797 5.156 1 73 90 ILE B O 1
ATOM 6493 N N . TRP B 1 91 ? 1.778 26.344 3.016 1 72.5 91 TRP B N 1
ATOM 6494 C CA . TRP B 1 91 ? 2.885 25.391 2.934 1 72.5 91 TRP B CA 1
ATOM 6495 C C . TRP B 1 91 ? 4.227 26.125 2.936 1 72.5 91 TRP B C 1
ATOM 6497 O O . TRP B 1 91 ? 5.23 25.578 3.404 1 72.5 91 TRP B O 1
ATOM 6507 N N . ASN B 1 92 ? 4.219 27.312 2.383 1 70.44 92 ASN B N 1
ATOM 6508 C CA . ASN B 1 92 ? 5.438 28.109 2.379 1 70.44 92 ASN B CA 1
ATOM 6509 C C . ASN B 1 92 ? 5.84 28.516 3.791 1 70.44 92 ASN B C 1
ATOM 6511 O O . ASN B 1 92 ? 7.027 28.672 4.086 1 70.44 92 ASN B O 1
ATOM 6515 N N . ASP B 1 93 ? 4.793 28.594 4.668 1 70.94 93 ASP B N 1
ATOM 6516 C CA . ASP B 1 93 ? 5.078 29.047 6.027 1 70.94 93 ASP B CA 1
ATOM 6517 C C . ASP B 1 93 ? 5.16 27.859 6.988 1 70.94 93 ASP B C 1
ATOM 6519 O O . ASP B 1 93 ? 5.039 28.031 8.203 1 70.94 93 ASP B O 1
ATOM 6523 N N . ILE B 1 94 ? 5.375 26.75 6.395 1 73.81 94 ILE B N 1
ATOM 6524 C CA . ILE B 1 94 ? 5.418 25.562 7.223 1 73.81 94 ILE B CA 1
ATOM 6525 C C . ILE B 1 94 ? 6.711 25.531 8.039 1 73.81 94 ILE B C 1
ATOM 6527 O O . ILE B 1 94 ? 7.738 26.047 7.598 1 73.81 94 ILE B O 1
ATOM 6531 N N . ASN B 1 95 ? 6.609 25.125 9.305 1 77.56 95 ASN B N 1
ATOM 6532 C CA . ASN B 1 95 ? 7.793 24.906 10.133 1 77.56 95 ASN B CA 1
ATOM 6533 C C . ASN B 1 95 ? 8.734 23.875 9.516 1 77.56 95 ASN B C 1
ATOM 6535 O O . ASN B 1 95 ? 8.32 22.766 9.211 1 77.56 95 ASN B O 1
ATOM 6539 N N . PRO B 1 96 ? 10.016 24.359 9.18 1 77.88 96 PRO B N 1
ATOM 6540 C CA . PRO B 1 96 ? 10.977 23.438 8.562 1 77.88 96 PRO B CA 1
ATOM 6541 C C . PRO B 1 96 ? 11.141 22.141 9.344 1 77.88 96 PRO B C 1
ATOM 6543 O O . PRO B 1 96 ? 11.344 21.078 8.75 1 77.88 96 PRO B O 1
ATOM 6546 N N . ASP B 1 97 ? 11.016 22.188 10.648 1 77.25 97 ASP B N 1
ATOM 6547 C CA . ASP B 1 97 ? 11.141 20.984 11.461 1 77.25 97 ASP B CA 1
ATOM 6548 C C . ASP B 1 97 ? 9.984 20.031 11.195 1 77.25 97 ASP B C 1
ATOM 6550 O O . ASP B 1 97 ? 10.156 18.812 11.242 1 77.25 97 ASP B O 1
ATOM 6554 N N . LEU B 1 98 ? 8.828 20.625 10.898 1 78.88 98 LEU B N 1
ATOM 6555 C CA . LEU B 1 98 ? 7.664 19.797 10.578 1 78.88 98 LEU B CA 1
ATOM 6556 C C . LEU B 1 98 ? 7.832 19.125 9.227 1 78.88 98 LEU B C 1
ATOM 6558 O O . LEU B 1 98 ? 7.465 17.969 9.055 1 78.88 98 LEU B O 1
ATOM 6562 N N . LEU B 1 99 ? 8.406 19.875 8.367 1 79.69 99 LEU B N 1
ATOM 6563 C CA . LEU B 1 99 ? 8.648 19.344 7.027 1 79.69 99 LEU B CA 1
ATOM 6564 C C . LEU B 1 99 ? 9.594 18.141 7.086 1 79.69 99 LEU B C 1
ATOM 6566 O O . LEU B 1 99 ? 9.328 17.109 6.477 1 79.69 99 LEU B O 1
ATOM 6570 N N . LEU B 1 100 ? 10.648 18.312 7.867 1 79.56 100 LEU B N 1
ATOM 6571 C CA . LEU B 1 100 ? 11.625 17.25 8 1 79.56 100 LEU B CA 1
ATOM 6572 C C . LEU B 1 100 ? 11.031 16.047 8.734 1 79.56 100 LEU B C 1
ATOM 6574 O O . LEU B 1 100 ? 11.25 14.906 8.352 1 79.56 100 LEU B O 1
ATOM 6578 N N . ALA B 1 101 ? 10.234 16.359 9.703 1 83.75 101 ALA B N 1
ATOM 6579 C CA . ALA B 1 101 ? 9.688 15.305 10.547 1 83.75 101 ALA B CA 1
ATOM 6580 C C . ALA B 1 101 ? 8.625 14.5 9.797 1 83.75 101 ALA B C 1
ATOM 6582 O O . ALA B 1 101 ? 8.445 13.312 10.055 1 83.75 101 ALA B O 1
ATOM 6583 N N . VAL B 1 102 ? 7.953 15.102 8.867 1 85 102 VAL B N 1
ATOM 6584 C CA . VAL B 1 102 ? 6.836 14.445 8.195 1 85 102 VAL B CA 1
ATOM 6585 C C . VAL B 1 102 ? 7.348 13.648 7 1 85 102 VAL B C 1
ATOM 6587 O O . VAL B 1 102 ? 6.914 12.516 6.773 1 85 102 VAL B O 1
ATOM 6590 N N . PHE B 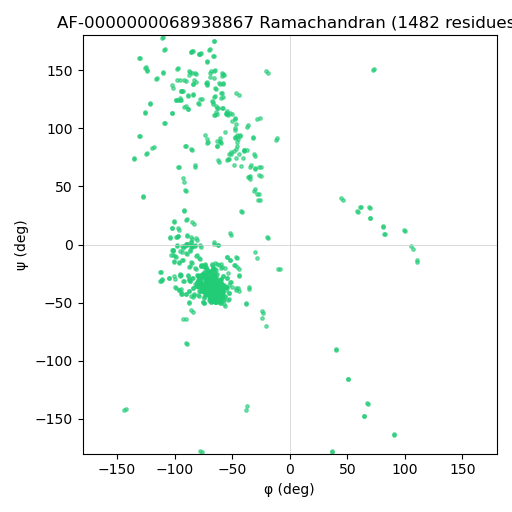1 103 ? 8.297 14.117 6.219 1 86.06 103 PHE B N 1
ATOM 6591 C CA . PHE B 1 103 ? 8.609 13.523 4.93 1 86.06 103 PHE B CA 1
ATOM 6592 C C . PHE B 1 103 ? 9.906 12.719 5.008 1 86.06 103 PHE B C 1
ATOM 6594 O O . PHE B 1 103 ? 10.062 11.711 4.309 1 86.06 103 PHE B O 1
ATOM 6601 N N . LEU B 1 104 ? 10.805 13.062 5.84 1 85.5 104 LEU B N 1
ATOM 6602 C CA . LEU B 1 104 ? 12.148 12.484 5.812 1 85.5 104 LEU B CA 1
ATOM 6603 C C . LEU B 1 104 ? 12.125 11.047 6.312 1 85.5 104 LEU B C 1
ATOM 6605 O O . LEU B 1 104 ? 12.797 10.18 5.75 1 85.5 104 LEU B O 1
ATOM 6609 N N . PRO B 1 105 ? 11.367 10.797 7.391 1 88.44 105 PRO B N 1
ATOM 6610 C CA . PRO B 1 105 ? 11.367 9.398 7.832 1 88.44 105 PRO B CA 1
ATOM 6611 C C . PRO B 1 105 ? 10.875 8.438 6.754 1 88.44 105 PRO B C 1
ATOM 6613 O O . PRO B 1 105 ? 11.414 7.336 6.609 1 88.44 105 PRO B O 1
ATOM 6616 N N . ALA B 1 106 ? 9.898 8.875 6.016 1 88.5 106 ALA B N 1
ATOM 6617 C CA . ALA B 1 106 ? 9.352 8.023 4.961 1 88.5 106 ALA B CA 1
ATOM 6618 C C . ALA B 1 106 ? 10.359 7.836 3.828 1 88.5 106 ALA B C 1
ATOM 6620 O O . ALA B 1 106 ? 10.539 6.723 3.328 1 88.5 106 ALA B O 1
ATOM 6621 N N . LEU B 1 107 ? 11.023 8.859 3.463 1 86.44 107 LEU B N 1
ATOM 6622 C CA . LEU B 1 107 ? 11.969 8.812 2.35 1 86.44 107 LEU B CA 1
ATOM 6623 C C . LEU B 1 107 ? 13.219 8.023 2.729 1 86.44 107 LEU B C 1
ATOM 6625 O O . LEU B 1 107 ? 13.695 7.195 1.95 1 86.44 107 LEU B O 1
ATOM 6629 N N . LEU B 1 108 ? 13.703 8.234 3.922 1 88.69 108 LEU B N 1
ATOM 6630 C CA . LEU B 1 108 ? 14.922 7.586 4.391 1 88.69 108 LEU B CA 1
ATOM 6631 C C . LEU B 1 108 ? 14.688 6.098 4.625 1 88.69 108 LEU B C 1
ATOM 6633 O O . LEU B 1 108 ? 15.539 5.273 4.289 1 88.69 108 LEU B O 1
ATOM 6637 N N . PHE B 1 109 ? 13.555 5.773 5.184 1 90.31 109 PHE B N 1
ATOM 6638 C CA . PHE B 1 109 ? 13.273 4.371 5.449 1 90.31 109 PHE B CA 1
ATOM 6639 C C . PHE B 1 109 ? 13.125 3.592 4.148 1 90.31 109 PHE B C 1
ATOM 6641 O O . PHE B 1 109 ? 13.672 2.492 4.012 1 90.31 109 PHE B O 1
ATOM 6648 N N . GLU B 1 110 ? 12.383 4.16 3.209 1 88.5 110 GLU B N 1
ATOM 6649 C CA . GLU B 1 110 ? 12.188 3.479 1.933 1 88.5 110 GLU B CA 1
ATOM 6650 C C . GLU B 1 110 ? 13.516 3.27 1.206 1 88.5 110 GLU B C 1
ATOM 6652 O O . GLU B 1 110 ? 13.766 2.195 0.659 1 88.5 110 GLU B O 1
ATOM 6657 N N . SER B 1 111 ? 14.367 4.273 1.181 1 84.69 111 SER B N 1
ATOM 6658 C CA . SER B 1 111 ? 15.648 4.176 0.494 1 84.69 111 SER B CA 1
ATOM 6659 C C . SER B 1 111 ? 16.562 3.152 1.164 1 84.69 111 SER B C 1
ATOM 6661 O O . SER B 1 111 ? 17.219 2.363 0.485 1 84.69 111 SER B O 1
ATOM 6663 N N . SER B 1 112 ? 16.531 3.162 2.48 1 87.19 112 SER B N 1
ATOM 6664 C CA . SER B 1 112 ? 17.375 2.23 3.221 1 87.19 112 SER B CA 1
ATOM 6665 C C . SER B 1 112 ? 16.844 0.806 3.127 1 87.19 112 SER B C 1
ATOM 6667 O O . SER B 1 112 ? 17.609 -0.15 3.043 1 87.19 112 SER B O 1
ATOM 6669 N N . PHE B 1 113 ? 15.555 0.697 3.086 1 84.75 113 PHE B N 1
ATOM 6670 C CA . PHE B 1 113 ? 14.898 -0.608 3.059 1 84.75 113 PHE B CA 1
ATOM 6671 C C . PHE B 1 113 ? 15.078 -1.273 1.699 1 84.75 113 PHE B C 1
ATOM 6673 O O . PHE B 1 113 ? 15.141 -2.5 1.605 1 84.75 113 PHE B O 1
ATOM 6680 N N . SER B 1 114 ? 15.203 -0.525 0.699 1 80.94 114 SER B N 1
ATOM 6681 C CA . SER B 1 114 ? 15.289 -1.06 -0.656 1 80.94 114 SER B CA 1
ATOM 6682 C C . SER B 1 114 ? 16.719 -1.448 -1.006 1 80.94 114 SER B C 1
ATOM 6684 O O . SER B 1 114 ? 16.969 -2.055 -2.049 1 80.94 114 SER B O 1
ATOM 6686 N N . MET B 1 115 ? 17.672 -1.233 -0.142 1 82.12 115 MET B N 1
ATOM 6687 C CA . MET B 1 115 ? 19.078 -1.53 -0.413 1 82.12 115 MET B CA 1
ATOM 6688 C C . MET B 1 115 ? 19.406 -2.977 -0.061 1 82.12 115 MET B C 1
ATOM 6690 O O . MET B 1 115 ? 18.75 -3.576 0.793 1 82.12 115 MET B O 1
ATOM 6694 N N . ASP B 1 116 ? 20.359 -3.537 -0.822 1 79.88 116 ASP B N 1
ATOM 6695 C CA . ASP B 1 116 ? 20.859 -4.883 -0.536 1 79.88 116 ASP B CA 1
ATOM 6696 C C . ASP B 1 116 ? 21.812 -4.879 0.649 1 79.88 116 ASP B C 1
ATOM 6698 O O . ASP B 1 116 ? 22.844 -4.203 0.617 1 79.88 116 ASP B O 1
ATOM 6702 N N . VAL B 1 117 ? 21.594 -5.625 1.595 1 79.25 117 VAL B N 1
ATOM 6703 C CA . VAL B 1 117 ? 22.328 -5.605 2.854 1 79.25 117 VAL B CA 1
ATOM 6704 C C . VAL B 1 117 ? 23.766 -6.043 2.611 1 79.25 117 VAL B C 1
ATOM 6706 O O . VAL B 1 117 ? 24.688 -5.52 3.234 1 79.25 117 VAL B O 1
ATOM 6709 N N . HIS B 1 118 ? 23.938 -7.012 1.766 1 80.25 118 HIS B N 1
ATOM 6710 C CA . HIS B 1 118 ? 25.281 -7.504 1.521 1 80.25 118 HIS B CA 1
ATOM 6711 C C . HIS B 1 118 ? 26.156 -6.43 0.877 1 80.25 118 HIS B C 1
ATOM 6713 O O . HIS B 1 118 ? 27.312 -6.258 1.253 1 80.25 118 HIS B O 1
ATOM 6719 N N . GLN B 1 119 ? 25.578 -5.734 0.036 1 82.56 119 GLN B N 1
ATOM 6720 C CA . GLN B 1 119 ? 26.312 -4.66 -0.614 1 82.56 119 GLN B CA 1
ATOM 6721 C C . GLN B 1 119 ? 26.609 -3.529 0.366 1 82.56 119 GLN B C 1
ATOM 6723 O O . GLN B 1 119 ? 27.672 -2.906 0.297 1 82.56 119 GLN B O 1
ATOM 6728 N N . ILE B 1 120 ? 25.719 -3.297 1.212 1 83.88 120 ILE B N 1
ATOM 6729 C CA . ILE B 1 120 ? 25.906 -2.248 2.207 1 83.88 120 ILE B CA 1
ATOM 6730 C C . ILE B 1 120 ? 27.078 -2.607 3.113 1 83.88 120 ILE B C 1
ATOM 6732 O O . ILE B 1 120 ? 27.938 -1.763 3.396 1 83.88 120 ILE B O 1
ATOM 6736 N N . LYS B 1 121 ? 27.078 -3.869 3.506 1 83.62 121 LYS B N 1
ATOM 6737 C CA . LYS B 1 121 ? 28.125 -4.312 4.414 1 83.62 121 LYS B CA 1
ATOM 6738 C C . LYS B 1 121 ? 29.5 -4.203 3.76 1 83.62 121 LYS B C 1
ATOM 6740 O O . LYS B 1 121 ? 30.484 -3.83 4.41 1 83.62 121 LYS B O 1
ATOM 6745 N N . ARG B 1 122 ? 29.547 -4.469 2.539 1 85.06 122 ARG B N 1
ATOM 6746 C CA . ARG B 1 122 ? 30.828 -4.441 1.827 1 85.06 122 ARG B CA 1
ATOM 6747 C C . ARG B 1 122 ? 31.234 -3.01 1.508 1 85.06 122 ARG B C 1
ATOM 6749 O O . ARG B 1 122 ? 32.438 -2.693 1.489 1 85.06 122 ARG B O 1
ATOM 6756 N N . CYS B 1 123 ? 30.25 -2.191 1.261 1 88.31 123 CYS B N 1
ATOM 6757 C CA . CYS B 1 123 ? 30.547 -0.818 0.868 1 88.31 123 CYS B CA 1
ATOM 6758 C C . CYS B 1 123 ? 30.469 0.121 2.064 1 88.31 123 CYS B C 1
ATOM 6760 O O . CYS B 1 123 ? 30.531 1.341 1.908 1 88.31 123 CYS B O 1
ATOM 6762 N N . LEU B 1 124 ? 30.312 -0.412 3.254 1 87.94 124 LEU B N 1
ATOM 6763 C CA . LEU B 1 124 ? 30.141 0.4 4.453 1 87.94 124 LEU B CA 1
ATOM 6764 C C . LEU B 1 124 ? 31.359 1.284 4.695 1 87.94 124 LEU B C 1
ATOM 6766 O O . LEU B 1 124 ? 31.219 2.439 5.102 1 87.94 124 LEU B O 1
ATOM 6770 N N . GLY B 1 125 ? 32.562 0.706 4.441 1 88.81 125 GLY B N 1
ATOM 6771 C CA . GLY B 1 125 ? 33.781 1.49 4.609 1 88.81 125 GLY B CA 1
ATOM 6772 C C . GLY B 1 125 ? 33.844 2.705 3.703 1 88.81 125 GLY B C 1
ATOM 6773 O O . GLY B 1 125 ? 34.188 3.795 4.137 1 88.81 125 GLY B O 1
ATOM 6774 N N . GLN B 1 126 ? 33.469 2.545 2.521 1 91.88 126 GLN B N 1
ATOM 6775 C CA . GLN B 1 126 ? 33.469 3.645 1.561 1 91.88 126 GLN B CA 1
ATOM 6776 C C . GLN B 1 126 ? 32.375 4.66 1.897 1 91.88 126 GLN B C 1
ATOM 6778 O O . GLN B 1 126 ? 32.594 5.867 1.767 1 91.88 126 GLN B O 1
ATOM 6783 N N . MET B 1 127 ? 31.25 4.18 2.326 1 90.5 127 MET B N 1
ATOM 6784 C CA . MET B 1 127 ? 30.125 5.059 2.668 1 90.5 127 MET B CA 1
ATOM 6785 C C . MET B 1 127 ? 30.484 5.941 3.859 1 90.5 127 MET B C 1
ATOM 6787 O O . MET B 1 127 ? 30.219 7.145 3.846 1 90.5 127 MET B O 1
ATOM 6791 N N . VAL B 1 128 ? 31.125 5.363 4.852 1 89.81 128 VAL B N 1
ATOM 6792 C CA . VAL B 1 128 ? 31.5 6.09 6.062 1 89.81 128 VAL B CA 1
ATOM 6793 C C . VAL B 1 128 ? 32.594 7.105 5.75 1 89.81 128 VAL B C 1
ATOM 6795 O O . VAL B 1 128 ? 32.594 8.211 6.305 1 89.81 128 VAL B O 1
ATOM 6798 N N . LEU B 1 129 ? 33.469 6.723 4.863 1 91.81 129 LEU B N 1
ATOM 6799 C CA . LEU B 1 129 ? 34.531 7.625 4.473 1 91.81 129 LEU B CA 1
ATOM 6800 C C . LEU B 1 129 ? 34 8.852 3.756 1 91.81 129 LEU B C 1
ATOM 6802 O O . LEU B 1 129 ? 34.438 9.977 4.004 1 91.81 129 LEU B O 1
ATOM 6806 N N . LEU B 1 130 ? 33.062 8.609 2.924 1 91.75 130 LEU B N 1
ATOM 6807 C CA . LEU B 1 130 ? 32.5 9.711 2.162 1 91.75 130 LEU B CA 1
ATOM 6808 C C . LEU B 1 130 ? 31.578 10.555 3.041 1 91.75 130 LEU B C 1
ATOM 6810 O O . LEU B 1 130 ? 31.516 11.773 2.885 1 91.75 130 LEU B O 1
ATOM 6814 N N . ALA B 1 131 ? 30.844 9.969 3.957 1 89.81 131 ALA B N 1
ATOM 6815 C CA . ALA B 1 131 ? 29.844 10.656 4.77 1 89.81 131 ALA B CA 1
ATOM 6816 C C . ALA B 1 131 ? 30.5 11.32 5.984 1 89.81 131 ALA B C 1
ATOM 6818 O O . ALA B 1 131 ? 29.969 12.305 6.516 1 89.81 131 ALA B O 1
ATOM 6819 N N . GLY B 1 132 ? 31.562 10.805 6.48 1 89.19 132 GLY B N 1
ATOM 6820 C CA . GLY B 1 132 ? 32.25 11.383 7.629 1 89.19 132 GLY B CA 1
ATOM 6821 C C . GLY B 1 132 ? 33.312 12.398 7.25 1 89.19 132 GLY B C 1
ATOM 6822 O O . GLY B 1 132 ? 33 13.594 7.117 1 89.19 132 GLY B O 1
ATOM 6823 N N . PRO B 1 133 ? 34.469 11.883 6.965 1 90.38 133 PRO B N 1
ATOM 6824 C CA . PRO B 1 133 ? 35.531 12.805 6.566 1 90.38 133 PRO B CA 1
ATOM 6825 C C . PRO B 1 133 ? 35.219 13.531 5.262 1 90.38 133 PRO B C 1
ATOM 6827 O O . PRO B 1 133 ? 35.625 14.68 5.074 1 90.38 133 PRO B O 1
ATOM 6830 N N . GLY B 1 134 ? 34.562 12.938 4.398 1 91.69 134 GLY B N 1
ATOM 6831 C CA . GLY B 1 134 ? 34.188 13.57 3.137 1 91.69 134 GLY B CA 1
ATOM 6832 C C . GLY B 1 134 ? 33.344 14.805 3.311 1 91.69 134 GLY B C 1
ATOM 6833 O O . GLY B 1 134 ? 33.625 15.852 2.715 1 91.69 134 GLY B O 1
ATOM 6834 N N . VAL B 1 135 ? 32.312 14.727 4.117 1 91.25 135 VAL B N 1
ATOM 6835 C CA . VAL B 1 135 ? 31.406 15.859 4.355 1 91.25 135 VAL B CA 1
ATOM 6836 C C . VAL B 1 135 ? 32.156 16.969 5.07 1 91.25 135 VAL B C 1
ATOM 6838 O O . VAL B 1 135 ? 31.953 18.156 4.793 1 91.25 135 VAL B O 1
ATOM 6841 N N . LEU B 1 136 ? 33.062 16.625 5.988 1 91.31 136 LEU B N 1
ATOM 6842 C CA . LEU B 1 136 ? 33.844 17.609 6.707 1 91.31 136 LEU B CA 1
ATOM 6843 C C . LEU B 1 136 ? 34.781 18.344 5.754 1 91.31 136 LEU B C 1
ATOM 6845 O O . LEU B 1 136 ? 34.938 19.562 5.84 1 91.31 136 LEU B O 1
ATOM 6849 N N . ILE B 1 137 ? 35.375 17.594 4.883 1 92.88 137 ILE B N 1
ATOM 6850 C CA . ILE B 1 137 ? 36.281 18.203 3.908 1 92.88 137 ILE B CA 1
ATOM 6851 C C . ILE B 1 137 ? 35.5 19.156 2.998 1 92.88 137 ILE B C 1
ATOM 6853 O O . ILE B 1 137 ? 35.938 20.266 2.734 1 92.88 137 ILE B O 1
ATOM 6857 N N . SER B 1 138 ? 34.406 18.672 2.557 1 92.94 138 SER B N 1
ATOM 6858 C CA . SER B 1 138 ? 33.594 19.5 1.678 1 92.94 138 SER B CA 1
ATOM 6859 C C . SER B 1 138 ? 33.094 20.75 2.395 1 92.94 138 SER B C 1
ATOM 6861 O O . SER B 1 138 ? 33.094 21.844 1.812 1 92.94 138 SER B O 1
ATOM 6863 N N . THR B 1 139 ? 32.656 20.625 3.654 1 93.62 139 THR B N 1
ATOM 6864 C CA . THR B 1 139 ? 32.188 21.766 4.441 1 93.62 139 THR B CA 1
ATOM 6865 C C . THR B 1 139 ? 33.281 22.797 4.629 1 93.62 139 THR B C 1
ATOM 6867 O O . THR B 1 139 ? 33.031 24 4.453 1 93.62 139 THR B O 1
ATOM 6870 N N . PHE B 1 140 ? 34.5 22.359 4.926 1 93 140 PHE B N 1
ATOM 6871 C CA . PHE B 1 140 ? 35.594 23.266 5.16 1 93 140 PHE B CA 1
ATOM 6872 C C . PHE B 1 140 ? 36.062 23.922 3.855 1 93 140 PHE B C 1
ATOM 6874 O O . PHE B 1 140 ? 36.438 25.094 3.84 1 93 140 PHE B O 1
ATOM 6881 N N . TRP B 1 141 ? 36 23.109 2.805 1 94.12 141 TRP B N 1
ATOM 6882 C CA . TRP B 1 141 ? 36.375 23.656 1.509 1 94.12 141 TRP B CA 1
ATOM 6883 C C . TRP B 1 141 ? 35.406 24.734 1.046 1 94.12 141 TRP B C 1
ATOM 6885 O O . TRP B 1 141 ? 35.812 25.812 0.625 1 94.12 141 TRP B O 1
ATOM 6895 N N . ILE B 1 142 ? 34.156 24.469 1.112 1 94.38 142 ILE B N 1
ATOM 6896 C CA . ILE B 1 142 ? 33.125 25.422 0.685 1 94.38 142 ILE B CA 1
ATOM 6897 C C . ILE B 1 142 ? 33.125 26.641 1.603 1 94.38 142 ILE B C 1
ATOM 6899 O O . ILE B 1 142 ? 33.062 27.781 1.132 1 94.38 142 ILE B O 1
ATOM 6903 N N . GLY B 1 143 ? 33.188 26.391 2.926 1 93.88 143 GLY B N 1
ATOM 6904 C CA . GLY B 1 143 ? 33.219 27.484 3.885 1 93.88 143 GLY B CA 1
ATOM 6905 C C . GLY B 1 143 ? 34.375 28.422 3.701 1 93.88 143 GLY B C 1
ATOM 6906 O O . GLY B 1 143 ? 34.25 29.641 3.783 1 93.88 143 GLY B O 1
ATOM 6907 N N . SER B 1 144 ? 35.562 27.859 3.402 1 94.06 144 SER B N 1
ATOM 6908 C CA . SER B 1 144 ? 36.781 28.672 3.211 1 94.06 144 SER B CA 1
ATOM 6909 C C . SER B 1 144 ? 36.688 29.484 1.929 1 94.06 144 SER B C 1
ATOM 6911 O O . SER B 1 144 ? 37.094 30.641 1.898 1 94.06 144 SER B O 1
ATOM 6913 N N . LEU B 1 145 ? 36.188 28.875 0.902 1 93.88 145 LEU B N 1
ATOM 6914 C CA . LEU B 1 145 ? 36.031 29.594 -0.362 1 93.88 145 LEU B CA 1
ATOM 6915 C C . LEU B 1 145 ? 35.031 30.719 -0.247 1 93.88 145 LEU B C 1
ATOM 6917 O O . LEU B 1 145 ? 35.188 31.781 -0.845 1 93.88 145 LEU B O 1
ATOM 6921 N N . LEU B 1 146 ? 34 30.5 0.519 1 93.38 146 LEU B N 1
ATOM 6922 C CA . LEU B 1 146 ? 32.969 31.5 0.722 1 93.38 146 LEU B CA 1
ATOM 6923 C C . LEU B 1 146 ? 33.531 32.688 1.515 1 93.38 146 LEU B C 1
ATOM 6925 O O . LEU B 1 146 ? 33.219 33.844 1.19 1 93.38 146 LEU B O 1
ATOM 6929 N N . LYS B 1 147 ? 34.25 32.438 2.59 1 93.25 147 LYS B N 1
ATOM 6930 C CA . LYS B 1 147 ? 34.812 33.5 3.438 1 93.25 147 LYS B CA 1
ATOM 6931 C C . LYS B 1 147 ? 35.812 34.344 2.662 1 93.25 147 LYS B C 1
ATOM 6933 O O . LYS B 1 147 ? 35.875 35.562 2.852 1 93.25 147 LYS B O 1
ATOM 6938 N N . LEU B 1 148 ? 36.5 33.781 1.741 1 90.75 148 LEU B N 1
ATOM 6939 C CA . LEU B 1 148 ? 37.594 34.469 1.045 1 90.75 148 LEU B CA 1
ATOM 6940 C C . LEU B 1 148 ? 37.031 35.25 -0.161 1 90.75 148 LEU B C 1
ATOM 6942 O O . LEU B 1 148 ? 37.656 36.219 -0.59 1 90.75 148 LEU B O 1
ATOM 6946 N N . THR B 1 149 ? 35.938 34.812 -0.817 1 89.69 149 THR B N 1
ATOM 6947 C CA . THR B 1 149 ? 35.562 35.375 -2.104 1 89.69 149 THR B CA 1
ATOM 6948 C C . THR B 1 149 ? 34.281 36.188 -1.972 1 89.69 149 THR B C 1
ATOM 6950 O O . THR B 1 149 ? 34.062 37.156 -2.701 1 89.69 149 THR B O 1
ATOM 6953 N N . PHE B 1 150 ? 33.375 35.875 -1.093 1 88.06 150 PHE B N 1
ATOM 6954 C CA . PHE B 1 150 ? 32.062 36.531 -1.053 1 88.06 150 PHE B CA 1
ATOM 6955 C C . PHE B 1 150 ? 32.156 37.844 -0.271 1 88.06 150 PHE B C 1
ATOM 6957 O O . PHE B 1 150 ? 32.812 37.906 0.765 1 88.06 150 PHE B O 1
ATOM 6964 N N . PRO B 1 151 ? 31.5 38.906 -0.761 1 81.69 151 PRO B N 1
ATOM 6965 C CA . PRO B 1 151 ? 31.625 40.25 -0.2 1 81.69 151 PRO B CA 1
ATOM 6966 C C . PRO B 1 151 ? 30.688 40.5 0.979 1 81.69 151 PRO B C 1
ATOM 6968 O O . PRO B 1 151 ? 30.375 41.625 1.308 1 81.69 151 PRO B O 1
ATOM 6971 N N . TYR B 1 152 ? 30.156 39.562 1.645 1 82 152 TYR B N 1
ATOM 6972 C CA . TYR B 1 152 ? 29.109 39.75 2.648 1 82 152 TYR B CA 1
ATOM 6973 C C . TYR B 1 152 ? 29.703 39.812 4.051 1 82 152 TYR B C 1
ATOM 6975 O O . TYR B 1 152 ? 28.984 39.938 5.039 1 82 152 TYR B O 1
ATOM 6983 N N . ASN B 1 153 ? 30.953 39.938 4.262 1 81.81 153 ASN B N 1
ATOM 6984 C CA . ASN B 1 153 ? 31.656 40.031 5.531 1 81.81 153 ASN B CA 1
ATOM 6985 C C . ASN B 1 153 ? 31.172 38.969 6.52 1 81.81 153 ASN B C 1
ATOM 6987 O O . ASN B 1 153 ? 30.922 39.281 7.691 1 81.81 153 ASN B O 1
ATOM 6991 N N . TRP B 1 154 ? 30.891 37.781 6.055 1 88 154 TRP B N 1
ATOM 6992 C CA . TRP B 1 154 ? 30.453 36.688 6.918 1 88 154 TRP B CA 1
ATOM 6993 C C . TRP B 1 154 ? 31.609 36.156 7.777 1 88 154 TRP B C 1
ATOM 6995 O O . TRP B 1 154 ? 32.75 36.156 7.332 1 88 154 TRP B O 1
ATOM 7005 N N . ASP B 1 155 ? 31.312 35.906 9.047 1 88.44 155 ASP B N 1
ATOM 7006 C CA . ASP B 1 155 ? 32.312 35.281 9.922 1 88.44 155 ASP B CA 1
ATOM 7007 C C . ASP B 1 155 ? 32.562 33.844 9.516 1 88.44 155 ASP B C 1
ATOM 7009 O O . ASP B 1 155 ? 31.844 33.281 8.664 1 88.44 155 ASP B O 1
ATOM 7013 N N . TRP B 1 156 ? 33.594 33.25 10.047 1 89.31 156 TRP B N 1
ATOM 7014 C CA . TRP B 1 156 ? 33.969 31.875 9.75 1 89.31 156 TRP B CA 1
ATOM 7015 C C . TRP B 1 156 ? 32.812 30.922 10.125 1 89.31 156 TRP B C 1
ATOM 7017 O O . TRP B 1 156 ? 32.562 29.969 9.391 1 89.31 156 TRP B O 1
ATOM 7027 N N . LYS B 1 157 ? 32.156 31.188 11.195 1 89.94 157 LYS B N 1
ATOM 7028 C CA . LYS B 1 157 ? 31.094 30.312 11.648 1 89.94 157 LYS B CA 1
ATOM 7029 C C . LYS B 1 157 ? 29.922 30.328 10.68 1 89.94 157 LYS B C 1
ATOM 7031 O O . LYS B 1 157 ? 29.359 29.266 10.367 1 89.94 157 LYS B O 1
ATOM 7036 N N . THR B 1 158 ? 29.625 31.469 10.164 1 91.75 158 THR B N 1
ATOM 7037 C CA . THR B 1 158 ? 28.484 31.625 9.25 1 91.75 158 THR B CA 1
ATOM 7038 C C . THR B 1 158 ? 28.812 31 7.891 1 91.75 158 THR B C 1
ATOM 7040 O O . THR B 1 158 ? 27.953 30.375 7.273 1 91.75 158 THR B O 1
ATOM 7043 N N . SER B 1 159 ? 30.047 31.172 7.457 1 93.69 159 SER B N 1
ATOM 7044 C CA . SER B 1 159 ? 30.453 30.609 6.176 1 93.69 159 SER B CA 1
ATOM 7045 C C . SER B 1 159 ? 30.484 29.078 6.242 1 93.69 159 SER B C 1
ATOM 7047 O O . SER B 1 159 ? 30.094 28.406 5.285 1 93.69 159 SER B O 1
ATOM 7049 N N . LEU B 1 160 ? 30.922 28.562 7.363 1 93.69 160 LEU B N 1
ATOM 7050 C CA . LEU B 1 160 ? 30.969 27.109 7.531 1 93.69 160 LEU B CA 1
ATOM 7051 C C . LEU B 1 160 ? 29.562 26.547 7.703 1 93.69 160 LEU B C 1
ATOM 7053 O O . LEU B 1 160 ? 29.312 25.391 7.359 1 93.69 160 LEU B O 1
ATOM 7057 N N . LEU B 1 161 ? 28.688 27.391 8.219 1 93.88 161 LEU B N 1
ATOM 7058 C CA . LEU B 1 161 ? 27.297 26.984 8.344 1 93.88 161 LEU B CA 1
ATOM 7059 C C . LEU B 1 161 ? 26.672 26.734 6.969 1 93.88 161 LEU B C 1
ATOM 7061 O O . LEU B 1 161 ? 26 25.719 6.77 1 93.88 161 LEU B O 1
ATOM 7065 N N . LEU B 1 162 ? 26.969 27.625 6.035 1 94 162 LEU B N 1
ATOM 7066 C CA . LEU B 1 162 ? 26.469 27.422 4.676 1 94 162 LEU B CA 1
ATOM 7067 C C . LEU B 1 162 ? 27.141 26.219 4.02 1 94 162 LEU B C 1
ATOM 7069 O O . LEU B 1 162 ? 26.516 25.484 3.258 1 94 162 LEU B O 1
ATOM 7073 N N . GLY B 1 163 ? 28.391 26.031 4.316 1 92.94 163 GLY B N 1
ATOM 7074 C CA . GLY B 1 163 ? 29.094 24.859 3.807 1 92.94 163 GLY B CA 1
ATOM 7075 C C . GLY B 1 163 ? 28.531 23.547 4.312 1 92.94 163 GLY B C 1
ATOM 7076 O O . GLY B 1 163 ? 28.406 22.594 3.553 1 92.94 163 GLY B O 1
ATOM 7077 N N . ALA B 1 164 ? 28.203 23.516 5.535 1 93.12 164 ALA B N 1
ATOM 7078 C CA . ALA B 1 164 ? 27.609 22.312 6.125 1 93.12 164 ALA B CA 1
ATOM 7079 C C . ALA B 1 164 ? 26.234 22.031 5.527 1 93.12 164 ALA B C 1
ATOM 7081 O O . ALA B 1 164 ? 25.891 20.875 5.273 1 93.12 164 ALA B O 1
ATOM 7082 N N . LEU B 1 165 ? 25.547 23.078 5.328 1 93 165 LEU B N 1
ATOM 7083 C CA . LEU B 1 165 ? 24.203 22.969 4.758 1 93 165 LEU B CA 1
ATOM 7084 C C . LEU B 1 165 ? 24.266 22.406 3.342 1 93 165 LEU B C 1
ATOM 7086 O O . LEU B 1 165 ? 23.406 21.625 2.939 1 93 165 LEU B O 1
ATOM 7090 N N . LEU B 1 166 ? 25.203 22.766 2.611 1 92.81 166 LEU B N 1
ATOM 7091 C CA . LEU B 1 166 ? 25.344 22.359 1.218 1 92.81 166 LEU B CA 1
ATOM 7092 C C . LEU B 1 166 ? 26.031 21 1.111 1 92.81 166 LEU B C 1
ATOM 7094 O O . LEU B 1 166 ? 26.219 20.469 0.011 1 92.81 166 LEU B O 1
ATOM 7098 N N . GLY B 1 167 ? 26.406 20.438 2.217 1 87 167 GLY B N 1
ATOM 7099 C CA . GLY B 1 167 ? 27.031 19.125 2.234 1 87 167 GLY B CA 1
ATOM 7100 C C . GLY B 1 167 ? 26.047 18 2.047 1 87 167 GLY B C 1
ATOM 7101 O O . GLY B 1 167 ? 26.422 16.891 1.64 1 87 167 GLY B O 1
ATOM 7102 N N . ALA B 1 168 ? 24.75 18.203 2.244 1 84.94 168 ALA B N 1
ATOM 7103 C CA . ALA B 1 168 ? 23.703 17.188 2.105 1 84.94 168 ALA B CA 1
ATOM 7104 C C . ALA B 1 168 ? 23.344 16.953 0.639 1 84.94 168 ALA B C 1
ATOM 7106 O O . ALA B 1 168 ? 23.047 17.906 -0.083 1 84.94 168 ALA B O 1
ATOM 7107 N N . THR B 1 169 ? 23.5 15.711 0.164 1 86.62 169 THR B N 1
ATOM 7108 C CA . THR B 1 169 ? 23.203 15.398 -1.229 1 86.62 169 THR B CA 1
ATOM 7109 C C . THR B 1 169 ? 21.953 14.516 -1.332 1 86.62 169 THR B C 1
ATOM 7111 O O . THR B 1 169 ? 21.578 13.852 -0.365 1 86.62 169 THR B O 1
ATOM 7114 N N . ASP B 1 170 ? 21.219 14.656 -2.373 1 81.94 170 ASP B N 1
ATOM 7115 C CA . ASP B 1 170 ? 20.047 13.844 -2.662 1 81.94 170 ASP B CA 1
ATOM 7116 C C . ASP B 1 170 ? 20.094 13.305 -4.094 1 81.94 170 ASP B C 1
ATOM 7118 O O . ASP B 1 170 ? 19.516 13.914 -5.004 1 81.94 170 ASP B O 1
ATOM 7122 N N . PRO B 1 171 ? 20.609 12.164 -4.219 1 74.5 171 PRO B N 1
ATOM 7123 C CA . PRO B 1 171 ? 20.781 11.664 -5.582 1 74.5 171 PRO B CA 1
ATOM 7124 C C . PRO B 1 171 ? 19.578 10.844 -6.059 1 74.5 171 PRO B C 1
ATOM 7126 O O . PRO B 1 171 ? 19.75 9.875 -6.805 1 74.5 171 PRO B O 1
ATOM 7129 N N . VAL B 1 172 ? 18.391 11.086 -5.59 1 72.5 172 VAL B N 1
ATOM 7130 C CA . VAL B 1 172 ? 17.234 10.273 -5.918 1 72.5 172 VAL B CA 1
ATOM 7131 C C . VAL B 1 172 ? 17.062 10.195 -7.434 1 72.5 172 VAL B C 1
ATOM 7133 O O . VAL B 1 172 ? 16.781 9.125 -7.98 1 72.5 172 VAL B O 1
ATOM 7136 N N . ALA B 1 173 ? 17.359 11.281 -8.141 1 68.19 173 ALA B N 1
ATOM 7137 C CA . ALA B 1 173 ? 17.188 11.344 -9.586 1 68.19 173 ALA B CA 1
ATOM 7138 C C . ALA B 1 173 ? 18.25 10.492 -10.297 1 68.19 173 ALA B C 1
ATOM 7140 O O . ALA B 1 173 ? 17.938 9.773 -11.25 1 68.19 173 ALA B O 1
ATOM 7141 N N . VAL B 1 174 ? 19.375 10.547 -9.797 1 76.88 174 VAL B N 1
ATOM 7142 C CA . VAL B 1 174 ? 20.484 9.859 -10.445 1 76.88 174 VAL B CA 1
ATOM 7143 C C . VAL B 1 174 ? 20.391 8.359 -10.18 1 76.88 174 VAL B C 1
ATOM 7145 O O . VAL B 1 174 ? 20.656 7.551 -11.07 1 76.88 174 VAL B O 1
ATOM 7148 N N . VAL B 1 175 ? 19.969 8.062 -9.023 1 78.06 175 VAL B N 1
ATOM 7149 C CA . VAL B 1 175 ? 19.875 6.652 -8.664 1 78.06 175 VAL B CA 1
ATOM 7150 C C . VAL B 1 175 ? 18.781 5.98 -9.492 1 78.06 175 VAL B C 1
ATOM 7152 O O . VAL B 1 175 ? 18.953 4.855 -9.969 1 78.06 175 VAL B O 1
ATOM 7155 N N . ALA B 1 176 ? 17.781 6.648 -9.688 1 70 176 ALA B N 1
ATOM 7156 C CA . ALA B 1 176 ? 16.703 6.109 -10.516 1 70 176 ALA B CA 1
ATOM 7157 C C . ALA B 1 176 ? 17.172 5.902 -11.953 1 70 176 ALA B C 1
ATOM 7159 O O . ALA B 1 176 ? 16.859 4.883 -12.57 1 70 176 ALA B O 1
ATOM 7160 N N . LEU B 1 177 ? 17.938 6.777 -12.422 1 71.25 177 LEU B N 1
ATOM 7161 C CA . LEU B 1 177 ? 18.469 6.699 -13.781 1 71.25 177 LEU B CA 1
ATOM 7162 C C . LEU B 1 177 ? 19.469 5.551 -13.914 1 71.25 177 LEU B C 1
ATOM 7164 O O . LEU B 1 177 ? 19.469 4.84 -14.922 1 71.25 177 LEU B O 1
ATOM 7168 N N . LEU B 1 178 ? 20.219 5.418 -12.883 1 74.94 178 LEU B N 1
ATOM 7169 C CA . LEU B 1 178 ? 21.219 4.348 -12.891 1 74.94 178 LEU B CA 1
ATOM 7170 C C . LEU B 1 178 ? 20.531 2.98 -12.867 1 74.94 178 LEU B C 1
ATOM 7172 O O . LEU B 1 178 ? 20.969 2.057 -13.562 1 74.94 178 LEU B O 1
ATOM 7176 N N . LYS B 1 179 ? 19.484 2.918 -12.172 1 70.94 179 LYS B N 1
ATOM 7177 C CA . LYS B 1 179 ? 18.75 1.664 -12.102 1 70.94 179 LYS B CA 1
ATOM 7178 C C . LYS B 1 179 ? 18.062 1.354 -13.43 1 70.94 179 LYS B C 1
ATOM 7180 O O . LYS B 1 179 ? 18.062 0.207 -13.883 1 70.94 179 LYS B O 1
ATOM 7185 N N . GLU B 1 180 ? 17.641 2.391 -14.055 1 66.44 180 GLU B N 1
ATOM 7186 C CA . GLU B 1 180 ? 16.969 2.244 -15.344 1 66.44 180 GLU B CA 1
ATOM 7187 C C . GLU B 1 180 ? 17.953 1.817 -16.438 1 66.44 180 GLU B C 1
ATOM 7189 O O . GLU B 1 180 ? 17.609 1.028 -17.312 1 66.44 180 GLU B O 1
ATOM 7194 N N . LEU B 1 181 ? 19.141 2.301 -16.25 1 64.81 181 LEU B N 1
ATOM 7195 C CA . LEU B 1 181 ? 20.156 2.035 -17.266 1 64.81 181 LEU B CA 1
ATOM 7196 C C . LEU B 1 181 ? 20.891 0.736 -16.969 1 64.81 181 LEU B C 1
ATOM 7198 O O . LEU B 1 181 ? 21.734 0.302 -17.766 1 64.81 181 LEU B O 1
ATOM 7202 N N . GLY B 1 182 ? 20.453 0.114 -15.867 1 64.06 182 GLY B N 1
ATOM 7203 C CA . GLY B 1 182 ? 21.047 -1.163 -15.5 1 64.06 182 GLY B CA 1
ATOM 7204 C C . GLY B 1 182 ? 22.484 -1.043 -15.039 1 64.06 182 GLY B C 1
ATOM 7205 O O . GLY B 1 182 ? 23.312 -1.916 -15.312 1 64.06 182 GLY B O 1
ATOM 7206 N N . ALA B 1 183 ? 22.75 0.068 -14.43 1 70.12 183 ALA B N 1
ATOM 7207 C CA . ALA B 1 183 ? 24.094 0.232 -13.891 1 70.12 183 ALA B CA 1
ATOM 7208 C C . ALA B 1 183 ? 24.359 -0.753 -12.75 1 70.12 183 ALA B C 1
ATOM 7210 O O . ALA B 1 183 ? 23.422 -1.395 -12.258 1 70.12 183 ALA B O 1
ATOM 7211 N N . SER B 1 184 ? 25.641 -0.96 -12.43 1 73.25 184 SER B N 1
ATOM 7212 C CA . SER B 1 184 ? 26.031 -1.93 -11.414 1 73.25 184 SER B CA 1
ATOM 7213 C C . SER B 1 184 ? 25.391 -1.621 -10.07 1 73.25 184 SER B C 1
ATOM 7215 O O . SER B 1 184 ? 25.219 -0.454 -9.711 1 73.25 184 SER B O 1
ATOM 7217 N N . LYS B 1 185 ? 24.953 -2.605 -9.414 1 76 185 LYS B N 1
ATOM 7218 C CA . LYS B 1 185 ? 24.344 -2.49 -8.094 1 76 185 LYS B CA 1
ATOM 7219 C C . LYS B 1 185 ? 25.312 -1.842 -7.102 1 76 185 LYS B C 1
ATOM 7221 O O . LYS B 1 185 ? 24.891 -1.115 -6.203 1 76 185 LYS B O 1
ATOM 7226 N N . LYS B 1 186 ? 26.625 -2.037 -7.398 1 81.62 186 LYS B N 1
ATOM 7227 C CA . LYS B 1 186 ? 27.641 -1.467 -6.523 1 81.62 186 LYS B CA 1
ATOM 7228 C C . LYS B 1 186 ? 27.609 0.058 -6.562 1 81.62 186 LYS B C 1
ATOM 7230 O O . LYS B 1 186 ? 27.594 0.712 -5.52 1 81.62 186 LYS B O 1
ATOM 7235 N N . MET B 1 187 ? 27.547 0.569 -7.723 1 84 187 MET B N 1
ATOM 7236 C CA . MET B 1 187 ? 27.562 2.02 -7.895 1 84 187 MET B CA 1
ATOM 7237 C C . MET B 1 187 ? 26.312 2.654 -7.312 1 84 187 MET B C 1
ATOM 7239 O O . MET B 1 187 ? 26.391 3.678 -6.629 1 84 187 MET B O 1
ATOM 7243 N N . THR B 1 188 ? 25.203 2.008 -7.508 1 83.75 188 THR B N 1
ATOM 7244 C CA . THR B 1 188 ? 23.938 2.531 -6.996 1 83.75 188 THR B CA 1
ATOM 7245 C C . THR B 1 188 ? 23.922 2.5 -5.473 1 83.75 188 THR B C 1
ATOM 7247 O O . THR B 1 188 ? 23.422 3.43 -4.832 1 83.75 188 THR B O 1
ATOM 7250 N N . THR B 1 189 ? 24.516 1.529 -4.934 1 86.31 189 THR B N 1
ATOM 7251 C CA . THR B 1 189 ? 24.547 1.38 -3.482 1 86.31 189 THR B CA 1
ATOM 7252 C C . THR B 1 189 ? 25.469 2.414 -2.848 1 86.31 189 THR B C 1
ATOM 7254 O O . THR B 1 189 ? 25.156 2.986 -1.805 1 86.31 189 THR B O 1
ATOM 7257 N N . ILE B 1 190 ? 26.562 2.674 -3.492 1 88.88 190 ILE B N 1
ATOM 7258 C CA . ILE B 1 190 ? 27.531 3.621 -2.949 1 88.88 190 ILE B CA 1
ATOM 7259 C C . ILE B 1 190 ? 26.953 5.031 -2.99 1 88.88 190 ILE B C 1
ATOM 7261 O O . ILE B 1 190 ? 27.047 5.777 -2.012 1 88.88 190 ILE B O 1
ATOM 7265 N N . ILE B 1 191 ? 26.328 5.344 -4.102 1 89.06 191 ILE B N 1
ATOM 7266 C CA . ILE B 1 191 ? 25.781 6.684 -4.273 1 89.06 191 ILE B CA 1
ATOM 7267 C C . ILE B 1 191 ? 24.594 6.875 -3.32 1 89.06 191 ILE B C 1
ATOM 7269 O O . ILE B 1 191 ? 24.5 7.895 -2.631 1 89.06 191 ILE B O 1
ATOM 7273 N N . ASP B 1 192 ? 23.766 5.898 -3.244 1 87.75 192 ASP B N 1
ATOM 7274 C CA . ASP B 1 192 ? 22.594 5.945 -2.363 1 87.75 192 ASP B CA 1
ATOM 7275 C C . ASP B 1 192 ? 23.016 5.914 -0.896 1 87.75 192 ASP B C 1
ATOM 7277 O O . ASP B 1 192 ? 22.453 6.629 -0.067 1 87.75 192 ASP B O 1
ATOM 7281 N N . GLY B 1 193 ? 23.953 5.059 -0.6 1 87.69 193 GLY B N 1
ATOM 7282 C CA . GLY B 1 193 ? 24.453 4.949 0.764 1 87.69 193 GLY B CA 1
ATOM 7283 C C . GLY B 1 193 ? 25.156 6.207 1.246 1 87.69 193 GLY B C 1
ATOM 7284 O O . GLY B 1 193 ? 24.984 6.617 2.396 1 87.69 193 GLY B O 1
ATOM 7285 N N . GLU B 1 194 ? 25.922 6.805 0.385 1 89.94 194 GLU B N 1
ATOM 7286 C CA . GLU B 1 194 ? 26.562 8.07 0.725 1 89.94 194 GLU B CA 1
ATOM 7287 C C . GLU B 1 194 ? 25.516 9.148 1.029 1 89.94 194 GLU B C 1
ATOM 7289 O O . GLU B 1 194 ? 25.641 9.875 2.02 1 89.94 194 GLU B O 1
ATOM 7294 N N . SER B 1 195 ? 24.547 9.234 0.192 1 89.25 195 SER B N 1
ATOM 7295 C CA . SER B 1 195 ? 23.531 10.266 0.344 1 89.25 195 SER B CA 1
ATOM 7296 C C . SER B 1 195 ? 22.766 10.094 1.651 1 89.25 195 SER B C 1
ATOM 7298 O O . SER B 1 195 ? 22.5 11.07 2.352 1 89.25 195 SER B O 1
ATOM 7300 N N . LEU B 1 196 ? 22.453 8.898 1.978 1 87.25 196 LEU B N 1
ATOM 7301 C CA . LEU B 1 196 ? 21.719 8.602 3.197 1 87.25 196 LEU B CA 1
ATOM 7302 C C . LEU B 1 196 ? 22.516 9.008 4.434 1 87.25 196 LEU B C 1
ATOM 7304 O O . LEU B 1 196 ? 21.969 9.625 5.352 1 87.25 196 LEU B O 1
ATOM 7308 N N . MET B 1 197 ? 23.75 8.695 4.406 1 88.88 197 MET B N 1
ATOM 7309 C CA . MET B 1 197 ? 24.594 8.961 5.562 1 88.88 197 MET B CA 1
ATOM 7310 C C . MET B 1 197 ? 24.984 10.438 5.617 1 88.88 197 MET B C 1
ATOM 7312 O O . MET B 1 197 ? 25.062 11.023 6.695 1 88.88 197 MET B O 1
ATOM 7316 N N . ASN B 1 198 ? 25.266 10.977 4.48 1 91.19 198 ASN B N 1
ATOM 7317 C CA . ASN B 1 198 ? 25.688 12.375 4.445 1 91.19 198 ASN B CA 1
ATOM 7318 C C . ASN B 1 198 ? 24.578 13.305 4.895 1 91.19 198 ASN B C 1
ATOM 7320 O O . ASN B 1 198 ? 24.828 14.359 5.48 1 91.19 198 ASN B O 1
ATOM 7324 N N . ASP B 1 199 ? 23.281 12.922 4.633 1 88.12 199 ASP B N 1
ATOM 7325 C CA . ASP B 1 199 ? 22.156 13.695 5.133 1 88.12 199 ASP B CA 1
ATOM 7326 C C . ASP B 1 199 ? 22.188 13.805 6.656 1 88.12 199 ASP B C 1
ATOM 7328 O O . ASP B 1 199 ? 22.047 14.898 7.207 1 88.12 199 ASP B O 1
ATOM 7332 N N . GLY B 1 200 ? 22.453 12.727 7.266 1 86.5 200 GLY B N 1
ATOM 7333 C CA . GLY B 1 200 ? 22.5 12.703 8.719 1 86.5 200 GLY B CA 1
ATOM 7334 C C . GLY B 1 200 ? 23.672 13.469 9.289 1 86.5 200 GLY B C 1
ATOM 7335 O O . GLY B 1 200 ? 23.516 14.266 10.211 1 86.5 200 GLY B O 1
ATOM 7336 N N . VAL B 1 201 ? 24.766 13.352 8.703 1 89.5 201 VAL B N 1
ATOM 7337 C CA . VAL B 1 201 ? 25.984 13.961 9.203 1 89.5 201 VAL B CA 1
ATOM 7338 C C . VAL B 1 201 ? 25.969 15.469 8.945 1 89.5 201 VAL B C 1
ATOM 7340 O O . VAL B 1 201 ? 26.375 16.266 9.789 1 89.5 201 VAL B O 1
ATOM 7343 N N . SER B 1 202 ? 25.5 15.773 7.793 1 90.94 202 SER B N 1
ATOM 7344 C CA . SER B 1 202 ? 25.422 17.188 7.453 1 90.94 202 SER B CA 1
ATOM 7345 C C . SER B 1 202 ? 24.5 17.938 8.398 1 90.94 202 SER B C 1
ATOM 7347 O O . SER B 1 202 ? 24.766 19.094 8.766 1 90.94 202 SER B O 1
ATOM 7349 N N . VAL B 1 203 ? 23.438 17.344 8.766 1 88.44 203 VAL B N 1
ATOM 7350 C CA . VAL B 1 203 ? 22.484 17.984 9.68 1 88.44 203 VAL B CA 1
ATOM 7351 C C . VAL B 1 203 ? 23.125 18.156 11.055 1 88.44 203 VAL B C 1
ATOM 7353 O O . VAL B 1 203 ? 22.922 19.172 11.719 1 88.44 203 VAL B O 1
ATOM 7356 N N . VAL B 1 204 ? 23.938 17.188 11.477 1 89.81 204 VAL B N 1
ATOM 7357 C CA . VAL B 1 204 ? 24.609 17.25 12.773 1 89.81 204 VAL B CA 1
ATOM 7358 C C . VAL B 1 204 ? 25.641 18.375 12.758 1 89.81 204 VAL B C 1
ATOM 7360 O O . VAL B 1 204 ? 25.734 19.156 13.703 1 89.81 204 VAL B O 1
ATOM 7363 N N . ILE B 1 205 ? 26.391 18.453 11.711 1 91.19 205 ILE B N 1
ATOM 7364 C CA . ILE B 1 205 ? 27.406 19.5 11.578 1 91.19 205 ILE B CA 1
ATOM 7365 C C . ILE B 1 205 ? 26.734 20.859 11.484 1 91.19 205 ILE B C 1
ATOM 7367 O O . ILE B 1 205 ? 27.219 21.844 12.062 1 91.19 205 ILE B O 1
ATOM 7371 N N . PHE B 1 206 ? 25.688 20.891 10.75 1 91.62 206 PHE B N 1
ATOM 7372 C CA . PHE B 1 206 ? 24.906 22.125 10.633 1 91.62 206 PHE B CA 1
ATOM 7373 C C . PHE B 1 206 ? 24.422 22.594 11.992 1 91.62 206 PHE B C 1
ATOM 7375 O O . PHE B 1 206 ? 24.547 23.781 12.328 1 91.62 206 PHE B O 1
ATOM 7382 N N . GLN B 1 207 ? 23.859 21.672 12.766 1 88.62 207 GLN B N 1
ATOM 7383 C CA . GLN B 1 207 ? 23.344 22.031 14.086 1 88.62 207 GLN B CA 1
ATOM 7384 C C . GLN B 1 207 ? 24.469 22.516 15 1 88.62 207 GLN B C 1
ATOM 7386 O O . GLN B 1 207 ? 24.266 23.422 15.82 1 88.62 207 GLN B O 1
ATOM 7391 N N . LEU B 1 208 ? 25.562 21.922 14.859 1 89.06 208 LEU B N 1
ATOM 7392 C CA . LEU B 1 208 ? 26.719 22.344 15.641 1 89.06 208 LEU B CA 1
ATOM 7393 C C . LEU B 1 208 ? 27.125 23.766 15.312 1 89.06 208 LEU B C 1
ATOM 7395 O O . LEU B 1 208 ? 27.297 24.594 16.203 1 89.06 208 LEU B O 1
ATOM 7399 N N . PHE B 1 209 ? 27.234 24.094 14.047 1 90.94 209 PHE B N 1
ATOM 7400 C CA . PHE B 1 209 ? 27.656 25.422 13.633 1 90.94 209 PHE B CA 1
ATOM 7401 C C . PHE B 1 209 ? 26.562 26.453 13.938 1 90.94 209 PHE B C 1
ATOM 7403 O O . PHE B 1 209 ? 26.859 27.594 14.258 1 90.94 209 PHE B O 1
ATOM 7410 N N . LEU B 1 210 ? 25.359 26.016 13.75 1 89.56 210 LEU B N 1
ATOM 7411 C CA . LEU B 1 210 ? 24.266 26.922 14.086 1 89.56 210 LEU B CA 1
ATOM 7412 C C . LEU B 1 210 ? 24.312 27.297 15.562 1 89.56 210 LEU B C 1
ATOM 7414 O O . LEU B 1 210 ? 24.109 28.453 15.914 1 89.56 210 LEU B O 1
ATOM 7418 N N . LYS B 1 211 ? 24.562 26.312 16.422 1 87.12 211 LYS B N 1
ATOM 7419 C CA . LYS B 1 211 ? 24.688 26.578 17.859 1 87.12 211 LYS B CA 1
ATOM 7420 C C . LYS B 1 211 ? 25.875 27.516 18.125 1 87.12 211 LYS B C 1
ATOM 7422 O O . LYS B 1 211 ? 25.797 28.375 19.016 1 87.12 211 LYS B O 1
ATOM 7427 N N . MET B 1 212 ? 26.891 27.391 17.406 1 88.25 212 MET B N 1
ATOM 7428 C CA . MET B 1 212 ? 28.078 28.234 17.562 1 88.25 212 MET B CA 1
ATOM 7429 C C . MET B 1 212 ? 27.797 29.672 17.125 1 88.25 212 MET B C 1
ATOM 7431 O O . MET B 1 212 ? 28.25 30.625 17.75 1 88.25 212 MET B O 1
ATOM 7435 N N . VAL B 1 213 ? 27.062 29.75 16.031 1 89 213 VAL B N 1
ATOM 7436 C CA . VAL B 1 213 ? 26.719 31.078 15.523 1 89 213 VAL B CA 1
ATOM 7437 C C . VAL B 1 213 ? 25.781 31.781 16.5 1 89 213 VAL B C 1
ATOM 7439 O O . VAL B 1 213 ? 25.828 33 16.656 1 89 213 VAL B O 1
ATOM 7442 N N . MET B 1 214 ? 24.953 30.984 17.156 1 86.62 214 MET B N 1
ATOM 7443 C CA . MET B 1 214 ? 23.984 31.531 18.109 1 86.62 214 MET B CA 1
ATOM 7444 C C . MET B 1 214 ? 24.641 31.828 19.453 1 86.62 214 MET B C 1
ATOM 7446 O O . MET B 1 214 ? 23.953 32.156 20.422 1 86.62 214 MET B O 1
ATOM 7450 N N . GLY B 1 215 ? 25.875 31.672 19.609 1 80.62 215 GLY B N 1
ATOM 7451 C CA . GLY B 1 215 ? 26.609 32.156 20.766 1 80.62 215 GLY B CA 1
ATOM 7452 C C . GLY B 1 215 ? 27.047 31.062 21.719 1 80.62 215 GLY B C 1
ATOM 7453 O O . GLY B 1 215 ? 27.625 31.328 22.766 1 80.62 215 GLY B O 1
ATOM 7454 N N . SER B 1 216 ? 26.625 29.844 21.391 1 77.06 216 SER B N 1
ATOM 7455 C CA . SER B 1 216 ? 27 28.781 22.297 1 77.06 216 SER B CA 1
ATOM 7456 C C . SER B 1 216 ? 28.516 28.547 22.312 1 77.06 216 SER B C 1
ATOM 7458 O O . SER B 1 216 ? 29.188 28.828 21.328 1 77.06 216 SER B O 1
ATOM 7460 N N . THR B 1 217 ? 29.078 28.234 23.438 1 68 217 THR B N 1
ATOM 7461 C CA . THR B 1 217 ? 30.5 28.141 23.719 1 68 217 THR B CA 1
ATOM 7462 C C . THR B 1 217 ? 31.156 27.109 22.812 1 68 217 THR B C 1
ATOM 7464 O O . THR B 1 217 ? 30.578 26.047 22.531 1 68 217 THR B O 1
ATOM 7467 N N . SER B 1 218 ? 32.188 27.516 22.125 1 70.69 218 SER B N 1
ATOM 7468 C CA . SER B 1 218 ? 32.906 26.781 21.094 1 70.69 218 SER B CA 1
ATOM 7469 C C . SER B 1 218 ? 34.062 25.984 21.703 1 70.69 218 SER B C 1
ATOM 7471 O O . SER B 1 218 ? 35.219 26.141 21.281 1 70.69 218 SER B O 1
ATOM 7473 N N . ASP B 1 219 ? 33.844 25.188 22.891 1 81.19 219 ASP B N 1
ATOM 7474 C CA . ASP B 1 219 ? 35 24.406 23.359 1 81.19 219 ASP B CA 1
ATOM 7475 C C . ASP B 1 219 ? 35.094 23.094 22.578 1 81.19 219 ASP B C 1
ATOM 7477 O O . ASP B 1 219 ? 34.094 22.562 22.078 1 81.19 219 ASP B O 1
ATOM 7481 N N . TRP B 1 220 ? 36.406 22.688 22.25 1 82.5 220 TRP B N 1
ATOM 7482 C CA . TRP B 1 220 ? 36.719 21.469 21.516 1 82.5 220 TRP B CA 1
ATOM 7483 C C . TRP B 1 220 ? 36.062 20.25 22.172 1 82.5 220 TRP B C 1
ATOM 7485 O O . TRP B 1 22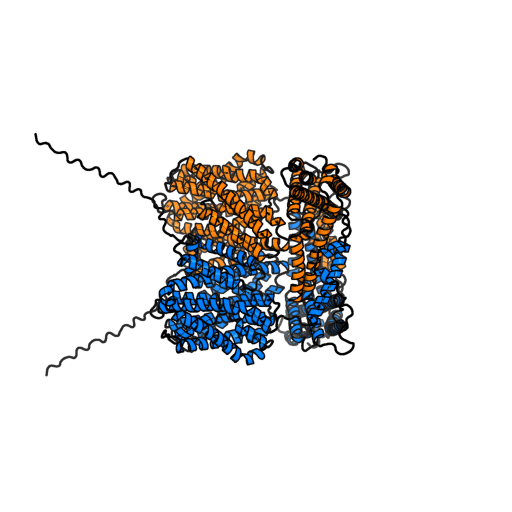0 ? 35.594 19.344 21.484 1 82.5 220 TRP B O 1
ATOM 7495 N N . GLY B 1 221 ? 36.094 20.203 23.422 1 81.5 221 GLY B N 1
ATOM 7496 C CA . GLY B 1 221 ? 35.438 19.109 24.141 1 81.5 221 GLY B CA 1
ATOM 7497 C C . GLY B 1 221 ? 33.938 19.016 23.859 1 81.5 221 GLY B C 1
ATOM 7498 O O . GLY B 1 221 ? 33.406 17.922 23.688 1 81.5 221 GLY B O 1
ATOM 7499 N N . PHE B 1 222 ? 33.406 20.188 23.672 1 83.88 222 PHE B N 1
ATOM 7500 C CA . PHE B 1 222 ? 31.984 20.25 23.391 1 83.88 222 PHE B CA 1
ATOM 7501 C C . PHE B 1 222 ? 31.688 19.75 21.984 1 83.88 222 PHE B C 1
ATOM 7503 O O . PHE B 1 222 ? 30.719 19.031 21.766 1 83.88 222 PHE B O 1
ATOM 7510 N N . ILE B 1 223 ? 32.562 20.078 21.109 1 84.56 223 ILE B N 1
ATOM 7511 C CA . ILE B 1 223 ? 32.344 19.703 19.703 1 84.56 223 ILE B CA 1
ATOM 7512 C C . ILE B 1 223 ? 32.438 18.188 19.562 1 84.56 223 ILE B C 1
ATOM 7514 O O . ILE B 1 223 ? 31.562 17.562 18.938 1 84.56 223 ILE B O 1
ATOM 7518 N N . ILE B 1 224 ? 33.375 17.594 20.125 1 86 224 ILE B N 1
ATOM 7519 C CA . ILE B 1 224 ? 33.594 16.156 20 1 86 224 ILE B CA 1
ATOM 7520 C C . ILE B 1 224 ? 32.469 15.414 20.703 1 86 224 ILE B C 1
ATOM 7522 O O . ILE B 1 224 ? 32 14.383 20.203 1 86 224 ILE B O 1
ATOM 7526 N N . LYS B 1 225 ? 32.156 15.875 21.812 1 86.81 225 LYS B N 1
ATOM 7527 C CA . LYS B 1 225 ? 31.062 15.242 22.547 1 86.81 225 LYS B CA 1
ATOM 7528 C C . LYS B 1 225 ? 29.75 15.328 21.781 1 86.81 225 LYS B C 1
ATOM 7530 O O . LYS B 1 225 ? 29 14.359 21.719 1 86.81 225 LYS B O 1
ATOM 7535 N N . PHE B 1 226 ? 29.547 16.484 21.188 1 86.81 226 PHE B N 1
ATOM 7536 C CA . PHE B 1 226 ? 28.312 16.703 20.422 1 86.81 226 PHE B CA 1
ATOM 7537 C C . PHE B 1 226 ? 28.25 15.781 19.219 1 86.81 226 PHE B C 1
ATOM 7539 O O . PHE B 1 226 ? 27.219 15.156 18.953 1 86.81 226 PHE B O 1
ATOM 7546 N N . LEU B 1 227 ? 29.344 15.68 18.562 1 86.75 227 LEU B N 1
ATOM 7547 C CA . LEU B 1 227 ? 29.391 14.852 17.359 1 86.75 227 LEU B CA 1
ATOM 7548 C C . LEU B 1 227 ? 29.297 13.375 17.719 1 86.75 227 LEU B C 1
ATOM 7550 O O . LEU B 1 227 ? 28.562 12.625 17.062 1 86.75 227 LEU B O 1
ATOM 7554 N N . ALA B 1 228 ? 29.984 12.938 18.703 1 88.31 228 ALA B N 1
ATOM 7555 C CA . ALA B 1 228 ? 29.984 11.539 19.125 1 88.31 228 ALA B CA 1
ATOM 7556 C C . ALA B 1 228 ? 28.609 11.125 19.641 1 88.31 228 ALA B C 1
ATOM 7558 O O . ALA B 1 228 ? 28.125 10.039 19.312 1 88.31 228 ALA B O 1
ATOM 7559 N N . GLN B 1 229 ? 28.062 11.969 20.359 1 89.56 229 GLN B N 1
ATOM 7560 C CA . GLN B 1 229 ? 26.75 11.68 20.922 1 89.56 229 GLN B CA 1
ATOM 7561 C C . GLN B 1 229 ? 25.688 11.578 19.828 1 89.56 229 GLN B C 1
ATOM 7563 O O . GLN B 1 229 ? 24.828 10.703 19.875 1 89.56 229 GLN B O 1
ATOM 7568 N N . ASN B 1 230 ? 25.781 12.438 18.875 1 90.12 230 ASN B N 1
ATOM 7569 C CA . ASN B 1 230 ? 24.781 12.43 17.797 1 90.12 230 ASN B CA 1
ATOM 7570 C C . ASN B 1 230 ? 24.984 11.234 16.859 1 90.12 230 ASN B C 1
ATOM 7572 O O . ASN B 1 230 ? 24.016 10.609 16.438 1 90.12 230 ASN B O 1
ATOM 7576 N N . LEU B 1 231 ? 26.172 10.891 16.578 1 87.56 231 LEU B N 1
ATOM 7577 C CA . LEU B 1 231 ? 26.438 9.797 15.656 1 87.56 231 LEU B CA 1
ATOM 7578 C C . LEU B 1 231 ? 26.188 8.445 16.312 1 87.56 231 LEU B C 1
ATOM 7580 O O . LEU B 1 231 ? 25.391 7.645 15.805 1 87.56 231 LEU B O 1
ATOM 7584 N N . PHE B 1 232 ? 26.75 8.242 17.5 1 90.94 232 PHE B N 1
ATOM 7585 C CA . PHE B 1 232 ? 26.625 6.949 18.172 1 90.94 232 PHE B CA 1
ATOM 7586 C C . PHE B 1 232 ? 25.281 6.812 18.844 1 90.94 232 PHE B C 1
ATOM 7588 O O . PHE B 1 232 ? 24.734 5.711 18.938 1 90.94 232 PHE B O 1
ATOM 7595 N N . GLY B 1 233 ? 24.828 7.898 19.359 1 91.88 233 GLY B N 1
ATOM 7596 C CA . GLY B 1 233 ? 23.484 7.867 19.938 1 91.88 233 GLY B CA 1
ATOM 7597 C C . GLY B 1 233 ? 22.406 7.555 18.938 1 91.88 233 GLY B C 1
ATOM 7598 O O . GLY B 1 233 ? 21.5 6.758 19.203 1 91.88 233 GLY B O 1
ATOM 7599 N N . ALA B 1 234 ? 22.516 8.164 17.781 1 93.5 234 ALA B N 1
ATOM 7600 C CA . ALA B 1 234 ? 21.516 7.945 16.719 1 93.5 234 ALA B CA 1
ATOM 7601 C C . ALA B 1 234 ? 21.547 6.504 16.219 1 93.5 234 ALA B C 1
ATOM 7603 O O . ALA B 1 234 ? 20.516 5.871 16.062 1 93.5 234 ALA B O 1
ATOM 7604 N N . VAL B 1 235 ? 22.734 5.93 16.016 1 91.88 235 VAL B N 1
ATOM 7605 C CA . VAL B 1 235 ? 22.891 4.559 15.547 1 91.88 235 VAL B CA 1
ATOM 7606 C C . VAL B 1 235 ? 22.406 3.58 16.609 1 91.88 235 VAL B C 1
ATOM 7608 O O . VAL B 1 235 ? 21.734 2.59 16.297 1 91.88 235 VAL B O 1
ATOM 7611 N N . GLY B 1 236 ? 22.703 3.885 17.859 1 94.19 236 GLY B N 1
ATOM 7612 C CA . GLY B 1 236 ? 22.281 3.033 18.953 1 94.19 236 GLY B CA 1
ATOM 7613 C C . GLY B 1 236 ? 20.766 2.945 19.078 1 94.19 236 GLY B C 1
ATOM 7614 O O . GLY B 1 236 ? 20.219 1.854 19.219 1 94.19 236 GLY B O 1
ATOM 7615 N N . ILE B 1 237 ? 20.109 4.078 18.953 1 94.56 237 ILE B N 1
ATOM 7616 C CA . ILE B 1 237 ? 18.656 4.113 19.047 1 94.56 237 ILE B CA 1
ATOM 7617 C C . ILE B 1 237 ? 18.047 3.41 17.828 1 94.56 237 ILE B C 1
ATOM 7619 O O . ILE B 1 237 ? 17.062 2.688 17.969 1 94.56 237 ILE B O 1
ATOM 7623 N N . GLY B 1 238 ? 18.641 3.656 16.656 1 94.06 238 GLY B N 1
ATOM 7624 C CA . GLY B 1 238 ? 18.156 2.988 15.461 1 94.06 238 GLY B CA 1
ATOM 7625 C C . GLY B 1 238 ? 18.219 1.477 15.555 1 94.06 238 GLY B C 1
ATOM 7626 O O . GLY B 1 238 ? 17.266 0.786 15.18 1 94.06 238 GLY B O 1
ATOM 7627 N N . VAL B 1 239 ? 19.266 0.928 16.141 1 92.94 239 VAL B N 1
ATOM 7628 C CA . VAL B 1 239 ? 19.438 -0.513 16.297 1 92.94 239 VAL B CA 1
ATOM 7629 C C . VAL B 1 239 ? 18.469 -1.046 17.359 1 92.94 239 VAL B C 1
ATOM 7631 O O . VAL B 1 239 ? 17.891 -2.123 17.188 1 92.94 239 VAL B O 1
ATOM 7634 N N . ALA B 1 240 ? 18.312 -0.299 18.406 1 94.25 240 ALA B N 1
ATOM 7635 C CA . ALA B 1 240 ? 17.391 -0.711 19.469 1 94.25 240 ALA B CA 1
ATOM 7636 C C . ALA B 1 240 ? 15.969 -0.84 18.938 1 94.25 240 ALA B C 1
ATOM 7638 O O . ALA B 1 240 ? 15.289 -1.83 19.219 1 94.25 240 ALA B O 1
ATOM 7639 N N . PHE B 1 241 ? 15.555 0.156 18.203 1 92.44 241 PHE B N 1
ATOM 7640 C CA . PHE B 1 241 ? 14.211 0.108 17.641 1 92.44 241 PHE B CA 1
ATOM 7641 C C . PHE B 1 241 ? 14.109 -0.966 16.562 1 92.44 241 PHE B C 1
ATOM 7643 O O . PHE B 1 241 ? 13.047 -1.552 16.359 1 92.44 241 PHE B O 1
ATOM 7650 N N . GLY B 1 242 ? 15.234 -1.188 15.828 1 90.38 242 GLY B N 1
ATOM 7651 C CA . GLY B 1 242 ? 15.25 -2.273 14.859 1 90.38 242 GLY B CA 1
ATOM 7652 C C . GLY B 1 242 ? 15.055 -3.639 15.492 1 90.38 242 GLY B C 1
ATOM 7653 O O . GLY B 1 242 ? 14.227 -4.43 15.031 1 90.38 242 GLY B O 1
ATOM 7654 N N . ILE B 1 243 ? 15.648 -3.895 16.609 1 89.56 243 ILE B N 1
ATOM 7655 C CA . ILE B 1 243 ? 15.562 -5.168 17.312 1 89.56 243 ILE B CA 1
ATOM 7656 C C . ILE B 1 243 ? 14.156 -5.348 17.891 1 89.56 243 ILE B C 1
ATOM 7658 O O . ILE B 1 243 ? 13.555 -6.414 17.734 1 89.56 243 ILE B O 1
ATOM 7662 N N . THR B 1 244 ? 13.672 -4.277 18.469 1 89.12 244 THR B N 1
ATOM 7663 C CA . THR B 1 244 ? 12.344 -4.348 19.078 1 89.12 244 THR B CA 1
ATOM 7664 C C . THR B 1 244 ? 11.281 -4.586 18 1 89.12 244 THR B C 1
ATOM 7666 O O . THR B 1 244 ? 10.32 -5.324 18.234 1 89.12 244 THR B O 1
ATOM 7669 N N . SER B 1 245 ? 11.43 -3.971 16.906 1 88.19 245 SER B N 1
ATOM 7670 C CA . SER B 1 245 ? 10.453 -4.113 15.836 1 88.19 245 SER B CA 1
ATOM 7671 C C . SER B 1 245 ? 10.469 -5.523 15.258 1 88.19 245 SER B C 1
ATOM 7673 O O . SER B 1 245 ? 9.414 -6.09 14.961 1 88.19 245 SER B O 1
ATOM 7675 N N . VAL B 1 246 ? 11.68 -6.102 15.078 1 82 246 VAL B N 1
ATOM 7676 C CA . VAL B 1 246 ? 11.789 -7.453 14.531 1 82 246 VAL B CA 1
ATOM 7677 C C . VAL B 1 246 ? 11.203 -8.461 15.523 1 82 246 VAL B C 1
ATOM 7679 O O . VAL B 1 246 ? 10.555 -9.43 15.117 1 82 246 VAL B O 1
ATOM 7682 N N . PHE B 1 247 ? 11.406 -8.203 16.719 1 82.38 247 PHE B N 1
ATOM 7683 C CA . PHE B 1 247 ? 10.82 -9.047 17.766 1 82.38 247 PHE B CA 1
ATOM 7684 C C . PHE B 1 247 ? 9.305 -8.977 17.719 1 82.38 247 PHE B C 1
ATOM 7686 O O . PHE B 1 247 ? 8.625 -9.992 17.891 1 82.38 247 PHE B O 1
ATOM 7693 N N . TRP B 1 248 ? 8.789 -7.812 17.547 1 83.19 248 TRP B N 1
ATOM 7694 C CA . TRP B 1 248 ? 7.344 -7.613 17.453 1 83.19 248 TRP B CA 1
ATOM 7695 C C . TRP B 1 248 ? 6.777 -8.312 16.219 1 83.19 248 TRP B C 1
ATOM 7697 O O . TRP B 1 248 ? 5.715 -8.93 16.281 1 83.19 248 TRP B O 1
ATOM 7707 N N . LEU B 1 249 ? 7.441 -8.273 15.125 1 80.44 249 LEU B N 1
ATOM 7708 C CA . LEU B 1 249 ? 6.969 -8.852 13.867 1 80.44 249 LEU B CA 1
ATOM 7709 C C . LEU B 1 249 ? 6.957 -10.375 13.93 1 80.44 249 LEU B C 1
ATOM 7711 O O . LEU B 1 249 ? 6.191 -11.023 13.211 1 80.44 249 LEU B O 1
ATOM 7715 N N . ARG B 1 250 ? 7.836 -10.922 14.758 1 74.56 250 ARG B N 1
ATOM 7716 C CA . ARG B 1 250 ? 7.871 -12.367 14.914 1 74.56 250 ARG B CA 1
ATOM 7717 C C . ARG B 1 250 ? 6.57 -12.883 15.531 1 74.56 250 ARG B C 1
ATOM 7719 O O . ARG B 1 250 ? 6.188 -14.031 15.297 1 74.56 250 ARG B O 1
ATOM 7726 N N . PHE B 1 251 ? 5.898 -11.977 16.188 1 75.56 251 PHE B N 1
ATOM 7727 C CA . PHE B 1 251 ? 4.66 -12.383 16.859 1 75.56 251 PHE B CA 1
ATOM 7728 C C . PHE B 1 251 ? 3.459 -12.133 15.953 1 75.56 251 PHE B C 1
ATOM 7730 O O . PHE B 1 251 ? 2.34 -12.531 16.266 1 75.56 251 PHE B O 1
ATOM 7737 N N . VAL B 1 252 ? 3.697 -11.414 14.969 1 74.38 252 VAL B N 1
ATOM 7738 C CA . VAL B 1 252 ? 2.598 -11.117 14.055 1 74.38 252 VAL B CA 1
ATOM 7739 C C . VAL B 1 252 ? 2.512 -12.203 12.984 1 74.38 252 VAL B C 1
ATOM 7741 O O . VAL B 1 252 ? 3.494 -12.477 12.289 1 74.38 252 VAL B O 1
ATOM 7744 N N . PHE B 1 253 ? 1.388 -12.961 12.938 1 68 253 PHE B N 1
ATOM 7745 C CA . PHE B 1 253 ? 1.246 -14.047 11.969 1 68 253 PHE B CA 1
ATOM 7746 C C . PHE B 1 253 ? 0.359 -13.625 10.805 1 68 253 PHE B C 1
ATOM 7748 O O . PHE B 1 253 ? -0.828 -13.352 10.992 1 68 253 PHE B O 1
ATOM 7755 N N . ASN B 1 254 ? 0.875 -13.516 9.648 1 66.38 254 ASN B N 1
ATOM 7756 C CA . ASN B 1 254 ? 0.221 -13.453 8.352 1 66.38 254 ASN B CA 1
ATOM 7757 C C . ASN B 1 254 ? -0.74 -12.273 8.258 1 66.38 254 ASN B C 1
ATOM 7759 O O . ASN B 1 254 ? -1.856 -12.406 7.758 1 66.38 254 ASN B O 1
ATOM 7763 N N . ASP B 1 255 ? -0.547 -11.18 8.953 1 77.06 255 ASP B N 1
ATOM 7764 C CA . ASP B 1 255 ? -1.35 -9.969 8.797 1 77.06 255 ASP B CA 1
ATOM 7765 C C . ASP B 1 255 ? -0.544 -8.859 8.125 1 77.06 255 ASP B C 1
ATOM 7767 O O . ASP B 1 255 ? 0.256 -8.188 8.781 1 77.06 255 ASP B O 1
ATOM 7771 N N . ILE B 1 256 ? -0.864 -8.688 6.902 1 80.69 256 ILE B N 1
ATOM 7772 C CA . ILE B 1 256 ? -0.107 -7.758 6.074 1 80.69 256 ILE B CA 1
ATOM 7773 C C . ILE B 1 256 ? -0.321 -6.332 6.574 1 80.69 256 ILE B C 1
ATOM 7775 O O . ILE B 1 256 ? 0.613 -5.527 6.59 1 80.69 256 ILE B O 1
ATOM 7779 N N . VAL B 1 257 ? -1.473 -6.035 7.082 1 81.25 257 VAL B N 1
ATOM 7780 C CA . VAL B 1 257 ? -1.81 -4.68 7.508 1 81.25 257 VAL B CA 1
ATOM 7781 C C . VAL B 1 257 ? -1.023 -4.32 8.766 1 81.25 257 VAL B C 1
ATOM 7783 O O . VAL B 1 257 ? -0.464 -3.227 8.867 1 81.25 257 VAL B O 1
ATOM 7786 N N . VAL B 1 258 ? -0.906 -5.289 9.672 1 83.25 258 VAL B N 1
ATOM 7787 C CA . VAL B 1 258 ? -0.19 -5.039 10.922 1 83.25 258 VAL B CA 1
ATOM 7788 C C . VAL B 1 258 ? 1.307 -4.918 10.641 1 83.25 258 VAL B C 1
ATOM 7790 O O . VAL B 1 258 ? 1.984 -4.062 11.219 1 83.25 258 VAL B O 1
ATOM 7793 N N . GLN B 1 259 ? 1.738 -5.73 9.742 1 85.5 259 GLN B N 1
ATOM 7794 C CA . GLN B 1 259 ? 3.16 -5.707 9.422 1 85.5 259 GLN B CA 1
ATOM 7795 C C . GLN B 1 259 ? 3.562 -4.371 8.805 1 85.5 259 GLN B C 1
ATOM 7797 O O . GLN B 1 259 ? 4.562 -3.77 9.203 1 85.5 259 GLN B O 1
ATOM 7802 N N . ILE B 1 260 ? 2.803 -3.848 7.883 1 85.88 260 ILE B N 1
ATOM 7803 C CA . ILE B 1 260 ? 3.1 -2.586 7.215 1 85.88 260 ILE B CA 1
ATOM 7804 C C . ILE B 1 260 ? 2.959 -1.432 8.203 1 85.88 260 ILE B C 1
ATOM 7806 O O . ILE B 1 260 ? 3.791 -0.522 8.234 1 85.88 260 ILE B O 1
ATOM 7810 N N . THR B 1 261 ? 2.006 -1.506 9.102 1 87.56 261 THR B N 1
ATOM 7811 C CA . THR B 1 261 ? 1.756 -0.431 10.055 1 87.56 261 THR B CA 1
ATOM 7812 C C . THR B 1 261 ? 2.869 -0.361 11.094 1 87.56 261 THR B C 1
ATOM 7814 O O . THR B 1 261 ? 3.236 0.726 11.547 1 87.56 261 THR B O 1
ATOM 7817 N N . VAL B 1 262 ? 3.355 -1.493 11.422 1 87.94 262 VAL B N 1
ATOM 7818 C CA . VAL B 1 262 ? 4.445 -1.518 12.391 1 87.94 262 VAL B CA 1
ATOM 7819 C C . VAL B 1 262 ? 5.676 -0.829 11.805 1 87.94 262 VAL B C 1
ATOM 7821 O O . VAL B 1 262 ? 6.316 -0.015 12.477 1 87.94 262 VAL B O 1
ATOM 7824 N N . THR B 1 263 ? 5.977 -1.149 10.555 1 88.75 263 THR B N 1
ATOM 7825 C CA . THR B 1 263 ? 7.137 -0.53 9.922 1 88.75 263 THR B CA 1
ATOM 7826 C C . THR B 1 263 ? 6.941 0.979 9.797 1 88.75 263 THR B C 1
ATOM 7828 O O . THR B 1 263 ? 7.871 1.751 10.039 1 88.75 263 THR B O 1
ATOM 7831 N N . LEU B 1 264 ? 5.785 1.39 9.445 1 89.69 264 LEU B N 1
ATOM 7832 C CA . LEU B 1 264 ? 5.484 2.809 9.297 1 89.69 264 LEU B CA 1
ATOM 7833 C C . LEU B 1 264 ? 5.535 3.521 10.641 1 89.69 264 LEU B C 1
ATOM 7835 O O . LEU B 1 264 ? 6.18 4.566 10.773 1 89.69 264 LEU B O 1
ATOM 7839 N N . SER B 1 265 ? 4.898 2.996 11.672 1 89.38 265 SER B N 1
ATOM 7840 C CA . SER B 1 265 ? 4.801 3.623 12.984 1 89.38 265 SER B CA 1
ATOM 7841 C C . SER B 1 265 ? 6.164 3.688 13.672 1 89.38 265 SER B C 1
ATOM 7843 O O . SER B 1 265 ? 6.5 4.691 14.297 1 89.38 265 SER B O 1
ATOM 7845 N N . VAL B 1 266 ? 6.953 2.66 13.508 1 89.31 266 VAL B N 1
ATOM 7846 C CA . VAL B 1 266 ? 8.25 2.615 14.18 1 89.31 266 VAL B CA 1
ATOM 7847 C C . VAL B 1 266 ? 9.195 3.637 13.555 1 89.31 266 VAL B C 1
ATOM 7849 O O . VAL B 1 266 ? 10.016 4.238 14.242 1 89.31 266 VAL B O 1
ATOM 7852 N N . SER B 1 267 ? 9.086 3.773 12.219 1 90.81 267 SER B N 1
ATOM 7853 C CA . SER B 1 267 ? 9.945 4.75 11.555 1 90.81 267 SER B CA 1
ATOM 7854 C C . SER B 1 267 ? 9.68 6.16 12.078 1 90.81 267 SER B C 1
ATOM 7856 O O . SER B 1 267 ? 10.625 6.898 12.383 1 90.81 267 SER B O 1
ATOM 7858 N N . TYR B 1 268 ? 8.469 6.535 12.289 1 88.62 268 TYR B N 1
ATOM 7859 C CA . TYR B 1 268 ? 8.133 7.867 12.781 1 88.62 268 TYR B CA 1
ATOM 7860 C C . TYR B 1 268 ? 8.406 7.984 14.273 1 88.62 268 TYR B C 1
ATOM 7862 O O . TYR B 1 268 ? 8.914 9.008 14.734 1 88.62 268 TYR B O 1
ATOM 7870 N N . PHE B 1 269 ? 8.102 6.965 14.961 1 87.69 269 PHE B N 1
ATOM 7871 C CA . PHE B 1 269 ? 8.336 6.98 16.391 1 87.69 269 PHE B CA 1
ATOM 7872 C C . PHE B 1 269 ? 9.828 7.023 16.703 1 87.69 269 PHE B C 1
ATOM 7874 O O . PHE B 1 269 ? 10.25 7.68 17.656 1 87.69 269 PHE B O 1
ATOM 7881 N N . ALA B 1 270 ? 10.609 6.273 15.953 1 90.88 270 ALA B N 1
ATOM 7882 C CA . ALA B 1 270 ? 12.062 6.289 16.141 1 90.88 270 ALA B CA 1
ATOM 7883 C C . ALA B 1 270 ? 12.641 7.668 15.852 1 90.88 270 ALA B C 1
ATOM 7885 O O . ALA B 1 270 ? 13.516 8.148 16.578 1 90.88 270 ALA B O 1
ATOM 7886 N N . TYR B 1 271 ? 12.203 8.312 14.742 1 89.06 271 TYR B N 1
ATOM 7887 C CA . TYR B 1 271 ? 12.656 9.648 14.398 1 89.06 271 TYR B CA 1
ATOM 7888 C C . TYR B 1 271 ? 12.383 10.625 15.539 1 89.06 271 TYR B C 1
ATOM 7890 O O . TYR B 1 271 ? 13.273 11.383 15.945 1 89.06 271 TYR B O 1
ATOM 7898 N N . TYR B 1 272 ? 11.258 10.562 16.094 1 86.12 272 TYR B N 1
ATOM 7899 C CA . TYR B 1 272 ? 10.844 11.516 17.109 1 86.12 272 TYR B CA 1
ATOM 7900 C C . TYR B 1 272 ? 11.562 11.25 18.422 1 86.12 272 TYR B C 1
ATOM 7902 O O . TYR B 1 272 ? 11.93 12.188 19.141 1 86.12 272 TYR B O 1
ATOM 7910 N N . THR B 1 273 ? 11.656 10 18.797 1 87.31 273 THR B N 1
ATOM 7911 C CA . THR B 1 273 ? 12.344 9.656 20.031 1 87.31 273 THR B CA 1
ATOM 7912 C C . THR B 1 273 ? 13.797 10.133 19.984 1 87.31 273 THR B C 1
ATOM 7914 O O . THR B 1 273 ? 14.32 10.648 20.984 1 87.31 273 THR B O 1
ATOM 7917 N N . ALA B 1 274 ? 14.383 9.945 18.828 1 90.56 274 ALA B N 1
ATOM 7918 C CA . ALA B 1 274 ? 15.773 10.367 18.688 1 90.56 274 ALA B CA 1
ATOM 7919 C C . ALA B 1 274 ? 15.891 11.891 18.703 1 90.56 274 ALA B C 1
ATOM 7921 O O . ALA B 1 274 ? 16.688 12.438 19.469 1 90.56 274 ALA B O 1
ATOM 7922 N N . GLN B 1 275 ? 15.086 12.602 17.969 1 83.56 275 GLN B N 1
ATOM 7923 C CA . GLN B 1 275 ? 15.195 14.047 17.812 1 83.56 275 GLN B CA 1
ATOM 7924 C C . GLN B 1 275 ? 14.711 14.781 19.047 1 83.56 275 GLN B C 1
ATOM 7926 O O . GLN B 1 275 ? 15.367 15.711 19.531 1 83.56 275 GLN B O 1
ATOM 7931 N N . GLU B 1 276 ? 13.578 14.414 19.625 1 77.88 276 GLU B N 1
ATOM 7932 C CA . GLU B 1 276 ? 12.945 15.211 20.672 1 77.88 276 GLU B CA 1
ATOM 7933 C C . GLU B 1 276 ? 13.32 14.703 22.062 1 77.88 276 GLU B C 1
ATOM 7935 O O . GLU B 1 276 ? 13.555 15.5 22.969 1 77.88 276 GLU B O 1
ATOM 7940 N N . TRP B 1 277 ? 13.391 13.398 22.219 1 80.31 277 TRP B N 1
ATOM 7941 C CA . TRP B 1 277 ? 13.641 12.867 23.562 1 80.31 277 TRP B CA 1
ATOM 7942 C C . TRP B 1 277 ? 15.133 12.711 23.812 1 80.31 277 TRP B C 1
ATOM 7944 O O . TRP B 1 277 ? 15.633 13.062 24.875 1 80.31 277 TRP B O 1
ATOM 7954 N N . ALA B 1 278 ? 15.891 12.219 22.844 1 86.25 278 ALA B N 1
ATOM 7955 C CA . ALA B 1 278 ? 17.312 11.945 23.047 1 86.25 278 ALA B CA 1
ATOM 7956 C C . ALA B 1 278 ? 18.172 13.109 22.562 1 86.25 278 ALA B C 1
ATOM 7958 O O . ALA B 1 278 ? 19.344 13.227 22.938 1 86.25 278 ALA B O 1
ATOM 7959 N N . GLY B 1 279 ? 17.625 14.023 21.766 1 83.5 279 GLY B N 1
ATOM 7960 C CA . GLY B 1 279 ? 18.375 15.156 21.25 1 83.5 279 GLY B CA 1
ATOM 7961 C C . GLY B 1 279 ? 19.422 14.773 20.234 1 83.5 279 GLY B C 1
ATOM 7962 O O . GLY B 1 279 ? 20.5 15.383 20.172 1 83.5 279 GLY B O 1
ATOM 7963 N N . VAL B 1 280 ? 19.25 13.641 19.609 1 89.56 280 VAL B N 1
ATOM 7964 C CA . VAL B 1 280 ? 20.172 13.188 18.578 1 89.56 280 VAL B CA 1
ATOM 7965 C C . VAL B 1 280 ? 19.484 13.281 17.203 1 89.56 280 VAL B C 1
ATOM 7967 O O . VAL B 1 280 ? 18.297 13.578 17.125 1 89.56 280 VAL B O 1
ATOM 7970 N N . THR B 1 281 ? 20.297 13.148 16.188 1 87.94 281 THR B N 1
ATOM 7971 C CA . THR B 1 281 ? 19.766 13.297 14.852 1 87.94 281 THR B CA 1
ATOM 7972 C C . THR B 1 281 ? 18.797 12.164 14.516 1 87.94 281 THR B C 1
ATOM 7974 O O . THR B 1 281 ? 19.125 10.992 14.688 1 87.94 281 THR B O 1
ATOM 7977 N N . GLY B 1 282 ? 17.578 12.477 14.164 1 89.44 282 GLY B N 1
ATOM 7978 C CA . GLY B 1 282 ? 16.594 11.484 13.781 1 89.44 282 GLY B CA 1
ATOM 7979 C C . GLY B 1 282 ? 16.859 10.852 12.43 1 89.44 282 GLY B C 1
ATOM 7980 O O . GLY B 1 282 ? 16.422 9.727 12.164 1 89.44 282 GLY B O 1
ATOM 7981 N N . ILE B 1 283 ? 17.641 11.5 11.539 1 89.12 283 ILE B N 1
ATOM 7982 C CA . ILE B 1 283 ? 17.906 11.047 10.172 1 89.12 283 ILE B CA 1
ATOM 7983 C C . ILE B 1 283 ? 18.766 9.789 10.203 1 89.12 283 ILE B C 1
ATOM 7985 O O . ILE B 1 283 ? 18.406 8.773 9.602 1 89.12 283 ILE B O 1
ATOM 7989 N N . LEU B 1 284 ? 19.844 9.828 10.984 1 90.38 284 LEU B N 1
ATOM 7990 C CA . LEU B 1 284 ? 20.734 8.68 11.078 1 90.38 284 LEU B CA 1
ATOM 7991 C C . LEU B 1 284 ? 20.031 7.512 11.781 1 90.38 284 LEU B C 1
ATOM 7993 O O . LEU B 1 284 ? 20.344 6.348 11.5 1 90.38 284 LEU B O 1
ATOM 7997 N N . THR B 1 285 ? 19.156 7.859 12.68 1 94.06 285 THR B N 1
ATOM 7998 C CA . THR B 1 285 ? 18.406 6.836 13.406 1 94.06 285 THR B CA 1
ATOM 7999 C C . THR B 1 285 ? 17.5 6.051 12.461 1 94.06 285 THR B C 1
ATOM 8001 O O . THR B 1 285 ? 17.516 4.82 12.469 1 94.06 285 THR B O 1
ATOM 8004 N N . VAL B 1 286 ? 16.719 6.75 11.641 1 93.06 286 VAL B N 1
ATOM 8005 C CA . VAL B 1 286 ? 15.789 6.102 10.719 1 93.06 286 VAL B CA 1
ATOM 8006 C C . VAL B 1 286 ? 16.562 5.336 9.648 1 93.06 286 VAL B C 1
ATOM 8008 O O . VAL B 1 286 ? 16.141 4.262 9.219 1 93.06 286 VAL B O 1
ATOM 8011 N N . MET B 1 287 ? 17.672 5.867 9.219 1 91.25 287 MET B N 1
ATOM 8012 C CA . MET B 1 287 ? 18.516 5.172 8.25 1 91.25 287 MET B CA 1
ATOM 8013 C C . MET B 1 287 ? 19.016 3.844 8.812 1 91.25 287 MET B C 1
ATOM 8015 O O . MET B 1 287 ? 18.969 2.82 8.125 1 91.25 287 MET B O 1
ATOM 8019 N N . THR B 1 288 ? 19.453 3.885 10.047 1 91.5 288 THR B N 1
ATOM 8020 C CA . THR B 1 288 ? 19.938 2.67 10.695 1 91.5 288 THR B CA 1
ATOM 8021 C C . THR B 1 288 ? 18.812 1.663 10.875 1 91.5 288 THR B C 1
ATOM 8023 O O . THR B 1 288 ? 19.016 0.459 10.695 1 91.5 288 THR B O 1
ATOM 8026 N N . LEU B 1 289 ? 17.688 2.197 11.211 1 92.88 289 LEU B N 1
ATOM 8027 C CA . LEU B 1 289 ? 16.5 1.354 11.336 1 92.88 289 LEU B CA 1
ATOM 8028 C C . LEU B 1 289 ? 16.172 0.692 10.008 1 92.88 289 LEU B C 1
ATOM 8030 O O . LEU B 1 289 ? 15.914 -0.513 9.953 1 92.88 289 LEU B O 1
ATOM 8034 N N . GLY B 1 290 ? 16.125 1.491 8.938 1 89.62 290 GLY B N 1
ATOM 8035 C CA . GLY B 1 290 ? 15.836 0.965 7.609 1 89.62 290 GLY B CA 1
ATOM 8036 C C . GLY B 1 290 ? 16.828 -0.093 7.156 1 89.62 290 GLY B C 1
ATOM 8037 O O . GLY B 1 290 ? 16.438 -1.11 6.582 1 89.62 290 GLY B O 1
ATOM 8038 N N . MET B 1 291 ? 18.109 0.105 7.449 1 87.12 291 MET B N 1
ATOM 8039 C CA . MET B 1 291 ? 19.141 -0.861 7.086 1 87.12 291 MET B CA 1
ATOM 8040 C C . MET B 1 291 ? 18.969 -2.156 7.871 1 87.12 291 MET B C 1
ATOM 8042 O O . MET B 1 291 ? 19.203 -3.244 7.34 1 87.12 291 MET B O 1
ATOM 8046 N N . PHE B 1 292 ? 18.594 -1.991 9.078 1 86.62 292 PHE B N 1
ATOM 8047 C CA . PHE B 1 292 ? 18.344 -3.162 9.906 1 86.62 292 PHE B CA 1
ATOM 8048 C C . PHE B 1 292 ? 17.188 -3.984 9.367 1 86.62 292 PHE B C 1
ATOM 8050 O O . PHE B 1 292 ? 17.266 -5.215 9.32 1 86.62 292 PHE B O 1
ATOM 8057 N N . PHE B 1 293 ? 16.156 -3.357 8.953 1 84.5 293 PHE B N 1
ATOM 8058 C CA . PHE B 1 293 ? 14.984 -4.023 8.383 1 84.5 293 PHE B CA 1
ATOM 8059 C C . PHE B 1 293 ? 15.344 -4.719 7.074 1 84.5 293 PHE B C 1
ATOM 8061 O O . PHE B 1 293 ? 14.852 -5.809 6.785 1 84.5 293 PHE B O 1
ATOM 8068 N N . ALA B 1 294 ? 16.172 -4.043 6.324 1 82 294 ALA B N 1
ATOM 8069 C CA . ALA B 1 294 ? 16.594 -4.637 5.059 1 82 294 ALA B CA 1
ATOM 8070 C C . ALA B 1 294 ? 17.328 -5.961 5.289 1 82 294 ALA B C 1
ATOM 8072 O O . ALA B 1 294 ? 17.172 -6.902 4.508 1 82 294 ALA B O 1
ATOM 8073 N N . ALA B 1 295 ? 17.969 -6.055 6.375 1 77.06 295 ALA B N 1
ATOM 8074 C CA . ALA B 1 295 ? 18.75 -7.254 6.688 1 77.06 295 ALA B CA 1
ATOM 8075 C C . ALA B 1 295 ? 17.859 -8.367 7.223 1 77.06 295 ALA B C 1
ATOM 8077 O O . ALA B 1 295 ? 18.016 -9.531 6.852 1 77.06 295 ALA B O 1
ATOM 8078 N N . PHE B 1 296 ? 16.812 -8 7.941 1 74 296 PHE B N 1
ATOM 8079 C CA . PHE B 1 296 ? 16.062 -9.039 8.641 1 74 296 PHE B CA 1
ATOM 8080 C C . PHE B 1 296 ? 14.664 -9.195 8.039 1 74 296 PHE B C 1
ATOM 8082 O O . PHE B 1 296 ? 14.016 -10.219 8.234 1 74 296 PHE B O 1
ATOM 8089 N N . ALA B 1 297 ? 14.133 -8.18 7.379 1 66.56 297 ALA B N 1
ATOM 8090 C CA . ALA B 1 297 ? 12.773 -8.203 6.855 1 66.56 297 ALA B CA 1
ATOM 8091 C C . ALA B 1 297 ? 12.688 -9.055 5.59 1 66.56 297 ALA B C 1
ATOM 8093 O O . ALA B 1 297 ? 11.641 -9.648 5.297 1 66.56 297 ALA B O 1
ATOM 8094 N N . ARG B 1 298 ? 13.781 -9.164 4.875 1 69.12 298 ARG B N 1
ATOM 8095 C CA . ARG B 1 298 ? 13.727 -9.875 3.6 1 69.12 298 ARG B CA 1
ATOM 8096 C C . ARG B 1 298 ? 13.273 -11.312 3.793 1 69.12 298 ARG B C 1
ATOM 8098 O O . ARG B 1 298 ? 12.523 -11.852 2.973 1 69.12 298 ARG B O 1
ATOM 8105 N N . THR B 1 299 ? 13.672 -11.875 4.902 1 68.5 299 THR B N 1
ATOM 8106 C CA . THR B 1 299 ? 13.344 -13.281 5.117 1 68.5 299 THR B CA 1
ATOM 8107 C C . THR B 1 299 ? 12.148 -13.422 6.047 1 68.5 299 THR B C 1
ATOM 8109 O O . THR B 1 299 ? 11.555 -14.5 6.141 1 68.5 299 THR B O 1
ATOM 8112 N N . ALA B 1 300 ? 11.859 -12.281 6.699 1 67.69 300 ALA B N 1
ATOM 8113 C CA . ALA B 1 300 ? 10.742 -12.359 7.633 1 67.69 300 ALA B CA 1
ATOM 8114 C C . ALA B 1 300 ? 9.406 -12.25 6.902 1 67.69 300 ALA B C 1
ATOM 8116 O O . ALA B 1 300 ? 8.383 -12.734 7.395 1 67.69 300 ALA B O 1
ATOM 8117 N N . PHE B 1 301 ? 9.461 -11.609 5.777 1 67.25 301 PHE B N 1
ATOM 8118 C CA . PHE B 1 301 ? 8.227 -11.406 5.031 1 67.25 301 PHE B CA 1
ATOM 8119 C C . PHE B 1 301 ? 8.078 -12.438 3.922 1 67.25 301 PHE B C 1
ATOM 8121 O O . PHE B 1 301 ? 9.039 -12.727 3.205 1 67.25 301 PHE B O 1
ATOM 8128 N N . LYS B 1 302 ? 6.965 -13.094 4.016 1 68.12 302 LYS B N 1
ATOM 8129 C CA . LYS B 1 302 ? 6.688 -14.055 2.951 1 68.12 302 LYS B CA 1
ATOM 8130 C C . LYS B 1 302 ? 6.344 -13.344 1.645 1 68.12 302 LYS B C 1
ATOM 8132 O O . LYS B 1 302 ? 6.07 -12.141 1.64 1 68.12 302 LYS B O 1
ATOM 8137 N N . GLY B 1 303 ? 6.512 -14 0.583 1 64.88 303 GLY B N 1
ATOM 8138 C CA . GLY B 1 303 ? 6.465 -13.508 -0.786 1 64.88 303 GLY B CA 1
ATOM 8139 C C . GLY B 1 303 ? 5.391 -12.461 -1.007 1 64.88 303 GLY B C 1
ATOM 8140 O O . GLY B 1 303 ? 5.688 -11.344 -1.431 1 64.88 303 GLY B O 1
ATOM 8141 N N . ASP B 1 304 ? 4.109 -12.625 -0.639 1 68.12 304 ASP B N 1
ATOM 8142 C CA . ASP B 1 304 ? 3.037 -11.68 -0.933 1 68.12 304 ASP B CA 1
ATOM 8143 C C . ASP B 1 304 ? 3.104 -10.469 -0.01 1 68.12 304 ASP B C 1
ATOM 8145 O O . ASP B 1 304 ? 2.875 -9.336 -0.445 1 68.12 304 ASP B O 1
ATOM 8149 N N . SER B 1 305 ? 3.506 -10.758 1.223 1 74.5 305 SER B N 1
ATOM 8150 C CA . SER B 1 305 ? 3.59 -9.672 2.193 1 74.5 305 SER B CA 1
ATOM 8151 C C . SER B 1 305 ? 4.762 -8.75 1.889 1 74.5 305 SER B C 1
ATOM 8153 O O . SER B 1 305 ? 4.664 -7.531 2.061 1 74.5 305 SER B O 1
ATOM 8155 N N . TYR B 1 306 ? 5.723 -9.375 1.303 1 76.06 306 TYR B N 1
ATOM 8156 C CA . TYR B 1 306 ? 6.906 -8.586 0.972 1 76.06 306 TYR B CA 1
ATOM 8157 C C . TYR B 1 306 ? 6.633 -7.664 -0.209 1 76.06 306 TYR B C 1
ATOM 8159 O O . TYR B 1 306 ? 7.031 -6.5 -0.197 1 76.06 306 TYR B O 1
ATOM 8167 N N . GLN B 1 307 ? 5.895 -8.156 -1.141 1 78.81 307 GLN B N 1
ATOM 8168 C CA . GLN B 1 307 ? 5.586 -7.352 -2.318 1 78.81 307 GLN B CA 1
ATOM 8169 C C . GLN B 1 307 ? 4.652 -6.199 -1.969 1 78.81 307 GLN B C 1
ATOM 8171 O O . GLN B 1 307 ? 4.828 -5.078 -2.457 1 78.81 307 GLN B O 1
ATOM 8176 N N . SER B 1 308 ? 3.734 -6.504 -1.098 1 81.38 308 SER B N 1
ATOM 8177 C CA . SER B 1 308 ? 2.791 -5.469 -0.688 1 81.38 308 SER B CA 1
ATOM 8178 C C . SER B 1 308 ? 3.48 -4.391 0.14 1 81.38 308 SER B C 1
ATOM 8180 O O . SER B 1 308 ? 3.186 -3.203 -0.009 1 81.38 308 SER B O 1
ATOM 8182 N N . LEU B 1 309 ? 4.391 -4.871 0.973 1 83.62 309 LEU B N 1
ATOM 8183 C CA . LEU B 1 309 ? 5.156 -3.939 1.792 1 83.62 309 LEU B CA 1
ATOM 8184 C C . LEU B 1 309 ? 6.031 -3.043 0.921 1 83.62 309 LEU B C 1
ATOM 8186 O O . LEU B 1 309 ? 6.082 -1.829 1.129 1 83.62 309 LEU B O 1
ATOM 8190 N N . HIS B 1 310 ? 6.578 -3.65 -0.076 1 83.5 310 HIS B N 1
ATOM 8191 C CA . HIS B 1 310 ? 7.449 -2.896 -0.97 1 83.5 310 HIS B CA 1
ATOM 8192 C C . HIS B 1 310 ? 6.656 -1.889 -1.795 1 83.5 310 HIS B C 1
ATOM 8194 O O . HIS B 1 310 ? 7.066 -0.733 -1.93 1 83.5 310 HIS B O 1
ATOM 8200 N N . HIS B 1 311 ? 5.566 -2.291 -2.281 1 82.94 311 HIS B N 1
ATOM 8201 C CA . HIS B 1 311 ? 4.742 -1.396 -3.084 1 82.94 311 HIS B CA 1
ATOM 8202 C C . HIS B 1 311 ? 4.191 -0.25 -2.242 1 82.94 311 HIS B C 1
ATOM 8204 O O . HIS B 1 311 ? 4.086 0.881 -2.721 1 82.94 311 HIS B O 1
ATOM 8210 N N . PHE B 1 312 ? 3.885 -0.572 -1.035 1 86.81 312 PHE B N 1
ATOM 8211 C CA . PHE B 1 312 ? 3.369 0.457 -0.14 1 86.81 312 PHE B CA 1
ATOM 8212 C C . PHE B 1 312 ? 4.418 1.536 0.105 1 86.81 312 PHE B C 1
ATOM 8214 O O . PHE B 1 312 ? 4.125 2.729 0.003 1 86.81 312 PHE B O 1
ATOM 8221 N N . TRP B 1 313 ? 5.598 1.124 0.438 1 87.75 313 TRP B N 1
ATOM 8222 C CA . TRP B 1 313 ? 6.652 2.082 0.741 1 87.75 313 TRP B CA 1
ATOM 8223 C C . TRP B 1 313 ? 7.078 2.842 -0.512 1 87.75 313 TRP B C 1
ATOM 8225 O O . TRP B 1 313 ? 7.438 4.02 -0.44 1 87.75 313 TRP B O 1
ATOM 8235 N N . GLU B 1 314 ? 7.023 2.17 -1.615 1 86.75 314 GLU B N 1
ATOM 8236 C CA . GLU B 1 314 ? 7.301 2.863 -2.869 1 86.75 314 GLU B CA 1
ATOM 8237 C C . GLU B 1 314 ? 6.293 3.979 -3.119 1 86.75 314 GLU B C 1
ATOM 8239 O O . GLU B 1 314 ? 6.656 5.062 -3.584 1 86.75 314 GLU B O 1
ATOM 8244 N N . MET B 1 315 ? 5.113 3.725 -2.775 1 88.06 315 MET B N 1
ATOM 8245 C CA . MET B 1 315 ? 4.055 4.715 -2.951 1 88.06 315 MET B CA 1
ATOM 8246 C C . MET B 1 315 ? 4.246 5.887 -1.992 1 88.06 315 MET B C 1
ATOM 8248 O O . MET B 1 315 ? 4.105 7.047 -2.387 1 88.06 315 MET B O 1
ATOM 8252 N N . VAL B 1 316 ? 4.516 5.555 -0.775 1 88.62 316 VAL B N 1
ATOM 8253 C CA . VAL B 1 316 ? 4.715 6.59 0.234 1 88.62 316 VAL B CA 1
ATOM 8254 C C . VAL B 1 316 ? 5.895 7.473 -0.159 1 88.62 316 VAL B C 1
ATOM 8256 O O . VAL B 1 316 ? 5.836 8.695 -0.02 1 88.62 316 VAL B O 1
ATOM 8259 N N . ALA B 1 317 ? 6.938 6.809 -0.653 1 87.75 317 ALA B N 1
ATOM 8260 C CA . ALA B 1 317 ? 8.117 7.555 -1.095 1 87.75 317 ALA B CA 1
ATOM 8261 C C . ALA B 1 317 ? 7.789 8.43 -2.299 1 87.75 317 ALA B C 1
ATOM 8263 O O . ALA B 1 317 ? 8.258 9.57 -2.393 1 87.75 317 ALA B O 1
ATOM 8264 N N . TYR B 1 318 ? 7.027 7.934 -3.211 1 87 318 TYR B N 1
ATOM 8265 C CA . TYR B 1 318 ? 6.629 8.695 -4.387 1 87 318 TYR B CA 1
ATOM 8266 C C . TYR B 1 318 ? 5.832 9.938 -3.99 1 87 318 TYR B C 1
ATOM 8268 O O . TYR B 1 318 ? 6.059 11.023 -4.523 1 87 318 TYR B O 1
ATOM 8276 N N . ILE B 1 319 ? 4.914 9.766 -3.074 1 88.31 319 ILE B N 1
ATOM 8277 C CA . ILE B 1 319 ? 4.07 10.859 -2.604 1 88.31 319 ILE B CA 1
ATOM 8278 C C . ILE B 1 319 ? 4.934 11.914 -1.904 1 88.31 319 ILE B C 1
ATOM 8280 O O . ILE B 1 319 ? 4.809 13.109 -2.178 1 88.31 319 ILE B O 1
ATOM 8284 N N . ALA B 1 320 ? 5.781 11.438 -1.048 1 87.31 320 ALA B N 1
ATOM 8285 C CA . ALA B 1 320 ? 6.656 12.336 -0.306 1 87.31 320 ALA B CA 1
ATOM 8286 C C . ALA B 1 320 ? 7.582 13.102 -1.248 1 87.31 320 ALA B C 1
ATOM 8288 O O . ALA B 1 320 ? 7.742 14.32 -1.123 1 87.31 320 ALA B O 1
ATOM 8289 N N . ASN B 1 321 ? 8.133 12.406 -2.229 1 84.25 321 ASN B N 1
ATOM 8290 C CA . ASN B 1 321 ? 9.039 13.023 -3.186 1 84.25 321 ASN B CA 1
ATOM 8291 C C . ASN B 1 321 ? 8.328 14.07 -4.039 1 84.25 321 ASN B C 1
ATOM 8293 O O . ASN B 1 321 ? 8.875 15.148 -4.289 1 84.25 321 ASN B O 1
ATOM 8297 N N . THR B 1 322 ? 7.203 13.719 -4.48 1 87.56 322 THR B N 1
ATOM 8298 C CA . THR B 1 322 ? 6.434 14.641 -5.316 1 87.56 322 THR B CA 1
ATOM 8299 C C . THR B 1 322 ? 6.094 15.914 -4.551 1 87.56 322 THR B C 1
ATOM 8301 O O . THR B 1 322 ? 6.273 17.016 -5.062 1 87.56 322 THR B O 1
ATOM 8304 N N . LEU B 1 323 ? 5.684 15.812 -3.316 1 87.06 323 LEU B N 1
ATOM 8305 C CA . LEU B 1 323 ? 5.281 16.969 -2.514 1 87.06 323 LEU B CA 1
ATOM 8306 C C . LEU B 1 323 ? 6.496 17.797 -2.119 1 87.06 323 LEU B C 1
ATOM 8308 O O . LEU B 1 323 ? 6.457 19.031 -2.191 1 87.06 323 LEU B O 1
ATOM 8312 N N . VAL B 1 324 ? 7.57 17.125 -1.729 1 84.38 324 VAL B N 1
ATOM 8313 C CA . VAL B 1 324 ? 8.758 17.812 -1.243 1 84.38 324 VAL B CA 1
ATOM 8314 C C . VAL B 1 324 ? 9.391 18.625 -2.377 1 84.38 324 VAL B C 1
ATOM 8316 O O . VAL B 1 324 ? 9.797 19.766 -2.182 1 84.38 324 VAL B O 1
ATOM 8319 N N . PHE B 1 325 ? 9.477 18.094 -3.561 1 84.88 325 PHE B N 1
ATOM 8320 C CA . PHE B 1 325 ? 10.133 18.781 -4.668 1 84.88 325 PHE B CA 1
ATOM 8321 C C . PHE B 1 325 ? 9.273 19.938 -5.176 1 84.88 325 PHE B C 1
ATOM 8323 O O . PHE B 1 325 ? 9.789 21 -5.531 1 84.88 325 PHE B O 1
ATOM 8330 N N . ILE B 1 326 ? 8 19.766 -5.262 1 87.12 326 ILE B N 1
ATOM 8331 C CA . ILE B 1 326 ? 7.133 20.859 -5.664 1 87.12 326 ILE B CA 1
ATOM 8332 C C . ILE B 1 326 ? 7.191 21.969 -4.621 1 87.12 326 ILE B C 1
ATOM 8334 O O . ILE B 1 326 ? 7.273 23.156 -4.969 1 87.12 326 ILE B O 1
ATOM 8338 N N . LEU B 1 327 ? 7.121 21.578 -3.365 1 84.19 327 LEU B N 1
ATOM 8339 C CA . LEU B 1 327 ? 7.215 22.547 -2.285 1 84.19 327 LEU B CA 1
ATOM 8340 C C . LEU B 1 327 ? 8.547 23.297 -2.338 1 84.19 327 LEU B C 1
ATOM 8342 O O . LEU B 1 327 ? 8.594 24.516 -2.109 1 84.19 327 LEU B O 1
ATOM 8346 N N . SER B 1 328 ? 9.625 22.531 -2.57 1 83.19 328 SER B N 1
ATOM 8347 C CA . SER B 1 328 ? 10.938 23.141 -2.707 1 83.19 328 SER B CA 1
ATOM 8348 C C . SER B 1 328 ? 10.953 24.172 -3.836 1 83.19 328 SER B C 1
ATOM 8350 O O . SER B 1 328 ? 11.57 25.234 -3.711 1 83.19 328 SER B O 1
ATOM 8352 N N . GLY B 1 329 ? 10.328 23.828 -4.918 1 83.62 329 GLY B N 1
ATOM 8353 C CA . GLY B 1 329 ? 10.234 24.781 -6.016 1 83.62 329 GLY B CA 1
ATOM 8354 C C . GLY B 1 329 ? 9.477 26.047 -5.645 1 83.62 329 GLY B C 1
ATOM 8355 O O . GLY B 1 329 ? 9.883 27.141 -6.008 1 83.62 329 GLY B O 1
ATOM 8356 N N . VAL B 1 330 ? 8.438 25.891 -4.906 1 83.62 330 VAL B N 1
ATOM 8357 C CA . VAL B 1 330 ? 7.625 27.031 -4.473 1 83.62 330 VAL B CA 1
ATOM 8358 C C . VAL B 1 330 ? 8.438 27.922 -3.539 1 83.62 330 VAL B C 1
ATOM 8360 O O . VAL B 1 330 ? 8.391 29.156 -3.645 1 83.62 330 VAL B O 1
ATOM 8363 N N . ILE B 1 331 ? 9.164 27.312 -2.605 1 78.44 331 ILE B N 1
ATOM 8364 C CA . ILE B 1 331 ? 9.969 28.047 -1.634 1 78.44 331 ILE B CA 1
ATOM 8365 C C . ILE B 1 331 ? 11.047 28.844 -2.359 1 78.44 331 ILE B C 1
ATOM 8367 O O . ILE B 1 331 ? 11.328 30 -2 1 78.44 331 ILE B O 1
ATOM 8371 N N . ILE B 1 332 ? 11.625 28.219 -3.357 1 77.62 332 ILE B N 1
ATOM 8372 C CA . ILE B 1 332 ? 12.664 28.875 -4.148 1 77.62 332 ILE B CA 1
ATOM 8373 C C . ILE B 1 332 ? 12.078 30.094 -4.859 1 77.62 332 ILE B C 1
ATOM 8375 O O . ILE B 1 332 ? 12.688 31.156 -4.887 1 77.62 332 ILE B O 1
ATOM 8379 N N . ALA B 1 333 ? 10.922 29.906 -5.406 1 80.88 333 ALA B N 1
ATOM 8380 C CA . ALA B 1 333 ? 10.281 30.984 -6.145 1 80.88 333 ALA B CA 1
ATOM 8381 C C . ALA B 1 333 ? 9.938 32.156 -5.219 1 80.88 333 ALA B C 1
ATOM 8383 O O . ALA B 1 333 ? 10.133 33.312 -5.578 1 80.88 333 ALA B O 1
ATOM 8384 N N . VAL B 1 334 ? 9.422 31.828 -4.031 1 75.19 334 VAL B N 1
ATOM 8385 C CA . VAL B 1 334 ? 9.031 32.844 -3.074 1 75.19 334 VAL B CA 1
ATOM 8386 C C . VAL B 1 334 ? 10.273 33.562 -2.555 1 75.19 334 VAL B C 1
ATOM 8388 O O . VAL B 1 334 ? 10.258 34.781 -2.354 1 75.19 334 VAL B O 1
ATOM 8391 N N . GLY B 1 335 ? 11.32 32.781 -2.234 1 69.81 335 GLY B N 1
ATOM 8392 C CA . GLY B 1 335 ? 12.57 33.375 -1.79 1 69.81 335 GLY B CA 1
ATOM 8393 C C . GLY B 1 335 ? 13.148 34.344 -2.791 1 69.81 335 GLY B C 1
ATOM 8394 O O . GLY B 1 335 ? 13.68 35.406 -2.406 1 69.81 335 GLY B O 1
ATOM 8395 N N . ASP B 1 336 ? 12.984 34.062 -4.031 1 67.88 336 ASP B N 1
ATOM 8396 C CA . ASP B 1 336 ? 13.508 34.906 -5.102 1 67.88 336 ASP B CA 1
ATOM 8397 C C . ASP B 1 336 ? 12.719 36.188 -5.219 1 67.88 336 ASP B C 1
ATOM 8399 O O . ASP B 1 336 ? 13.297 37.281 -5.418 1 67.88 336 ASP B O 1
ATOM 8403 N N . PHE B 1 337 ? 11.406 36.062 -5.008 1 65.81 337 PHE B N 1
ATOM 8404 C CA . PHE B 1 337 ? 10.562 37.219 -5.176 1 65.81 337 PHE B CA 1
ATOM 8405 C C . PHE B 1 337 ? 10.648 38.156 -3.957 1 65.81 337 PHE B C 1
ATOM 8407 O O . PHE B 1 337 ? 10.516 39.375 -4.074 1 65.81 337 PHE B O 1
ATOM 8414 N N . SER B 1 338 ? 10.781 37.406 -2.805 1 60.47 338 SER B N 1
ATOM 8415 C CA . SER B 1 338 ? 10.883 38.188 -1.581 1 60.47 338 SER B CA 1
ATOM 8416 C C . SER B 1 338 ? 12.203 38.938 -1.521 1 60.47 338 SER B C 1
ATOM 8418 O O . SER B 1 338 ? 12.289 40 -0.866 1 60.47 338 SER B O 1
ATOM 8420 N N . SER B 1 339 ? 13.211 38.312 -2.148 1 60.31 339 SER B N 1
ATOM 8421 C CA . SER B 1 339 ? 14.531 38.938 -2.135 1 60.31 339 SER B CA 1
ATOM 8422 C C . SER B 1 339 ? 14.711 39.875 -3.328 1 60.31 339 SER B C 1
ATOM 8424 O O . SER B 1 339 ? 15.812 40 -3.865 1 60.31 339 SER B O 1
ATOM 8426 N N . ARG B 1 340 ? 13.656 40.344 -3.914 1 56.31 340 ARG B N 1
ATOM 8427 C CA . ARG B 1 340 ? 13.719 41.188 -5.086 1 56.31 340 ARG B CA 1
ATOM 8428 C C . ARG B 1 340 ? 14.789 42.281 -4.914 1 56.31 340 ARG B C 1
ATOM 8430 O O . ARG B 1 340 ? 15.484 42.625 -5.871 1 56.31 340 ARG B O 1
ATOM 8437 N N . LYS B 1 341 ? 14.875 42.781 -3.695 1 51.72 341 LYS B N 1
ATOM 8438 C CA . LYS B 1 341 ? 15.914 43.781 -3.521 1 51.72 341 LYS B CA 1
ATOM 8439 C C . LYS B 1 341 ? 17.297 43.188 -3.719 1 51.72 341 LYS B C 1
ATOM 8441 O O . LYS B 1 341 ? 18.172 43.812 -4.305 1 51.72 341 LYS B O 1
ATOM 8446 N N . ILE B 1 342 ? 17.5 41.969 -3.303 1 51.59 342 ILE B N 1
ATOM 8447 C CA . ILE B 1 342 ? 18.797 41.344 -3.373 1 51.59 342 ILE B CA 1
ATOM 8448 C C . ILE B 1 342 ? 19.016 40.75 -4.762 1 51.59 342 ILE B C 1
ATOM 8450 O O . ILE B 1 342 ? 20.109 40.812 -5.316 1 51.59 342 ILE B O 1
ATOM 8454 N N . THR B 1 343 ? 17.859 40.156 -5.371 1 54.88 343 THR B N 1
ATOM 8455 C CA . THR B 1 343 ? 17.906 39.5 -6.66 1 54.88 343 THR B CA 1
ATOM 8456 C C . THR B 1 343 ? 18.156 40.5 -7.789 1 54.88 343 THR B C 1
ATOM 8458 O O . THR B 1 343 ? 18.688 40.125 -8.844 1 54.88 343 THR B O 1
ATOM 8461 N N . TYR B 1 344 ? 17.641 41.75 -7.566 1 48.28 344 TYR B N 1
ATOM 8462 C CA . TYR B 1 344 ? 17.812 42.75 -8.625 1 48.28 344 TYR B CA 1
ATOM 8463 C C . TYR B 1 344 ? 19.281 43.125 -8.805 1 48.28 344 TYR B C 1
ATOM 8465 O O . TYR B 1 344 ? 19.656 43.75 -9.805 1 48.28 344 TYR B O 1
ATOM 8473 N N . GLU B 1 345 ? 20.016 42.812 -7.766 1 55.91 345 GLU B N 1
ATOM 8474 C CA . GLU B 1 345 ? 21.391 43.188 -8.039 1 55.91 345 GLU B CA 1
ATOM 8475 C C . GLU B 1 345 ? 22.141 42.094 -8.789 1 55.91 345 GLU B C 1
ATOM 8477 O O . GLU B 1 345 ? 22.203 40.969 -8.336 1 55.91 345 GLU B O 1
ATOM 8482 N N . GLY B 1 346 ? 22.016 41.969 -10.172 1 60.94 346 GLY B N 1
ATOM 8483 C CA . GLY B 1 346 ? 22.734 41.125 -11.125 1 60.94 346 GLY B CA 1
ATOM 8484 C C . GLY B 1 346 ? 23.938 40.438 -10.523 1 60.94 346 GLY B C 1
ATOM 8485 O O . GLY B 1 346 ? 24.281 39.312 -10.914 1 60.94 346 GLY B O 1
ATOM 8486 N N . ALA B 1 347 ? 24.438 40.969 -9.422 1 71.38 347 ALA B N 1
ATOM 8487 C CA . ALA B 1 347 ? 25.672 40.469 -8.82 1 71.38 347 ALA B CA 1
ATOM 8488 C C . ALA B 1 347 ? 25.391 39.188 -8.016 1 71.38 347 ALA B C 1
ATOM 8490 O O . ALA B 1 347 ? 26.234 38.281 -7.945 1 71.38 347 ALA B O 1
ATOM 8491 N N . SER B 1 348 ? 24.188 39.094 -7.543 1 79.25 348 SER B N 1
ATOM 8492 C CA . SER B 1 348 ? 23.859 37.906 -6.734 1 79.25 348 SER B CA 1
ATOM 8493 C C . SER B 1 348 ? 23.766 36.656 -7.586 1 79.25 348 SER B C 1
ATOM 8495 O O . SER B 1 348 ? 24.141 35.562 -7.133 1 79.25 348 SER B O 1
ATOM 8497 N N . TRP B 1 349 ? 23.438 36.812 -8.836 1 82.56 349 TRP B N 1
ATOM 8498 C CA . TRP B 1 349 ? 23.391 35.688 -9.734 1 82.56 349 TRP B CA 1
ATOM 8499 C C . TRP B 1 349 ? 24.797 35.188 -10.094 1 82.56 349 TRP B C 1
ATOM 8501 O O . TRP B 1 349 ? 25.031 34 -10.234 1 82.56 349 TRP B O 1
ATOM 8511 N N . GLY B 1 350 ? 25.578 36.188 -10.242 1 86.12 350 GLY B N 1
ATOM 8512 C CA . GLY B 1 350 ? 26.953 35.812 -10.484 1 86.12 350 GLY B CA 1
ATOM 8513 C C . GLY B 1 350 ? 27.578 35.031 -9.352 1 86.12 350 GLY B C 1
ATOM 8514 O O . GLY B 1 350 ? 28.312 34.062 -9.594 1 86.12 350 GLY B O 1
ATOM 8515 N N . PHE B 1 351 ? 27.234 35.375 -8.141 1 89.25 351 PHE B N 1
ATOM 8516 C CA . PHE B 1 351 ? 27.766 34.656 -6.98 1 89.25 351 PHE B CA 1
ATOM 8517 C C . PHE B 1 351 ? 27.125 33.281 -6.848 1 89.25 351 PHE B C 1
ATOM 8519 O O . PHE B 1 351 ? 27.75 32.375 -6.324 1 89.25 351 PHE B O 1
ATOM 8526 N N . LEU B 1 352 ? 25.875 33.188 -7.336 1 90.94 352 LEU B N 1
ATOM 8527 C CA . LEU B 1 352 ? 25.234 31.891 -7.336 1 90.94 352 LEU B CA 1
ATOM 8528 C C . LEU B 1 352 ? 25.969 30.922 -8.258 1 90.94 352 LEU B C 1
ATOM 8530 O O . LEU B 1 352 ? 26.203 29.766 -7.895 1 90.94 352 LEU B O 1
ATOM 8534 N N . PHE B 1 353 ? 26.344 31.391 -9.43 1 92.88 353 PHE B N 1
ATOM 8535 C CA . PHE B 1 353 ? 27.062 30.547 -10.383 1 92.88 353 PHE B CA 1
ATOM 8536 C C . PHE B 1 353 ? 28.453 30.203 -9.859 1 92.88 353 PHE B C 1
ATOM 8538 O O . PHE B 1 353 ? 28.969 29.109 -10.086 1 92.88 353 PHE B O 1
ATOM 8545 N N . LEU B 1 354 ? 28.984 31.172 -9.18 1 93.19 354 LEU B N 1
ATOM 8546 C CA . LEU B 1 354 ? 30.281 30.906 -8.578 1 93.19 354 LEU B CA 1
ATOM 8547 C C . LEU B 1 354 ? 30.188 29.859 -7.477 1 93.19 354 LEU B C 1
ATOM 8549 O O . LEU B 1 354 ? 31.047 29 -7.355 1 93.19 354 LEU B O 1
ATOM 8553 N N . LEU B 1 355 ? 29.188 30 -6.641 1 94.25 355 LEU B N 1
ATOM 8554 C CA . LEU B 1 355 ? 28.969 29.016 -5.586 1 94.25 355 LEU B CA 1
ATOM 8555 C C . LEU B 1 355 ? 28.75 27.625 -6.176 1 94.25 355 LEU B C 1
ATOM 8557 O O . LEU B 1 355 ? 29.203 26.625 -5.609 1 94.25 355 LEU B O 1
ATOM 8561 N N . TYR B 1 356 ? 28 27.578 -7.297 1 95.31 356 TYR B N 1
ATOM 8562 C CA . TYR B 1 356 ? 27.781 26.312 -7.984 1 95.31 356 TYR B CA 1
ATOM 8563 C C . TYR B 1 356 ? 29.109 25.688 -8.406 1 95.31 356 TYR B C 1
ATOM 8565 O O . TYR B 1 356 ? 29.312 24.484 -8.25 1 95.31 356 TYR B O 1
ATOM 8573 N N . LEU B 1 357 ? 29.938 26.469 -8.922 1 94.88 357 LEU B N 1
ATOM 8574 C CA . LEU B 1 357 ? 31.266 26 -9.32 1 94.88 357 LEU B CA 1
ATOM 8575 C C . LEU B 1 357 ? 32.062 25.531 -8.109 1 94.88 357 LEU B C 1
ATOM 8577 O O . LEU B 1 357 ? 32.781 24.531 -8.18 1 94.88 357 LEU B O 1
ATOM 8581 N N . TYR B 1 358 ? 31.938 26.25 -7.039 1 94.5 358 TYR B N 1
ATOM 8582 C CA . TYR B 1 358 ? 32.656 25.875 -5.824 1 94.5 358 TYR B CA 1
ATOM 8583 C C . TYR B 1 358 ? 32.156 24.547 -5.273 1 94.5 358 TYR B C 1
ATOM 8585 O O . TYR B 1 358 ? 32.938 23.75 -4.766 1 94.5 358 TYR B O 1
ATOM 8593 N N . VAL B 1 359 ? 30.859 24.359 -5.301 1 94.56 359 VAL B N 1
ATOM 8594 C CA . VAL B 1 359 ? 30.297 23.109 -4.809 1 94.56 359 VAL B CA 1
ATOM 8595 C C . VAL B 1 359 ? 30.797 21.938 -5.652 1 94.56 359 VAL B C 1
ATOM 8597 O O . VAL B 1 359 ? 31.141 20.875 -5.117 1 94.56 359 VAL B O 1
ATOM 8600 N N . GLN B 1 360 ? 30.906 22.156 -6.984 1 93.81 360 GLN B N 1
ATOM 8601 C CA . GLN B 1 360 ? 31.406 21.109 -7.871 1 93.81 360 GLN B CA 1
ATOM 8602 C C . GLN B 1 360 ? 32.875 20.859 -7.629 1 93.81 360 GLN B C 1
ATOM 8604 O O . GLN B 1 360 ? 33.344 19.703 -7.625 1 93.81 360 GLN B O 1
ATOM 8609 N N . LEU B 1 361 ? 33.562 21.891 -7.434 1 93.5 361 LEU B N 1
ATOM 8610 C CA . LEU B 1 361 ? 35 21.766 -7.195 1 93.5 361 LEU B CA 1
ATOM 8611 C C . LEU B 1 361 ? 35.281 21.109 -5.848 1 93.5 361 LEU B C 1
ATOM 8613 O O . LEU B 1 361 ? 36.25 20.344 -5.711 1 93.5 361 LEU B O 1
ATOM 8617 N N . SER B 1 362 ? 34.5 21.5 -4.922 1 93.75 362 SER B N 1
ATOM 8618 C CA . SER B 1 362 ? 34.656 20.891 -3.602 1 93.75 362 SER B CA 1
ATOM 8619 C C . SER B 1 362 ? 34.406 19.391 -3.645 1 93.75 362 SER B C 1
ATOM 8621 O O . SER B 1 362 ? 35.094 18.625 -2.984 1 93.75 362 SER B O 1
ATOM 8623 N N . ARG B 1 363 ? 33.406 18.953 -4.379 1 93.06 363 ARG B N 1
ATOM 8624 C CA . ARG B 1 363 ? 33.094 17.531 -4.512 1 93.06 363 ARG B CA 1
ATOM 8625 C C . ARG B 1 363 ? 34.219 16.797 -5.238 1 93.06 363 ARG B C 1
ATOM 8627 O O . ARG B 1 363 ? 34.594 15.672 -4.859 1 93.06 363 ARG B O 1
ATOM 8634 N N . CYS B 1 364 ? 34.75 17.422 -6.27 1 93.19 364 CYS B N 1
ATOM 8635 C CA . CYS B 1 364 ? 35.875 16.844 -7.004 1 93.19 364 CYS B CA 1
ATOM 8636 C C . CYS B 1 364 ? 37.094 16.703 -6.113 1 93.19 364 CYS B C 1
ATOM 8638 O O . CYS B 1 364 ? 37.781 15.68 -6.141 1 93.19 364 CYS B O 1
ATOM 8640 N N . ALA B 1 365 ? 37.281 17.703 -5.383 1 93 365 ALA B N 1
ATOM 8641 C CA . ALA B 1 365 ? 38.438 17.688 -4.48 1 93 365 ALA B CA 1
ATOM 8642 C C . ALA B 1 365 ? 38.25 16.641 -3.385 1 93 365 ALA B C 1
ATOM 8644 O O . ALA B 1 365 ? 39.188 15.938 -3.025 1 93 365 ALA B O 1
ATOM 8645 N N . MET B 1 366 ? 37.125 16.594 -2.865 1 93.56 366 MET B N 1
ATOM 8646 C CA . MET B 1 366 ? 36.812 15.641 -1.801 1 93.56 366 MET B CA 1
ATOM 8647 C C . MET B 1 366 ? 37 14.203 -2.293 1 93.56 366 MET B C 1
ATOM 8649 O O . MET B 1 366 ? 37.656 13.391 -1.637 1 93.56 366 MET B O 1
ATOM 8653 N N . VAL B 1 367 ? 36.406 13.859 -3.449 1 92.75 367 VAL B N 1
ATOM 8654 C CA . VAL B 1 367 ? 36.5 12.508 -3.998 1 92.75 367 VAL B CA 1
ATOM 8655 C C . VAL B 1 367 ? 37.938 12.227 -4.426 1 92.75 367 VAL B C 1
ATOM 8657 O O . VAL B 1 367 ? 38.438 11.109 -4.27 1 92.75 367 VAL B O 1
ATOM 8660 N N . GLY B 1 368 ? 38.625 13.297 -4.938 1 91.88 368 GLY B N 1
ATOM 8661 C CA . GLY B 1 368 ? 40.031 13.148 -5.336 1 91.88 368 GLY B CA 1
ATOM 8662 C C . GLY B 1 368 ? 40.938 12.859 -4.172 1 91.88 368 GLY B C 1
ATOM 8663 O O . GLY B 1 368 ? 41.812 12 -4.27 1 91.88 368 GLY B O 1
ATOM 8664 N N . ILE B 1 369 ? 40.719 13.492 -3.104 1 93.19 369 ILE B N 1
ATOM 8665 C CA . ILE B 1 369 ? 41.562 13.328 -1.924 1 93.19 369 ILE B CA 1
ATOM 8666 C C . ILE B 1 369 ? 41.312 11.953 -1.303 1 93.19 369 ILE B C 1
ATOM 8668 O O . ILE B 1 369 ? 42.25 11.297 -0.836 1 93.19 369 ILE B O 1
ATOM 8672 N N . LEU B 1 370 ? 40.125 11.523 -1.339 1 94.19 370 LEU B N 1
ATOM 8673 C CA . LEU B 1 370 ? 39.781 10.273 -0.688 1 94.19 370 LEU B CA 1
ATOM 8674 C C . LEU B 1 370 ? 39.906 9.102 -1.658 1 94.19 370 LEU B C 1
ATOM 8676 O O . LEU B 1 370 ? 39.688 7.949 -1.278 1 94.19 370 LEU B O 1
ATOM 8680 N N . TYR B 1 371 ? 40.25 9.328 -2.871 1 93.19 371 TYR B N 1
ATOM 8681 C CA . TYR B 1 371 ? 40.25 8.328 -3.932 1 93.19 371 TYR B CA 1
ATOM 8682 C C . TYR B 1 371 ? 41.156 7.156 -3.57 1 93.19 371 TYR B C 1
ATOM 8684 O O . TYR B 1 371 ? 40.781 5.992 -3.746 1 93.19 371 TYR B O 1
ATOM 8692 N N . PRO B 1 372 ? 42.344 7.414 -3.021 1 91.56 372 PRO B N 1
ATOM 8693 C CA . PRO B 1 372 ? 43.188 6.27 -2.697 1 91.56 372 PRO B CA 1
ATOM 8694 C C . PRO B 1 372 ? 42.594 5.371 -1.618 1 91.56 372 PRO B C 1
ATOM 8696 O O . PRO B 1 372 ? 42.781 4.152 -1.653 1 91.56 372 PRO B O 1
ATOM 8699 N N . LEU B 1 373 ? 41.906 5.922 -0.806 1 92.5 373 LEU B N 1
ATOM 8700 C CA . LEU B 1 373 ? 41.25 5.141 0.243 1 92.5 373 LEU B CA 1
ATOM 8701 C C . LEU B 1 373 ? 40 4.434 -0.291 1 92.5 373 LEU B C 1
ATOM 8703 O O . LEU B 1 373 ? 39.719 3.307 0.114 1 92.5 373 LEU B O 1
ATOM 8707 N N . LEU B 1 374 ? 39.344 5.117 -1.186 1 92.19 374 LEU B N 1
ATOM 8708 C CA . LEU B 1 374 ? 38.156 4.551 -1.764 1 92.19 374 LEU B CA 1
ATOM 8709 C C . LEU B 1 374 ? 38.469 3.365 -2.666 1 92.19 374 LEU B C 1
ATOM 8711 O O . LEU B 1 374 ? 37.688 2.443 -2.809 1 92.19 374 LEU B O 1
ATOM 8715 N N . ARG B 1 375 ? 39.562 3.354 -3.238 1 90.31 375 ARG B N 1
ATOM 8716 C CA . ARG B 1 375 ? 40 2.27 -4.117 1 90.31 375 ARG B CA 1
ATOM 8717 C C . ARG B 1 375 ? 40.375 1.03 -3.311 1 90.31 375 ARG B C 1
ATOM 8719 O O . ARG B 1 375 ? 40.219 -0.096 -3.785 1 90.31 375 ARG B O 1
ATOM 8726 N N . ARG B 1 376 ? 40.75 1.229 -2.123 1 87 376 ARG B N 1
ATOM 8727 C CA . ARG B 1 376 ? 41.25 0.121 -1.319 1 87 376 ARG B CA 1
ATOM 8728 C C . ARG B 1 376 ? 40.156 -0.483 -0.46 1 87 376 ARG B C 1
ATOM 8730 O O . ARG B 1 376 ? 40.188 -1.674 -0.144 1 87 376 ARG B O 1
ATOM 8737 N N . PHE B 1 377 ? 39.281 0.302 -0.181 1 85.19 377 PHE B N 1
ATOM 8738 C CA . PHE B 1 377 ? 38.219 -0.173 0.711 1 85.19 377 PHE B CA 1
ATOM 8739 C C . PHE B 1 377 ? 37.062 -0.777 -0.083 1 85.19 377 PHE B C 1
ATOM 8741 O O . PHE B 1 377 ? 36.75 -0.305 -1.176 1 85.19 377 PHE B O 1
ATOM 8748 N N . GLY B 1 378 ? 36.5 -1.866 0.446 1 78.62 378 GLY B N 1
ATOM 8749 C CA . GLY B 1 378 ? 35.281 -2.473 -0.116 1 78.62 378 GLY B CA 1
ATOM 8750 C C . GLY B 1 378 ? 35.531 -3.086 -1.484 1 78.62 378 GLY B C 1
ATOM 8751 O O . GLY B 1 378 ? 36.5 -3.826 -1.686 1 78.62 378 GLY B O 1
ATOM 8752 N N . TYR B 1 379 ? 34.562 -2.893 -2.537 1 77.44 379 TYR B N 1
ATOM 8753 C CA . TYR B 1 379 ? 34.625 -3.434 -3.889 1 77.44 379 TYR B CA 1
ATOM 8754 C C . TYR B 1 379 ? 35.625 -2.629 -4.746 1 77.44 379 TYR B C 1
ATOM 8756 O O . TYR B 1 379 ? 35.938 -3.037 -5.859 1 77.44 379 TYR B O 1
ATOM 8764 N N . GLY B 1 380 ? 36.188 -1.615 -4.137 1 81.69 380 GLY B N 1
ATOM 8765 C CA . GLY B 1 380 ? 37.062 -0.738 -4.91 1 81.69 380 GLY B CA 1
ATOM 8766 C C . GLY B 1 380 ? 36.281 0.161 -5.863 1 81.69 380 GLY B C 1
ATOM 8767 O O . GLY B 1 380 ? 35.125 -0.072 -6.133 1 81.69 380 GLY B O 1
ATOM 8768 N N . LEU B 1 381 ? 36.781 1.343 -6.188 1 85.25 381 LEU B N 1
ATOM 8769 C CA . LEU B 1 381 ? 36.156 2.307 -7.086 1 85.25 381 LEU B CA 1
ATOM 8770 C C . LEU B 1 381 ? 37.062 2.621 -8.266 1 85.25 381 LEU B C 1
ATOM 8772 O O . LEU B 1 381 ? 38.25 2.949 -8.07 1 85.25 381 LEU B O 1
ATOM 8776 N N . ASP B 1 382 ? 36.531 2.352 -9.398 1 86.12 382 ASP B N 1
ATOM 8777 C CA . ASP B 1 382 ? 37.281 2.682 -10.602 1 86.12 382 ASP B CA 1
ATOM 8778 C C . ASP B 1 382 ? 37.188 4.18 -10.898 1 86.12 382 ASP B C 1
ATOM 8780 O O . ASP B 1 382 ? 36.375 4.895 -10.32 1 86.12 382 ASP B O 1
ATOM 8784 N N . TRP B 1 383 ? 38.094 4.586 -11.75 1 87.56 383 TRP B N 1
ATOM 8785 C CA . TRP B 1 383 ? 38.188 6.008 -12.07 1 87.56 383 TRP B CA 1
ATOM 8786 C C . TRP B 1 383 ? 36.906 6.477 -12.789 1 87.56 383 TRP B C 1
ATOM 8788 O O . TRP B 1 383 ? 36.469 7.602 -12.586 1 87.56 383 TRP B O 1
ATOM 8798 N N . LYS B 1 384 ? 36.344 5.637 -13.562 1 87.06 384 LYS B N 1
ATOM 8799 C CA . LYS B 1 384 ? 35.094 5.996 -14.242 1 87.06 384 LYS B CA 1
ATOM 8800 C C . LYS B 1 384 ? 33.938 6.129 -13.258 1 87.06 384 LYS B C 1
ATOM 8802 O O . LYS B 1 384 ? 33.125 7.047 -13.367 1 87.06 384 LYS B O 1
ATOM 8807 N N . GLU B 1 385 ? 34 5.246 -12.32 1 88.62 385 GLU B N 1
ATOM 8808 C CA . GLU B 1 385 ? 32.938 5.273 -11.297 1 88.62 385 GLU B CA 1
ATOM 8809 C C . GLU B 1 385 ? 33.094 6.496 -10.398 1 88.62 385 GLU B C 1
ATOM 8811 O O . GLU B 1 385 ? 32.094 7.035 -9.906 1 88.62 385 GLU B O 1
ATOM 8816 N N . SER B 1 386 ? 34.344 6.898 -10.219 1 91 386 SER B N 1
ATOM 8817 C CA . SER B 1 386 ? 34.594 8.055 -9.367 1 91 386 SER B CA 1
ATOM 8818 C C . SER B 1 386 ? 34.094 9.336 -10.023 1 91 386 SER B C 1
ATOM 8820 O O . SER B 1 386 ? 33.656 10.266 -9.328 1 91 386 SER B O 1
ATOM 8822 N N . ILE B 1 387 ? 34.062 9.383 -11.258 1 90.69 387 ILE B N 1
ATOM 8823 C CA . ILE B 1 387 ? 33.594 10.547 -11.984 1 90.69 387 ILE B CA 1
ATOM 8824 C C . ILE B 1 387 ? 32.062 10.633 -11.852 1 90.69 387 ILE B C 1
ATOM 8826 O O . ILE B 1 387 ? 31.516 11.727 -11.656 1 90.69 387 ILE B O 1
ATOM 8830 N N . ILE B 1 388 ? 31.484 9.5 -11.969 1 89.25 388 ILE B N 1
ATOM 8831 C CA . ILE B 1 388 ? 30.047 9.469 -11.836 1 89.25 388 ILE B CA 1
ATOM 8832 C C . ILE B 1 388 ? 29.641 9.82 -10.398 1 89.25 388 ILE B C 1
ATOM 8834 O O . ILE B 1 388 ? 28.641 10.5 -10.172 1 89.25 388 ILE B O 1
ATOM 8838 N N . LEU B 1 389 ? 30.422 9.352 -9.492 1 90.69 389 LEU B N 1
ATOM 8839 C CA . LEU B 1 389 ? 30.172 9.656 -8.086 1 90.69 389 LEU B CA 1
ATOM 8840 C C . LEU B 1 389 ? 30.266 11.156 -7.832 1 90.69 389 LEU B C 1
ATOM 8842 O O . LEU B 1 389 ? 29.453 11.711 -7.078 1 90.69 389 LEU B O 1
ATOM 8846 N N . THR B 1 390 ? 31.203 11.781 -8.406 1 91.12 390 THR B N 1
ATOM 8847 C CA . THR B 1 390 ? 31.391 13.211 -8.25 1 91.12 390 THR B CA 1
ATOM 8848 C C . THR B 1 390 ? 30.25 13.992 -8.891 1 91.12 390 THR B C 1
ATOM 8850 O O . THR B 1 390 ? 29.781 14.992 -8.336 1 91.12 390 THR B O 1
ATOM 8853 N N . TRP B 1 391 ? 29.734 13.461 -9.961 1 89.88 391 TRP B N 1
ATOM 8854 C CA . TRP B 1 391 ? 28.703 14.164 -10.719 1 89.88 391 TRP B CA 1
ATOM 8855 C C . TRP B 1 391 ? 27.328 13.898 -10.133 1 89.88 391 TRP B C 1
ATOM 8857 O O . TRP B 1 391 ? 26.375 14.641 -10.398 1 89.88 391 TRP B O 1
ATOM 8867 N N . SER B 1 392 ? 27.203 12.898 -9.305 1 87.12 392 SER B N 1
ATOM 8868 C CA . SER B 1 392 ? 25.906 12.477 -8.758 1 87.12 392 SER B CA 1
ATOM 8869 C C . SER B 1 392 ? 25.594 13.227 -7.469 1 87.12 392 SER B C 1
ATOM 8871 O O . SER B 1 392 ? 24.547 12.984 -6.848 1 87.12 392 SER B O 1
ATOM 8873 N N . GLY B 1 393 ? 26.391 14.219 -7.105 1 86.62 393 GLY B N 1
ATOM 8874 C CA . GLY B 1 393 ? 26.172 14.953 -5.871 1 86.62 393 GLY B CA 1
ATOM 8875 C C . GLY B 1 393 ? 25.125 16.047 -5.992 1 86.62 393 GLY B C 1
ATOM 8876 O O . GLY B 1 393 ? 25.422 17.219 -5.82 1 86.62 393 GLY B O 1
ATOM 8877 N N . LEU B 1 394 ? 23.859 15.656 -6.18 1 88.06 394 LEU B N 1
ATOM 8878 C CA . LEU B 1 394 ? 22.766 16.625 -6.285 1 88.06 394 LEU B CA 1
ATOM 8879 C C . LEU B 1 394 ? 22.297 17.062 -4.902 1 88.06 394 LEU B C 1
ATOM 8881 O O . LEU B 1 394 ? 22.453 16.328 -3.924 1 88.06 394 LEU B O 1
ATOM 8885 N N . ARG B 1 395 ? 21.891 18.25 -4.836 1 88.44 395 ARG B N 1
ATOM 8886 C CA . ARG B 1 395 ? 21.328 18.75 -3.58 1 88.44 395 ARG B CA 1
ATOM 8887 C C . ARG B 1 395 ? 19.812 18.688 -3.596 1 88.44 395 ARG B C 1
ATOM 8889 O O . ARG B 1 395 ? 19.188 18.688 -4.664 1 88.44 395 ARG B O 1
ATOM 8896 N N . GLY B 1 396 ? 19.234 18.547 -2.416 1 81.06 396 GLY B N 1
ATOM 8897 C CA . GLY B 1 396 ? 17.797 18.312 -2.432 1 81.06 396 GLY B CA 1
ATOM 8898 C C . GLY B 1 396 ? 17.078 18.984 -1.283 1 81.06 396 GLY B C 1
ATOM 8899 O O . GLY B 1 396 ? 17.406 20.109 -0.909 1 81.06 396 GLY B O 1
ATOM 8900 N N . ALA B 1 397 ? 16.047 18.234 -0.757 1 76.44 397 ALA B N 1
ATOM 8901 C CA . ALA B 1 397 ? 15.047 18.75 0.171 1 76.44 397 ALA B CA 1
ATOM 8902 C C . ALA B 1 397 ? 15.664 19.047 1.535 1 76.44 397 ALA B C 1
ATOM 8904 O O . ALA B 1 397 ? 15.281 20.016 2.205 1 76.44 397 ALA B O 1
ATOM 8905 N N . VAL B 1 398 ? 16.656 18.312 1.954 1 84.62 398 VAL B N 1
ATOM 8906 C CA . VAL B 1 398 ? 17.25 18.484 3.273 1 84.62 398 VAL B CA 1
ATOM 8907 C C . VAL B 1 398 ? 18 19.812 3.33 1 84.62 398 VAL B C 1
ATOM 8909 O O . VAL B 1 398 ? 17.859 20.562 4.293 1 84.62 398 VAL B O 1
ATOM 8912 N N . SER B 1 399 ? 18.719 20.125 2.285 1 90.06 399 SER B N 1
ATOM 8913 C CA . SER B 1 399 ? 19.438 21.406 2.232 1 90.06 399 SER B CA 1
ATOM 8914 C C . SER B 1 399 ? 18.469 22.578 2.271 1 90.06 399 SER B C 1
ATOM 8916 O O . SER B 1 399 ? 18.734 23.578 2.951 1 90.06 399 SER B O 1
ATOM 8918 N N . LEU B 1 400 ? 17.484 22.438 1.578 1 84.81 400 LEU B N 1
ATOM 8919 C CA . LEU B 1 400 ? 16.5 23.516 1.522 1 84.81 400 LEU B CA 1
ATOM 8920 C C . LEU B 1 400 ? 15.812 23.688 2.873 1 84.81 400 LEU B C 1
ATOM 8922 O O . LEU B 1 400 ? 15.539 24.828 3.289 1 84.81 400 LEU B O 1
ATOM 8926 N N . SER B 1 401 ? 15.492 22.625 3.492 1 83.31 401 SER B N 1
ATOM 8927 C CA . SER B 1 401 ? 14.867 22.688 4.809 1 83.31 401 SER B CA 1
ATOM 8928 C C . SER B 1 401 ? 15.789 23.359 5.828 1 83.31 401 SER B C 1
ATOM 8930 O O . SER B 1 401 ? 15.336 24.109 6.68 1 83.31 401 SER B O 1
ATOM 8932 N N . LEU B 1 402 ? 17.047 23.047 5.758 1 88.5 402 LEU B N 1
ATOM 8933 C CA . LEU B 1 402 ? 18.016 23.656 6.664 1 88.5 402 LEU B CA 1
ATOM 8934 C C . LEU B 1 402 ? 18.141 25.156 6.398 1 88.5 402 LEU B C 1
ATOM 8936 O O . LEU B 1 402 ? 18.281 25.953 7.332 1 88.5 402 LEU B O 1
ATOM 8940 N N . ALA B 1 403 ? 18.094 25.5 5.105 1 89.5 403 ALA B N 1
ATOM 8941 C CA . ALA B 1 403 ? 18.141 26.906 4.75 1 89.5 403 ALA B CA 1
ATOM 8942 C C . ALA B 1 403 ? 16.922 27.656 5.289 1 89.5 403 ALA B C 1
ATOM 8944 O O . ALA B 1 403 ? 17.047 28.797 5.75 1 89.5 403 ALA B O 1
ATOM 8945 N N . LEU B 1 404 ? 15.828 27.031 5.23 1 83.06 404 LEU B N 1
ATOM 8946 C CA . LEU B 1 404 ? 14.602 27.609 5.758 1 83.06 404 LEU B CA 1
ATOM 8947 C C . LEU B 1 404 ? 14.68 27.781 7.273 1 83.06 404 LEU B C 1
ATOM 8949 O O . LEU B 1 404 ? 14.156 28.75 7.828 1 83.06 404 LEU B O 1
ATOM 8953 N N . SER B 1 405 ? 15.297 26.859 7.887 1 85.12 405 SER B N 1
ATOM 8954 C CA . SER B 1 405 ? 15.492 26.938 9.328 1 85.12 405 SER B CA 1
ATOM 8955 C C . SER B 1 405 ? 16.359 28.125 9.711 1 85.12 405 SER B C 1
ATOM 8957 O O . SER B 1 405 ? 16.109 28.781 10.734 1 85.12 405 SER B O 1
ATOM 8959 N N . VAL B 1 406 ? 17.328 28.375 8.922 1 88.56 406 VAL B N 1
ATOM 8960 C CA . VAL B 1 406 ? 18.188 29.531 9.172 1 88.56 406 VAL B CA 1
ATOM 8961 C C . VAL B 1 406 ? 17.406 30.828 8.969 1 88.56 406 VAL B C 1
ATOM 8963 O O . VAL B 1 406 ? 17.547 31.766 9.758 1 88.56 406 VAL B O 1
ATOM 8966 N N . LYS B 1 407 ? 16.656 30.859 7.957 1 84.69 407 LYS B N 1
ATOM 8967 C CA . LYS B 1 407 ? 15.844 32.062 7.684 1 84.69 407 LYS B CA 1
ATOM 8968 C C . LYS B 1 407 ? 14.875 32.344 8.82 1 84.69 407 LYS B C 1
ATOM 8970 O O . LYS B 1 407 ? 14.68 33.469 9.219 1 84.69 407 LYS B O 1
ATOM 8975 N N . GLN B 1 408 ? 14.305 31.281 9.328 1 80.75 408 GLN B N 1
ATOM 8976 C CA . GLN B 1 408 ? 13.344 31.422 10.406 1 80.75 408 GLN B CA 1
ATOM 8977 C C . GLN B 1 408 ? 14.031 31.844 11.711 1 80.75 408 GLN B C 1
ATOM 8979 O O . GLN B 1 408 ? 13.43 32.531 12.539 1 80.75 408 GLN B O 1
ATOM 8984 N N . SER B 1 409 ? 15.227 31.391 11.859 1 80.38 409 SER B N 1
ATOM 8985 C CA . SER B 1 409 ? 15.984 31.734 13.055 1 80.38 409 SER B CA 1
ATOM 8986 C C . SER B 1 409 ? 16.703 33.062 12.898 1 80.38 409 SER B C 1
ATOM 8988 O O . SER B 1 409 ? 17.391 33.531 13.812 1 80.38 409 SER B O 1
ATOM 8990 N N . SER B 1 410 ? 16.469 33.625 11.766 1 80.56 410 SER B N 1
ATOM 8991 C CA . SER B 1 410 ? 17.141 34.906 11.508 1 80.56 410 SER B CA 1
ATOM 8992 C C . SER B 1 410 ? 16.344 36.062 12.07 1 80.56 410 SER B C 1
ATOM 8994 O O . SER B 1 410 ? 15.195 35.906 12.484 1 80.56 410 SER B O 1
ATOM 8996 N N . GLY B 1 411 ? 16.906 37.188 12.172 1 74 411 GLY B N 1
ATOM 8997 C CA . GLY B 1 411 ? 16.266 38.375 12.711 1 74 411 GLY B CA 1
ATOM 8998 C C . GLY B 1 411 ? 16.656 38.656 14.148 1 74 411 GLY B C 1
ATOM 8999 O O . GLY B 1 411 ? 15.906 39.312 14.875 1 74 411 GLY B O 1
ATOM 9000 N N . ASN B 1 412 ? 17.688 37.906 14.508 1 78.25 412 ASN B N 1
ATOM 9001 C CA . ASN B 1 412 ? 18.203 38.125 15.852 1 78.25 412 ASN B CA 1
ATOM 9002 C C . ASN B 1 412 ? 19.578 38.781 15.812 1 78.25 412 ASN B C 1
ATOM 9004 O O . ASN B 1 412 ? 20.047 39.219 14.75 1 78.25 412 ASN B O 1
ATOM 9008 N N . SER B 1 413 ? 20.078 39.031 16.922 1 75.81 413 SER B N 1
ATOM 9009 C CA . SER B 1 413 ? 21.359 39.75 17.047 1 75.81 413 SER B CA 1
ATOM 9010 C C . SER B 1 413 ? 22.5 38.906 16.438 1 75.81 413 SER B C 1
ATOM 9012 O O . SER B 1 413 ? 23.531 39.469 16.078 1 75.81 413 SER B O 1
ATOM 9014 N N . TYR B 1 414 ? 22.328 37.688 16.219 1 81.25 414 TYR B N 1
ATOM 9015 C CA . TYR B 1 414 ? 23.438 36.844 15.781 1 81.25 414 TYR B CA 1
ATOM 9016 C C . TYR B 1 414 ? 23.391 36.625 14.273 1 81.25 414 TYR B C 1
ATOM 9018 O O . TYR B 1 414 ? 24.438 36.594 13.617 1 81.25 414 TYR B O 1
ATOM 9026 N N . ILE B 1 415 ? 22.203 36.5 13.719 1 85.94 415 ILE B N 1
ATOM 9027 C CA . ILE B 1 415 ? 22.031 36.312 12.289 1 85.94 415 ILE B CA 1
ATOM 9028 C C . ILE B 1 415 ? 21.094 37.375 11.727 1 85.94 415 ILE B C 1
ATOM 9030 O O . ILE B 1 415 ? 19.922 37.438 12.109 1 85.94 415 ILE B O 1
ATOM 9034 N N . SER B 1 416 ? 21.609 38.188 10.953 1 84.69 416 SER B N 1
ATOM 9035 C CA . SER B 1 416 ? 20.797 39.219 10.336 1 84.69 416 SER B CA 1
ATOM 9036 C C . SER B 1 416 ? 19.75 38.625 9.406 1 84.69 416 SER B C 1
ATOM 9038 O O . SER B 1 416 ? 19.922 37.531 8.883 1 84.69 416 SER B O 1
ATOM 9040 N N . SER B 1 417 ? 18.641 39.25 9.25 1 82.81 417 SER B N 1
ATOM 9041 C CA . SER B 1 417 ? 17.562 38.812 8.367 1 82.81 417 SER B CA 1
ATOM 9042 C C . SER B 1 417 ? 18.016 38.719 6.922 1 82.81 417 SER B C 1
ATOM 9044 O O . SER B 1 417 ? 17.562 37.844 6.168 1 82.81 417 SER B O 1
ATOM 9046 N N . GLU B 1 418 ? 18.953 39.531 6.574 1 82.5 418 GLU B N 1
ATOM 9047 C CA . GLU B 1 418 ? 19.484 39.531 5.211 1 82.5 418 GLU B CA 1
ATOM 9048 C C . GLU B 1 418 ? 20.297 38.25 4.941 1 82.5 418 GLU B C 1
ATOM 9050 O O . GLU B 1 418 ? 20.219 37.688 3.848 1 82.5 418 GLU B O 1
ATOM 9055 N N . THR B 1 419 ? 21.016 37.875 5.953 1 86.56 419 THR B N 1
ATOM 9056 C CA . THR B 1 419 ? 21.812 36.656 5.816 1 86.56 419 THR B CA 1
ATOM 9057 C C . THR B 1 419 ? 20.906 35.438 5.645 1 86.56 419 THR B C 1
ATOM 9059 O O . THR B 1 419 ? 21.203 34.531 4.859 1 86.56 419 THR B O 1
ATOM 9062 N N . GLY B 1 420 ? 19.828 35.438 6.355 1 85.88 420 GLY B N 1
ATOM 9063 C CA . GLY B 1 420 ? 18.891 34.344 6.23 1 85.88 420 GLY B CA 1
ATOM 9064 C C .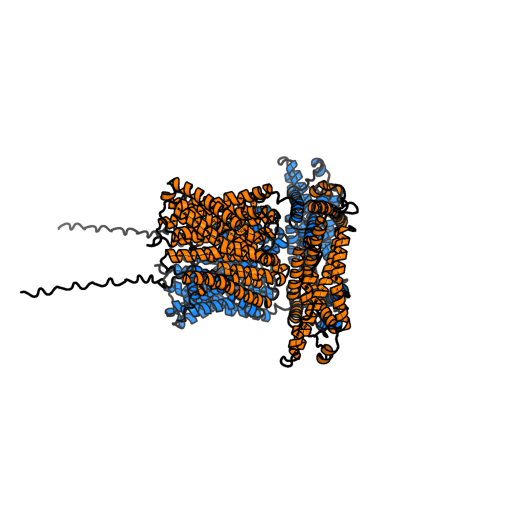 GLY B 1 420 ? 18.266 34.25 4.848 1 85.88 420 GLY B C 1
ATOM 9065 O O . GLY B 1 420 ? 18.141 33.156 4.297 1 85.88 420 GLY B O 1
ATOM 9066 N N . THR B 1 421 ? 17.953 35.375 4.312 1 83.25 421 THR B N 1
ATOM 9067 C CA . THR B 1 421 ? 17.344 35.406 2.98 1 83.25 421 THR B CA 1
ATOM 9068 C C . THR B 1 421 ? 18.375 35 1.919 1 83.25 421 THR B C 1
ATOM 9070 O O . THR B 1 421 ? 18.031 34.375 0.925 1 83.25 421 THR B O 1
ATOM 9073 N N . ARG B 1 422 ? 19.578 35.438 2.148 1 85.69 422 ARG B N 1
ATOM 9074 C CA . ARG B 1 422 ? 20.641 35.062 1.21 1 85.69 422 ARG B CA 1
ATOM 9075 C C . ARG B 1 422 ? 20.922 33.562 1.243 1 85.69 422 ARG B C 1
ATOM 9077 O O . ARG B 1 422 ? 21.219 32.969 0.209 1 85.69 422 ARG B O 1
ATOM 9084 N N . PHE B 1 423 ? 20.844 33 2.416 1 89.25 423 PHE B N 1
ATOM 9085 C CA . PHE B 1 423 ? 21.047 31.547 2.549 1 89.25 423 PHE B CA 1
ATOM 9086 C C . PHE B 1 423 ? 20 30.797 1.736 1 89.25 423 PHE B C 1
ATOM 9088 O O . PHE B 1 423 ? 20.328 29.812 1.066 1 89.25 423 PHE B O 1
ATOM 9095 N N . LEU B 1 424 ? 18.812 31.281 1.825 1 86.25 424 LEU B N 1
ATOM 9096 C CA . LEU B 1 424 ? 17.734 30.625 1.109 1 86.25 424 LEU B CA 1
ATOM 9097 C C . LEU B 1 424 ? 17.906 30.781 -0.399 1 86.25 424 LEU B C 1
ATOM 9099 O O . LEU B 1 424 ? 17.641 29.844 -1.157 1 86.25 424 LEU B O 1
ATOM 9103 N N . PHE B 1 425 ? 18.328 31.891 -0.803 1 84.69 425 PHE B N 1
ATOM 9104 C CA . PHE B 1 425 ? 18.531 32.156 -2.221 1 84.69 425 PHE B CA 1
ATOM 9105 C C . PHE B 1 425 ? 19.672 31.297 -2.77 1 84.69 425 PHE B C 1
ATOM 9107 O O . PHE B 1 425 ? 19.516 30.672 -3.818 1 84.69 425 PHE B O 1
ATOM 9114 N N . PHE B 1 426 ? 20.734 31.266 -2.09 1 89.62 426 PHE B N 1
ATOM 9115 C CA . PHE B 1 426 ? 21.891 30.5 -2.551 1 89.62 426 PHE B CA 1
ATOM 9116 C C . PHE B 1 426 ? 21.594 29.016 -2.539 1 89.62 426 PHE B C 1
ATOM 9118 O O . PHE B 1 426 ? 21.922 28.297 -3.49 1 89.62 426 PHE B O 1
ATOM 9125 N N . THR B 1 427 ? 20.969 28.531 -1.471 1 91.31 427 THR B N 1
ATOM 9126 C CA . THR B 1 427 ? 20.672 27.094 -1.366 1 91.31 427 THR B CA 1
ATOM 9127 C C . THR B 1 427 ? 19.625 26.688 -2.406 1 91.31 427 THR B C 1
ATOM 9129 O O . THR B 1 427 ? 19.766 25.641 -3.037 1 91.31 427 THR B O 1
ATOM 9132 N N . GLY B 1 428 ? 18.578 27.547 -2.521 1 86.81 428 GLY B N 1
ATOM 9133 C CA . GLY B 1 428 ? 17.578 27.25 -3.543 1 86.81 428 GLY B CA 1
ATOM 9134 C C . GLY B 1 428 ? 18.156 27.25 -4.949 1 86.81 428 GLY B C 1
ATOM 9135 O O . GLY B 1 428 ? 17.781 26.406 -5.773 1 86.81 428 GLY B O 1
ATOM 9136 N N . GLY B 1 429 ? 19.016 28.156 -5.195 1 87.94 429 GLY B N 1
ATOM 9137 C CA . GLY B 1 429 ? 19.656 28.219 -6.496 1 87.94 429 GLY B CA 1
ATOM 9138 C C . GLY B 1 429 ? 20.547 27.016 -6.77 1 87.94 429 GLY B C 1
ATOM 9139 O O . GLY B 1 429 ? 20.578 26.5 -7.887 1 87.94 429 GLY B O 1
ATOM 9140 N N . ILE B 1 430 ? 21.266 26.578 -5.77 1 92.38 430 ILE B N 1
ATOM 9141 C CA . ILE B 1 430 ? 22.156 25.438 -5.93 1 92.38 430 ILE B CA 1
ATOM 9142 C C . ILE B 1 430 ? 21.359 24.172 -6.16 1 92.38 430 ILE B C 1
ATOM 9144 O O . ILE B 1 430 ? 21.734 23.328 -6.969 1 92.38 430 ILE B O 1
ATOM 9148 N N . VAL B 1 431 ? 20.281 24.016 -5.395 1 89.31 431 VAL B N 1
ATOM 9149 C CA . VAL B 1 431 ? 19.422 22.859 -5.574 1 89.31 431 VAL B CA 1
ATOM 9150 C C . VAL B 1 431 ? 18.875 22.844 -6.996 1 89.31 431 VAL B C 1
ATOM 9152 O O . VAL B 1 431 ? 18.875 21.797 -7.652 1 89.31 431 VAL B O 1
ATOM 9155 N N . PHE B 1 432 ? 18.547 23.969 -7.465 1 87.69 432 PHE B N 1
ATOM 9156 C CA . PHE B 1 432 ? 18 24.078 -8.812 1 87.69 432 PHE B CA 1
ATOM 9157 C C . PHE B 1 432 ? 19.047 23.75 -9.859 1 87.69 432 PHE B C 1
ATOM 9159 O O . PHE B 1 432 ? 18.812 22.953 -10.766 1 87.69 432 PHE B O 1
ATOM 9166 N N . LEU B 1 433 ? 20.172 24.344 -9.727 1 90.94 433 LEU B N 1
ATOM 9167 C CA . LEU B 1 433 ? 21.219 24.172 -10.719 1 90.94 433 LEU B CA 1
ATOM 9168 C C . LEU B 1 433 ? 21.75 22.75 -10.719 1 90.94 433 LEU B C 1
ATOM 9170 O O . LEU B 1 433 ? 22.016 22.172 -11.773 1 90.94 433 LEU B O 1
ATOM 9174 N N . THR B 1 434 ? 21.922 22.141 -9.57 1 91.62 434 THR B N 1
ATOM 9175 C CA . THR B 1 434 ? 22.438 20.781 -9.492 1 91.62 434 THR B CA 1
ATOM 9176 C C . THR B 1 434 ? 21.438 19.781 -10.078 1 91.62 434 THR B C 1
ATOM 9178 O O . THR B 1 434 ? 21.828 18.812 -10.742 1 91.62 434 THR B O 1
ATOM 9181 N N . LEU B 1 435 ? 20.203 20 -9.867 1 87.12 435 LEU B N 1
ATOM 9182 C CA . LEU B 1 435 ? 19.188 19.078 -10.375 1 87.12 435 LEU B CA 1
ATOM 9183 C C . LEU B 1 435 ? 19.016 19.219 -11.883 1 87.12 435 LEU B C 1
ATOM 9185 O O . LEU B 1 435 ? 18.875 18.219 -12.594 1 87.12 435 LEU B O 1
ATOM 9189 N N . VAL B 1 436 ? 19.094 20.453 -12.375 1 85.62 436 VAL B N 1
ATOM 9190 C CA . VAL B 1 436 ? 18.844 20.703 -13.797 1 85.62 436 VAL B CA 1
ATOM 9191 C C . VAL B 1 436 ? 20.094 20.344 -14.609 1 85.62 436 VAL B C 1
ATOM 9193 O O . VAL B 1 436 ? 19.984 19.703 -15.656 1 85.62 436 VAL B O 1
ATOM 9196 N N . VAL B 1 437 ? 21.188 20.734 -14.109 1 89.75 437 VAL B N 1
ATOM 9197 C CA . VAL B 1 437 ? 22.406 20.547 -14.883 1 89.75 437 VAL B CA 1
ATOM 9198 C C . VAL B 1 437 ? 22.969 19.141 -14.641 1 89.75 437 VAL B C 1
ATOM 9200 O O . VAL B 1 437 ? 23.094 18.344 -15.57 1 89.75 437 VAL B O 1
ATOM 9203 N N . ASN B 1 438 ? 23.219 18.828 -13.398 1 89.75 438 ASN B N 1
ATOM 9204 C CA . ASN B 1 438 ? 23.812 17.531 -13.094 1 89.75 438 ASN B CA 1
ATOM 9205 C C . ASN B 1 438 ? 22.828 16.391 -13.289 1 89.75 438 ASN B C 1
ATOM 9207 O O . ASN B 1 438 ? 23.188 15.297 -13.734 1 89.75 438 ASN B O 1
ATOM 9211 N N . GLY B 1 439 ? 21.594 16.578 -12.914 1 82.44 439 GLY B N 1
ATOM 9212 C CA . GLY B 1 439 ? 20.594 15.539 -13.055 1 82.44 439 GLY B CA 1
ATOM 9213 C C . GLY B 1 439 ? 20.312 15.172 -14.5 1 82.44 439 GLY B C 1
ATOM 9214 O O . GLY B 1 439 ? 20.25 13.984 -14.844 1 82.44 439 GLY B O 1
ATOM 9215 N N . SER B 1 440 ? 20.328 16.125 -15.43 1 82.88 440 SER B N 1
ATOM 9216 C CA . SER B 1 440 ? 20 15.883 -16.828 1 82.88 440 SER B CA 1
ATOM 9217 C C . SER B 1 440 ? 21.234 15.438 -17.609 1 82.88 440 SER B C 1
ATOM 9219 O O . SER B 1 440 ? 21.109 14.734 -18.625 1 82.88 440 SER B O 1
ATOM 9221 N N . THR B 1 441 ? 22.359 15.68 -17.125 1 87 441 THR B N 1
ATOM 9222 C CA . THR B 1 441 ? 23.562 15.383 -17.891 1 87 441 THR B CA 1
ATOM 9223 C C . THR B 1 441 ? 24.219 14.086 -17.406 1 87 441 THR B C 1
ATOM 9225 O O . THR B 1 441 ? 25.219 13.641 -17.969 1 87 441 THR B O 1
ATOM 9228 N N . THR B 1 442 ? 23.703 13.555 -16.422 1 84.94 442 THR B N 1
ATOM 9229 C CA . THR B 1 442 ? 24.281 12.32 -15.898 1 84.94 442 THR B CA 1
ATOM 9230 C C . THR B 1 442 ? 24.156 11.195 -16.922 1 84.94 442 THR B C 1
ATOM 9232 O O . THR B 1 442 ? 25.062 10.375 -17.062 1 84.94 442 THR B O 1
ATOM 9235 N N . GLN B 1 443 ? 23.047 11.117 -17.656 1 81.19 443 GLN B N 1
ATOM 9236 C CA . GLN B 1 443 ? 22.875 10.086 -18.672 1 81.19 443 GLN B CA 1
ATOM 9237 C C . GLN B 1 443 ? 23.906 10.234 -19.781 1 81.19 443 GLN B C 1
ATOM 9239 O O . GLN B 1 443 ? 24.406 9.242 -20.312 1 81.19 443 GLN B O 1
ATOM 9244 N N . PHE B 1 444 ? 24.125 11.469 -20.156 1 83.62 444 PHE B N 1
ATOM 9245 C CA . PHE B 1 444 ? 25.109 11.75 -21.188 1 83.62 444 PHE B CA 1
ATOM 9246 C C . PHE B 1 444 ? 26.516 11.359 -20.734 1 83.62 444 PHE B C 1
ATOM 9248 O O . PHE B 1 444 ? 27.297 10.82 -21.516 1 83.62 444 PHE B O 1
ATOM 9255 N N . LEU B 1 445 ? 26.719 11.586 -19.5 1 86.75 445 LEU B N 1
ATOM 9256 C CA . LEU B 1 445 ? 28.031 11.234 -18.953 1 86.75 445 LEU B CA 1
ATOM 9257 C C . LEU B 1 445 ? 28.219 9.727 -18.922 1 86.75 445 LEU B C 1
ATOM 9259 O O . LEU B 1 445 ? 29.328 9.227 -19.156 1 86.75 445 LEU B O 1
ATOM 9263 N N . LEU B 1 446 ? 27.234 9.031 -18.625 1 83.06 446 LEU B N 1
ATOM 9264 C CA . LEU B 1 446 ? 27.297 7.574 -18.594 1 83.06 446 LEU B CA 1
ATOM 9265 C C . LEU B 1 446 ? 27.562 7.012 -19.984 1 83.06 446 LEU B C 1
ATOM 9267 O O . LEU B 1 446 ? 28.312 6.039 -20.141 1 83.06 446 LEU B O 1
ATOM 9271 N N . HIS B 1 447 ? 27.016 7.656 -21 1 81.12 447 HIS B N 1
ATOM 9272 C CA . HIS B 1 447 ? 27.219 7.227 -22.375 1 81.12 447 HIS B CA 1
ATOM 9273 C C . HIS B 1 447 ? 28.641 7.562 -22.844 1 81.12 447 HIS B C 1
ATOM 9275 O O . HIS B 1 447 ? 29.25 6.781 -23.594 1 81.12 447 HIS B O 1
ATOM 9281 N N . LEU B 1 448 ? 29 8.672 -22.406 1 85 448 LEU B N 1
ATOM 9282 C CA . LEU B 1 448 ? 30.344 9.109 -22.812 1 85 448 LEU B CA 1
ATOM 9283 C C . LEU B 1 448 ? 31.406 8.203 -22.219 1 85 448 LEU B C 1
ATOM 9285 O O . LEU B 1 448 ? 32.438 7.934 -22.859 1 85 448 LEU B O 1
ATOM 9289 N N . LEU B 1 449 ? 31.125 7.676 -21.031 1 84.56 449 LEU B N 1
ATOM 9290 C CA . LEU B 1 449 ? 32.094 6.812 -20.359 1 84.56 449 LEU B CA 1
ATOM 9291 C C . LEU B 1 449 ? 31.875 5.355 -20.75 1 84.56 449 LEU B C 1
ATOM 9293 O O . LEU B 1 449 ? 32.594 4.473 -20.281 1 84.56 449 LEU B O 1
ATOM 9297 N N . ARG B 1 450 ? 30.875 5.004 -21.641 1 76.44 450 ARG B N 1
ATOM 9298 C CA . ARG B 1 450 ? 30.594 3.684 -22.188 1 76.44 450 ARG B CA 1
ATOM 9299 C C . ARG B 1 450 ? 30.25 2.689 -21.094 1 76.44 450 ARG B C 1
ATOM 9301 O O . ARG B 1 450 ? 30.719 1.549 -21.109 1 76.44 450 ARG B O 1
ATOM 9308 N N . MET B 1 451 ? 29.688 3.088 -20.141 1 72.38 451 MET B N 1
ATOM 9309 C CA . MET B 1 451 ? 29.312 2.221 -19.031 1 72.38 451 MET B CA 1
ATOM 9310 C C . MET B 1 451 ? 27.953 1.574 -19.281 1 72.38 451 MET B C 1
ATOM 9312 O O . MET B 1 451 ? 27.547 0.655 -18.578 1 72.38 451 MET B O 1
ATOM 9316 N N . ASN B 1 452 ? 27.219 1.895 -20.344 1 65.12 452 ASN B N 1
ATOM 9317 C CA . ASN B 1 452 ? 25.906 1.356 -20.641 1 65.12 452 ASN B CA 1
ATOM 9318 C C . ASN B 1 452 ? 25.984 0.228 -21.672 1 65.12 452 ASN B C 1
ATOM 9320 O O . ASN B 1 452 ? 24.953 -0.29 -22.109 1 65.12 452 ASN B O 1
ATOM 9324 N N . THR B 1 453 ? 27.141 -0.202 -22.047 1 63.69 453 THR B N 1
ATOM 9325 C CA . THR B 1 453 ? 27.203 -1.176 -23.125 1 63.69 453 THR B CA 1
ATOM 9326 C C . THR B 1 453 ? 27.219 -2.6 -22.578 1 63.69 453 THR B C 1
ATOM 9328 O O . THR B 1 453 ? 27.734 -2.84 -21.484 1 63.69 453 THR B O 1
ATOM 9331 N N . LEU B 1 454 ? 26.344 -3.426 -23.188 1 64.56 454 LEU B N 1
ATOM 9332 C CA . LEU B 1 454 ? 26.281 -4.844 -22.859 1 64.56 454 LEU B CA 1
ATOM 9333 C C . LEU B 1 454 ? 27.578 -5.551 -23.25 1 64.56 454 LEU B C 1
ATOM 9335 O O . LEU B 1 454 ? 28.141 -5.273 -24.312 1 64.56 454 LEU B O 1
ATOM 9339 N N . THR B 1 455 ? 28.109 -6.238 -22.312 1 66.81 455 THR B N 1
ATOM 9340 C CA . THR B 1 455 ? 29.281 -7.035 -22.625 1 66.81 455 THR B CA 1
ATOM 9341 C C . THR B 1 455 ? 28.984 -8.047 -23.734 1 66.81 455 THR B C 1
ATOM 9343 O O . THR B 1 455 ? 27.828 -8.367 -23.984 1 66.81 455 THR B O 1
ATOM 9346 N N . GLY B 1 456 ? 29.844 -8.375 -24.531 1 64.19 456 GLY B N 1
ATOM 9347 C CA . GLY B 1 456 ? 29.688 -9.328 -25.609 1 64.19 456 GLY B CA 1
ATOM 9348 C C . GLY B 1 456 ? 29 -10.617 -25.172 1 64.19 456 GLY B C 1
ATOM 9349 O O . GLY B 1 456 ? 28.141 -11.133 -25.891 1 64.19 456 GLY B O 1
ATOM 9350 N N . THR B 1 457 ? 29.328 -11.062 -24.016 1 67.75 457 THR B N 1
ATOM 9351 C CA . THR B 1 457 ? 28.734 -12.289 -23.5 1 67.75 457 THR B CA 1
ATOM 9352 C C . THR B 1 457 ? 27.234 -12.094 -23.219 1 67.75 457 THR B C 1
ATOM 9354 O O . THR B 1 457 ? 26.438 -12.977 -23.5 1 67.75 457 THR B O 1
ATOM 9357 N N . LYS B 1 458 ? 26.922 -10.992 -22.719 1 73.25 458 LYS B N 1
ATOM 9358 C CA . LYS B 1 458 ? 25.516 -10.727 -22.406 1 73.25 458 LYS B CA 1
ATOM 9359 C C . LYS B 1 458 ? 24.688 -10.586 -23.672 1 73.25 458 LYS B C 1
ATOM 9361 O O . LYS B 1 458 ? 23.516 -10.977 -23.703 1 73.25 458 LYS B O 1
ATOM 9366 N N . LYS B 1 459 ? 25.375 -10.156 -24.719 1 74.25 459 LYS B N 1
ATOM 9367 C CA . LYS B 1 459 ? 24.672 -10.039 -26 1 74.25 459 LYS B CA 1
ATOM 9368 C C . LYS B 1 459 ? 24.359 -11.414 -26.578 1 74.25 459 LYS B C 1
ATOM 9370 O O . LYS B 1 459 ? 23.297 -11.617 -27.172 1 74.25 459 LYS B O 1
ATOM 9375 N N . ARG B 1 460 ? 25.281 -12.273 -26.359 1 72.81 460 ARG B N 1
ATOM 9376 C CA . ARG B 1 460 ? 25.062 -13.625 -26.875 1 72.81 460 ARG B CA 1
ATOM 9377 C C . ARG B 1 460 ? 23.938 -14.328 -26.125 1 72.81 460 ARG B C 1
ATOM 9379 O O . ARG B 1 460 ? 23.141 -15.047 -26.734 1 72.81 460 ARG B O 1
ATOM 9386 N N . ILE B 1 461 ? 23.906 -14.141 -24.906 1 76.06 461 ILE B N 1
ATOM 9387 C CA . ILE B 1 461 ? 22.844 -14.758 -24.109 1 76.06 461 ILE B CA 1
ATOM 9388 C C . ILE B 1 461 ? 21.5 -14.148 -24.484 1 76.06 461 ILE B C 1
ATOM 9390 O O . ILE B 1 461 ? 20.484 -14.852 -24.516 1 76.06 461 ILE B O 1
ATOM 9394 N N . LEU B 1 462 ? 21.578 -12.891 -24.797 1 77.88 462 LEU B N 1
ATOM 9395 C CA . LEU B 1 462 ? 20.359 -12.219 -25.203 1 77.88 462 LEU B CA 1
ATOM 9396 C C . LEU B 1 462 ? 19.844 -12.797 -26.531 1 77.88 462 LEU B C 1
ATOM 9398 O O . LEU B 1 462 ? 18.641 -13.031 -26.672 1 77.88 462 LEU B O 1
ATOM 9402 N N . GLU B 1 463 ? 20.75 -13.039 -27.375 1 75.94 463 GLU B N 1
ATOM 9403 C CA . GLU B 1 463 ? 20.359 -13.586 -28.672 1 75.94 463 GLU B CA 1
ATOM 9404 C C . GLU B 1 463 ? 19.859 -15.023 -28.531 1 75.94 463 GLU B C 1
ATOM 9406 O O . GLU B 1 463 ? 18.906 -15.422 -29.219 1 75.94 463 GLU B O 1
ATOM 9411 N N . TYR B 1 464 ? 20.5 -15.664 -27.609 1 77.25 464 TYR B N 1
ATOM 9412 C CA . TYR B 1 464 ? 20.062 -17.031 -27.359 1 77.25 464 TYR B CA 1
ATOM 9413 C C . TYR B 1 464 ? 18.672 -17.031 -26.734 1 77.25 464 TYR B C 1
ATOM 9415 O O . TYR B 1 464 ? 17.828 -17.859 -27.078 1 77.25 464 TYR B O 1
ATOM 9423 N N . THR B 1 465 ? 18.422 -16.219 -25.797 1 82.19 465 THR B N 1
ATOM 9424 C CA . THR B 1 465 ? 17.125 -16.141 -25.125 1 82.19 465 THR B CA 1
ATOM 9425 C C . THR B 1 465 ? 16.031 -15.75 -26.109 1 82.19 465 THR B C 1
ATOM 9427 O O . THR B 1 465 ? 14.898 -16.219 -26.016 1 82.19 465 THR B O 1
ATOM 9430 N N . LYS B 1 466 ? 16.438 -14.93 -27.031 1 81.06 466 LYS B N 1
ATOM 9431 C CA . LYS B 1 466 ? 15.477 -14.523 -28.047 1 81.06 466 LYS B CA 1
ATOM 9432 C C . LYS B 1 466 ? 15.047 -15.711 -28.906 1 81.06 466 LYS B C 1
ATOM 9434 O O . LYS B 1 466 ? 13.883 -15.828 -29.281 1 81.06 466 LYS B O 1
ATOM 9439 N N . PHE B 1 467 ? 16 -16.531 -29.141 1 78.06 467 PHE B N 1
ATOM 9440 C CA . PHE B 1 467 ? 15.711 -17.734 -29.906 1 78.06 467 PHE B CA 1
ATOM 9441 C C . PHE B 1 467 ? 14.797 -18.656 -29.125 1 78.06 467 PHE B C 1
ATOM 9443 O O . PHE B 1 467 ? 13.859 -19.234 -29.672 1 78.06 467 PHE B O 1
ATOM 9450 N N . GLU B 1 468 ? 15.125 -18.812 -27.906 1 81.38 468 GLU B N 1
ATOM 9451 C CA . GLU B 1 468 ? 14.305 -19.672 -27.062 1 81.38 468 GLU B CA 1
ATOM 9452 C C . GLU B 1 468 ? 12.906 -19.094 -26.891 1 81.38 468 GLU B C 1
ATOM 9454 O O . GLU B 1 468 ? 11.938 -19.828 -26.688 1 81.38 468 GLU B O 1
ATOM 9459 N N . MET B 1 469 ? 12.805 -17.828 -26.938 1 85.75 469 MET B N 1
ATOM 9460 C CA . MET B 1 469 ? 11.5 -17.172 -26.859 1 85.75 469 MET B CA 1
ATOM 9461 C C . MET B 1 469 ? 10.633 -17.547 -28.047 1 85.75 469 MET B C 1
ATOM 9463 O O . MET B 1 469 ? 9.422 -17.734 -27.922 1 85.75 469 MET B O 1
ATOM 9467 N N . MET B 1 470 ? 11.25 -17.688 -29.188 1 84.06 470 MET B N 1
ATOM 9468 C CA . MET B 1 470 ? 10.523 -18.094 -30.391 1 84.06 470 MET B CA 1
ATOM 9469 C C . MET B 1 470 ? 9.984 -19.516 -30.25 1 84.06 470 MET B C 1
ATOM 9471 O O . MET B 1 470 ? 8.836 -19.797 -30.609 1 84.06 470 MET B O 1
ATOM 9475 N N . ASN B 1 471 ? 10.781 -20.344 -29.641 1 81.75 471 ASN B N 1
ATOM 9476 C CA . ASN B 1 471 ? 10.352 -21.719 -29.406 1 81.75 471 ASN B CA 1
ATOM 9477 C C . ASN B 1 471 ? 9.227 -21.797 -28.391 1 81.75 471 ASN B C 1
ATOM 9479 O O . ASN B 1 471 ? 8.297 -22.609 -28.547 1 81.75 471 ASN B O 1
ATOM 9483 N N . THR B 1 472 ? 9.398 -21.047 -27.422 1 84.62 472 THR B N 1
ATOM 9484 C CA . THR B 1 472 ? 8.359 -21.016 -26.391 1 84.62 472 THR B CA 1
ATOM 9485 C C . THR B 1 472 ? 7.062 -20.438 -26.953 1 84.62 472 THR B C 1
ATOM 9487 O O . THR B 1 472 ? 5.973 -20.875 -26.578 1 84.62 472 THR B O 1
ATOM 9490 N N . ALA B 1 473 ? 7.223 -19.422 -27.797 1 86.31 473 ALA B N 1
ATOM 9491 C CA . ALA B 1 473 ? 6.043 -18.859 -28.453 1 86.31 473 ALA B CA 1
ATOM 9492 C C . ALA B 1 473 ? 5.336 -19.891 -29.312 1 86.31 473 ALA B C 1
ATOM 9494 O O . ALA B 1 473 ? 4.109 -19.984 -29.312 1 86.31 473 ALA B O 1
ATOM 9495 N N . PHE B 1 474 ? 6.105 -20.672 -29.938 1 83.56 474 PHE B N 1
ATOM 9496 C CA . PHE B 1 474 ? 5.551 -21.703 -30.812 1 83.56 474 PHE B CA 1
ATOM 9497 C C . PHE B 1 474 ? 4.879 -22.797 -29.984 1 83.56 474 PHE B C 1
ATOM 9499 O O . PHE B 1 474 ? 3.814 -23.297 -30.359 1 83.56 474 PHE B O 1
ATOM 9506 N N . LYS B 1 475 ? 5.484 -23.141 -28.906 1 83.12 475 LYS B N 1
ATOM 9507 C CA . LYS B 1 475 ? 4.891 -24.156 -28.031 1 83.12 475 LYS B CA 1
ATOM 9508 C C . LYS B 1 475 ? 3.586 -23.641 -27.422 1 83.12 475 LYS B C 1
ATOM 9510 O O . LYS B 1 475 ? 2.629 -24.406 -27.266 1 83.12 475 LYS B O 1
ATOM 9515 N N . ALA B 1 476 ? 3.648 -22.422 -27.031 1 82.12 476 ALA B N 1
ATOM 9516 C CA . ALA B 1 476 ? 2.428 -21.828 -26.469 1 82.12 476 ALA B CA 1
ATOM 9517 C C . ALA B 1 476 ? 1.311 -21.812 -27.516 1 82.12 476 ALA B C 1
ATOM 9519 O O . ALA B 1 476 ? 0.148 -22.078 -27.188 1 82.12 476 ALA B O 1
ATOM 9520 N N . PHE B 1 477 ? 1.665 -21.5 -28.75 1 82.12 477 PHE B N 1
ATOM 9521 C CA . PHE B 1 477 ? 0.718 -21.5 -29.859 1 82.12 477 PHE B CA 1
ATOM 9522 C C . PHE B 1 477 ? 0.153 -22.906 -30.094 1 82.12 477 PHE B C 1
ATOM 9524 O O . PHE B 1 477 ? -1.052 -23.062 -30.297 1 82.12 477 PHE B O 1
ATOM 9531 N N . GLU B 1 478 ? 1.009 -23.828 -29.891 1 77.25 478 GLU B N 1
ATOM 9532 C CA . GLU B 1 478 ? 0.601 -25.203 -30.125 1 77.25 478 GLU B CA 1
ATOM 9533 C C . GLU B 1 478 ? -0.294 -25.703 -28.984 1 77.25 478 GLU B C 1
ATOM 9535 O O . GLU B 1 478 ? -1.217 -26.5 -29.219 1 77.25 478 GLU B O 1
ATOM 9540 N N . ASN B 1 479 ? 0.027 -25.281 -27.844 1 73.19 479 ASN B N 1
ATOM 9541 C CA . ASN B 1 479 ? -0.731 -25.719 -26.672 1 73.19 479 ASN B CA 1
ATOM 9542 C C . ASN B 1 479 ? -2.146 -25.141 -26.672 1 73.19 479 ASN B C 1
ATOM 9544 O O . ASN B 1 479 ? -3.072 -25.766 -26.141 1 73.19 479 ASN B O 1
ATOM 9548 N N . LEU B 1 480 ? -2.246 -23.828 -26.938 1 69.94 480 LEU B N 1
ATOM 9549 C CA . LEU B 1 480 ? -3.584 -23.266 -26.984 1 69.94 480 LEU B CA 1
ATOM 9550 C C . LEU B 1 480 ? -4.477 -24.016 -27.953 1 69.94 480 LEU B C 1
ATOM 9552 O O . LEU B 1 480 ? -5.684 -24.125 -27.75 1 69.94 480 LEU B O 1
ATOM 9556 N N . GLY B 1 481 ? -3.783 -24.844 -28.672 1 60.69 481 GLY B N 1
ATOM 9557 C CA . GLY B 1 481 ? -4.48 -25.734 -29.578 1 60.69 481 GLY B CA 1
ATOM 9558 C C . GLY B 1 481 ? -5.691 -25.094 -30.234 1 60.69 481 GLY B C 1
ATOM 9559 O O . GLY B 1 481 ? -5.875 -23.875 -30.156 1 60.69 481 GLY B O 1
ATOM 9560 N N . ASP B 1 482 ? -6.43 -25.734 -31.031 1 58.16 482 ASP B N 1
ATOM 9561 C CA . ASP B 1 482 ? -7.621 -25.328 -31.781 1 58.16 482 ASP B CA 1
ATOM 9562 C C . ASP B 1 482 ? -8.82 -25.156 -30.844 1 58.16 482 ASP B C 1
ATOM 9564 O O . ASP B 1 482 ? -9.062 -26.016 -29.984 1 58.16 482 ASP B O 1
ATOM 9568 N N . ASP B 1 483 ? -8.977 -23.859 -30.328 1 62.78 483 ASP B N 1
ATOM 9569 C CA . ASP B 1 483 ? -10.211 -23.656 -29.594 1 62.78 483 ASP B CA 1
ATOM 9570 C C . ASP B 1 483 ? -11.422 -24.141 -30.391 1 62.78 483 ASP B C 1
ATOM 9572 O O . ASP B 1 483 ? -11.531 -23.875 -31.578 1 62.78 483 ASP B O 1
ATOM 9576 N N . GLU B 1 484 ? -12.047 -25.172 -29.922 1 59.41 484 GLU B N 1
ATOM 9577 C CA . GLU B 1 484 ? -13.203 -25.766 -30.594 1 59.41 484 GLU B CA 1
ATOM 9578 C C . GLU B 1 484 ? -14.18 -24.688 -31.078 1 59.41 484 GLU B C 1
ATOM 9580 O O . GLU B 1 484 ? -14.812 -24.844 -32.125 1 59.41 484 GLU B O 1
ATOM 9585 N N . GLU B 1 485 ? -14.188 -23.516 -30.391 1 67.06 485 GLU B N 1
ATOM 9586 C CA . GLU B 1 485 ? -15.273 -22.594 -30.688 1 67.06 485 GLU B CA 1
ATOM 9587 C C . GLU B 1 485 ? -14.852 -21.578 -31.75 1 67.06 485 GLU B C 1
ATOM 9589 O O . GLU B 1 485 ? -15.617 -21.266 -32.656 1 67.06 485 GLU B O 1
ATOM 9594 N N . LEU B 1 486 ? -13.562 -21.078 -31.703 1 71.44 486 LEU B N 1
ATOM 9595 C CA . LEU B 1 486 ? -13.188 -19.984 -32.594 1 71.44 486 LEU B CA 1
ATOM 9596 C C . LEU B 1 486 ? -12.375 -20.516 -33.781 1 71.44 486 LEU B C 1
ATOM 9598 O O . LEU B 1 486 ? -12.25 -19.844 -34.812 1 71.44 486 LEU B O 1
ATOM 9602 N N . GLY B 1 487 ? -12.055 -21.766 -33.812 1 65.31 487 GLY B N 1
ATOM 9603 C CA . GLY B 1 487 ? -11.32 -22.312 -34.938 1 65.31 487 GLY B CA 1
ATOM 9604 C C . GLY B 1 487 ? -9.812 -22.25 -34.75 1 65.31 487 GLY B C 1
ATOM 9605 O O . GLY B 1 487 ? -9.32 -22.203 -33.625 1 65.31 487 GLY B O 1
ATOM 9606 N N . SER B 1 488 ? -9.078 -22.422 -35.938 1 71.06 488 SER B N 1
ATOM 9607 C CA . SER B 1 488 ? -7.625 -22.531 -35.906 1 71.06 488 SER B CA 1
ATOM 9608 C C . SER B 1 488 ? -6.969 -21.219 -36.312 1 71.06 488 SER B C 1
ATOM 9610 O O . SER B 1 488 ? -7.57 -20.406 -37.031 1 71.06 488 SER B O 1
ATOM 9612 N N . ALA B 1 489 ? -6 -20.781 -35.625 1 75.12 489 ALA B N 1
ATOM 9613 C CA . ALA B 1 489 ? -5.207 -19.609 -36 1 75.12 489 ALA B CA 1
ATOM 9614 C C . ALA B 1 489 ? -3.938 -20.016 -36.75 1 75.12 489 ALA B C 1
ATOM 9616 O O . ALA B 1 489 ? -3.43 -21.125 -36.562 1 75.12 489 ALA B O 1
ATOM 9617 N N . ASP B 1 490 ? -3.617 -19.188 -37.75 1 78.56 490 ASP B N 1
ATOM 9618 C CA . ASP B 1 490 ? -2.393 -19.422 -38.5 1 78.56 490 ASP B CA 1
ATOM 9619 C C . ASP B 1 490 ? -1.185 -18.812 -37.781 1 78.56 490 ASP B C 1
ATOM 9621 O O . ASP B 1 490 ? -1.22 -17.641 -37.375 1 78.56 490 ASP B O 1
ATOM 9625 N N . TRP B 1 491 ? -0.187 -19.625 -37.625 1 82.75 491 TRP B N 1
ATOM 9626 C CA . TRP B 1 491 ? 1.031 -19.219 -36.938 1 82.75 491 TRP B CA 1
ATOM 9627 C C . TRP B 1 491 ? 1.699 -18.047 -37.656 1 82.75 491 TRP B C 1
ATOM 9629 O O . TRP B 1 491 ? 2.189 -17.125 -37 1 82.75 491 TRP B O 1
ATOM 9639 N N . HIS B 1 492 ? 1.599 -18 -38.938 1 80.12 492 HIS B N 1
ATOM 9640 C CA . HIS B 1 492 ? 2.27 -16.953 -39.719 1 80.12 492 HIS B CA 1
ATOM 9641 C C . HIS B 1 492 ? 1.606 -15.602 -39.5 1 80.12 492 HIS B C 1
ATOM 9643 O O . HIS B 1 492 ? 2.285 -14.57 -39.438 1 80.12 492 HIS B O 1
ATOM 9649 N N . THR B 1 493 ? 0.381 -15.68 -39.312 1 81.06 493 THR B N 1
ATOM 9650 C CA . THR B 1 493 ? -0.339 -14.43 -39.062 1 81.06 493 THR B CA 1
ATOM 9651 C C . THR B 1 493 ? -0.074 -13.914 -37.656 1 81.06 493 THR B C 1
ATOM 9653 O O . THR B 1 493 ? 0.039 -12.703 -37.438 1 81.06 493 THR B O 1
ATOM 9656 N N . VAL B 1 494 ? 0.038 -14.898 -36.812 1 83.38 494 VAL B N 1
ATOM 9657 C CA . VAL B 1 494 ? 0.313 -14.523 -35.406 1 83.38 494 VAL B CA 1
ATOM 9658 C C . VAL B 1 494 ? 1.709 -13.914 -35.312 1 83.38 494 VAL B C 1
ATOM 9660 O O . VAL B 1 494 ? 1.9 -12.898 -34.656 1 83.38 494 VAL B O 1
ATOM 9663 N N . LEU B 1 495 ? 2.623 -14.516 -36.031 1 82.62 495 LEU B N 1
ATOM 9664 C CA . LEU B 1 495 ? 4 -14.039 -36 1 82.62 495 LEU B CA 1
ATOM 9665 C C . LEU B 1 495 ? 4.102 -12.648 -36.625 1 82.62 495 LEU B C 1
ATOM 9667 O O . LEU B 1 495 ? 4.953 -11.844 -36.25 1 82.62 495 LEU B O 1
ATOM 9671 N N . GLY B 1 496 ? 3.227 -12.312 -37.594 1 78.56 496 GLY B N 1
ATOM 9672 C CA . GLY B 1 496 ? 3.205 -11.016 -38.219 1 78.56 496 GLY B CA 1
ATOM 9673 C C . GLY B 1 496 ? 2.807 -9.891 -37.281 1 78.56 496 GLY B C 1
ATOM 9674 O O . GLY B 1 496 ? 3.209 -8.742 -37.5 1 78.56 496 GLY B O 1
ATOM 9675 N N . HIS B 1 497 ? 2.168 -10.352 -36.281 1 79.94 497 HIS B N 1
ATOM 9676 C CA . HIS B 1 497 ? 1.685 -9.336 -35.344 1 79.94 497 HIS B CA 1
ATOM 9677 C C . HIS B 1 497 ? 2.631 -9.18 -34.156 1 79.94 497 HIS B C 1
ATOM 9679 O O . HIS B 1 497 ? 2.391 -8.359 -33.281 1 79.94 497 HIS B O 1
ATOM 9685 N N . ILE B 1 498 ? 3.654 -9.969 -34.188 1 84.88 498 ILE B N 1
ATOM 9686 C CA . ILE B 1 498 ? 4.668 -9.867 -33.125 1 84.88 498 ILE B CA 1
ATOM 9687 C C . ILE B 1 498 ? 6.016 -9.508 -33.75 1 84.88 498 ILE B C 1
ATOM 9689 O O . ILE B 1 498 ? 6.863 -10.375 -33.969 1 84.88 498 ILE B O 1
ATOM 9693 N N . PRO B 1 499 ? 6.18 -8.266 -33.969 1 78.69 499 PRO B N 1
ATOM 9694 C CA . PRO B 1 499 ? 7.402 -7.84 -34.656 1 78.69 499 PRO B CA 1
ATOM 9695 C C . PRO B 1 499 ? 8.672 -8.219 -33.875 1 78.69 499 PRO B C 1
ATOM 9697 O O . PRO B 1 499 ? 9.719 -8.43 -34.5 1 78.69 499 PRO B O 1
ATOM 9700 N N . SER B 1 500 ? 8.656 -8.258 -32.594 1 78.19 500 SER B N 1
ATOM 9701 C CA . SER B 1 500 ? 9.836 -8.586 -31.812 1 78.19 500 SER B CA 1
ATOM 9702 C C . SER B 1 500 ? 10.336 -9.992 -32.125 1 78.19 500 SER B C 1
ATOM 9704 O O . SER B 1 500 ? 11.539 -10.258 -32.062 1 78.19 500 SER B O 1
ATOM 9706 N N . LEU B 1 501 ? 9.438 -10.883 -32.438 1 77.94 501 LEU B N 1
ATOM 9707 C CA . LEU B 1 501 ? 9.82 -12.258 -32.719 1 77.94 501 LEU B CA 1
ATOM 9708 C C . LEU B 1 501 ? 10.195 -12.398 -34.188 1 77.94 501 LEU B C 1
ATOM 9710 O O . LEU B 1 501 ? 11.023 -13.242 -34.562 1 77.94 501 LEU B O 1
ATOM 9714 N N . LYS B 1 502 ? 9.508 -11.562 -35.031 1 70.81 502 LYS B N 1
ATOM 9715 C CA . LYS B 1 502 ? 9.766 -11.656 -36.469 1 70.81 502 LYS B CA 1
ATOM 9716 C C . LYS B 1 502 ? 11.219 -11.32 -36.781 1 70.81 502 LYS B C 1
ATOM 9718 O O . LYS B 1 502 ? 11.82 -11.938 -37.656 1 70.81 502 LYS B O 1
ATOM 9723 N N . LYS B 1 503 ? 11.664 -10.336 -36.062 1 63.78 503 LYS B N 1
ATOM 9724 C CA . LYS B 1 503 ? 13.039 -9.922 -36.312 1 63.78 503 LYS B CA 1
ATOM 9725 C C . LYS B 1 503 ? 14.023 -10.992 -35.875 1 63.78 503 LYS B C 1
ATOM 9727 O O . LYS B 1 503 ? 15.188 -10.992 -36.281 1 63.78 503 LYS B O 1
ATOM 9732 N N . LEU B 1 504 ? 13.609 -11.898 -35.062 1 62.72 504 LEU B N 1
ATOM 9733 C CA . LEU B 1 504 ? 14.5 -12.867 -34.406 1 62.72 504 LEU B CA 1
ATOM 9734 C C . LEU B 1 504 ? 14.664 -14.109 -35.281 1 62.72 504 LEU B C 1
ATOM 9736 O O . LEU B 1 504 ? 15.391 -15.031 -34.906 1 62.72 504 LEU B O 1
ATOM 9740 N N . GLN B 1 505 ? 13.93 -14.242 -36.344 1 55.28 505 GLN B N 1
ATOM 9741 C CA . GLN B 1 505 ? 14.039 -15.461 -37.156 1 55.28 505 GLN B CA 1
ATOM 9742 C C . GLN B 1 505 ? 15.492 -15.766 -37.5 1 55.28 505 GLN B C 1
ATOM 9744 O O . GLN B 1 505 ? 15.766 -16.703 -38.25 1 55.28 505 GLN B O 1
ATOM 9749 N N . GLY B 1 506 ? 16.359 -15.008 -36.875 1 50.69 506 GLY B N 1
ATOM 9750 C CA . GLY B 1 506 ? 17.703 -15.328 -37.312 1 50.69 506 GLY B CA 1
ATOM 9751 C C . GLY B 1 506 ? 18.234 -16.625 -36.719 1 50.69 506 GLY B C 1
ATOM 9752 O O . GLY B 1 506 ? 17.547 -17.281 -35.938 1 50.69 506 GLY B O 1
ATOM 9753 N N . GLU B 1 507 ? 19.609 -17.078 -37.031 1 53.59 507 GLU B N 1
ATOM 9754 C CA . GLU B 1 507 ? 20.406 -18.297 -36.875 1 53.59 507 GLU B CA 1
ATOM 9755 C C . GLU B 1 507 ? 20.594 -18.641 -35.406 1 53.59 507 GLU B C 1
ATOM 9757 O O . GLU B 1 507 ? 20.734 -17.75 -34.562 1 53.59 507 GLU B O 1
ATOM 9762 N N . GLN B 1 508 ? 20.094 -19.781 -34.969 1 55.28 508 GLN B N 1
ATOM 9763 C CA . GLN B 1 508 ? 20.359 -20.438 -33.688 1 55.28 508 GLN B CA 1
ATOM 9764 C C . GLN B 1 508 ? 21.797 -20.203 -33.25 1 55.28 508 GLN B C 1
ATOM 9766 O O . GLN B 1 508 ? 22.734 -20.719 -33.875 1 55.28 508 GLN B O 1
ATOM 9771 N N . VAL B 1 509 ? 22.219 -19.062 -32.938 1 54.22 509 VAL B N 1
ATOM 9772 C CA . VAL B 1 509 ? 23.609 -18.953 -32.469 1 54.22 509 VAL B CA 1
ATOM 9773 C C . VAL B 1 509 ? 23.734 -19.547 -31.078 1 54.22 509 VAL B C 1
ATOM 9775 O O . VAL B 1 509 ? 23.031 -19.141 -30.141 1 54.22 509 VAL B O 1
ATOM 9778 N N . ASN B 1 510 ? 23.969 -20.812 -30.953 1 54.09 510 ASN B N 1
ATOM 9779 C CA . ASN B 1 510 ? 24.312 -21.344 -29.641 1 54.09 510 ASN B CA 1
ATOM 9780 C C . ASN B 1 510 ? 25.312 -20.438 -28.922 1 54.09 510 ASN B C 1
ATOM 9782 O O . ASN B 1 510 ? 26.391 -20.141 -29.453 1 54.09 510 ASN B O 1
ATOM 9786 N N . PRO B 1 511 ? 24.891 -19.547 -28.125 1 53.41 511 PRO B N 1
ATOM 9787 C CA . PRO B 1 511 ? 25.734 -18.547 -27.469 1 53.41 511 PRO B CA 1
ATOM 9788 C C . PRO B 1 511 ? 27.188 -18.984 -27.344 1 53.41 511 PRO B C 1
ATOM 9790 O O . PRO B 1 511 ? 28.094 -18.156 -27.406 1 53.41 511 PRO B O 1
ATOM 9793 N N . HIS B 1 512 ? 27.516 -20.203 -26.672 1 51.53 512 HIS B N 1
ATOM 9794 C CA . HIS B 1 512 ? 28.875 -20.578 -26.297 1 51.53 512 HIS B CA 1
ATOM 9795 C C . HIS B 1 512 ? 29.531 -21.438 -27.375 1 51.53 512 HIS B C 1
ATOM 9797 O O . HIS B 1 512 ? 30.578 -22.062 -27.141 1 51.53 512 HIS B O 1
ATOM 9803 N N . ASP B 1 513 ? 28.953 -21.766 -28.391 1 48.44 513 ASP B N 1
ATOM 9804 C CA . ASP B 1 513 ? 29.688 -22.547 -29.375 1 48.44 513 ASP B CA 1
ATOM 9805 C C . ASP B 1 513 ? 30.922 -21.797 -29.859 1 48.44 513 ASP B C 1
ATOM 9807 O O . ASP B 1 513 ? 31.781 -22.359 -30.531 1 48.44 513 ASP B O 1
ATOM 9811 N N . GLY B 1 514 ? 30.812 -20.516 -30.047 1 45.91 514 GLY B N 1
ATOM 9812 C CA . GLY B 1 514 ? 31.984 -20 -30.734 1 45.91 514 GLY B CA 1
ATOM 9813 C C . GLY B 1 514 ? 33.281 -20.25 -29.969 1 45.91 514 GLY B C 1
ATOM 9814 O O . GLY B 1 514 ? 34.312 -19.609 -30.25 1 45.91 514 GLY B O 1
ATOM 9815 N N . CYS B 1 515 ? 33.25 -20.531 -28.625 1 41.97 515 CYS B N 1
ATOM 9816 C CA . CYS B 1 515 ? 34.594 -20.766 -28.156 1 41.97 515 CYS B CA 1
ATOM 9817 C C . CYS B 1 515 ? 35.25 -21.953 -28.859 1 41.97 515 CYS B C 1
ATOM 9819 O O . CYS B 1 515 ? 34.719 -23.078 -28.781 1 41.97 515 CYS B O 1
ATOM 9821 N N . GLU B 1 516 ? 35.875 -21.859 -29.906 1 41.06 516 GLU B N 1
ATOM 9822 C CA . GLU B 1 516 ? 36.844 -22.859 -30.359 1 41.06 516 GLU B CA 1
ATOM 9823 C C . GLU B 1 516 ? 37.312 -23.734 -29.203 1 41.06 516 GLU B C 1
ATOM 9825 O O . GLU B 1 516 ? 37.344 -23.297 -28.047 1 41.06 516 GLU B O 1
ATOM 9830 N N . ALA B 1 517 ? 37.656 -25.094 -29.406 1 42.97 517 ALA B N 1
ATOM 9831 C CA . ALA B 1 517 ? 38.031 -26.219 -28.547 1 42.97 517 ALA B CA 1
ATOM 9832 C C . ALA B 1 517 ? 38.625 -25.719 -27.219 1 42.97 517 ALA B C 1
ATOM 9834 O O . ALA B 1 517 ? 38.375 -26.312 -26.172 1 42.97 517 ALA B O 1
ATOM 9835 N N . GLY B 1 518 ? 39.812 -24.969 -27.109 1 44.75 518 GLY B N 1
ATOM 9836 C CA . GLY B 1 518 ? 40.906 -24.75 -26.156 1 44.75 518 GLY B CA 1
ATOM 9837 C C . GLY B 1 518 ? 40.656 -23.578 -25.234 1 44.75 518 GLY B C 1
ATOM 9838 O O . GLY B 1 518 ? 41 -23.625 -24.047 1 44.75 518 GLY B O 1
ATOM 9839 N N . ASN B 1 519 ? 40.531 -22.234 -25.578 1 49.5 519 ASN B N 1
ATOM 9840 C CA . ASN B 1 519 ? 40.719 -21.047 -24.75 1 49.5 519 ASN B CA 1
ATOM 9841 C C . ASN B 1 519 ? 39.406 -20.516 -24.188 1 49.5 519 ASN B C 1
ATOM 9843 O O . ASN B 1 519 ? 38.75 -19.719 -24.844 1 49.5 519 ASN B O 1
ATOM 9847 N N . VAL B 1 520 ? 38.719 -21.109 -23.375 1 56.81 520 VAL B N 1
ATOM 9848 C CA . VAL B 1 520 ? 37.5 -20.641 -22.672 1 56.81 520 VAL B CA 1
ATOM 9849 C C . VAL B 1 520 ? 37.781 -19.266 -22.062 1 56.81 520 VAL B C 1
ATOM 9851 O O . VAL B 1 520 ? 38.688 -19.109 -21.266 1 56.81 520 VAL B O 1
ATOM 9854 N N . ASP B 1 521 ? 37.25 -18.219 -22.609 1 67.25 521 ASP B N 1
ATOM 9855 C CA . ASP B 1 521 ? 37.375 -16.859 -22.094 1 67.25 521 ASP B CA 1
ATOM 9856 C C . ASP B 1 521 ? 36.906 -16.781 -20.641 1 67.25 521 ASP B C 1
ATOM 9858 O O . ASP B 1 521 ? 35.781 -17.25 -20.328 1 67.25 521 ASP B O 1
ATOM 9862 N N . PRO B 1 522 ? 37.781 -16.531 -19.734 1 72.88 522 PRO B N 1
ATOM 9863 C CA . PRO B 1 522 ? 37.469 -16.453 -18.312 1 72.88 522 PRO B CA 1
ATOM 9864 C C . PRO B 1 522 ? 36.25 -15.578 -18.031 1 72.88 522 PRO B C 1
ATOM 9866 O O . PRO B 1 522 ? 35.531 -15.789 -17.031 1 72.88 522 PRO B O 1
ATOM 9869 N N . ARG B 1 523 ? 35.906 -14.781 -18.984 1 73.31 523 ARG B N 1
ATOM 9870 C CA . ARG B 1 523 ? 34.781 -13.891 -18.781 1 73.31 523 ARG B CA 1
ATOM 9871 C C . ARG B 1 523 ? 33.469 -14.641 -18.953 1 73.31 523 ARG B C 1
ATOM 9873 O O . ARG B 1 523 ? 32.469 -14.344 -18.266 1 73.31 523 ARG B O 1
ATOM 9880 N N . ASN B 1 524 ? 33.531 -15.594 -19.734 1 77.25 524 ASN B N 1
ATOM 9881 C CA . ASN B 1 524 ? 32.344 -16.391 -19.953 1 77.25 524 ASN B CA 1
ATOM 9882 C C . ASN B 1 524 ? 32.062 -17.312 -18.781 1 77.25 524 ASN B C 1
ATOM 9884 O O . ASN B 1 524 ? 30.891 -17.516 -18.406 1 77.25 524 ASN B O 1
ATOM 9888 N N . ILE B 1 525 ? 33.156 -17.812 -18.234 1 82.38 525 ILE B N 1
ATOM 9889 C CA . ILE B 1 525 ? 33 -18.703 -17.094 1 82.38 525 ILE B CA 1
ATOM 9890 C C . ILE B 1 525 ? 32.438 -17.922 -15.898 1 82.38 525 ILE B C 1
ATOM 9892 O O . ILE B 1 525 ? 31.594 -18.406 -15.172 1 82.38 525 ILE B O 1
ATOM 9896 N N . MET B 1 526 ? 32.938 -16.719 -15.852 1 83.94 526 MET B N 1
ATOM 9897 C CA . MET B 1 526 ? 32.5 -15.859 -14.766 1 83.94 526 MET B CA 1
ATOM 9898 C C . MET B 1 526 ? 31 -15.562 -14.891 1 83.94 526 MET B C 1
ATOM 9900 O O . MET B 1 526 ? 30.266 -15.602 -13.898 1 83.94 526 MET B O 1
ATOM 9904 N N . ASP B 1 527 ? 30.609 -15.367 -16.047 1 81.31 527 ASP B N 1
ATOM 9905 C CA . ASP B 1 527 ? 29.203 -15.039 -16.281 1 81.31 527 ASP B CA 1
ATOM 9906 C C . ASP B 1 527 ? 28.297 -16.234 -15.953 1 81.31 527 ASP B C 1
ATOM 9908 O O . ASP B 1 527 ? 27.234 -16.062 -15.375 1 81.31 527 ASP B O 1
ATOM 9912 N N . ILE B 1 528 ? 28.719 -17.375 -16.297 1 84 528 ILE B N 1
ATOM 9913 C CA . ILE B 1 528 ? 27.922 -18.562 -16.047 1 84 528 ILE B CA 1
ATOM 9914 C C . ILE B 1 528 ? 27.906 -18.875 -14.547 1 84 528 ILE B C 1
ATOM 9916 O O . ILE B 1 528 ? 26.906 -19.344 -14.008 1 84 528 ILE B O 1
ATOM 9920 N N . ARG B 1 529 ? 29.078 -18.578 -13.938 1 89.44 529 ARG B N 1
ATOM 9921 C CA . ARG B 1 529 ? 29.141 -18.766 -12.484 1 89.44 529 ARG B CA 1
ATOM 9922 C C . ARG B 1 529 ? 28.125 -17.859 -11.789 1 89.44 529 ARG B C 1
ATOM 9924 O O . ARG B 1 529 ? 27.453 -18.281 -10.844 1 89.44 529 ARG B O 1
ATOM 9931 N N . ILE B 1 530 ? 28.031 -16.688 -12.336 1 86.31 530 ILE B N 1
ATOM 9932 C CA . ILE B 1 530 ? 27.109 -15.719 -11.758 1 86.31 530 ILE B CA 1
ATOM 9933 C C . ILE B 1 530 ? 25.672 -16.188 -11.961 1 86.31 530 ILE B C 1
ATOM 9935 O O . ILE B 1 530 ? 24.859 -16.141 -11.039 1 86.31 530 ILE B O 1
ATOM 9939 N N . ARG B 1 531 ? 25.391 -16.688 -13.055 1 86.94 531 ARG B N 1
ATOM 9940 C CA . ARG B 1 531 ? 24.047 -17.172 -13.352 1 86.94 531 ARG B CA 1
ATOM 9941 C C . ARG B 1 531 ? 23.719 -18.406 -12.516 1 86.94 531 ARG B C 1
ATOM 9943 O O . ARG B 1 531 ? 22.578 -18.578 -12.078 1 86.94 531 ARG B O 1
ATOM 9950 N N . PHE B 1 532 ? 24.672 -19.188 -12.336 1 90.25 532 PHE B N 1
ATOM 9951 C CA . PHE B 1 532 ? 24.469 -20.375 -11.508 1 90.25 532 PHE B CA 1
ATOM 9952 C C . PHE B 1 532 ? 24.156 -20 -10.07 1 90.25 532 PHE B C 1
ATOM 9954 O O . PHE B 1 532 ? 23.219 -20.531 -9.469 1 90.25 532 PHE B O 1
ATOM 9961 N N . LEU B 1 533 ? 24.906 -19.094 -9.586 1 91.94 533 LEU B N 1
ATOM 9962 C CA . LEU B 1 533 ? 24.719 -18.688 -8.203 1 91.94 533 LEU B CA 1
ATOM 9963 C C . LEU B 1 533 ? 23.406 -17.953 -8.016 1 91.94 533 LEU B C 1
ATOM 9965 O O . LEU B 1 533 ? 22.766 -18.047 -6.965 1 91.94 533 LEU B O 1
ATOM 9969 N N . ASN B 1 534 ? 23.031 -17.266 -9.055 1 89.31 534 ASN B N 1
ATOM 9970 C CA . ASN B 1 534 ? 21.719 -16.656 -9.008 1 89.31 534 ASN B CA 1
ATOM 9971 C C . ASN B 1 534 ? 20.609 -17.719 -8.992 1 89.31 534 ASN B C 1
ATOM 9973 O O . ASN B 1 534 ? 19.578 -17.531 -8.352 1 89.31 534 ASN B O 1
ATOM 9977 N N . GLY B 1 535 ? 20.812 -18.719 -9.703 1 90.38 535 GLY B N 1
ATOM 9978 C CA . GLY B 1 535 ? 19.875 -19.844 -9.672 1 90.38 535 GLY B CA 1
ATOM 9979 C C . GLY B 1 535 ? 19.781 -20.5 -8.312 1 90.38 535 GLY B C 1
ATOM 9980 O O . GLY B 1 535 ? 18.703 -20.891 -7.875 1 90.38 535 GLY B O 1
ATOM 9981 N N . VAL B 1 536 ? 20.938 -20.562 -7.672 1 93.44 536 VAL B N 1
ATOM 9982 C CA . VAL B 1 536 ? 20.969 -21.141 -6.336 1 93.44 536 VAL B CA 1
ATOM 9983 C C . VAL B 1 536 ? 20.203 -20.25 -5.359 1 93.44 536 VAL B C 1
ATOM 9985 O O . VAL B 1 536 ? 19.453 -20.75 -4.523 1 93.44 536 VAL B O 1
ATOM 9988 N N . GLN B 1 537 ? 20.406 -19.016 -5.496 1 90.75 537 GLN B N 1
ATOM 9989 C CA . GLN B 1 537 ? 19.703 -18.078 -4.637 1 90.75 537 GLN B CA 1
ATOM 9990 C C . GLN B 1 537 ? 18.203 -18.156 -4.848 1 90.75 537 GLN B C 1
ATOM 9992 O O . GLN B 1 537 ? 17.422 -18.094 -3.889 1 90.75 537 GLN B O 1
ATOM 9997 N N . ALA B 1 538 ? 17.812 -18.25 -6.051 1 89.81 538 ALA B N 1
ATOM 9998 C CA . ALA B 1 538 ? 16.391 -18.375 -6.375 1 89.81 538 ALA B CA 1
ATOM 9999 C C . ALA B 1 538 ? 15.805 -19.641 -5.77 1 89.81 538 ALA B C 1
ATOM 10001 O O . ALA B 1 538 ? 14.664 -19.641 -5.305 1 89.81 538 ALA B O 1
ATOM 10002 N N . ALA B 1 539 ? 16.562 -20.688 -5.801 1 90.5 539 ALA B N 1
ATOM 10003 C CA . ALA B 1 539 ? 16.109 -21.953 -5.219 1 90.5 539 ALA B CA 1
ATOM 10004 C C . ALA B 1 539 ? 15.922 -21.828 -3.711 1 90.5 539 ALA B C 1
ATOM 10006 O O . ALA B 1 539 ? 14.992 -22.406 -3.141 1 90.5 539 ALA B O 1
ATOM 10007 N N . TYR B 1 540 ? 16.844 -21.078 -3.1 1 90.69 540 TYR B N 1
ATOM 10008 C CA . TYR B 1 540 ? 16.703 -20.844 -1.667 1 90.69 540 TYR B CA 1
ATOM 10009 C C . TYR B 1 540 ? 15.414 -20.078 -1.361 1 90.69 540 TYR B C 1
ATOM 10011 O O . TYR B 1 540 ? 14.719 -20.391 -0.389 1 90.69 540 TYR B O 1
ATOM 10019 N N . TRP B 1 541 ? 15.086 -19.188 -2.191 1 84.12 541 TRP B N 1
ATOM 10020 C CA . TRP B 1 541 ? 13.867 -18.406 -2.004 1 84.12 541 TRP B CA 1
ATOM 10021 C C . TRP B 1 541 ? 12.625 -19.281 -2.158 1 84.12 541 TRP B C 1
ATOM 10023 O O . TRP B 1 541 ? 11.664 -19.156 -1.397 1 84.12 541 TRP B O 1
ATOM 10033 N N . GLU B 1 542 ? 12.68 -20.078 -3.082 1 83.94 542 GLU B N 1
ATOM 10034 C CA . GLU B 1 542 ? 11.555 -20.984 -3.291 1 83.94 542 GLU B CA 1
ATOM 10035 C C . GLU B 1 542 ? 11.375 -21.922 -2.102 1 83.94 542 GLU B C 1
ATOM 10037 O O . GLU B 1 542 ? 10.242 -22.219 -1.705 1 83.94 542 GLU B O 1
ATOM 10042 N N . MET B 1 543 ? 12.5 -22.375 -1.542 1 86.31 543 MET B N 1
ATOM 10043 C CA . MET B 1 543 ? 12.438 -23.266 -0.391 1 86.31 543 MET B CA 1
ATOM 10044 C C . MET B 1 543 ? 11.898 -22.547 0.835 1 86.31 543 MET B C 1
ATOM 10046 O O . MET B 1 543 ? 11.211 -23.141 1.667 1 86.31 543 MET B O 1
ATOM 10050 N N . LEU B 1 544 ? 12.234 -21.312 0.905 1 82.12 544 LEU B N 1
ATOM 10051 C CA . LEU B 1 544 ? 11.727 -20.5 2.008 1 82.12 544 LEU B CA 1
ATOM 10052 C C . LEU B 1 544 ? 10.227 -20.281 1.873 1 82.12 544 LEU B C 1
ATOM 10054 O O . LEU B 1 544 ? 9.484 -20.391 2.854 1 82.12 544 LEU B O 1
ATOM 10058 N N . ASP B 1 545 ? 9.789 -20.062 0.701 1 75.75 545 ASP B N 1
ATOM 10059 C CA . ASP B 1 545 ? 8.375 -19.828 0.446 1 75.75 545 ASP B CA 1
ATOM 10060 C C . ASP B 1 545 ? 7.551 -21.094 0.691 1 75.75 545 ASP B C 1
ATOM 10062 O O . ASP B 1 545 ? 6.41 -21.016 1.151 1 75.75 545 ASP B O 1
ATOM 10066 N N . ASP B 1 546 ? 8.227 -22.203 0.398 1 74 546 ASP B N 1
ATOM 10067 C CA . ASP B 1 546 ? 7.551 -23.484 0.599 1 74 546 ASP B CA 1
ATOM 10068 C C . ASP B 1 546 ? 7.602 -23.906 2.064 1 74 546 ASP B C 1
ATOM 10070 O O . ASP B 1 546 ? 6.922 -24.844 2.469 1 74 546 ASP B O 1
ATOM 10074 N N . GLY B 1 547 ? 8.406 -23.172 2.896 1 72.38 547 GLY B N 1
ATOM 10075 C CA . GLY B 1 547 ? 8.508 -23.469 4.316 1 72.38 547 GLY B CA 1
ATOM 10076 C C . GLY B 1 547 ? 9.461 -24.609 4.621 1 72.38 547 GLY B C 1
ATOM 10077 O O . GLY B 1 547 ? 9.406 -25.203 5.707 1 72.38 547 GLY B O 1
ATOM 10078 N N . ARG B 1 548 ? 10.289 -24.969 3.664 1 76.62 548 ARG B N 1
ATOM 10079 C CA . ARG B 1 548 ? 11.211 -26.078 3.865 1 76.62 548 ARG B CA 1
ATOM 10080 C C . ARG B 1 548 ? 12.398 -25.656 4.73 1 76.62 548 ARG B C 1
ATOM 10082 O O . ARG B 1 548 ? 13.047 -26.484 5.355 1 76.62 548 ARG B O 1
ATOM 10089 N N . ILE B 1 549 ? 12.688 -24.375 4.688 1 81.38 549 ILE B N 1
ATOM 10090 C CA . ILE B 1 549 ? 13.781 -23.859 5.496 1 81.38 549 ILE B CA 1
ATOM 10091 C C . ILE B 1 549 ? 13.281 -22.734 6.395 1 81.38 549 ILE B C 1
ATOM 10093 O O . ILE B 1 549 ? 12.266 -22.094 6.094 1 81.38 549 ILE B O 1
ATOM 10097 N N . THR B 1 550 ? 13.93 -22.656 7.508 1 78.19 550 THR B N 1
ATOM 10098 C CA . THR B 1 550 ? 13.586 -21.594 8.445 1 78.19 550 THR B CA 1
ATOM 10099 C C . THR B 1 550 ? 14.195 -20.266 8.016 1 78.19 550 THR B C 1
ATOM 10101 O O . THR B 1 550 ? 15.078 -20.234 7.156 1 78.19 550 THR B O 1
ATOM 10104 N N . GLN B 1 551 ? 13.727 -19.219 8.547 1 78.44 551 GLN B N 1
ATOM 10105 C CA . GLN B 1 551 ? 14.195 -17.875 8.227 1 78.44 551 GLN B CA 1
ATOM 10106 C C . GLN B 1 551 ? 15.672 -17.703 8.586 1 78.44 551 GLN B C 1
ATOM 10108 O O . GLN B 1 551 ? 16.438 -17.125 7.828 1 78.44 551 GLN B O 1
ATOM 10113 N N . GLY B 1 552 ? 16.031 -18.219 9.734 1 79.56 552 GLY B N 1
ATOM 10114 C CA . GLY B 1 552 ? 17.422 -18.109 10.156 1 79.56 552 GLY B CA 1
ATOM 10115 C C . GLY B 1 552 ? 18.391 -18.828 9.227 1 79.56 552 GLY B C 1
ATOM 10116 O O . GLY B 1 552 ? 19.438 -18.297 8.883 1 79.56 552 GLY B O 1
ATOM 10117 N N . THR B 1 553 ? 17.984 -19.969 8.727 1 86.81 553 THR B N 1
ATOM 10118 C CA . THR B 1 553 ? 18.812 -20.766 7.82 1 86.81 553 THR B CA 1
ATOM 10119 C C . THR B 1 553 ? 18.891 -20.109 6.445 1 86.81 553 THR B C 1
ATOM 10121 O O . THR B 1 553 ? 19.938 -20.125 5.805 1 86.81 553 THR B O 1
ATOM 10124 N N . ALA B 1 554 ? 17.797 -19.531 6.047 1 87.25 554 ALA B N 1
ATOM 10125 C CA . ALA B 1 554 ? 17.766 -18.875 4.742 1 87.25 554 ALA B CA 1
ATOM 10126 C C . ALA B 1 554 ? 18.734 -17.703 4.699 1 87.25 554 ALA B C 1
ATOM 10128 O O . ALA B 1 554 ? 19.406 -17.469 3.688 1 87.25 554 ALA B O 1
ATOM 10129 N N . ASN B 1 555 ? 18.812 -17.016 5.824 1 84.19 555 ASN B N 1
ATOM 10130 C CA . ASN B 1 555 ? 19.719 -15.875 5.883 1 84.19 555 ASN B CA 1
ATOM 10131 C C . ASN B 1 555 ? 21.172 -16.297 5.734 1 84.19 555 ASN B C 1
ATOM 10133 O O . ASN B 1 555 ? 21.938 -15.641 5.027 1 84.19 555 ASN B O 1
ATOM 10137 N N . VAL B 1 556 ? 21.516 -17.375 6.316 1 87.94 556 VAL B N 1
ATOM 10138 C CA . VAL B 1 556 ? 22.891 -17.859 6.266 1 87.94 556 VAL B CA 1
ATOM 10139 C C . VAL B 1 556 ? 23.203 -18.344 4.859 1 87.94 556 VAL B C 1
ATOM 10141 O O . VAL B 1 556 ? 24.297 -18.094 4.34 1 87.94 556 VAL B O 1
ATOM 10144 N N . LEU B 1 557 ? 22.266 -18.984 4.297 1 91.56 557 LEU B N 1
ATOM 10145 C CA . LEU B 1 557 ? 22.453 -19.516 2.951 1 91.56 557 LEU B CA 1
ATOM 10146 C C . LEU B 1 557 ? 22.578 -18.391 1.937 1 91.56 557 LEU B C 1
ATOM 10148 O O . LEU B 1 557 ? 23.453 -18.406 1.076 1 91.56 557 LEU B O 1
ATOM 10152 N N . MET B 1 558 ? 21.797 -17.422 2.078 1 89.06 558 MET B N 1
ATOM 10153 C CA . MET B 1 558 ? 21.828 -16.297 1.153 1 89.06 558 MET B CA 1
ATOM 10154 C C . MET B 1 558 ? 23.125 -15.516 1.291 1 89.06 558 MET B C 1
ATOM 10156 O O . MET B 1 558 ? 23.672 -15.039 0.296 1 89.06 558 MET B O 1
ATOM 10160 N N . GLN B 1 559 ? 23.547 -15.406 2.488 1 86.75 559 GLN B N 1
ATOM 10161 C CA . GLN B 1 559 ? 24.812 -14.711 2.727 1 86.75 559 GLN B CA 1
ATOM 10162 C C . GLN B 1 559 ? 25.969 -15.453 2.09 1 86.75 559 GLN B C 1
ATOM 10164 O O . GLN B 1 559 ? 26.906 -14.836 1.571 1 86.75 559 GLN B O 1
ATOM 10169 N N . SER B 1 560 ? 25.922 -16.719 2.152 1 90.75 560 SER B N 1
ATOM 10170 C CA . SER B 1 560 ? 26.984 -17.516 1.559 1 90.75 560 SER B CA 1
ATOM 10171 C C . SER B 1 560 ? 27.031 -17.328 0.045 1 90.75 560 SER B C 1
ATOM 10173 O O . SER B 1 560 ? 28.125 -17.281 -0.544 1 90.75 560 SER B O 1
ATOM 10175 N N . VAL B 1 561 ? 25.891 -17.234 -0.57 1 91.5 561 VAL B N 1
ATOM 10176 C CA . VAL B 1 561 ? 25.844 -17.047 -2.016 1 91.5 561 VAL B CA 1
ATOM 10177 C C . VAL B 1 561 ? 26.359 -15.648 -2.375 1 91.5 561 VAL B C 1
ATOM 10179 O O . VAL B 1 561 ? 27.094 -15.484 -3.361 1 91.5 561 VAL B O 1
ATOM 10182 N N . ASP B 1 562 ? 26.062 -14.719 -1.577 1 87.19 562 ASP B N 1
ATOM 10183 C CA . ASP B 1 562 ? 26.516 -13.359 -1.83 1 87.19 562 ASP B CA 1
ATOM 10184 C C . ASP B 1 562 ? 28.047 -13.258 -1.715 1 87.19 562 ASP B C 1
ATOM 10186 O O . ASP B 1 562 ? 28.688 -12.57 -2.506 1 87.19 562 ASP B O 1
ATOM 10190 N N . GLU B 1 563 ? 28.562 -13.938 -0.755 1 87 563 GLU B N 1
ATOM 10191 C CA . GLU B 1 563 ? 30 -13.953 -0.595 1 87 563 GLU B CA 1
ATOM 10192 C C . GLU B 1 563 ? 30.688 -14.664 -1.766 1 87 563 GLU B C 1
ATOM 10194 O O . GLU B 1 563 ? 31.766 -14.258 -2.205 1 87 563 GLU B O 1
ATOM 10199 N N . ALA B 1 564 ? 30 -15.656 -2.217 1 89.44 564 ALA B N 1
ATOM 10200 C CA . ALA B 1 564 ? 30.547 -16.391 -3.357 1 89.44 564 ALA B CA 1
ATOM 10201 C C . ALA B 1 564 ? 30.484 -15.539 -4.629 1 89.44 564 ALA B C 1
ATOM 10203 O O . ALA B 1 564 ? 31.375 -15.625 -5.477 1 89.44 564 ALA B O 1
ATOM 10204 N N . LEU B 1 565 ? 29.5 -14.75 -4.754 1 87.25 565 LEU B N 1
ATOM 10205 C CA . LEU B 1 565 ? 29.344 -13.883 -5.914 1 87.25 565 LEU B CA 1
ATOM 10206 C C . LEU B 1 565 ? 30.453 -12.828 -5.961 1 87.25 565 LEU B C 1
ATOM 10208 O O . LEU B 1 565 ? 30.875 -12.406 -7.043 1 87.25 565 LEU B O 1
ATOM 10212 N N . ASP B 1 566 ? 30.922 -12.523 -4.836 1 82.06 566 ASP B N 1
ATOM 10213 C CA . ASP B 1 566 ? 32 -11.531 -4.766 1 82.06 566 ASP B CA 1
ATOM 10214 C C . ASP B 1 566 ? 33.312 -12.133 -5.203 1 82.06 566 ASP B C 1
ATOM 10216 O O . ASP B 1 566 ? 34.219 -11.422 -5.691 1 82.06 566 ASP B O 1
ATOM 10220 N N . LEU B 1 567 ? 33.438 -13.438 -5.078 1 83.31 567 LEU B N 1
ATOM 10221 C CA . LEU B 1 567 ? 34.719 -14.086 -5.344 1 83.31 567 LEU B CA 1
ATOM 10222 C C . LEU B 1 567 ? 34.688 -14.797 -6.691 1 83.31 567 LEU B C 1
ATOM 10224 O O . LEU B 1 567 ? 35.656 -15.5 -7.043 1 83.31 567 LEU B O 1
ATOM 10228 N N . VAL B 1 568 ? 33.625 -14.617 -7.43 1 84.31 568 VAL B N 1
ATOM 10229 C CA . VAL B 1 568 ? 33.438 -15.383 -8.656 1 84.31 568 VAL B CA 1
ATOM 10230 C C . VAL B 1 568 ? 34.531 -15.031 -9.672 1 84.31 568 VAL B C 1
ATOM 10232 O O . VAL B 1 568 ? 34.875 -15.852 -10.523 1 84.31 568 VAL B O 1
ATOM 10235 N N . SER B 1 569 ? 35.094 -13.773 -9.641 1 78.25 569 SER B N 1
ATOM 10236 C CA . SER B 1 569 ? 36.094 -13.344 -10.617 1 78.25 569 SER B CA 1
ATOM 10237 C C . SER B 1 569 ? 37.438 -13.984 -10.344 1 78.25 569 SER B C 1
ATOM 10239 O O . SER B 1 569 ? 38.25 -14.172 -11.258 1 78.25 569 SER B O 1
ATOM 10241 N N . THR B 1 570 ? 37.688 -14.414 -9.078 1 77.38 570 THR B N 1
ATOM 10242 C CA . THR B 1 570 ? 39.031 -14.867 -8.719 1 77.38 570 THR B CA 1
ATOM 10243 C C . THR B 1 570 ? 39.031 -16.375 -8.453 1 77.38 570 THR B C 1
ATOM 10245 O O . THR B 1 570 ? 40.031 -17.047 -8.68 1 77.38 570 THR B O 1
ATOM 10248 N N . GLU B 1 571 ? 37.844 -16.781 -7.941 1 83.25 571 GLU B N 1
ATOM 10249 C CA . GLU B 1 571 ? 37.875 -18.172 -7.504 1 83.25 571 GLU B CA 1
ATOM 10250 C C . GLU B 1 571 ? 36.656 -18.938 -8.078 1 83.25 571 GLU B C 1
ATOM 10252 O O . GLU B 1 571 ? 35.75 -18.344 -8.633 1 83.25 571 GLU B O 1
ATOM 10257 N N . SER B 1 572 ? 36.844 -20.234 -8.062 1 86.06 572 SER B N 1
ATOM 10258 C CA . SER B 1 572 ? 35.75 -21.109 -8.453 1 86.06 572 SER B CA 1
ATOM 10259 C C . SER B 1 572 ? 34.594 -21.016 -7.461 1 86.06 572 SER B C 1
ATOM 10261 O O . SER B 1 572 ? 34.656 -20.297 -6.469 1 86.06 572 SER B O 1
ATOM 10263 N N . LEU B 1 573 ? 33.531 -21.703 -7.801 1 87.75 573 LEU B N 1
ATOM 10264 C CA . LEU B 1 573 ? 32.344 -21.688 -6.945 1 87.75 573 LEU B CA 1
ATOM 10265 C C . LEU B 1 573 ? 32.719 -22.094 -5.516 1 87.75 573 LEU B C 1
ATOM 10267 O O . LEU B 1 573 ? 33.312 -23.156 -5.293 1 87.75 573 LEU B O 1
ATOM 10271 N N . CYS B 1 574 ? 32.625 -21.141 -4.523 1 86 574 CYS B N 1
ATOM 10272 C CA . CYS B 1 574 ? 33 -21.422 -3.143 1 86 574 CYS B CA 1
ATOM 10273 C C . CYS B 1 574 ? 31.859 -21.047 -2.186 1 86 574 CYS B C 1
ATOM 10275 O O . CYS B 1 574 ? 32.094 -20.5 -1.113 1 86 574 CYS B O 1
ATOM 10277 N N . ASP B 1 575 ? 30.688 -21.344 -2.551 1 88.88 575 ASP B N 1
ATOM 10278 C CA . ASP B 1 575 ? 29.578 -20.953 -1.677 1 88.88 575 ASP B CA 1
ATOM 10279 C C . ASP B 1 575 ? 29.516 -21.859 -0.443 1 88.88 575 ASP B C 1
ATOM 10281 O O . ASP B 1 575 ? 28.938 -21.484 0.576 1 88.88 575 ASP B O 1
ATOM 10285 N N . TRP B 1 576 ? 30.125 -23.062 -0.457 1 89.94 576 TRP B N 1
ATOM 10286 C CA . TRP B 1 576 ? 30.141 -23.953 0.689 1 89.94 576 TRP B CA 1
ATOM 10287 C C . TRP B 1 576 ? 31.141 -23.484 1.746 1 89.94 576 TRP B C 1
ATOM 10289 O O . TRP B 1 576 ? 30.938 -23.719 2.939 1 89.94 576 TRP B O 1
ATOM 10299 N N . ARG B 1 577 ? 32.156 -22.766 1.32 1 83.69 577 ARG B N 1
ATOM 10300 C CA . ARG B 1 577 ? 33.188 -22.281 2.236 1 83.69 577 ARG B CA 1
ATOM 10301 C C . ARG B 1 577 ? 32.562 -21.375 3.301 1 83.69 577 ARG B C 1
ATOM 10303 O O . ARG B 1 577 ? 32.969 -21.406 4.461 1 83.69 577 ARG B O 1
ATOM 10310 N N . GLY B 1 578 ? 31.594 -20.609 2.896 1 82.88 578 GLY B N 1
ATOM 10311 C CA . GLY B 1 578 ? 30.938 -19.734 3.852 1 82.88 578 GLY B CA 1
ATOM 10312 C C . GLY B 1 578 ? 30.016 -20.469 4.809 1 82.88 578 GLY B C 1
ATOM 10313 O O . GLY B 1 578 ? 29.703 -19.953 5.883 1 82.88 578 GLY B O 1
ATOM 10314 N N . LEU B 1 579 ? 29.641 -21.703 4.469 1 90.06 579 LEU B N 1
ATOM 10315 C CA . LEU B 1 579 ? 28.688 -22.469 5.273 1 90.06 579 LEU B CA 1
ATOM 10316 C C . LEU B 1 579 ? 29.406 -23.453 6.18 1 90.06 579 LEU B C 1
ATOM 10318 O O . LEU B 1 579 ? 28.828 -23.984 7.125 1 90.06 579 LEU B O 1
ATOM 10322 N N . LYS B 1 580 ? 30.688 -23.672 6.023 1 85.38 580 LYS B N 1
ATOM 10323 C CA . LYS B 1 580 ? 31.469 -24.688 6.73 1 85.38 580 LYS B CA 1
ATOM 10324 C C . LYS B 1 580 ? 31.5 -24.391 8.234 1 85.38 580 LYS B C 1
ATOM 10326 O O . LYS B 1 580 ? 31.312 -25.297 9.047 1 85.38 580 LYS B O 1
ATOM 10331 N N . PRO B 1 581 ? 31.609 -23.109 8.516 1 81.75 581 PRO B N 1
ATOM 10332 C CA . PRO B 1 581 ? 31.656 -22.844 9.953 1 81.75 581 PRO B CA 1
ATOM 10333 C C . PRO B 1 581 ? 30.312 -23.094 10.648 1 81.75 581 PRO B C 1
ATOM 10335 O O . PRO B 1 581 ? 30.281 -23.312 11.859 1 81.75 581 PRO B O 1
ATOM 10338 N N . CYS B 1 582 ? 29.266 -23.047 9.906 1 80.75 582 CYS B N 1
ATOM 10339 C CA . CYS B 1 582 ? 27.953 -23.266 10.492 1 80.75 582 CYS B CA 1
ATOM 10340 C C . CYS B 1 582 ? 27.656 -24.75 10.641 1 80.75 582 CYS B C 1
ATOM 10342 O O . CYS B 1 582 ? 26.781 -25.141 11.414 1 80.75 582 CYS B O 1
ATOM 10344 N N . VAL B 1 583 ? 28.312 -25.578 9.93 1 80.25 583 VAL B N 1
ATOM 10345 C CA . VAL B 1 583 ? 28.047 -27.016 9.953 1 80.25 583 VAL B CA 1
ATOM 10346 C C . VAL B 1 583 ? 29 -27.703 10.93 1 80.25 583 VAL B C 1
ATOM 10348 O O . VAL B 1 583 ? 28.641 -28.688 11.586 1 80.25 583 VAL B O 1
ATOM 10351 N N . ARG B 1 584 ? 30.156 -27.047 11.125 1 72.88 584 ARG B N 1
ATOM 10352 C CA . ARG B 1 584 ? 31.125 -27.688 12.016 1 72.88 584 ARG B CA 1
ATOM 10353 C C . ARG B 1 584 ? 30.875 -27.281 13.461 1 72.88 584 ARG B C 1
ATOM 10355 O O . ARG B 1 584 ? 30.422 -26.172 13.734 1 72.88 584 ARG B O 1
ATOM 10362 N N . PHE B 1 585 ? 30.766 -28.219 14.352 1 63.72 585 PHE B N 1
ATOM 10363 C CA . PHE B 1 585 ? 30.562 -27.969 15.773 1 63.72 585 PHE B CA 1
ATOM 10364 C C . PHE B 1 585 ? 31.766 -27.234 16.359 1 63.72 585 PHE B C 1
ATOM 10366 O O . PHE B 1 585 ? 32.906 -27.703 16.25 1 63.72 585 PHE B O 1
ATOM 10373 N N . PRO B 1 586 ? 31.453 -25.953 16.781 1 58.5 586 PRO B N 1
ATOM 10374 C CA . PRO B 1 586 ? 32.594 -25.203 17.312 1 58.5 586 PRO B CA 1
ATOM 10375 C C . PRO B 1 586 ? 33.25 -25.906 18.5 1 58.5 586 PRO B C 1
ATOM 10377 O O . PRO B 1 586 ? 32.625 -26.719 19.188 1 58.5 586 PRO B O 1
ATOM 10380 N N . LYS B 1 587 ? 34.469 -25.828 18.656 1 54.38 587 LYS B N 1
ATOM 10381 C CA . LYS B 1 587 ? 35.312 -26.391 19.719 1 54.38 587 LYS B CA 1
ATOM 10382 C C . LYS B 1 587 ? 34.781 -25.969 21.094 1 54.38 587 LYS B C 1
ATOM 10384 O O . LYS B 1 587 ? 35 -26.688 22.078 1 54.38 587 LYS B O 1
ATOM 10389 N N . TYR B 1 588 ? 34.062 -24.859 21.125 1 55.16 588 TYR B N 1
ATOM 10390 C CA . TYR B 1 588 ? 33.656 -24.391 22.438 1 55.16 588 TYR B CA 1
ATOM 10391 C C . TYR B 1 588 ? 32.625 -25.297 23.062 1 55.16 588 TYR B C 1
ATOM 10393 O O . TYR B 1 588 ? 32.375 -25.266 24.266 1 55.16 588 TYR B O 1
ATOM 10401 N N . TYR B 1 589 ? 31.891 -26 22.297 1 56 589 TYR B N 1
ATOM 10402 C CA . TYR B 1 589 ? 30.906 -26.922 22.859 1 56 589 TYR B CA 1
ATOM 10403 C C . TYR B 1 589 ? 31.562 -27.969 23.734 1 56 589 TYR B C 1
ATOM 10405 O O . TYR B 1 589 ? 30.922 -28.516 24.641 1 56 589 TYR B O 1
ATOM 10413 N N . LYS B 1 590 ? 32.875 -28.078 23.547 1 54.03 590 LYS B N 1
ATOM 10414 C CA . LYS B 1 590 ? 33.625 -28.922 24.484 1 54.03 590 LYS B CA 1
ATOM 10415 C C . LYS B 1 590 ? 33.594 -28.312 25.875 1 54.03 590 LYS B C 1
ATOM 10417 O O . LYS B 1 590 ? 33.562 -29.047 26.875 1 54.03 590 LYS B O 1
ATOM 10422 N N . PHE B 1 591 ? 33.656 -27.016 25.766 1 54.28 591 PHE B N 1
ATOM 10423 C CA . PHE B 1 591 ? 33.688 -26.359 27.062 1 54.28 591 PHE B CA 1
ATOM 10424 C C . PHE B 1 591 ? 32.312 -26.359 27.734 1 54.28 591 PHE B C 1
ATOM 10426 O O . PHE B 1 591 ? 32.219 -26.266 28.953 1 54.28 591 PHE B O 1
ATOM 10433 N N . LEU B 1 592 ? 31.344 -26.266 26.984 1 54.94 592 LEU B N 1
ATOM 10434 C CA . LEU B 1 592 ? 30 -26.234 27.547 1 54.94 592 LEU B CA 1
ATOM 10435 C C . LEU B 1 592 ? 29.672 -27.562 28.219 1 54.94 592 LEU B C 1
ATOM 10437 O O . LEU B 1 592 ? 28.688 -27.656 28.953 1 54.94 592 LEU B O 1
ATOM 10441 N N . GLN B 1 593 ? 30.328 -28.609 27.797 1 52.94 593 GLN B N 1
ATOM 10442 C CA . GLN B 1 593 ? 30.156 -29.891 28.484 1 52.94 593 GLN B CA 1
ATOM 10443 C C . GLN B 1 593 ? 30.703 -29.828 29.906 1 52.94 593 GLN B C 1
ATOM 10445 O O . GLN B 1 593 ? 30.641 -30.812 30.641 1 52.94 593 GLN B O 1
ATOM 10450 N N . SER B 1 594 ? 31.141 -28.641 30.141 1 51.81 594 SER B N 1
ATOM 10451 C CA . SER B 1 594 ? 31.578 -28.562 31.531 1 51.81 594 SER B CA 1
ATOM 10452 C C . SER B 1 594 ? 30.406 -28.641 32.5 1 51.81 594 SER B C 1
ATOM 10454 O O . SER B 1 594 ? 29.266 -28.391 32.094 1 51.81 594 SER B O 1
ATOM 10456 N N . ARG B 1 595 ? 30.625 -29.234 33.688 1 53.88 595 ARG B N 1
ATOM 10457 C CA . ARG B 1 595 ? 29.781 -29.594 34.812 1 53.88 595 ARG B CA 1
ATOM 10458 C C . ARG B 1 595 ? 28.859 -28.453 35.188 1 53.88 595 ARG B C 1
ATOM 10460 O O . ARG B 1 595 ? 27.938 -28.625 36 1 53.88 595 ARG B O 1
ATOM 10467 N N . ILE B 1 596 ? 29.016 -27.297 34.719 1 56.19 596 ILE B N 1
ATOM 10468 C CA . ILE B 1 596 ? 28.25 -26.219 35.344 1 56.19 596 ILE B CA 1
ATOM 10469 C C . ILE B 1 596 ? 26.922 -26.047 34.594 1 56.19 596 ILE B C 1
ATOM 10471 O O . ILE B 1 596 ? 25.922 -25.656 35.219 1 56.19 596 ILE B O 1
ATOM 10475 N N . ILE B 1 597 ? 26.891 -26.297 33.406 1 61.12 597 ILE B N 1
ATOM 10476 C CA . ILE B 1 597 ? 25.656 -26.016 32.719 1 61.12 597 ILE B CA 1
ATOM 10477 C C . ILE B 1 597 ? 24.797 -27.281 32.656 1 61.12 597 ILE B C 1
ATOM 10479 O O . ILE B 1 597 ? 25.297 -28.359 32.344 1 61.12 597 ILE B O 1
ATOM 10483 N N . PRO B 1 598 ? 23.594 -27.156 33.125 1 66.19 598 PRO B N 1
ATOM 10484 C CA . PRO B 1 598 ? 22.734 -28.328 33.156 1 66.19 598 PRO B CA 1
ATOM 10485 C C . PRO B 1 598 ? 22.75 -29.109 31.844 1 66.19 598 PRO B C 1
ATOM 10487 O O . PRO B 1 598 ? 22.734 -28.5 30.766 1 66.19 598 PRO B O 1
ATOM 10490 N N . ARG B 1 599 ? 22.938 -30.312 31.938 1 61.75 599 ARG B N 1
ATOM 10491 C CA . ARG B 1 599 ? 23.109 -31.266 30.844 1 61.75 599 ARG B CA 1
ATOM 10492 C C . ARG B 1 599 ? 21.938 -31.188 29.875 1 61.75 599 ARG B C 1
ATOM 10494 O O . ARG B 1 599 ? 22.125 -31.359 28.656 1 61.75 599 ARG B O 1
ATOM 10501 N N . LYS B 1 600 ? 20.812 -30.828 30.344 1 69.75 600 LYS B N 1
ATOM 10502 C CA . LYS B 1 600 ? 19.641 -30.766 29.484 1 69.75 600 LYS B CA 1
ATOM 10503 C C . LYS B 1 600 ? 19.734 -29.594 28.5 1 69.75 600 LYS B C 1
ATOM 10505 O O . LYS B 1 600 ? 19.328 -29.719 27.344 1 69.75 600 LYS B O 1
ATOM 10510 N N . LEU B 1 601 ? 20.328 -28.609 28.969 1 73.62 601 LEU B N 1
ATOM 10511 C CA . LEU B 1 601 ? 20.453 -27.438 28.125 1 73.62 601 LEU B CA 1
ATOM 10512 C C . LEU B 1 601 ? 21.516 -27.641 27.047 1 73.62 601 LEU B C 1
ATOM 10514 O O . LEU B 1 601 ? 21.359 -27.203 25.906 1 73.62 601 LEU B O 1
ATOM 10518 N N . VAL B 1 602 ? 22.547 -28.391 27.547 1 70.31 602 VAL B N 1
ATOM 10519 C CA . VAL B 1 602 ? 23.625 -28.641 26.594 1 70.31 602 VAL B CA 1
ATOM 10520 C C . VAL B 1 602 ? 23.141 -29.578 25.5 1 70.31 602 VAL B C 1
ATOM 10522 O O . VAL B 1 602 ? 23.453 -29.391 24.312 1 70.31 602 VAL B O 1
ATOM 10525 N N . SER B 1 603 ? 22.359 -30.516 25.953 1 69.62 603 SER B N 1
ATOM 10526 C CA . SER B 1 603 ? 21.812 -31.438 24.953 1 69.62 603 SER B CA 1
ATOM 10527 C C . SER B 1 603 ? 20.875 -30.719 24 1 69.62 603 SER B C 1
ATOM 10529 O O . SER B 1 603 ? 20.875 -30.984 22.797 1 69.62 603 SER B O 1
ATOM 10531 N N . TYR B 1 604 ? 20.203 -29.781 24.516 1 72.88 604 TYR B N 1
ATOM 10532 C CA . TYR B 1 604 ? 19.266 -29.031 23.688 1 72.88 604 TYR B CA 1
ATOM 10533 C C . TYR B 1 604 ? 20.016 -28.172 22.672 1 72.88 604 TYR B C 1
ATOM 10535 O O . TYR B 1 604 ? 19.625 -28.109 21.5 1 72.88 604 TYR B O 1
ATOM 10543 N N . LEU B 1 605 ? 21.031 -27.656 23.062 1 73.25 605 LEU B N 1
ATOM 10544 C CA . LEU B 1 605 ? 21.797 -26.766 22.188 1 73.25 605 LEU B CA 1
ATOM 10545 C C . LEU B 1 605 ? 22.516 -27.562 21.094 1 73.25 605 LEU B C 1
ATOM 10547 O O . LEU B 1 605 ? 22.625 -27.094 19.953 1 73.25 605 LEU B O 1
ATOM 10551 N N . ILE B 1 606 ? 22.922 -28.719 21.484 1 71.5 606 ILE B N 1
ATOM 10552 C CA . ILE B 1 606 ? 23.609 -29.562 20.516 1 71.5 606 ILE B CA 1
ATOM 10553 C C . ILE B 1 606 ? 22.625 -30.047 19.453 1 71.5 606 ILE B C 1
ATOM 10555 O O . ILE B 1 606 ? 22.953 -30.062 18.266 1 71.5 606 ILE B O 1
ATOM 10559 N N . VAL B 1 607 ? 21.531 -30.359 19.922 1 74.81 607 VAL B N 1
ATOM 10560 C CA . VAL B 1 607 ? 20.531 -30.859 18.984 1 74.81 607 VAL B CA 1
ATOM 10561 C C . VAL B 1 607 ? 20.078 -29.719 18.062 1 74.81 607 VAL B C 1
ATOM 10563 O O . VAL B 1 607 ? 19.891 -29.938 16.859 1 74.81 607 VAL B O 1
ATOM 10566 N N . GLU B 1 608 ? 20.031 -28.594 18.562 1 77.75 608 GLU B N 1
ATOM 10567 C CA . GLU B 1 608 ? 19.609 -27.453 17.75 1 77.75 608 GLU B CA 1
ATOM 10568 C C . GLU B 1 608 ? 20.641 -27.109 16.688 1 77.75 608 GLU B C 1
ATOM 10570 O O . GLU B 1 608 ? 20.297 -26.797 15.547 1 77.75 608 GLU B O 1
ATOM 10575 N N . ARG B 1 609 ? 21.828 -27.234 17.109 1 80.25 609 ARG B N 1
ATOM 10576 C CA . ARG B 1 609 ? 22.906 -26.953 16.156 1 80.25 609 ARG B CA 1
ATOM 10577 C C . ARG B 1 609 ? 22.984 -28.031 15.086 1 80.25 609 ARG B C 1
ATOM 10579 O O . ARG B 1 609 ? 23.25 -27.75 13.922 1 80.25 609 ARG B O 1
ATOM 10586 N N . LEU B 1 610 ? 22.828 -29.234 15.578 1 80.06 610 LEU B N 1
ATOM 10587 C CA . LEU B 1 610 ? 22.844 -30.344 14.625 1 80.06 610 LEU B CA 1
ATOM 10588 C C . LEU B 1 610 ? 21.688 -30.234 13.648 1 80.06 610 LEU B C 1
ATOM 10590 O O . LEU B 1 610 ? 21.844 -30.484 12.453 1 80.06 610 LEU B O 1
ATOM 10594 N N . GLU B 1 611 ? 20.625 -29.812 14.117 1 82 611 GLU B N 1
ATOM 10595 C CA . GLU B 1 611 ? 19.469 -29.641 13.25 1 82 611 GLU B CA 1
ATOM 10596 C C . GLU B 1 611 ? 19.703 -28.531 12.227 1 82 611 GLU B C 1
ATOM 10598 O O . GLU B 1 611 ? 19.375 -28.688 11.047 1 82 611 GLU B O 1
ATOM 10603 N N . SER B 1 612 ? 20.234 -27.484 12.68 1 86.12 612 SER B N 1
ATOM 10604 C CA . SER B 1 612 ? 20.484 -26.359 11.781 1 86.12 612 SER B CA 1
ATOM 10605 C C . SER B 1 612 ? 21.516 -26.734 10.719 1 86.12 612 SER B C 1
ATOM 10607 O O . SER B 1 612 ? 21.391 -26.344 9.555 1 86.12 612 SER B O 1
ATOM 10609 N N . ALA B 1 613 ? 22.484 -27.531 11.148 1 87.62 613 ALA B N 1
ATOM 10610 C CA . ALA B 1 613 ? 23.516 -27.953 10.195 1 87.62 613 ALA B CA 1
ATOM 10611 C C . ALA B 1 613 ? 22.938 -28.891 9.141 1 87.62 613 ALA B C 1
ATOM 10613 O O . ALA B 1 613 ? 23.312 -28.828 7.973 1 87.62 613 ALA B O 1
ATOM 10614 N N . CYS B 1 614 ? 22.031 -29.703 9.562 1 85.75 614 CYS B N 1
ATOM 10615 C CA . CYS B 1 614 ? 21.391 -30.625 8.617 1 85.75 614 CYS B CA 1
ATOM 10616 C C . CYS B 1 614 ? 20.484 -29.875 7.648 1 85.75 614 CYS B C 1
ATOM 10618 O O . CYS B 1 614 ? 20.453 -30.188 6.457 1 85.75 614 CYS B O 1
ATOM 10620 N N . TYR B 1 615 ? 19.828 -28.828 8.164 1 87.25 615 TYR B N 1
ATOM 10621 C CA . TYR B 1 615 ? 19 -28.016 7.293 1 87.25 615 TYR B CA 1
ATOM 10622 C C . TYR B 1 615 ? 19.844 -27.297 6.25 1 87.25 615 TYR B C 1
ATOM 10624 O O . TYR B 1 615 ? 19.469 -27.234 5.074 1 87.25 615 TYR B O 1
ATOM 10632 N N . ILE B 1 616 ? 20.922 -26.812 6.688 1 91.25 616 ILE B N 1
ATOM 10633 C CA . ILE B 1 616 ? 21.797 -26.047 5.812 1 91.25 616 ILE B CA 1
ATOM 10634 C C . ILE B 1 616 ? 22.359 -26.953 4.723 1 91.25 616 ILE B C 1
ATOM 10636 O O . ILE B 1 616 ? 22.328 -26.594 3.539 1 91.25 616 ILE B O 1
ATOM 10640 N N . SER B 1 617 ? 22.812 -28.156 5.121 1 90.06 617 SER B N 1
ATOM 10641 C CA . SER B 1 617 ? 23.422 -29.062 4.16 1 90.06 617 SER B CA 1
ATOM 10642 C C . SER B 1 617 ? 22.406 -29.609 3.18 1 90.06 617 SER B C 1
ATOM 10644 O O . SER B 1 617 ? 22.688 -29.75 1.986 1 90.06 617 SER B O 1
ATOM 10646 N N . SER B 1 618 ? 21.281 -29.922 3.676 1 89.62 618 SER B N 1
ATOM 10647 C CA . SER B 1 618 ? 20.25 -30.453 2.793 1 89.62 618 SER B CA 1
ATOM 10648 C C . SER B 1 618 ? 19.766 -29.391 1.811 1 89.62 618 SER B C 1
ATOM 10650 O O . SER B 1 618 ? 19.562 -29.672 0.629 1 89.62 618 SER B O 1
ATOM 10652 N N . ALA B 1 619 ? 19.531 -28.172 2.293 1 91.06 619 ALA B N 1
ATOM 10653 C CA . ALA B 1 619 ? 19.094 -27.078 1.432 1 91.06 619 ALA B CA 1
ATOM 10654 C C . ALA B 1 619 ? 20.141 -26.734 0.384 1 91.06 619 ALA B C 1
ATOM 10656 O O . ALA B 1 619 ? 19.812 -26.438 -0.765 1 91.06 619 ALA B O 1
ATOM 10657 N N . PHE B 1 620 ? 21.406 -26.812 0.857 1 93.56 620 PHE B N 1
ATOM 10658 C CA . PHE B 1 620 ? 22.5 -26.547 -0.054 1 93.56 620 PHE B CA 1
ATOM 10659 C C . PHE B 1 620 ? 22.531 -27.547 -1.204 1 93.56 620 PHE B C 1
ATOM 10661 O O . PHE B 1 620 ? 22.625 -27.156 -2.369 1 93.56 620 PHE B O 1
ATOM 10668 N N . LEU B 1 621 ? 22.375 -28.781 -0.901 1 91.88 621 LEU B N 1
ATOM 10669 C CA . LEU B 1 621 ? 22.422 -29.828 -1.914 1 91.88 621 LEU B CA 1
ATOM 10670 C C . LEU B 1 621 ? 21.203 -29.75 -2.842 1 91.88 621 LEU B C 1
ATOM 10672 O O . LEU B 1 621 ? 21.344 -29.906 -4.059 1 91.88 621 LEU B O 1
ATOM 10676 N N . ARG B 1 622 ? 20.156 -29.469 -2.309 1 90.12 622 ARG B N 1
ATOM 10677 C CA . ARG B 1 622 ? 18.938 -29.359 -3.123 1 90.12 622 ARG B CA 1
ATOM 10678 C C . ARG B 1 622 ? 19.016 -28.141 -4.043 1 90.12 622 ARG B C 1
ATOM 10680 O O . ARG B 1 622 ? 18.641 -28.234 -5.219 1 90.12 622 ARG B O 1
ATOM 10687 N N . ALA B 1 623 ? 19.406 -27.016 -3.512 1 93.06 623 ALA B N 1
ATOM 10688 C CA . ALA B 1 623 ? 19.5 -25.797 -4.312 1 93.06 623 ALA B CA 1
ATOM 10689 C C . ALA B 1 623 ? 20.484 -25.984 -5.469 1 93.06 623 ALA B C 1
ATOM 10691 O O . ALA B 1 623 ? 20.219 -25.547 -6.594 1 93.06 623 ALA B O 1
ATOM 10692 N N . HIS B 1 624 ? 21.609 -26.625 -5.168 1 93.19 624 HIS B N 1
ATOM 10693 C CA . HIS B 1 624 ? 22.594 -26.875 -6.211 1 93.19 624 HIS B CA 1
ATOM 10694 C C . HIS B 1 624 ? 22.062 -27.828 -7.27 1 93.19 624 HIS B C 1
ATOM 10696 O O . HIS B 1 624 ? 22.359 -27.672 -8.461 1 93.19 624 HIS B O 1
ATOM 10702 N N . ARG B 1 625 ? 21.359 -28.812 -6.855 1 91.25 625 ARG B N 1
ATOM 10703 C CA . ARG B 1 625 ? 20.766 -29.734 -7.809 1 91.25 625 ARG B CA 1
ATOM 10704 C C . ARG B 1 625 ? 19.766 -29.031 -8.719 1 91.25 625 ARG B C 1
ATOM 10706 O O . ARG B 1 625 ? 19.781 -29.219 -9.938 1 91.25 625 ARG B O 1
ATOM 10713 N N . ILE B 1 626 ? 18.953 -28.203 -8.18 1 90.38 626 ILE B N 1
ATOM 10714 C CA . ILE B 1 626 ? 17.938 -27.469 -8.945 1 90.38 626 ILE B CA 1
ATOM 10715 C C . ILE B 1 626 ? 18.625 -26.5 -9.914 1 90.38 626 ILE B C 1
ATOM 10717 O O . ILE B 1 626 ? 18.25 -26.406 -11.078 1 90.38 626 ILE B O 1
ATOM 10721 N N . ALA B 1 627 ? 19.625 -25.812 -9.375 1 92.69 627 ALA B N 1
ATOM 10722 C CA . ALA B 1 627 ? 20.344 -24.844 -10.211 1 92.69 627 ALA B CA 1
ATOM 10723 C C . ALA B 1 627 ? 21.062 -25.531 -11.359 1 92.69 627 ALA B C 1
ATOM 10725 O O . ALA B 1 627 ? 21.125 -25 -12.477 1 92.69 627 ALA B O 1
ATOM 10726 N N . ARG B 1 628 ? 21.594 -26.766 -11.109 1 91.69 628 ARG B N 1
ATOM 10727 C CA . ARG B 1 628 ? 22.266 -27.531 -12.164 1 91.69 628 ARG B CA 1
ATOM 10728 C C . ARG B 1 628 ? 21.266 -27.938 -13.242 1 91.69 628 ARG B C 1
ATOM 10730 O O . ARG B 1 628 ? 21.578 -27.844 -14.438 1 91.69 628 ARG B O 1
ATOM 10737 N N . GLN B 1 629 ? 20.109 -28.359 -12.828 1 88.88 629 GLN B N 1
ATOM 10738 C CA . GLN B 1 629 ? 19.094 -28.766 -13.773 1 88.88 629 GLN B CA 1
ATOM 10739 C C . GLN B 1 629 ? 18.609 -27.594 -14.609 1 88.88 629 GLN B C 1
ATOM 10741 O O . GLN B 1 629 ? 18.391 -27.719 -15.82 1 88.88 629 GLN B O 1
ATOM 10746 N N . GLN B 1 630 ? 18.453 -26.516 -14.016 1 87.88 630 GLN B N 1
ATOM 10747 C CA . GLN B 1 630 ? 17.984 -25.328 -14.727 1 87.88 630 GLN B CA 1
ATOM 10748 C C . GLN B 1 630 ? 19.047 -24.812 -15.703 1 87.88 630 GLN B C 1
ATOM 10750 O O . GLN B 1 630 ? 18.703 -24.391 -16.812 1 87.88 630 GLN B O 1
ATOM 10755 N N . LEU B 1 631 ? 20.297 -24.812 -15.219 1 87.19 631 LEU B N 1
ATOM 10756 C CA . LEU B 1 631 ? 21.375 -24.359 -16.094 1 87.19 631 LEU B CA 1
ATOM 10757 C C . LEU B 1 631 ? 21.531 -25.281 -17.297 1 87.19 631 LEU B C 1
ATOM 10759 O O . LEU B 1 631 ? 21.734 -24.828 -18.406 1 87.19 631 LEU B O 1
ATOM 10763 N N . HIS B 1 632 ? 21.375 -26.562 -17.016 1 84.62 632 HIS B N 1
ATOM 10764 C CA . HIS B 1 632 ? 21.469 -27.547 -18.094 1 84.62 632 HIS B CA 1
ATOM 10765 C C . HIS B 1 632 ? 20.297 -27.406 -19.062 1 84.62 632 HIS B C 1
ATOM 10767 O O . HIS B 1 632 ? 20.469 -27.594 -20.266 1 84.62 632 HIS B O 1
ATOM 10773 N N . GLY B 1 633 ? 19.172 -27.141 -18.547 1 79.75 633 GLY B N 1
ATOM 10774 C CA . GLY B 1 633 ? 18 -26.953 -19.391 1 79.75 633 GLY B CA 1
ATOM 10775 C C . GLY B 1 633 ? 18.078 -25.703 -20.25 1 79.75 633 GLY B C 1
ATOM 10776 O O . GLY B 1 633 ? 17.562 -25.672 -21.359 1 79.75 633 GLY B O 1
ATOM 10777 N N . PHE B 1 634 ? 18.781 -24.734 -19.781 1 79.5 634 PHE B N 1
ATOM 10778 C CA . PHE B 1 634 ? 18.859 -23.453 -20.469 1 79.5 634 PHE B CA 1
ATOM 10779 C C . PHE B 1 634 ? 19.984 -23.453 -21.5 1 79.5 634 PHE B C 1
ATOM 10781 O O . PHE B 1 634 ? 19.812 -23.016 -22.625 1 79.5 634 PHE B O 1
ATOM 10788 N N . LEU B 1 635 ? 21.234 -23.875 -21.109 1 77.12 635 LEU B N 1
ATOM 10789 C CA . LEU B 1 635 ? 22.406 -23.781 -21.969 1 77.12 635 LEU B CA 1
ATOM 10790 C C . LEU B 1 635 ? 22.625 -25.078 -22.734 1 77.12 635 LEU B C 1
ATOM 10792 O O . LEU B 1 635 ? 23.391 -25.109 -23.688 1 77.12 635 LEU B O 1
ATOM 10796 N N . GLY B 1 636 ? 21.828 -26.047 -22.391 1 72.06 636 GLY B N 1
ATOM 10797 C CA . GLY B 1 636 ? 22.031 -27.328 -23.047 1 72.06 636 GLY B CA 1
ATOM 10798 C C . GLY B 1 636 ? 23.375 -27.953 -22.719 1 72.06 636 GLY B C 1
ATOM 10799 O O . GLY B 1 636 ? 23.891 -27.797 -21.609 1 72.06 636 GLY B O 1
ATOM 10800 N N . ASN B 1 637 ? 24.016 -28.719 -23.641 1 70.31 637 ASN B N 1
ATOM 10801 C CA . ASN B 1 637 ? 25.266 -29.453 -23.406 1 70.31 637 ASN B CA 1
ATOM 10802 C C . ASN B 1 637 ? 26.469 -28.609 -23.812 1 70.31 637 ASN B C 1
ATOM 10804 O O . ASN B 1 637 ? 27.125 -28.875 -24.828 1 70.31 637 ASN B O 1
ATOM 10808 N N . SER B 1 638 ? 26.594 -27.406 -23.203 1 76.44 638 SER B N 1
ATOM 10809 C CA . SER B 1 638 ? 27.75 -26.547 -23.469 1 76.44 638 SER B CA 1
ATOM 10810 C C . SER B 1 638 ? 28.906 -26.906 -22.531 1 76.44 638 SER B C 1
ATOM 10812 O O . SER B 1 638 ? 28.688 -27.359 -21.422 1 76.44 638 SER B O 1
ATOM 10814 N N . ASP B 1 639 ? 30.125 -26.797 -22.984 1 77.5 639 ASP B N 1
ATOM 10815 C CA . ASP B 1 639 ? 31.328 -27.109 -22.203 1 77.5 639 ASP B CA 1
ATOM 10816 C C . ASP B 1 639 ? 31.453 -26.203 -20.984 1 77.5 639 ASP B C 1
ATOM 10818 O O . ASP B 1 639 ? 31.859 -26.656 -19.906 1 77.5 639 ASP B O 1
ATOM 10822 N N . ILE B 1 640 ? 31.062 -25 -21.172 1 80 640 ILE B N 1
ATOM 10823 C CA . ILE B 1 640 ? 31.188 -24.062 -20.062 1 80 640 ILE B CA 1
ATOM 10824 C C . ILE B 1 640 ? 30.203 -24.438 -18.953 1 80 640 ILE B C 1
ATOM 10826 O O . ILE B 1 640 ? 30.531 -24.359 -17.781 1 80 640 ILE B O 1
ATOM 10830 N N . ALA B 1 641 ? 29.062 -24.875 -19.375 1 84.25 641 ALA B N 1
ATOM 10831 C CA . ALA B 1 641 ? 28.078 -25.281 -18.391 1 84.25 641 ALA B CA 1
ATOM 10832 C C . ALA B 1 641 ? 28.531 -26.516 -17.625 1 84.25 641 ALA B C 1
ATOM 10834 O O . ALA B 1 641 ? 28.344 -26.609 -16.406 1 84.25 641 ALA B O 1
ATOM 10835 N N . SER B 1 642 ? 29.188 -27.406 -18.375 1 85.5 642 SER B N 1
ATOM 10836 C CA . SER B 1 642 ? 29.656 -28.625 -17.734 1 85.5 642 SER B CA 1
ATOM 10837 C C . SER B 1 642 ? 30.781 -28.328 -16.734 1 85.5 642 SER B C 1
ATOM 10839 O O . SER B 1 642 ? 30.906 -29 -15.711 1 85.5 642 SER B O 1
ATOM 10841 N N . PHE B 1 643 ? 31.516 -27.297 -17.078 1 86.75 643 PHE B N 1
ATOM 10842 C CA . PHE B 1 643 ? 32.594 -26.906 -16.188 1 86.75 643 PHE B CA 1
ATOM 10843 C C . PHE B 1 643 ? 32.062 -26.406 -14.859 1 86.75 643 PHE B C 1
ATOM 10845 O O . PHE B 1 643 ? 32.531 -26.797 -13.797 1 86.75 643 PHE B O 1
ATOM 10852 N N . VAL B 1 644 ? 31.125 -25.547 -14.922 1 90 644 VAL B N 1
ATOM 10853 C CA . VAL B 1 644 ? 30.547 -24.953 -13.711 1 90 644 VAL B CA 1
ATOM 10854 C C . VAL B 1 644 ? 29.781 -26.031 -12.938 1 90 644 VAL B C 1
ATOM 10856 O O . VAL B 1 644 ? 29.781 -26.047 -11.711 1 90 644 VAL B O 1
ATOM 10859 N N . ILE B 1 645 ? 29.141 -27 -13.641 1 91.25 645 ILE B N 1
ATOM 10860 C CA . ILE B 1 645 ? 28.391 -28.078 -13.008 1 91.25 645 ILE B CA 1
ATOM 10861 C C . ILE B 1 645 ? 29.359 -28.984 -12.25 1 91.25 645 ILE B C 1
ATOM 10863 O O . ILE B 1 645 ? 29.047 -29.453 -11.148 1 91.25 645 ILE B O 1
ATOM 10867 N N . ASN B 1 646 ? 30.484 -29.156 -12.82 1 90.06 646 ASN B N 1
ATOM 10868 C CA . ASN B 1 646 ? 31.484 -29.969 -12.141 1 90.06 646 ASN B CA 1
ATOM 10869 C C . ASN B 1 646 ? 32 -29.297 -10.875 1 90.06 646 ASN B C 1
ATOM 10871 O O . ASN B 1 646 ? 32.25 -29.953 -9.867 1 90.06 646 ASN B O 1
ATOM 10875 N N . GLU B 1 647 ? 32.125 -28.016 -11 1 91.81 647 GLU B N 1
ATOM 10876 C CA . GLU B 1 647 ? 32.531 -27.266 -9.812 1 91.81 647 GLU B CA 1
ATOM 10877 C C . GLU B 1 647 ? 31.5 -27.375 -8.703 1 91.81 647 GLU B C 1
ATOM 10879 O O . GLU B 1 647 ? 31.859 -27.5 -7.523 1 91.81 647 GLU B O 1
ATOM 10884 N N . SER B 1 648 ? 30.25 -27.297 -9.062 1 93.19 648 SER B N 1
ATOM 10885 C CA . SER B 1 648 ? 29.172 -27.391 -8.094 1 93.19 648 SER B CA 1
ATOM 10886 C C . SER B 1 648 ? 29.109 -28.781 -7.465 1 93.19 648 SER B C 1
ATOM 10888 O O . SER B 1 648 ? 28.859 -28.906 -6.266 1 93.19 648 SER B O 1
ATOM 10890 N N . GLU B 1 649 ? 29.406 -29.844 -8.258 1 91.81 649 GLU B N 1
ATOM 10891 C CA . GLU B 1 649 ? 29.391 -31.203 -7.746 1 91.81 649 GLU B CA 1
ATOM 10892 C C . GLU B 1 649 ? 30.516 -31.453 -6.746 1 91.81 649 GLU B C 1
ATOM 10894 O O . GLU B 1 649 ? 30.328 -32.156 -5.754 1 91.81 649 GLU B O 1
ATOM 10899 N N . VAL B 1 650 ? 31.609 -30.828 -6.996 1 90.56 650 VAL B N 1
ATOM 10900 C CA . VAL B 1 650 ? 32.75 -30.969 -6.094 1 90.56 650 VAL B CA 1
ATOM 10901 C C . VAL B 1 650 ? 32.438 -30.297 -4.758 1 90.56 650 VAL B C 1
ATOM 10903 O O . VAL B 1 650 ? 32.75 -30.828 -3.695 1 90.56 650 VAL B O 1
ATOM 10906 N N . GLU B 1 651 ? 31.781 -29.188 -4.816 1 90.12 651 GLU B N 1
ATOM 10907 C CA . GLU B 1 651 ? 31.422 -28.469 -3.6 1 90.12 651 GLU B CA 1
ATOM 10908 C C . GLU B 1 651 ? 30.344 -29.219 -2.816 1 90.12 651 GLU B C 1
ATOM 10910 O O . GLU B 1 651 ? 30.297 -29.141 -1.586 1 90.12 651 GLU B O 1
ATOM 10915 N N . GLY B 1 652 ? 29.516 -29.969 -3.5 1 90.56 652 GLY B N 1
ATOM 10916 C CA . GLY B 1 652 ? 28.438 -30.688 -2.854 1 90.56 652 GLY B CA 1
ATOM 10917 C C . GLY B 1 652 ? 28.891 -31.969 -2.168 1 90.56 652 GLY B C 1
ATOM 10918 O O . GLY B 1 652 ? 28.188 -32.5 -1.309 1 90.56 652 GLY B O 1
ATOM 10919 N N . GLU B 1 653 ? 30.125 -32.406 -2.422 1 90.38 653 GLU B N 1
ATOM 10920 C CA . GLU B 1 653 ? 30.609 -33.656 -1.873 1 90.38 653 GLU B CA 1
ATOM 10921 C C . GLU B 1 653 ? 30.828 -33.562 -0.365 1 90.38 653 GLU B C 1
ATOM 10923 O O . GLU B 1 653 ? 30.516 -34.5 0.373 1 90.38 653 GLU B O 1
ATOM 10928 N N . GLU B 1 654 ? 31.281 -32.469 0.004 1 88 654 GLU B N 1
ATOM 10929 C CA . GLU B 1 654 ? 31.484 -32.281 1.438 1 88 654 GLU B CA 1
ATOM 10930 C C . GLU B 1 654 ? 30.172 -32.25 2.193 1 88 654 GLU B C 1
ATOM 10932 O O . GLU B 1 654 ? 30.062 -32.781 3.299 1 88 654 GLU B O 1
ATOM 10937 N N . ALA B 1 655 ? 29.25 -31.562 1.626 1 90.25 655 ALA B N 1
ATOM 10938 C CA . ALA B 1 655 ? 27.938 -31.484 2.26 1 90.25 655 ALA B CA 1
ATOM 10939 C C . ALA B 1 655 ? 27.266 -32.875 2.285 1 90.25 655 ALA B C 1
ATOM 10941 O O . ALA B 1 655 ? 26.609 -33.219 3.27 1 90.25 655 ALA B O 1
ATOM 10942 N N . LYS B 1 656 ? 27.469 -33.656 1.23 1 89.25 656 LYS B N 1
ATOM 10943 C CA . LYS B 1 656 ? 26.906 -35 1.165 1 89.25 656 LYS B CA 1
ATOM 10944 C C . LYS B 1 656 ? 27.531 -35.906 2.213 1 89.25 656 LYS B C 1
ATOM 10946 O O . LYS B 1 656 ? 26.844 -36.688 2.855 1 89.25 656 LYS B O 1
ATOM 10951 N N . GLN B 1 657 ? 28.812 -35.781 2.361 1 87.31 657 GLN B N 1
ATOM 10952 C CA . GLN B 1 657 ? 29.516 -36.594 3.346 1 87.31 657 GLN B CA 1
ATOM 10953 C C . GLN B 1 657 ? 29.062 -36.25 4.762 1 87.31 657 GLN B C 1
ATOM 10955 O O . GLN B 1 657 ? 28.938 -37.156 5.602 1 87.31 657 GLN B O 1
ATOM 10960 N N . PHE B 1 658 ? 28.812 -35.031 4.969 1 87.44 658 PHE B N 1
ATOM 10961 C CA . PHE B 1 658 ? 28.344 -34.656 6.285 1 87.44 658 PHE B CA 1
ATOM 10962 C C . PHE B 1 658 ? 26.984 -35.281 6.582 1 87.44 658 PHE B C 1
ATOM 10964 O O . PHE B 1 658 ? 26.766 -35.812 7.676 1 87.44 658 PHE B O 1
ATOM 10971 N N . LEU B 1 659 ? 26.078 -35.219 5.684 1 87.06 659 LEU B N 1
ATOM 10972 C CA . LEU B 1 659 ? 24.75 -35.781 5.883 1 87.06 659 LEU B CA 1
ATOM 10973 C C . LEU B 1 659 ? 24.812 -37.281 6.035 1 87.06 659 LEU B C 1
ATOM 10975 O O . LEU B 1 659 ? 24.031 -37.875 6.793 1 87.06 659 LEU B O 1
ATOM 10979 N N . GLU B 1 660 ? 25.75 -37.906 5.32 1 84.75 660 GLU B N 1
ATOM 10980 C CA . GLU B 1 660 ? 25.938 -39.344 5.445 1 84.75 660 GLU B CA 1
ATOM 10981 C C . GLU B 1 660 ? 26.484 -39.719 6.816 1 84.75 660 GLU B C 1
ATOM 10983 O O . GLU B 1 660 ? 26.094 -40.719 7.395 1 84.75 660 GLU B O 1
ATOM 10988 N N . ASP B 1 661 ? 27.312 -38.875 7.262 1 82.5 661 ASP B N 1
ATOM 10989 C CA . ASP B 1 661 ? 27.844 -39.094 8.602 1 82.5 661 ASP B CA 1
ATOM 10990 C C . ASP B 1 661 ? 26.75 -38.969 9.664 1 82.5 661 ASP B C 1
ATOM 10992 O O . ASP B 1 661 ? 26.75 -39.719 10.641 1 82.5 661 ASP B O 1
ATOM 10996 N N . VAL B 1 662 ? 25.891 -38.031 9.461 1 82.75 662 VAL B N 1
ATOM 10997 C CA . VAL B 1 662 ? 24.812 -37.844 10.422 1 82.75 662 VAL B CA 1
ATOM 10998 C C . VAL B 1 662 ? 23.797 -38.969 10.305 1 82.75 662 VAL B C 1
ATOM 11000 O O . VAL B 1 662 ? 23.25 -39.438 11.305 1 82.75 662 VAL B O 1
ATOM 11003 N N . ARG B 1 663 ? 23.531 -39.406 9.062 1 81.81 663 ARG B N 1
ATOM 11004 C CA . ARG B 1 663 ? 22.609 -40.531 8.852 1 81.81 663 ARG B CA 1
ATOM 11005 C C . ARG B 1 663 ? 23.094 -41.781 9.57 1 81.81 663 ARG B C 1
ATOM 11007 O O . ARG B 1 663 ? 22.297 -42.531 10.125 1 81.81 663 ARG B O 1
ATOM 11014 N N . ASP B 1 664 ? 24.391 -41.938 9.609 1 79.31 664 ASP B N 1
ATOM 11015 C CA . ASP B 1 664 ? 24.969 -43.125 10.242 1 79.31 664 ASP B CA 1
ATOM 11016 C C . ASP B 1 664 ? 25 -43 11.758 1 79.31 664 ASP B C 1
ATOM 11018 O O . ASP B 1 664 ? 24.734 -43.969 12.484 1 79.31 664 ASP B O 1
ATOM 11022 N N . SER B 1 665 ? 25.156 -41.781 12.18 1 76.19 665 SER B N 1
ATOM 11023 C CA . SER B 1 665 ? 25.328 -41.562 13.617 1 76.19 665 SER B CA 1
ATOM 11024 C C . SER B 1 665 ? 23.984 -41.25 14.289 1 76.19 665 SER B C 1
ATOM 11026 O O . SER B 1 665 ? 23.719 -41.719 15.398 1 76.19 665 SER B O 1
ATOM 11028 N N . PHE B 1 666 ? 23.172 -40.406 13.609 1 78.25 666 PHE B N 1
ATOM 11029 C CA . PHE B 1 666 ? 21.938 -39.969 14.227 1 78.25 666 PHE B CA 1
ATOM 11030 C C . PHE B 1 666 ? 20.781 -40.031 13.227 1 78.25 666 PHE B C 1
ATOM 11032 O O . PHE B 1 666 ? 20.219 -38.969 12.867 1 78.25 666 PHE B O 1
ATOM 11039 N N . PRO B 1 667 ? 20.297 -41.125 12.906 1 77.19 667 PRO B N 1
ATOM 11040 C CA . PRO B 1 667 ? 19.219 -41.219 11.914 1 77.19 667 PRO B CA 1
ATOM 11041 C C . PRO B 1 667 ? 17.922 -40.594 12.422 1 77.19 667 PRO B C 1
ATOM 11043 O O . PRO B 1 667 ? 17.109 -40.125 11.625 1 77.19 667 PRO B O 1
ATOM 11046 N N . GLN B 1 668 ? 17.734 -40.531 13.781 1 75.81 668 GLN B N 1
ATOM 11047 C CA . GLN B 1 668 ? 16.5 -40 14.352 1 75.81 668 GLN B CA 1
ATOM 11048 C C . GLN B 1 668 ? 16.359 -38.5 14.102 1 75.81 668 GLN B C 1
ATOM 11050 O O . GLN B 1 668 ? 15.242 -38 13.938 1 75.81 668 GLN B O 1
ATOM 11055 N N . VAL B 1 669 ? 17.562 -37.938 14.07 1 77.62 669 VAL B N 1
ATOM 11056 C CA . VAL B 1 669 ? 17.531 -36.5 13.859 1 77.62 669 VAL B CA 1
ATOM 11057 C C . VAL B 1 669 ? 17.094 -36.188 12.43 1 77.62 669 VAL B C 1
ATOM 11059 O O . VAL B 1 669 ? 16.266 -35.281 12.211 1 77.62 669 VAL B O 1
ATOM 11062 N N . LEU B 1 670 ? 17.531 -37 11.531 1 80.62 670 LEU B N 1
ATOM 11063 C CA . LEU B 1 670 ? 17.188 -36.75 10.133 1 80.62 670 LEU B CA 1
ATOM 11064 C C . LEU B 1 670 ? 15.719 -37.062 9.867 1 80.62 670 LEU B C 1
ATOM 11066 O O . LEU B 1 670 ? 15.062 -36.375 9.086 1 80.62 670 LEU B O 1
ATOM 11070 N N . ASN B 1 671 ? 15.219 -38.031 10.562 1 78.38 671 ASN B N 1
ATOM 11071 C CA . ASN B 1 671 ? 13.812 -38.375 10.391 1 78.38 671 ASN B CA 1
ATOM 11072 C C . ASN B 1 671 ? 12.891 -37.312 10.969 1 78.38 671 ASN B C 1
ATOM 11074 O O . ASN B 1 671 ? 11.836 -37 10.398 1 78.38 671 ASN B O 1
ATOM 11078 N N . ALA B 1 672 ? 13.328 -36.844 12.078 1 78.88 672 ALA B N 1
ATOM 11079 C CA . ALA B 1 672 ? 12.531 -35.781 12.703 1 78.88 672 ALA B CA 1
ATOM 11080 C C . ALA B 1 672 ? 12.508 -34.531 11.844 1 78.88 672 ALA B C 1
ATOM 11082 O O . ALA B 1 672 ? 11.477 -33.844 11.742 1 78.88 672 ALA B O 1
ATOM 11083 N N . LEU B 1 673 ? 13.625 -34.25 11.227 1 80.88 673 LEU B N 1
ATOM 11084 C CA . LEU B 1 673 ? 13.711 -33.094 10.367 1 80.88 673 LEU B CA 1
ATOM 11085 C C . LEU B 1 673 ? 12.859 -33.25 9.109 1 80.88 673 LEU B C 1
ATOM 11087 O O . LEU B 1 673 ? 12.164 -32.344 8.695 1 80.88 673 LEU B O 1
ATOM 11091 N N . LYS B 1 674 ? 12.945 -34.375 8.578 1 82.38 674 LYS B N 1
ATOM 11092 C CA . LYS B 1 674 ? 12.164 -34.656 7.379 1 82.38 674 LYS B CA 1
ATOM 11093 C C . LYS B 1 674 ? 10.672 -34.625 7.676 1 82.38 674 LYS B C 1
ATOM 11095 O O . LYS B 1 674 ? 9.883 -34.125 6.863 1 82.38 674 LYS B O 1
ATOM 11100 N N . THR B 1 675 ? 10.336 -35.094 8.859 1 81.19 675 THR B N 1
ATOM 11101 C CA . THR B 1 675 ? 8.922 -35.094 9.25 1 81.19 675 THR B CA 1
ATOM 11102 C C . THR B 1 675 ? 8.422 -33.656 9.398 1 81.19 675 THR B C 1
ATOM 11104 O O . THR B 1 675 ? 7.301 -33.344 8.984 1 81.19 675 THR B O 1
ATOM 11107 N N . ARG B 1 676 ? 9.242 -32.875 9.93 1 82.12 676 ARG B N 1
ATOM 11108 C CA . ARG B 1 676 ? 8.852 -31.5 10.109 1 82.12 676 ARG B CA 1
ATOM 11109 C C . ARG B 1 676 ? 8.719 -30.781 8.766 1 82.12 676 ARG B C 1
ATOM 11111 O O . ARG B 1 676 ? 7.785 -30.016 8.555 1 82.12 676 ARG B O 1
ATOM 11118 N N . GLN B 1 677 ? 9.594 -31 7.891 1 81.62 677 GLN B N 1
ATOM 11119 C CA . GLN B 1 677 ? 9.57 -30.359 6.578 1 81.62 677 GLN B CA 1
ATOM 11120 C C . GLN B 1 677 ? 8.367 -30.828 5.766 1 81.62 677 GLN B C 1
ATOM 11122 O O . GLN B 1 677 ? 7.719 -30.016 5.094 1 81.62 677 GLN B O 1
ATOM 11127 N N . VAL B 1 678 ? 8.125 -32.125 5.867 1 82.31 678 VAL B N 1
ATOM 11128 C CA . VAL B 1 678 ? 7.016 -32.688 5.105 1 82.31 678 VAL B CA 1
ATOM 11129 C C . VAL B 1 678 ? 5.691 -32.188 5.672 1 82.31 678 VAL B C 1
ATOM 11131 O O . VAL B 1 678 ? 4.758 -31.891 4.922 1 82.31 678 VAL B O 1
ATOM 11134 N N . THR B 1 679 ? 5.672 -32.125 6.992 1 84.12 679 THR B N 1
ATOM 11135 C CA . THR B 1 679 ? 4.449 -31.625 7.613 1 84.12 679 THR B CA 1
ATOM 11136 C C . THR B 1 679 ? 4.176 -30.188 7.191 1 84.12 679 THR B C 1
ATOM 11138 O O . THR B 1 679 ? 3.033 -29.828 6.891 1 84.12 679 THR B O 1
ATOM 11141 N N . HIS B 1 680 ? 5.184 -29.406 7.176 1 83 680 HIS B N 1
ATOM 11142 C CA . HIS B 1 680 ? 5.027 -28.016 6.75 1 83 680 HIS B CA 1
ATOM 11143 C C . HIS B 1 680 ? 4.602 -27.938 5.285 1 83 680 HIS B C 1
ATOM 11145 O O . HIS B 1 680 ? 3.752 -27.109 4.926 1 83 680 HIS B O 1
ATOM 11151 N N . TYR B 1 681 ? 5.168 -28.734 4.531 1 81.88 681 TYR B N 1
ATOM 11152 C CA . TYR B 1 681 ? 4.836 -28.781 3.113 1 81.88 681 TYR B CA 1
ATOM 11153 C C . TYR B 1 681 ? 3.385 -29.188 2.904 1 81.88 681 TYR B C 1
ATOM 11155 O O . TYR B 1 681 ? 2.68 -28.594 2.08 1 81.88 681 TYR B O 1
ATOM 11163 N N . VAL B 1 682 ? 3.004 -30.156 3.611 1 85.19 682 VAL B N 1
ATOM 11164 C CA . VAL B 1 682 ? 1.642 -30.656 3.473 1 85.19 682 VAL B CA 1
ATOM 11165 C C . VAL B 1 682 ? 0.646 -29.594 3.898 1 85.19 682 VAL B C 1
ATOM 11167 O O . VAL B 1 682 ? -0.364 -29.359 3.227 1 85.19 682 VAL B O 1
ATOM 11170 N N . LEU B 1 683 ? 0.956 -28.953 4.934 1 86 683 LEU B N 1
ATOM 11171 C CA . LEU B 1 683 ? 0.063 -27.906 5.43 1 86 683 LEU B CA 1
ATOM 11172 C C . LEU B 1 683 ? -0.012 -26.75 4.445 1 86 683 LEU B C 1
ATOM 11174 O O . LEU B 1 683 ? -1.086 -26.172 4.227 1 86 683 LEU B O 1
ATOM 11178 N N . ASN B 1 684 ? 1.06 -26.375 3.855 1 82.5 684 ASN B N 1
ATOM 11179 C CA . ASN B 1 684 ? 1.062 -25.312 2.859 1 82.5 684 ASN B CA 1
ATOM 11180 C C . ASN B 1 684 ? 0.299 -25.719 1.602 1 82.5 684 ASN B C 1
ATOM 11182 O O . ASN B 1 684 ? -0.375 -24.891 0.985 1 82.5 684 ASN B O 1
ATOM 11186 N N . HIS B 1 685 ? 0.483 -26.938 1.254 1 84.12 685 HIS B N 1
ATOM 11187 C CA . HIS B 1 685 ? -0.254 -27.438 0.1 1 84.12 685 HIS B CA 1
ATOM 11188 C C . HIS B 1 685 ? -1.755 -27.453 0.37 1 84.12 685 HIS B C 1
ATOM 11190 O O . HIS B 1 685 ? -2.555 -27.203 -0.532 1 84.12 685 HIS B O 1
ATOM 11196 N N . LEU B 1 686 ? -2.051 -27.797 1.587 1 87.75 686 LEU B N 1
ATOM 11197 C CA . LEU B 1 686 ? -3.461 -27.797 1.959 1 87.75 686 LEU B CA 1
ATOM 11198 C C . LEU B 1 686 ? -4.027 -26.375 1.929 1 87.75 686 LEU B C 1
ATOM 11200 O O . LEU B 1 686 ? -5.16 -26.172 1.49 1 87.75 686 LEU B O 1
ATOM 11204 N N . ASN B 1 687 ? -3.289 -25.469 2.367 1 85.88 687 ASN B N 1
ATOM 11205 C CA . ASN B 1 687 ? -3.709 -24.078 2.293 1 85.88 687 ASN B CA 1
ATOM 11206 C C . ASN B 1 687 ? -3.898 -23.625 0.849 1 85.88 687 ASN B C 1
ATOM 11208 O O . ASN B 1 687 ? -4.844 -22.891 0.542 1 85.88 687 ASN B O 1
ATOM 11212 N N . GLY B 1 688 ? -2.99 -24.047 0.025 1 84.69 688 GLY B N 1
ATOM 11213 C CA . GLY B 1 688 ? -3.125 -23.734 -1.391 1 84.69 688 GLY B CA 1
ATOM 11214 C C . GLY B 1 688 ? -4.348 -24.375 -2.023 1 84.69 688 GLY B C 1
ATOM 11215 O O . GLY B 1 688 ? -5.004 -23.766 -2.871 1 84.69 688 GLY B O 1
ATOM 11216 N N . TYR B 1 689 ? -4.621 -25.531 -1.562 1 86 689 TYR B N 1
ATOM 11217 C CA . TYR B 1 689 ? -5.797 -26.234 -2.059 1 86 689 TYR B CA 1
ATOM 11218 C C . TYR B 1 689 ? -7.078 -25.5 -1.693 1 86 689 TYR B C 1
ATOM 11220 O O . TYR B 1 689 ? -7.965 -25.328 -2.533 1 86 689 TYR B O 1
ATOM 11228 N N . ILE B 1 690 ? -7.172 -25.062 -0.492 1 87.25 690 ILE B N 1
ATOM 11229 C CA . ILE B 1 690 ? -8.359 -24.344 -0.033 1 87.25 690 ILE B CA 1
ATOM 11230 C C . ILE B 1 690 ? -8.484 -23.031 -0.792 1 87.25 690 ILE B C 1
ATOM 11232 O O . ILE B 1 690 ? -9.578 -22.656 -1.213 1 87.25 690 ILE B O 1
ATOM 11236 N N . LYS B 1 691 ? -7.383 -22.391 -1.018 1 85 691 LYS B N 1
ATOM 11237 C CA . LYS B 1 691 ? -7.398 -21.141 -1.755 1 85 691 LYS B CA 1
ATOM 11238 C C . LYS B 1 691 ? -7.832 -21.344 -3.203 1 85 691 LYS B C 1
ATOM 11240 O O . LYS B 1 691 ? -8.539 -20.516 -3.773 1 85 691 LYS B O 1
ATOM 11245 N N . ASN B 1 692 ? -7.426 -22.438 -3.693 1 84.62 692 ASN B N 1
ATOM 11246 C CA . ASN B 1 692 ? -7.816 -22.75 -5.062 1 84.62 692 ASN B CA 1
ATOM 11247 C C . ASN B 1 692 ? -9.312 -23.031 -5.168 1 84.62 692 ASN B C 1
ATOM 11249 O O . ASN B 1 692 ? -9.953 -22.625 -6.141 1 84.62 692 ASN B O 1
ATOM 11253 N N . LEU B 1 693 ? -9.812 -23.734 -4.191 1 85.31 693 LEU B N 1
ATOM 11254 C CA . LEU B 1 693 ? -11.242 -24.016 -4.195 1 85.31 693 LEU B CA 1
ATOM 11255 C C . LEU B 1 693 ? -12.047 -22.719 -4.07 1 85.31 693 LEU B C 1
ATOM 11257 O O . LEU B 1 693 ? -13.125 -22.594 -4.664 1 85.31 693 LEU B O 1
ATOM 11261 N N . GLU B 1 694 ? -11.516 -21.797 -3.377 1 84.75 694 GLU B N 1
ATOM 11262 C CA . GLU B 1 694 ? -12.172 -20.5 -3.252 1 84.75 694 GLU B CA 1
ATOM 11263 C C . GLU B 1 694 ? -12.062 -19.703 -4.547 1 84.75 694 GLU B C 1
ATOM 11265 O O . GLU B 1 694 ? -13.031 -19.062 -4.969 1 84.75 694 GLU B O 1
ATOM 11270 N N . LYS B 1 695 ? -10.953 -19.844 -5.129 1 81.44 695 LYS B N 1
ATOM 11271 C CA . LYS B 1 695 ? -10.727 -19.109 -6.363 1 81.44 695 LYS B CA 1
ATOM 11272 C C . LYS B 1 695 ? -11.625 -19.609 -7.484 1 81.44 695 LYS B C 1
ATOM 11274 O O . LYS B 1 695 ? -12.133 -18.812 -8.281 1 81.44 695 LYS B O 1
ATOM 11279 N N . VAL B 1 696 ? -11.836 -20.953 -7.484 1 82 696 VAL B N 1
ATOM 11280 C CA . VAL B 1 696 ? -12.664 -21.531 -8.531 1 82 696 VAL B CA 1
ATOM 11281 C C . VAL B 1 696 ? -14.141 -21.391 -8.172 1 82 696 VAL B C 1
ATOM 11283 O O . VAL B 1 696 ? -15.016 -21.594 -9.016 1 82 696 VAL B O 1
ATOM 11286 N N . GLY B 1 697 ? -14.406 -20.797 -7 1 78.88 697 GLY B N 1
ATOM 11287 C CA . GLY B 1 697 ? -15.766 -20.469 -6.613 1 78.88 697 GLY B CA 1
ATOM 11288 C C . GLY B 1 697 ? -16.531 -21.641 -6.035 1 78.88 697 GLY B C 1
ATOM 11289 O O . GLY B 1 697 ? -17.75 -21.578 -5.859 1 78.88 697 GLY B O 1
ATOM 11290 N N . LEU B 1 698 ? -15.867 -22.734 -5.777 1 80.5 698 LEU B N 1
ATOM 11291 C CA . LEU B 1 698 ? -16.562 -23.922 -5.289 1 80.5 698 LEU B CA 1
ATOM 11292 C C . LEU B 1 698 ? -16.891 -23.781 -3.811 1 80.5 698 LEU B C 1
ATOM 11294 O O . LEU B 1 698 ? -17.859 -24.391 -3.332 1 80.5 698 LEU B O 1
ATOM 11298 N N . LEU B 1 699 ? -16.016 -23.062 -3.104 1 80.94 699 LEU B N 1
ATOM 11299 C CA . LEU B 1 699 ? -16.297 -22.797 -1.693 1 80.94 699 LEU B CA 1
ATOM 11300 C C . LEU B 1 699 ? -16.5 -21.312 -1.443 1 80.94 699 LEU B C 1
ATOM 11302 O O . LEU B 1 699 ? -15.938 -20.469 -2.154 1 80.94 699 LEU B O 1
ATOM 11306 N N . GLN B 1 700 ? -17.406 -21.031 -0.56 1 74.44 700 GLN B N 1
ATOM 11307 C CA . GLN B 1 700 ? -17.688 -19.625 -0.34 1 74.44 700 GLN B CA 1
ATOM 11308 C C . GLN B 1 700 ? -17.547 -19.25 1.135 1 74.44 700 GLN B C 1
ATOM 11310 O O . GLN B 1 700 ? -17.719 -20.109 2.01 1 74.44 700 GLN B O 1
ATOM 11315 N N . GLY B 1 701 ? -17.219 -18.031 1.333 1 69.38 701 GLY B N 1
ATOM 11316 C CA . GLY B 1 701 ? -17.281 -17.219 2.531 1 69.38 701 GLY B CA 1
ATOM 11317 C C . GLY B 1 701 ? -16.875 -17.953 3.789 1 69.38 701 GLY B C 1
ATOM 11318 O O . GLY B 1 701 ? -15.695 -18.172 4.035 1 69.38 701 GLY B O 1
ATOM 11319 N N . LYS B 1 702 ? -17.953 -18.641 4.496 1 71.5 702 LYS B N 1
ATOM 11320 C CA . LYS B 1 702 ? -17.812 -19.188 5.844 1 71.5 702 LYS B CA 1
ATOM 11321 C C . LYS B 1 702 ? -17.094 -20.531 5.816 1 71.5 702 LYS B C 1
ATOM 11323 O O . LYS B 1 702 ? -16.297 -20.828 6.715 1 71.5 702 LYS B O 1
ATOM 11328 N N . GLU B 1 703 ? -17.344 -21.234 4.746 1 77 703 GLU B N 1
ATOM 11329 C CA . GLU B 1 703 ? -16.688 -22.531 4.625 1 77 703 GLU B CA 1
ATOM 11330 C C . GLU B 1 703 ? -15.172 -22.375 4.492 1 77 703 GLU B C 1
ATOM 11332 O O . GLU B 1 703 ? -14.414 -23.109 5.113 1 77 703 GLU B O 1
ATOM 11337 N N . VAL B 1 704 ? -14.844 -21.422 3.768 1 80.44 704 VAL B N 1
ATOM 11338 C CA . VAL B 1 704 ? -13.422 -21.203 3.512 1 80.44 704 VAL B CA 1
ATOM 11339 C C . VAL B 1 704 ? -12.742 -20.688 4.781 1 80.44 704 VAL B C 1
ATOM 11341 O O . VAL B 1 704 ? -11.633 -21.109 5.109 1 80.44 704 VAL B O 1
ATOM 11344 N N . SER B 1 705 ? -13.477 -19.875 5.508 1 76.5 705 SER B N 1
ATOM 11345 C CA . SER B 1 705 ? -12.883 -19.297 6.711 1 76.5 705 SER B CA 1
ATOM 11346 C C . SER B 1 705 ? -12.664 -20.359 7.781 1 76.5 705 SER B C 1
ATOM 11348 O O . SER B 1 705 ? -11.641 -20.359 8.469 1 76.5 705 SER B O 1
ATOM 11350 N N . HIS B 1 706 ? -13.562 -21.25 7.863 1 77.19 706 HIS B N 1
ATOM 11351 C CA . HIS B 1 706 ? -13.438 -22.328 8.844 1 77.19 706 HIS B CA 1
ATOM 11352 C C . HIS B 1 706 ? -12.266 -23.25 8.523 1 77.19 706 HIS B C 1
ATOM 11354 O O . HIS B 1 706 ? -11.492 -23.609 9.406 1 77.19 706 HIS B O 1
ATOM 11360 N N . LEU B 1 707 ? -12.219 -23.547 7.25 1 83.19 707 LEU B N 1
ATOM 11361 C CA . LEU B 1 707 ? -11.148 -24.453 6.836 1 83.19 707 LEU B CA 1
ATOM 11362 C C . LEU B 1 707 ? -9.789 -23.766 6.941 1 83.19 707 LEU B C 1
ATOM 11364 O O . LEU B 1 707 ? -8.812 -24.391 7.387 1 83.19 707 LEU B O 1
ATOM 11368 N N . HIS B 1 708 ? -9.75 -22.547 6.559 1 81.94 708 HIS B N 1
ATOM 11369 C CA . HIS B 1 708 ? -8.508 -21.781 6.621 1 81.94 708 HIS B CA 1
ATOM 11370 C C . HIS B 1 708 ? -8.031 -21.625 8.062 1 81.94 708 HIS B C 1
ATOM 11372 O O . HIS B 1 708 ? -6.836 -21.719 8.344 1 81.94 708 HIS B O 1
ATOM 11378 N N . ASP B 1 709 ? -8.977 -21.422 8.969 1 77.56 709 ASP B N 1
ATOM 11379 C CA . ASP B 1 709 ? -8.625 -21.25 10.375 1 77.56 709 ASP B CA 1
ATOM 11380 C C . ASP B 1 709 ? -8.086 -22.547 10.977 1 77.56 709 ASP B C 1
ATOM 11382 O O . ASP B 1 709 ? -7.164 -22.516 11.789 1 77.56 709 ASP B O 1
ATOM 11386 N N . ALA B 1 710 ? -8.625 -23.578 10.562 1 80.88 710 ALA B N 1
ATOM 11387 C CA . ALA B 1 710 ? -8.172 -24.875 11.078 1 80.88 710 ALA B CA 1
ATOM 11388 C C . ALA B 1 710 ? -6.742 -25.156 10.625 1 80.88 710 ALA B C 1
ATOM 11390 O O . ALA B 1 710 ? -5.902 -25.578 11.43 1 80.88 710 ALA B O 1
ATOM 11391 N N . VAL B 1 711 ? -6.492 -24.891 9.367 1 83.94 711 VAL B N 1
ATOM 11392 C CA . VAL B 1 711 ? -5.168 -25.172 8.82 1 83.94 711 VAL B CA 1
ATOM 11393 C C . VAL B 1 711 ? -4.148 -24.203 9.391 1 83.94 711 VAL B C 1
ATOM 11395 O O . VAL B 1 711 ? -3.023 -24.578 9.719 1 83.94 711 VAL B O 1
ATOM 11398 N N . LEU B 1 712 ? -4.523 -22.984 9.602 1 79.19 712 LEU B N 1
ATOM 11399 C CA . LEU B 1 712 ? -3.621 -21.969 10.125 1 79.19 712 LEU B CA 1
ATOM 11400 C C . LEU B 1 712 ? -3.299 -22.234 11.594 1 79.19 712 LEU B C 1
ATOM 11402 O O . LEU B 1 712 ? -2.184 -21.969 12.047 1 79.19 712 LEU B O 1
ATOM 11406 N N . SER B 1 713 ? -4.297 -22.734 12.289 1 80.94 713 SER B N 1
ATOM 11407 C CA . SER B 1 713 ? -4.051 -23.094 13.688 1 80.94 713 SER B CA 1
ATOM 11408 C C . SER B 1 713 ? -3.031 -24.219 13.797 1 80.94 713 SER B C 1
ATOM 11410 O O . SER B 1 713 ? -2.189 -24.219 14.695 1 80.94 713 SER B O 1
ATOM 11412 N N . ASP B 1 714 ? -3.113 -25.094 12.859 1 84.12 714 ASP B N 1
ATOM 11413 C CA . ASP B 1 714 ? -2.143 -26.188 12.859 1 84.12 714 ASP B CA 1
ATOM 11414 C C . ASP B 1 714 ? -0.752 -25.672 12.477 1 84.12 714 ASP B C 1
ATOM 11416 O O . ASP B 1 714 ? 0.251 -26.125 13.039 1 84.12 714 ASP B O 1
ATOM 11420 N N . LEU B 1 715 ? -0.716 -24.781 11.562 1 80.19 715 LEU B N 1
ATOM 11421 C CA . LEU B 1 715 ? 0.563 -24.219 11.141 1 80.19 715 LEU B CA 1
ATOM 11422 C C . LEU B 1 715 ? 1.202 -23.438 12.281 1 80.19 715 LEU B C 1
ATOM 11424 O O . LEU B 1 715 ? 2.414 -23.516 12.492 1 80.19 715 LEU B O 1
ATOM 11428 N N . LYS B 1 716 ? 0.346 -22.781 13.047 1 76.81 716 LYS B N 1
ATOM 11429 C CA . LYS B 1 716 ? 0.839 -22.016 14.188 1 76.81 716 LYS B CA 1
ATOM 11430 C C . LYS B 1 716 ? 1.374 -22.938 15.281 1 76.81 716 LYS B C 1
ATOM 11432 O O . LYS B 1 716 ? 2.41 -22.656 15.883 1 76.81 716 LYS B O 1
ATOM 11437 N N . LYS B 1 717 ? 0.723 -23.969 15.469 1 77.44 717 LYS B N 1
ATOM 11438 C CA . LYS B 1 717 ? 1.153 -24.938 16.469 1 77.44 717 LYS B CA 1
ATOM 11439 C C . LYS B 1 717 ? 2.471 -25.594 16.078 1 77.44 717 LYS B C 1
ATOM 11441 O O . LYS B 1 717 ? 3.33 -25.844 16.922 1 77.44 717 LYS B O 1
ATOM 11446 N N . LEU B 1 718 ? 2.582 -25.812 14.789 1 77.38 718 LEU B N 1
ATOM 11447 C CA . LEU B 1 718 ? 3.801 -26.438 14.297 1 77.38 718 LEU B CA 1
ATOM 11448 C C . LEU B 1 718 ? 4.992 -25.5 14.422 1 77.38 718 LEU B C 1
ATOM 11450 O O . LEU B 1 718 ? 6.094 -25.922 14.766 1 77.38 718 LEU B O 1
ATOM 11454 N N . LEU B 1 719 ? 4.77 -24.219 14.227 1 72.62 719 LEU B N 1
ATOM 11455 C CA . LEU B 1 719 ? 5.855 -23.25 14.258 1 72.62 719 LEU B CA 1
ATOM 11456 C C . LEU B 1 719 ? 6.238 -22.906 15.695 1 72.62 719 LEU B C 1
ATOM 11458 O O . LEU B 1 719 ? 7.414 -22.688 15.984 1 72.62 719 LEU B O 1
ATOM 11462 N N . ARG B 1 720 ? 5.215 -22.984 16.547 1 66.06 720 ARG B N 1
ATOM 11463 C CA . ARG B 1 720 ? 5.469 -22.609 17.938 1 66.06 720 ARG B CA 1
ATOM 11464 C C . ARG B 1 720 ? 6.074 -23.781 18.719 1 66.06 720 ARG B C 1
ATOM 11466 O O . ARG B 1 720 ? 6.969 -23.578 19.547 1 66.06 720 ARG B O 1
ATOM 11473 N N . ASN B 1 721 ? 5.5 -24.938 18.469 1 66 721 ASN B N 1
ATOM 11474 C CA . ASN B 1 721 ? 5.98 -26.094 19.203 1 66 721 ASN B CA 1
ATOM 11475 C C . ASN B 1 721 ? 6.43 -27.219 18.266 1 66 721 ASN B C 1
ATOM 11477 O O . ASN B 1 721 ? 5.672 -28.141 18 1 66 721 ASN B O 1
ATOM 11481 N N . PRO B 1 722 ? 7.703 -26.984 17.734 1 63.53 722 PRO B N 1
ATOM 11482 C CA . PRO B 1 722 ? 8.148 -28.062 16.844 1 63.53 722 PRO B CA 1
ATOM 11483 C C . PRO B 1 722 ? 8.344 -29.391 17.578 1 63.53 722 PRO B C 1
ATOM 11485 O O . PRO B 1 722 ? 8.625 -29.391 18.781 1 63.53 722 PRO B O 1
ATOM 11488 N N . PRO B 1 723 ? 7.867 -30.438 17.016 1 58.28 723 PRO B N 1
ATOM 11489 C CA . PRO B 1 723 ? 8.047 -31.734 17.688 1 58.28 723 PRO B CA 1
ATOM 11490 C C . PRO B 1 723 ? 9.484 -31.953 18.156 1 58.28 723 PRO B C 1
ATOM 11492 O O . PRO B 1 723 ? 10.43 -31.766 17.375 1 58.28 723 PRO B O 1
ATOM 11495 N N . LEU B 1 724 ? 9.703 -31.891 19.516 1 55.78 724 LEU B N 1
ATOM 11496 C CA . LEU B 1 724 ? 11.008 -32.062 20.141 1 55.78 724 LEU B CA 1
ATOM 11497 C C . LEU B 1 724 ? 11.562 -33.469 19.922 1 55.78 724 LEU B C 1
ATOM 11499 O O . LEU B 1 724 ? 10.82 -34.438 20 1 55.78 724 LEU B O 1
ATOM 11503 N N . LEU B 1 725 ? 12.719 -33.5 19.25 1 59.59 725 LEU B N 1
ATOM 11504 C CA . LEU B 1 725 ? 13.523 -34.688 19.125 1 59.59 725 LEU B CA 1
ATOM 11505 C C . LEU B 1 725 ? 13.961 -35.219 20.484 1 59.59 725 LEU B C 1
ATOM 11507 O O . LEU B 1 725 ? 14.547 -34.469 21.281 1 59.59 725 LEU B O 1
ATOM 11511 N N . THR B 1 726 ? 13.234 -36.062 21.219 1 51.81 726 THR B N 1
ATOM 11512 C CA . THR B 1 726 ? 13.852 -36.656 22.422 1 51.81 726 THR B CA 1
ATOM 11513 C C . THR B 1 726 ? 15.039 -37.531 22.031 1 51.81 726 THR B C 1
ATOM 11515 O O . THR B 1 726 ? 14.883 -38.5 21.297 1 51.81 726 THR B O 1
ATOM 11518 N N . LEU B 1 727 ? 16.156 -36.938 21.875 1 53.31 727 LEU B N 1
ATOM 11519 C CA . LEU B 1 727 ? 17.312 -37.812 21.75 1 53.31 727 LEU B CA 1
ATOM 11520 C C . LEU B 1 727 ? 17.406 -38.75 22.938 1 53.31 727 LEU B C 1
ATOM 11522 O O . LEU B 1 727 ? 17.281 -38.344 24.094 1 53.31 727 LEU B O 1
ATOM 11526 N N . PRO B 1 728 ? 17.234 -40.031 22.844 1 51.62 728 PRO B N 1
ATOM 11527 C CA . PRO B 1 728 ? 17.469 -40.812 24.062 1 51.62 728 PRO B CA 1
ATOM 11528 C C . PRO B 1 728 ? 18.625 -40.281 24.891 1 51.62 728 PRO B C 1
ATOM 11530 O O . PRO B 1 728 ? 19.328 -39.344 24.469 1 51.62 728 PRO B O 1
ATOM 11533 N N . ASN B 1 729 ? 19.688 -41.188 25.594 1 46.62 729 ASN B N 1
ATOM 11534 C CA . ASN B 1 729 ? 20.797 -41.031 26.531 1 46.62 729 ASN B CA 1
ATOM 11535 C C . ASN B 1 729 ? 21.891 -40.125 25.969 1 46.62 729 ASN B C 1
ATOM 11537 O O . ASN B 1 729 ? 22.719 -40.562 25.188 1 46.62 729 ASN B O 1
ATOM 11541 N N . ALA B 1 730 ? 21.75 -38.969 25.844 1 48.44 730 ALA B N 1
ATOM 11542 C CA . ALA B 1 730 ? 22.703 -37.969 25.391 1 48.44 730 ALA B CA 1
ATOM 11543 C C . ALA B 1 730 ? 24.109 -38.281 25.859 1 48.44 730 ALA B C 1
ATOM 11545 O O . ALA B 1 730 ? 25.094 -37.906 25.219 1 48.44 730 ALA B O 1
ATOM 11546 N N . ASN B 1 731 ? 24.25 -38.812 27.078 1 46.66 731 ASN B N 1
ATOM 11547 C CA . ASN B 1 731 ? 25.547 -39.156 27.641 1 46.66 731 ASN B CA 1
ATOM 11548 C C . ASN B 1 731 ? 26.312 -40.125 26.75 1 46.66 731 ASN B C 1
ATOM 11550 O O . ASN B 1 731 ? 27.531 -40.031 26.594 1 46.66 731 ASN B O 1
ATOM 11554 N N . ASP B 1 732 ? 25.656 -41.125 26.422 1 47.81 732 ASP B N 1
ATOM 11555 C CA . ASP B 1 732 ? 26.391 -42.188 25.719 1 47.81 732 ASP B CA 1
ATOM 11556 C C . ASP B 1 732 ? 26.766 -41.719 24.312 1 47.81 732 ASP B C 1
ATOM 11558 O O . ASP B 1 732 ? 27.719 -42.219 23.719 1 47.81 732 ASP B O 1
ATOM 11562 N N . LEU B 1 733 ? 26.094 -40.812 23.781 1 48.66 733 LEU B N 1
ATOM 11563 C CA . LEU B 1 733 ? 26.297 -40.438 22.375 1 48.66 733 LEU B CA 1
ATOM 11564 C C . LEU B 1 733 ? 27.484 -39.5 22.219 1 48.66 733 LEU B C 1
ATOM 11566 O O . LEU B 1 733 ? 28.188 -39.531 21.219 1 48.66 733 LEU B O 1
ATOM 11570 N N . ILE B 1 734 ? 27.703 -38.656 23.109 1 51 734 ILE B N 1
ATOM 11571 C CA . ILE B 1 734 ? 28.875 -37.781 23.047 1 51 734 ILE B CA 1
ATOM 11572 C C . ILE B 1 734 ? 30.141 -38.625 23.109 1 51 734 ILE B C 1
ATOM 11574 O O . ILE B 1 734 ? 31.156 -38.281 22.469 1 51 734 ILE B O 1
ATOM 11578 N N . THR B 1 735 ? 30.125 -39.656 23.938 1 47.12 735 THR B N 1
ATOM 11579 C CA . THR B 1 735 ? 31.328 -40.438 24.094 1 47.12 735 THR B CA 1
ATOM 11580 C C . THR B 1 735 ? 31.594 -41.281 22.859 1 47.12 735 THR B C 1
ATOM 11582 O O . THR B 1 735 ? 32.75 -41.656 22.578 1 47.12 735 THR B O 1
ATOM 11585 N N . THR B 1 736 ? 30.656 -41.75 22.203 1 46.53 736 THR B N 1
ATOM 11586 C CA . THR B 1 736 ? 30.953 -42.75 21.188 1 46.53 736 THR B CA 1
ATOM 11587 C C . THR B 1 736 ? 30.984 -42.125 19.797 1 46.53 736 THR B C 1
ATOM 11589 O O . THR B 1 736 ? 31.438 -42.75 18.828 1 46.53 736 THR B O 1
ATOM 11592 N N . ASN B 1 737 ? 30.281 -41.094 19.469 1 50.75 737 ASN B N 1
ATOM 11593 C CA . ASN B 1 737 ? 30.062 -40.812 18.047 1 50.75 737 ASN B CA 1
ATOM 11594 C C . ASN B 1 737 ? 31.156 -39.906 17.484 1 50.75 737 ASN B C 1
ATOM 11596 O O . ASN B 1 737 ? 31.5 -38.875 18.094 1 50.75 737 ASN B O 1
ATOM 11600 N N . PRO B 1 738 ? 31.891 -40.281 16.547 1 48.66 738 PRO B N 1
ATOM 11601 C CA . PRO B 1 738 ? 33.062 -39.656 15.914 1 48.66 738 PRO B CA 1
ATOM 11602 C C . PRO B 1 738 ? 32.781 -38.25 15.461 1 48.66 738 PRO B C 1
ATOM 11604 O O . PRO B 1 738 ? 33.719 -37.438 15.297 1 48.66 738 PRO B O 1
ATOM 11607 N N . LEU B 1 739 ? 31.656 -37.906 15.016 1 52.06 739 LEU B N 1
ATOM 11608 C CA . LEU B 1 739 ? 31.422 -36.562 14.547 1 52.06 739 LEU B CA 1
ATOM 11609 C C . LEU B 1 739 ? 31.562 -35.562 15.695 1 52.06 739 LEU B C 1
ATOM 11611 O O . LEU B 1 739 ? 31.906 -34.406 15.469 1 52.06 739 LEU B O 1
ATOM 11615 N N . LEU B 1 740 ? 31.312 -36.094 16.953 1 54.56 740 LEU B N 1
ATOM 11616 C CA . LEU B 1 740 ? 31.453 -35.281 18.156 1 54.56 740 LEU B CA 1
ATOM 11617 C C . LEU B 1 740 ? 32.75 -35.562 18.875 1 54.56 740 LEU B C 1
ATOM 11619 O O . LEU B 1 740 ? 33.031 -35 19.922 1 54.56 740 LEU B O 1
ATOM 11623 N N . ARG B 1 741 ? 33.5 -36.562 18.516 1 48.5 741 ARG B N 1
ATOM 11624 C CA . ARG B 1 741 ? 34.75 -37 19.141 1 48.5 741 ARG B CA 1
ATOM 11625 C C . ARG B 1 741 ? 35.719 -35.812 19.234 1 48.5 741 ARG B C 1
ATOM 11627 O O . ARG B 1 741 ? 36.469 -35.719 20.203 1 48.5 741 ARG B O 1
ATOM 11634 N N . PRO B 1 742 ? 35.875 -35.062 18.109 1 44.91 742 PRO B N 1
ATOM 11635 C CA . PRO B 1 742 ? 36.844 -34.062 18.484 1 44.91 742 PRO B CA 1
ATOM 11636 C C . PRO B 1 742 ? 36.375 -33.156 19.609 1 44.91 742 PRO B C 1
ATOM 11638 O O . PRO B 1 742 ? 37.125 -32.25 20.016 1 44.91 742 PRO B O 1
ATOM 11641 N N . LEU B 1 743 ? 35.344 -33.281 20.078 1 40.22 743 LEU B N 1
ATOM 11642 C CA . LEU B 1 743 ? 34.906 -32.562 21.266 1 40.22 743 LEU B CA 1
ATOM 11643 C C . LEU B 1 743 ? 35.438 -33.219 22.531 1 40.22 743 LEU B C 1
ATOM 11645 O O . LEU B 1 743 ? 35.312 -34.438 22.672 1 40.22 743 LEU B O 1
#

Sequence (1486 aa):
MTSITEAALPYMSPEKTSLSLSYSAESDSRPVDAVIFAGVSLVLGTACRQLFNGTRVPYSVVLLVIGIVLGSLEYGTNHNLGKIGHGIRIWNDINPDLLLAVFLPALLFESSFSMDVHQIKRCLGQMVLLAGPGVLISTFWIGSLLKLTFPYNWDWKTSLLLGALLGATDPVAVVALLKELGASKKMTTIIDGESLMNDGVSVVIFQLFLKMVMGSTSDWGFIIKFLAQNLFGAVGIGVAFGITSVFWLRFVFNDIVVQITVTLSVSYFAYYTAQEWAGVTGILTVMTLGMFFAAFARTAFKGDSYQSLHHFWEMVAYIANTLVFILSGVIIAVGDFSSRKITYEGASWGFLFLLYLYVQLSRCAMVGILYPLLRRFGYGLDWKESIILTWSGLRGAVSLSLALSVKQSSGNSYISSETGTRFLFFTGGIVFLTLVVNGSTTQFLLHLLRMNTLTGTKKRILEYTKFEMMNTAFKAFENLGDDEELGSADWHTVLGHIPSLKKLQGEQVNPHDGCEAGNVDPRNIMDIRIRFLNGVQAAYWEMLDDGRITQGTANVLMQSVDEALDLVSTESLCDWRGLKPCVRFPKYYKFLQSRIIPRKLVSYLIVERLESACYISSAFLRAHRIARQQLHGFLGNSDIASFVINESEVEGEEAKQFLEDVRDSFPQVLNALKTRQVTHYVLNHLNGYIKNLEKVGLLQGKEVSHLHDAVLSDLKKLLRNPPLLTLPNANDLITTNPLLRPLMTSITEAALPYMSPEKTSLSLSYSAESDSRPVDAVIFAGVSLVLGTACRQLFNGTRVPYSVVLLVIGIVLGSLEYGTNHNLGKIGHGIRIWNDINPDLLLAVFLPALLFESSFSMDVHQIKRCLGQMVLLAGPGVLISTFWIGSLLKLTFPYNWDWKTSLLLGALLGATDPVAVVALLKELGASKKMTTIIDGESLMNDGVSVVIFQLFLKMVMGSTSDWGFIIKFLAQNLFGAVGIGVAFGITSVFWLRFVFNDIVVQITVTLSVSYFAYYTAQEWAGVTGILTVMTLGMFFAAFARTAFKGDSYQSLHHFWEMVAYIANTLVFILSGVIIAVGDFSSRKITYEGASWGFLFLLYLYVQLSRCAMVGILYPLLRRFGYGLDWKESIILTWSGLRGAVSLSLALSVKQSSGNSYISSETGTRFLFFTGGIVFLTLVVNGSTTQFLLHLLRMNTLTGTKKRILEYTKFEMMNTAFKAFENLGDDEELGSADWHTVLGHIPSLKKLQGEQVNPHDGCEAGNVDPRNIMDIRIRFLNGVQAAYWEMLDDGRITQGTANVLMQSVDEALDLVSTESLCDWRGLKPCVRFPKYYKFLQSRIIPRKLVSYLIVERLESACYISSAFLRAHRIARQQLHGFLGNSDIASFVINESEVEGEEAKQFLEDVRDSFPQVLNALKTRQVTHYVLNHLNGYIKNLEKVGLLQGKEVSHLHDAVLSDLKKLLRNPPLLTLPNANDLITTNPLLRPL

Nearest PDB structures (foldseek):
  8jd9-assembly1_B  TM=8.375E-01  e=7.197E-55  Arabidopsis thaliana
  8hya-assembly1_A  TM=8.314E-01  e=9.331E-53  Arabidopsis thaliana
  8iwo-assembly1_B  TM=8.305E-01  e=2.536E-51  Oryza sativa Japonica Group
  8j2m-assembly1_B  TM=9.892E-01  e=6.340E-33  Oryza sativa Japonica Group
  8jda-assembly1_B  TM=9.524E-01  e=5.668E-34  Arabidopsis thaliana

pLDDT: mean 78.35, std 15.25, range [22.5, 95.38]

Radius of gyration: 36.56 Å; Cα contacts (8 Å, |Δi|>4): 1846; chains: 2; bounding box: 95×125×106 Å

Secondary structure (DSSP, 8-state):
------------------------------THHHHHHHHHHHHHHHHHHHHTTTSSS-HHHHHHHHHHHHHHHHHHSSS--HHHHHHHHHHHT--HHHHHHHHHHHHHHHHHHTS-HHHHHHHHHHHHHHHTHHHHHHHHHHHHHHHHH-SS---HHHHHHHHHHTT---THHHHHHHHHTT--HHHHHHHHHHHHHHHHHHHHHHHHHHHHHTT----HHHHHHHHHHHHHHHHHHHHHHHHHHHHHHHT--S-HHHHHHHHHHHHHHHHHIIIIII-S-HHHHHHHHHHHHHHHHHHHS-HHHHHHHHHHHHHHHHHHHHHHHHHHHHHHHHHHHHTHHHHTSHHHHHHHHHHHHHHHHHHHHHHHHHHHHHHHSTT---HHHHHHHHHT----HHHHHHHHHHHHT-SSSSS-HHHHHHHHHHHHHHHHHIIIIIHHHHHHHHHHTT-SPPPHHHHHHHHHHHHHHHHHHHHHHHHH--BTTTBPPPHHHHHHT-HHHHTT-S----TTTTS-SS---HHHHHHHHHHHHHHHHHHHHHHHHHTSS-HHHHHHHHHHHHHHHHTTTTSS--TTTTTHHHHS--TTHHHHTSTTS-HHHHHHHHHHHHHHHHHHHHHHHHHHHHHHHHHHHHH-S-HHHHHHHHHHHHHHHHHHHHHHHHHHH-HHHHHHHHHHHHHHHHHHHHHHHHHHHHHHTSS-HHHHHHHHHHHHHHHHHHHHS------S-HHHHHHH-TTTTT-/------------------------------TTHHHHHHHHHHHHHHHHHHHTTTSSS-HHHHHHHHHHHHHHHHHHSSS--HHHHHHHHHHHT--HHHHHHHHHHHHHHHHHHTS-HHHHHHHHHHHHHHHTHHHHHHHHHHHHHHHHH-SS---HHHHHHHHHHTT---THHHHHHHHHTT--HHHHHHHHHHHHHHHHHHHHHHHHHHHHHTT----HHHHHHHHHHHHHHHHHHHHHHHHHHHHHHHT--S-HHHHHHHHHHHHHHHHHIIIIII-S-HHHHHHHHHHHHHHHHHHHS-HHHHHHHHHHHHHHHHHHHHHHHHHHHHHHHHHHHHTHHHHTSHHHHHHHHHHHHHHHHHHHHHHHHHHHHHHHSTT---HHHHHHHHHT----HHHHHHHHHHHHT-SSSSS-HHHHHHHHHHHHHHHHHIIIIIHHHHHHHHHHTT-SPPPHHHHHHHHHHHHHHHHHHHHHHHHH--BTTTBPPPHHHHHHT-HHHHTT-S----TTTTS-SS---HHHHHHHHHHHHHHHHHHHHHHHHHTSS-HHHHHHHHHHHHHHHHTTTTSS--TTTTTHHHHS--TTHHHHTSTTS-HHHHHHHHHHHHHHHHHHHHHHHHHHHHHHHHHHHHH-S-HHHHHHHHHHHHHHHHHHHHHHHHHHH-HHHHHHHHHHHHHHHHHHHHHHHHHHHHHHTSS-HHHHHHHHHHHHHHHHHHHHS------S-HHHHHHH-TTTTT-

Organism: Brassica napus (NCBI:txid3708)

Foldseek 3Di:
DPPPVPPPPPPPPPPCPVVPVPPVPPLPLPPVLLVVLLVVLVVVLVVQCVVCVPPLAFSLLVLLVLLLVVLCCQVPDPPHPRSNSSNLVPLLPDQLVVLCLPQLLLQLLLLLQPAALLLCVLCVQVLCLCQPVVLVLQLQLQLVVCCVPPPPNDDSLLSSLLSLLLSQFDLVLVLVVCVVLVFDSNLSCSLSSNNLRNLQLSVLSNVVSVCVLVPHDDDPVVSVCSNCCQQVVLLVLLVVLLVVLLVVLVPPPPDLVVNLVSLVVSSSVSLCCQCPVVVHHSSSSSNSNSNSCSLQVVLSDFDVSVVVSSVVSVVSNSSSSSSLSSSLSSNLNCLCVVVVVVNVPPVLVVVLVVSLVSSLVSLVVSLVVCQVVQQPGGLGADPLSSVLSSLSRAHGRSSLSSLVVQCVVEPDPSHHNVSSSSSNNSSSSNNSCSCRPSSSCSVVSCVVSVSSDDDLLNVLLVLQVLVVVLVVVVVVLPVVPAPPVPGHDDPVVVVVVVVSNVVSPDDNPLSPVPPDDPDPDLVNLLVLQLLLLVLLLVLLSVCSNLVLDDSVLSSQQNSLSSVQNSCSSPDARDSVVSCVVLLADDPCLVVVPDPPDPPVVSLVVVLVSNLSNLSNLVSLLVSNVRSLVVSCVRSPPDPSSVVNNVSSVVSNVVSVVSNVLCCVQPVLSVVLSVVLSVVSNVLVVQLVVLVVCVVVVVDDDPVSVVSNVVSVVVVVCCVVDPDDRPPDPPVVSCVPRVSNVVD/DDPPPPPPPPPPPPPCPVVPPPPVPPLPLPPVLLVVLLVVLVVVLVVQCVVCVPPLAFSLLVLLVLLLVVLCCQLPDPPHPRSNSSNLVPLLPDQLVVLCLPQLLLQLLLLLQPAALLLCVLCVQVLCLCQPVVLVLQLQLQLVVCCVPPPPVDDSLLSSLLSLLLSQFDLVLVLVVCVVLVFDSNLSCSLSSNNLSNLQLSVLSNVVSVCVLVPHDDDPVVSVCSNCCQQVVLLVLLVVLLVVLLVVLVPDPPDLVVNLVSLVVSSSVSLCCQCPVSVHHSSSSSNSNSNSCSQQVVLSDFDVSVVVSSVVSVVSNSSSSSSLSSSLSSNLNVLCSVVVVVNVPVVLVVVLVVSLVSSLVSLVVSLVVCQVVQQPGGLGADPLSSVLSSLSRAHGRSSLSSLQVQCVVEPDPSHHNVSSSSSNNSSSSNNSCSCRPSSSCSVVSCVVSVSSDDDLLRVLLVLQVLVVVLVVVVVVLPVVPAPPVPGHDDPVVVVVVVVSNVVSPDDNPLSQVPPDPPCPDLVNLLVLQLLLLVLLLVLLSVCSNLVLDDSVLSSQQNSLSSVQNSCSSPDARDSVVSCVVLLADDPCLVVVPDPPDPPVVSLVVVLVSNLSNLSNLVSLLVSNVRSLVVSCVRSPPHPSSVVNNVSSVVSNVVSVVSVVLCCVQPVLSVVLSVVLSVVSNVLVVQLVVLVVCVVVVVDDDPVSVVSNVVSVVVVVCCVVDPPDRPPDPPVVSCVPRVSNVVD

InterPro domains:
  IPR006153 Cation/H+ exchanger, transmembrane domain [PF00999] (42-446)
  IPR018422 Cation/H+ exchanger, CPA1 family [PTHR10110] (23-713)